Protein AF-0000000084344700 (afdb_homodimer)

Structure (mmCIF, N/CA/C/O backbone):
data_AF-0000000084344700-model_v1
#
loop_
_entity.id
_entity.type
_entity.pdbx_description
1 polymer 'DUF1576 domain-containing protein'
#
loop_
_atom_site.group_PDB
_atom_site.id
_atom_site.type_symbol
_atom_site.label_atom_id
_atom_site.label_alt_id
_atom_site.label_comp_id
_atom_site.label_asym_id
_atom_site.label_entity_id
_atom_site.label_seq_id
_atom_site.pdbx_PDB_ins_code
_atom_site.Cartn_x
_atom_site.Cartn_y
_atom_site.Cartn_z
_atom_site.occupancy
_atom_site.B_iso_or_equiv
_atom_site.auth_seq_id
_atom_site.auth_comp_id
_atom_site.auth_asym_id
_atom_site.auth_atom_id
_atom_site.pdbx_PDB_model_num
ATOM 1 N N . MET A 1 1 ? 24.766 -28.094 -28.766 1 51.25 1 MET A N 1
ATOM 2 C CA . MET A 1 1 ? 24.125 -28.641 -27.578 1 51.25 1 MET A CA 1
ATOM 3 C C . MET A 1 1 ? 22.734 -29.188 -27.906 1 51.25 1 MET A C 1
ATOM 5 O O . MET A 1 1 ? 21.984 -28.562 -28.641 1 51.25 1 MET A O 1
ATOM 9 N N . ASP A 1 2 ? 22.375 -30.5 -27.75 1 75.94 2 ASP A N 1
ATOM 10 C CA . ASP A 1 2 ? 21.188 -31.281 -28.031 1 75.94 2 ASP A CA 1
ATOM 11 C C . ASP A 1 2 ? 19.938 -30.609 -27.469 1 75.94 2 ASP A C 1
ATOM 13 O O . ASP A 1 2 ? 19.906 -30.219 -26.297 1 75.94 2 ASP A O 1
ATOM 17 N N . PHE A 1 3 ? 19.078 -30.047 -28.438 1 80.62 3 PHE A N 1
ATOM 18 C CA . PHE A 1 3 ? 17.812 -29.391 -28.156 1 80.62 3 PHE A CA 1
ATOM 19 C C . PHE A 1 3 ? 17.109 -30.062 -26.984 1 80.62 3 PHE A C 1
ATOM 21 O O . PHE A 1 3 ? 16.625 -29.375 -26.078 1 80.62 3 PHE A O 1
ATOM 28 N N . LYS A 1 4 ? 17.109 -31.297 -26.984 1 83.56 4 LYS A N 1
ATOM 29 C CA . LYS A 1 4 ? 16.391 -32.031 -25.953 1 83.56 4 LYS A CA 1
ATOM 30 C C . LYS A 1 4 ? 17.031 -31.828 -24.594 1 83.56 4 LYS A C 1
ATOM 32 O O . LYS A 1 4 ? 16.328 -31.688 -23.594 1 83.56 4 LYS A O 1
ATOM 37 N N . LYS A 1 5 ? 18.234 -31.828 -24.578 1 84.88 5 LYS A N 1
ATOM 38 C CA . LYS A 1 5 ? 18.922 -31.625 -23.312 1 84.88 5 LYS A CA 1
ATOM 39 C C . LYS A 1 5 ? 18.812 -30.172 -22.844 1 84.88 5 LYS A C 1
ATOM 41 O O . LYS A 1 5 ? 18.578 -29.906 -21.672 1 84.88 5 LYS A O 1
ATOM 46 N N . LYS A 1 6 ? 18.812 -29.312 -23.734 1 88.81 6 LYS A N 1
ATOM 47 C CA . LYS A 1 6 ? 18.797 -27.875 -23.453 1 88.81 6 LYS A CA 1
ATOM 48 C C . LYS A 1 6 ? 17.422 -27.422 -22.969 1 88.81 6 LYS A C 1
ATOM 50 O O . LYS A 1 6 ? 17.328 -26.594 -22.062 1 88.81 6 LYS A O 1
ATOM 55 N N . TYR A 1 7 ? 16.359 -28 -23.469 1 94.62 7 TYR A N 1
ATOM 56 C CA . TYR A 1 7 ? 15 -27.547 -23.172 1 94.62 7 TYR A CA 1
ATOM 57 C C . TYR A 1 7 ? 14.219 -28.609 -22.422 1 94.62 7 TYR A C 1
ATOM 59 O O . TYR A 1 7 ? 12.984 -28.641 -22.484 1 94.62 7 TYR A O 1
ATOM 67 N N . PHE A 1 8 ? 14.906 -29.469 -21.719 1 94.94 8 PHE A N 1
ATOM 68 C CA . PHE A 1 8 ? 14.344 -30.609 -21.016 1 94.94 8 PHE A CA 1
ATOM 69 C C . PHE A 1 8 ? 13.227 -30.156 -20.078 1 94.94 8 PHE A C 1
ATOM 71 O O . PHE A 1 8 ? 12.148 -30.766 -20.047 1 94.94 8 PHE A O 1
ATOM 78 N N . PRO A 1 9 ? 13.438 -29.078 -19.328 1 96.94 9 PRO A N 1
ATOM 79 C CA . PRO A 1 9 ? 12.359 -28.656 -18.438 1 96.94 9 PRO A CA 1
ATOM 80 C C . PRO A 1 9 ? 11.07 -28.328 -19.172 1 96.94 9 PRO A C 1
ATOM 82 O O . PRO A 1 9 ? 9.977 -28.578 -18.672 1 96.94 9 PRO A O 1
ATOM 85 N N . TYR A 1 10 ? 11.141 -27.75 -20.359 1 98 10 TYR A N 1
ATOM 86 C CA . TYR A 1 10 ? 9.953 -27.469 -21.156 1 98 10 TYR A CA 1
ATOM 87 C C . TYR A 1 10 ? 9.305 -28.75 -21.656 1 98 10 TYR A C 1
ATOM 89 O O . TYR A 1 10 ? 8.078 -28.859 -21.703 1 98 10 TYR A O 1
ATOM 97 N N . LEU A 1 11 ? 10.133 -29.719 -21.938 1 97.19 11 LEU A N 1
ATOM 98 C CA . LEU A 1 11 ? 9.633 -30.984 -22.484 1 97.19 11 LEU A CA 1
ATOM 99 C C . LEU A 1 11 ? 8.828 -31.734 -21.422 1 97.19 11 LEU A C 1
ATOM 101 O O . LEU A 1 11 ? 7.785 -32.312 -21.734 1 97.19 11 LEU A O 1
ATOM 105 N N . ILE A 1 12 ? 9.336 -31.781 -20.234 1 96.81 12 ILE A N 1
ATOM 106 C CA . ILE A 1 12 ? 8.609 -32.5 -19.203 1 96.81 12 ILE A CA 1
ATOM 107 C C . ILE A 1 12 ? 7.27 -31.828 -18.938 1 96.81 12 ILE A C 1
ATOM 109 O O . ILE A 1 12 ? 6.285 -32.5 -18.594 1 96.81 12 ILE A O 1
ATOM 113 N N . HIS A 1 13 ? 7.219 -30.453 -19.109 1 98.5 13 HIS A N 1
ATOM 114 C CA . HIS A 1 13 ? 5.961 -29.734 -18.891 1 98.5 13 HIS A CA 1
ATOM 115 C C . HIS A 1 13 ? 5.023 -29.906 -20.078 1 98.5 13 HIS A C 1
ATOM 117 O O . HIS A 1 13 ? 3.803 -29.938 -19.922 1 98.5 13 HIS A O 1
ATOM 123 N N . ILE A 1 14 ? 5.566 -30 -21.297 1 98.38 14 ILE A N 1
ATOM 124 C CA . ILE A 1 14 ? 4.738 -30.281 -22.469 1 98.38 14 ILE A CA 1
ATOM 125 C C . ILE A 1 14 ? 4.047 -31.641 -22.297 1 98.38 14 ILE A C 1
ATOM 127 O O . ILE A 1 14 ? 2.846 -31.766 -22.547 1 98.38 14 ILE A O 1
ATOM 131 N N . PHE A 1 15 ? 4.801 -32.562 -21.844 1 98.06 15 PHE A N 1
ATOM 132 C CA . PHE A 1 15 ? 4.238 -33.906 -21.578 1 98.06 15 PHE A CA 1
ATOM 133 C C . PHE A 1 15 ? 3.125 -33.812 -20.531 1 98.06 15 PHE A C 1
ATOM 135 O O . PHE A 1 15 ? 2.086 -34.469 -20.688 1 98.06 15 PHE A O 1
ATOM 142 N N . LEU A 1 16 ? 3.363 -33.094 -19.562 1 98.12 16 LEU A N 1
ATOM 143 C CA . LEU A 1 16 ? 2.381 -32.875 -18.5 1 98.12 16 LEU A CA 1
ATOM 144 C C . LEU A 1 16 ? 1.099 -32.281 -19.047 1 98.12 16 LEU A C 1
ATOM 146 O O . LEU A 1 16 ? -0.001 -32.719 -18.703 1 98.12 16 LEU A O 1
ATOM 150 N N . TYR A 1 17 ? 1.173 -31.25 -19.875 1 98.62 17 TYR A N 1
ATOM 151 C CA . TYR A 1 17 ? 0.005 -30.562 -20.422 1 98.62 17 TYR A CA 1
ATOM 152 C C . TYR A 1 17 ? -0.763 -31.469 -21.375 1 98.62 17 TYR A C 1
ATOM 154 O O . TYR A 1 17 ? -1.992 -31.422 -21.438 1 98.62 17 TYR A O 1
ATOM 162 N N . VAL A 1 18 ? -0.044 -32.312 -22.062 1 98.19 18 VAL A N 1
ATOM 163 C CA . VAL A 1 18 ? -0.703 -33.312 -22.891 1 98.19 18 VAL A CA 1
ATOM 164 C C . VAL A 1 18 ? -1.476 -34.281 -22.016 1 98.19 18 VAL A C 1
ATOM 166 O O . VAL A 1 18 ? -2.607 -34.656 -22.344 1 98.19 18 VAL A O 1
ATOM 169 N N . PHE A 1 19 ? -0.841 -34.688 -20.953 1 98.06 19 PHE A N 1
ATOM 170 C CA . PHE A 1 19 ? -1.517 -35.531 -19.984 1 98.06 19 PHE A CA 1
ATOM 171 C C . PHE A 1 19 ? -2.785 -34.875 -19.469 1 98.06 19 PHE A C 1
ATOM 173 O O . PHE A 1 19 ? -3.811 -35.531 -19.297 1 98.06 19 PHE A O 1
ATOM 180 N N . PHE A 1 20 ? -2.736 -33.531 -19.141 1 98.69 20 PHE A N 1
ATOM 181 C CA . PHE A 1 20 ? -3.906 -32.812 -18.672 1 98.69 20 PHE A CA 1
ATOM 182 C C . PHE A 1 20 ? -5.023 -32.875 -19.719 1 98.69 20 PHE A C 1
ATOM 184 O O . PHE A 1 20 ? -6.195 -33.031 -19.359 1 98.69 20 PHE A O 1
ATOM 191 N N . ILE A 1 21 ? -4.668 -32.781 -20.984 1 98.44 21 ILE A N 1
ATOM 192 C CA . ILE A 1 21 ? -5.648 -32.812 -22.062 1 98.44 21 ILE A CA 1
ATOM 193 C C . ILE A 1 21 ? -6.285 -34.188 -22.141 1 98.44 21 ILE A C 1
ATOM 195 O O . ILE A 1 21 ? -7.504 -34.312 -22.281 1 98.44 21 ILE A O 1
ATOM 199 N N . ILE A 1 22 ? -5.504 -35.219 -22.047 1 98.31 22 ILE A N 1
ATOM 200 C CA . ILE A 1 22 ? -6.02 -36.594 -22.062 1 98.31 22 ILE A CA 1
ATOM 201 C C . ILE A 1 22 ? -6.969 -36.781 -20.891 1 98.31 22 ILE A C 1
ATOM 203 O O . ILE A 1 22 ? -8.055 -37.344 -21.047 1 98.31 22 ILE A O 1
ATOM 207 N N . PHE A 1 23 ? -6.543 -36.375 -19.719 1 98.38 23 PHE A N 1
ATOM 208 C CA . PHE A 1 23 ? -7.375 -36.469 -18.516 1 98.38 23 PHE A CA 1
ATOM 209 C C . PHE A 1 23 ? -8.711 -35.75 -18.75 1 98.38 23 PHE A C 1
ATOM 211 O O . PHE A 1 23 ? -9.758 -36.25 -18.344 1 98.38 23 PHE A O 1
ATOM 218 N N . ALA A 1 24 ? -8.695 -34.594 -19.406 1 98.56 24 ALA A N 1
ATOM 219 C CA . ALA A 1 24 ? -9.898 -33.812 -19.703 1 98.56 24 ALA A CA 1
ATOM 220 C C . ALA A 1 24 ? -10.891 -34.656 -20.531 1 98.56 24 ALA A C 1
ATOM 222 O O . ALA A 1 24 ? -12.086 -34.656 -20.234 1 98.56 24 ALA A O 1
ATOM 223 N N . PHE A 1 25 ? -10.406 -35.375 -21.484 1 98.06 25 PHE A N 1
ATOM 224 C CA . PHE A 1 25 ? -11.258 -36.125 -22.406 1 98.06 25 PHE A CA 1
ATOM 225 C C . PHE A 1 25 ? -11.734 -37.406 -21.766 1 98.06 25 PHE A C 1
ATOM 227 O O . PHE A 1 25 ? -12.68 -38.031 -22.25 1 98.06 25 PHE A O 1
ATOM 234 N N . ILE A 1 26 ? -11.094 -37.812 -20.703 1 98 26 ILE A N 1
ATOM 235 C CA . ILE A 1 26 ? -11.578 -38.969 -19.922 1 98 26 ILE A CA 1
ATOM 236 C C . ILE A 1 26 ? -12.758 -38.531 -19.047 1 98 26 ILE A C 1
ATOM 238 O O . ILE A 1 26 ? -13.695 -39.281 -18.844 1 98 26 ILE A O 1
ATOM 242 N N . GLN A 1 27 ? -12.75 -37.312 -18.609 1 97.75 27 GLN A N 1
ATOM 243 C CA . GLN A 1 27 ? -13.758 -36.812 -17.672 1 97.75 27 GLN A CA 1
ATOM 244 C C . GLN A 1 27 ? -14.992 -36.344 -18.422 1 97.75 27 GLN A C 1
ATOM 246 O O . GLN A 1 27 ? -16.109 -36.406 -17.891 1 97.75 27 GLN A O 1
ATOM 251 N N . ASN A 1 28 ? -14.836 -35.812 -19.609 1 98.19 28 ASN A N 1
ATOM 252 C CA . ASN A 1 28 ? -15.953 -35.219 -20.344 1 98.19 28 ASN A CA 1
ATOM 253 C C . ASN A 1 28 ? -15.852 -35.5 -21.844 1 98.19 28 ASN A C 1
ATOM 255 O O . ASN A 1 28 ? -14.758 -35.719 -22.359 1 98.19 28 ASN 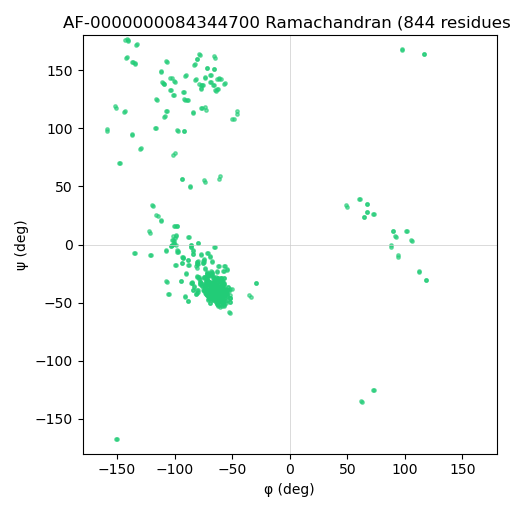A O 1
ATOM 259 N N . THR A 1 29 ? -16.984 -35.375 -22.547 1 98.19 29 THR A N 1
ATOM 260 C CA . THR A 1 29 ? -17.016 -35.562 -23.984 1 98.19 29 THR A CA 1
ATOM 261 C C . THR A 1 29 ? -16.531 -34.281 -24.688 1 98.19 29 THR A C 1
ATOM 263 O O . THR A 1 29 ? -16.516 -33.219 -24.109 1 98.19 29 THR A O 1
ATOM 266 N N . PRO A 1 30 ? -16.109 -34.438 -25.969 1 98 30 PRO A N 1
ATOM 267 C CA . PRO A 1 30 ? -15.656 -33.281 -26.719 1 98 30 PRO A CA 1
ATOM 268 C C . PRO A 1 30 ? -16.719 -32.188 -26.781 1 98 30 PRO A C 1
ATOM 270 O O . PRO A 1 30 ? -16.406 -30.984 -26.688 1 98 30 PRO A O 1
ATOM 273 N N . SER A 1 31 ? -17.969 -32.562 -26.938 1 98.06 31 SER A N 1
ATOM 274 C CA . SER A 1 31 ? -19.047 -31.578 -27 1 98.06 31 SER A CA 1
ATOM 275 C C . SER A 1 31 ? -19.203 -30.828 -25.688 1 98.06 31 SER A C 1
ATOM 277 O O . SER A 1 31 ? -19.391 -29.609 -25.672 1 98.06 31 SER A O 1
ATOM 279 N N . GLU A 1 32 ? -19.094 -31.562 -24.641 1 98 32 GLU A N 1
ATOM 280 C CA . GLU A 1 32 ? -19.156 -30.938 -23.312 1 98 32 GLU A CA 1
ATOM 281 C C . GLU A 1 32 ? -17.984 -29.984 -23.094 1 98 32 GLU A C 1
ATOM 283 O O . GLU A 1 32 ? -18.172 -28.922 -22.5 1 98 32 GLU A O 1
ATOM 288 N N . ILE A 1 33 ? -16.859 -30.359 -23.516 1 98.31 33 ILE A N 1
ATOM 289 C CA . ILE A 1 33 ? -15.656 -29.562 -23.344 1 98.31 33 ILE A CA 1
ATOM 290 C C . ILE A 1 33 ? -15.773 -28.281 -24.156 1 98.31 33 ILE A C 1
ATOM 292 O O . ILE A 1 33 ? -15.453 -27.188 -23.672 1 98.31 33 ILE A O 1
ATOM 296 N N . LEU A 1 34 ? -16.234 -28.359 -25.406 1 97.88 34 LEU A N 1
ATOM 297 C CA . LEU A 1 34 ? -16.391 -27.188 -26.25 1 97.88 34 LEU A CA 1
ATOM 298 C C . LEU A 1 34 ? -17.406 -26.219 -25.641 1 97.88 34 LEU A C 1
ATOM 300 O O . LEU A 1 34 ? -17.188 -25 -25.641 1 97.88 34 LEU A O 1
ATOM 304 N N . LYS A 1 35 ? -18.484 -26.734 -25.141 1 97.69 35 LYS A N 1
ATOM 305 C CA . LYS A 1 35 ? -19.484 -25.906 -24.484 1 97.69 35 LYS A CA 1
ATOM 306 C C . LYS A 1 35 ? -18.922 -25.266 -23.219 1 97.69 35 LYS A C 1
ATOM 308 O O . LYS A 1 35 ? -19.219 -24.109 -22.922 1 97.69 35 LYS A O 1
ATOM 313 N N . GLY A 1 36 ? -18.172 -26.062 -22.516 1 97.69 36 GLY A N 1
ATOM 314 C CA . GLY A 1 36 ? -17.531 -25.531 -21.312 1 97.69 36 GLY A CA 1
ATOM 315 C C . GLY A 1 36 ? -16.531 -24.422 -21.594 1 97.69 36 GLY A C 1
ATOM 316 O O . GLY A 1 36 ? -16.453 -23.453 -20.859 1 97.69 36 GLY A O 1
ATOM 317 N N . LEU A 1 37 ? -15.758 -24.594 -22.641 1 97.31 37 LEU A N 1
ATOM 318 C CA . LEU A 1 37 ? -14.805 -23.562 -23.031 1 97.31 37 LEU A CA 1
ATOM 319 C C . LEU A 1 37 ? -15.523 -22.266 -23.391 1 97.31 37 LEU A C 1
ATOM 321 O O . LEU A 1 37 ? -15.047 -21.172 -23.078 1 97.31 37 LEU A O 1
ATOM 325 N N . ASP A 1 38 ? -16.625 -22.359 -24.031 1 95.5 38 ASP A N 1
ATOM 326 C CA . ASP A 1 38 ? -17.438 -21.188 -24.344 1 95.5 38 ASP A CA 1
ATOM 327 C C . ASP A 1 38 ? -17.906 -20.5 -23.062 1 95.5 38 ASP A C 1
ATOM 329 O O . ASP A 1 38 ? -17.922 -19.266 -22.984 1 95.5 38 ASP A O 1
ATOM 333 N N . LYS A 1 39 ? -18.234 -21.266 -22.078 1 94.75 39 LYS A N 1
ATOM 334 C CA . LYS A 1 39 ? -18.672 -20.719 -20.797 1 94.75 39 LYS A CA 1
ATOM 335 C C . LYS A 1 39 ? -17.516 -20 -20.094 1 94.75 39 LYS A C 1
ATOM 337 O O . LYS A 1 39 ? -17.719 -18.953 -19.469 1 94.75 39 LYS A O 1
ATOM 342 N N . ILE A 1 40 ? -16.375 -20.578 -20.172 1 94.25 40 ILE A N 1
ATOM 343 C CA . ILE A 1 40 ? -15.195 -19.984 -19.547 1 94.25 40 ILE A CA 1
ATOM 344 C C . ILE A 1 40 ? -14.914 -18.625 -20.172 1 94.25 40 ILE A C 1
ATOM 346 O O . ILE A 1 40 ? -14.641 -17.656 -19.453 1 94.25 40 ILE A O 1
ATOM 350 N N . ILE A 1 41 ? -15.055 -18.484 -21.422 1 89.62 41 ILE A N 1
ATOM 351 C CA . ILE A 1 41 ? -14.695 -17.266 -22.156 1 89.62 41 ILE A CA 1
ATOM 352 C C . ILE A 1 41 ? -15.781 -16.219 -21.984 1 89.62 41 ILE A C 1
ATOM 354 O O . ILE A 1 41 ? -15.492 -15.016 -21.875 1 89.62 41 ILE A O 1
ATOM 358 N N . SER A 1 42 ? -17.016 -16.578 -21.766 1 85.44 42 SER A N 1
ATOM 359 C CA . SER A 1 42 ? -18.141 -15.656 -21.797 1 85.44 42 SER A CA 1
ATOM 360 C C . SER A 1 42 ? -18.516 -15.188 -20.391 1 85.44 42 SER A C 1
ATOM 362 O O . SER A 1 42 ? -19.328 -14.273 -20.234 1 85.44 42 SER A O 1
ATOM 364 N N . ASN A 1 43 ? -17.922 -15.727 -19.422 1 82 43 ASN A N 1
ATOM 365 C CA . ASN A 1 43 ? -18.328 -15.383 -18.062 1 82 43 ASN A CA 1
ATOM 366 C C . ASN A 1 43 ? -17.281 -14.492 -17.391 1 82 43 ASN A C 1
ATOM 368 O O . ASN A 1 43 ? -16.109 -14.508 -17.75 1 82 43 ASN A O 1
ATOM 372 N N . SER A 1 44 ? -17.828 -13.789 -16.391 1 77.31 44 SER A N 1
ATOM 373 C CA . SER A 1 44 ? -16.984 -12.914 -15.594 1 77.31 44 SER A CA 1
ATOM 374 C C . SER A 1 44 ? -16.016 -13.719 -14.727 1 77.31 44 SER A C 1
ATOM 376 O O . SER A 1 44 ? -16.391 -14.766 -14.188 1 77.31 44 SER A O 1
ATOM 378 N N . ASP A 1 45 ? -14.773 -13.219 -14.641 1 77.06 45 ASP A N 1
ATOM 379 C CA . ASP A 1 45 ? -13.719 -13.922 -13.914 1 77.06 45 ASP A CA 1
ATOM 380 C C . ASP A 1 45 ? -13.312 -13.156 -12.656 1 77.06 45 ASP A C 1
ATOM 382 O O . ASP A 1 45 ? -12.219 -13.359 -12.125 1 77.06 45 ASP A O 1
ATOM 386 N N . ILE A 1 46 ? -14.219 -12.305 -12.258 1 75 46 ILE A N 1
ATOM 387 C CA . ILE A 1 46 ? -13.867 -11.445 -11.133 1 75 46 ILE A CA 1
ATOM 388 C C . ILE A 1 46 ? -13.914 -12.25 -9.836 1 75 46 ILE A C 1
ATOM 390 O O . ILE A 1 46 ? -14.812 -13.078 -9.641 1 75 46 ILE A O 1
ATOM 394 N N . LEU A 1 47 ? -12.938 -12.07 -8.938 1 68.25 47 LEU A N 1
ATOM 395 C CA . LEU A 1 47 ? -12.805 -12.742 -7.648 1 68.25 47 LEU A CA 1
ATOM 396 C C . LEU A 1 47 ? -12.648 -14.242 -7.836 1 68.25 47 LEU A C 1
ATOM 398 O O . LEU A 1 47 ? -11.867 -14.695 -8.68 1 68.25 47 LEU A O 1
ATOM 402 N N . ILE A 1 48 ? -13.367 -15.094 -7.051 1 82.69 48 ILE A N 1
ATOM 403 C CA . ILE A 1 48 ? -13.18 -16.547 -7.098 1 82.69 48 ILE A CA 1
ATOM 404 C C . ILE A 1 48 ? -14.25 -17.172 -7.984 1 82.69 48 ILE A C 1
ATOM 406 O O . ILE A 1 48 ? -15.422 -17.25 -7.602 1 82.69 48 ILE A O 1
ATOM 410 N N . THR A 1 49 ? -13.852 -17.422 -9.195 1 90.19 49 THR A N 1
ATOM 411 C CA . THR A 1 49 ? -14.68 -18.156 -10.148 1 90.19 49 THR A CA 1
ATOM 412 C C . THR A 1 49 ? -14.016 -19.469 -10.547 1 90.19 49 THR A C 1
ATOM 414 O O . THR A 1 49 ? -13.203 -19.5 -11.469 1 90.19 49 THR A O 1
ATOM 417 N N . ASP A 1 50 ? -14.477 -20.484 -9.938 1 96 50 ASP A N 1
ATOM 418 C CA . ASP A 1 50 ? -13.961 -21.828 -10.18 1 96 50 ASP A CA 1
ATOM 419 C C . ASP A 1 50 ? -14.492 -22.391 -11.5 1 96 50 ASP A C 1
ATOM 421 O O . ASP A 1 50 ? -15.68 -22.703 -11.625 1 96 50 ASP A O 1
ATOM 425 N N . TYR A 1 51 ? -13.633 -22.656 -12.422 1 97 51 TYR A N 1
ATOM 426 C CA . TYR A 1 51 ? -14.039 -23.094 -13.75 1 97 51 TYR A CA 1
ATOM 427 C C . TYR A 1 51 ? -14.57 -24.516 -13.711 1 97 51 TYR A C 1
ATOM 429 O O . TYR A 1 51 ? -15.359 -24.922 -14.57 1 97 51 TYR A O 1
ATOM 437 N N . ILE A 1 52 ? -14.109 -25.281 -12.75 1 97.62 52 ILE A N 1
ATOM 438 C CA . ILE A 1 52 ? -14.664 -26.625 -12.617 1 97.62 52 ILE A CA 1
ATOM 439 C C . ILE A 1 52 ? -16.156 -26.531 -12.297 1 97.62 52 ILE A C 1
ATOM 441 O O . ILE A 1 52 ? -16.953 -27.312 -12.828 1 97.62 52 ILE A O 1
ATOM 445 N N . TYR A 1 53 ? -16.469 -25.594 -11.422 1 96.06 53 TYR A N 1
ATOM 446 C CA . TYR A 1 53 ? -17.875 -25.359 -11.07 1 96.06 53 TYR A CA 1
ATOM 447 C C . TYR A 1 53 ? -18.656 -24.812 -12.258 1 96.06 53 TYR A C 1
ATOM 449 O O . TYR A 1 53 ? -19.75 -25.281 -12.555 1 96.06 53 TYR A O 1
ATOM 457 N N . THR A 1 54 ? -18.062 -23.891 -13.039 1 94.56 54 THR A N 1
ATOM 458 C CA . THR A 1 54 ? -18.766 -23.125 -14.062 1 94.56 54 THR A CA 1
ATOM 459 C C . THR A 1 54 ? -18.828 -23.906 -15.375 1 94.56 54 THR A C 1
ATOM 461 O O . THR A 1 54 ? -19.812 -23.797 -16.109 1 94.56 54 THR A O 1
ATOM 464 N N . ALA A 1 55 ? -17.781 -24.688 -15.617 1 96.88 55 ALA A N 1
ATOM 465 C CA . ALA A 1 55 ? -17.656 -25.172 -16.984 1 96.88 55 ALA A CA 1
ATOM 466 C C . ALA A 1 55 ? -17.328 -26.672 -17 1 96.88 55 ALA A C 1
ATOM 468 O O . ALA A 1 55 ? -17.281 -27.281 -18.062 1 96.88 55 ALA A O 1
ATOM 469 N N . GLY A 1 56 ? -17.078 -27.219 -15.906 1 97.31 56 GLY A N 1
ATOM 470 C CA . GLY A 1 56 ? -16.766 -28.625 -15.844 1 97.31 56 GLY A CA 1
ATOM 471 C C . GLY A 1 56 ? -15.273 -28.906 -15.797 1 97.31 56 GLY A C 1
ATOM 472 O O . GLY A 1 56 ? -14.461 -28.031 -16.094 1 97.31 56 GLY A O 1
ATOM 473 N N . ILE A 1 57 ? -14.953 -30.188 -15.484 1 98.38 57 ILE A N 1
ATOM 474 C CA . ILE A 1 57 ? -13.57 -30.609 -15.281 1 98.38 57 ILE A CA 1
ATOM 475 C C . ILE A 1 57 ? -12.828 -30.609 -16.609 1 98.38 57 ILE A C 1
ATOM 477 O O . ILE A 1 57 ? -11.734 -30.047 -16.719 1 98.38 57 ILE A O 1
ATOM 481 N N . GLY A 1 58 ? -13.438 -31.156 -17.625 1 98.56 58 GLY A N 1
ATOM 482 C CA . GLY A 1 58 ? -12.797 -31.266 -18.922 1 98.56 58 GLY A CA 1
ATOM 483 C C . GLY A 1 58 ? -12.422 -29.922 -19.531 1 98.56 58 GLY A C 1
ATOM 484 O O . GLY A 1 58 ? -11.266 -29.719 -19.906 1 98.56 58 GLY A O 1
ATOM 485 N N . ALA A 1 59 ? -13.367 -29.016 -19.609 1 98.5 59 ALA A N 1
ATOM 486 C CA . ALA A 1 59 ? -13.125 -27.688 -20.188 1 98.5 59 ALA A CA 1
ATOM 487 C C . ALA A 1 59 ? -12.047 -26.953 -19.406 1 98.5 59 ALA A C 1
ATOM 489 O O . ALA A 1 59 ? -11.211 -26.25 -19.984 1 98.5 59 ALA A O 1
ATOM 490 N N . THR A 1 60 ? -12.047 -27.094 -18.094 1 98.5 60 THR A N 1
ATOM 491 C CA . THR A 1 60 ? -11.07 -26.422 -17.234 1 98.5 60 THR A CA 1
ATOM 492 C C . THR A 1 60 ? -9.664 -26.922 -17.531 1 98.5 60 THR A C 1
ATOM 494 O O . THR A 1 60 ? -8.734 -26.109 -17.688 1 98.5 60 THR A O 1
ATOM 497 N N . PHE A 1 61 ? -9.484 -28.219 -17.641 1 98.75 61 PHE A N 1
ATOM 498 C CA . PHE A 1 61 ? -8.164 -28.797 -17.859 1 98.75 61 PHE A CA 1
ATOM 499 C C . PHE A 1 61 ? -7.668 -28.5 -19.281 1 98.75 61 PHE A C 1
ATOM 501 O O . PHE A 1 61 ? -6.465 -28.328 -19.5 1 98.75 61 PHE A O 1
ATOM 508 N N . VAL A 1 62 ? -8.555 -28.391 -20.25 1 98.62 62 VAL A N 1
ATOM 509 C CA . VAL A 1 62 ? -8.148 -28 -21.594 1 98.62 62 VAL A CA 1
ATOM 510 C C . VAL A 1 62 ? -7.707 -26.547 -21.594 1 98.62 62 VAL A C 1
ATOM 512 O O . VAL A 1 62 ? -6.664 -26.203 -22.172 1 98.62 62 VAL A O 1
ATOM 515 N N . ASN A 1 63 ? -8.492 -25.672 -20.984 1 98.38 63 ASN A N 1
ATOM 516 C CA . ASN A 1 63 ? -8.133 -24.266 -20.906 1 98.38 63 ASN A CA 1
ATOM 517 C C . ASN A 1 63 ? -6.754 -24.062 -20.281 1 98.38 63 ASN A C 1
ATOM 519 O O . ASN A 1 63 ? -5.91 -23.359 -20.844 1 98.38 63 ASN A O 1
ATOM 523 N N . THR A 1 64 ? -6.531 -24.703 -19.156 1 98.19 64 THR A N 1
ATOM 524 C CA . THR A 1 64 ? -5.277 -24.531 -18.438 1 98.19 64 THR A CA 1
ATOM 525 C C . THR A 1 64 ? -4.109 -25.109 -19.234 1 98.19 64 THR A C 1
ATOM 527 O O . THR A 1 64 ? -3.016 -24.547 -19.234 1 98.19 64 THR A O 1
ATOM 530 N N . SER A 1 65 ? -4.309 -26.25 -19.859 1 98.56 65 SER A N 1
ATOM 531 C CA . SER A 1 65 ? -3.256 -26.891 -20.641 1 98.56 65 SER A CA 1
ATOM 532 C C . SER A 1 65 ? -2.881 -26.031 -21.859 1 98.56 65 SER A C 1
ATOM 534 O O . SER A 1 65 ? -1.702 -25.906 -22.188 1 98.56 65 SER A O 1
ATOM 536 N N . LEU A 1 66 ? -3.859 -25.422 -22.484 1 98.31 66 LEU A N 1
ATOM 537 C CA . LEU A 1 66 ? -3.602 -24.562 -23.641 1 98.31 66 LEU A CA 1
ATOM 538 C C . LEU A 1 66 ? -2.807 -23.328 -23.234 1 98.31 66 LEU A C 1
ATOM 540 O O . LEU A 1 66 ? -1.888 -22.922 -23.938 1 98.31 66 LEU A O 1
ATOM 544 N N . LEU A 1 67 ? -3.184 -22.75 -22.125 1 98.5 67 LEU A N 1
ATOM 545 C CA . LEU A 1 67 ? -2.441 -21.609 -21.625 1 98.5 67 LEU A CA 1
ATOM 546 C C . LEU A 1 67 ? -0.982 -21.969 -21.375 1 98.5 67 LEU A C 1
ATOM 548 O O . LEU A 1 67 ? -0.08 -21.203 -21.719 1 98.5 67 LEU A O 1
ATOM 552 N N . GLY A 1 68 ? -0.771 -23.156 -20.75 1 98.56 68 GLY A N 1
ATOM 553 C CA . GLY A 1 68 ? 0.587 -23.625 -20.516 1 98.56 68 GLY A CA 1
ATOM 554 C C . GLY A 1 68 ? 1.368 -23.859 -21.797 1 98.56 68 GLY A C 1
ATOM 555 O O . GLY A 1 68 ? 2.502 -23.391 -21.938 1 98.56 68 GLY A O 1
ATOM 556 N N . LEU A 1 69 ? 0.751 -24.5 -22.75 1 98.56 69 LEU A N 1
ATOM 557 C CA . LEU A 1 69 ? 1.403 -24.844 -24.016 1 98.56 69 LEU A CA 1
ATOM 558 C C . LEU A 1 69 ? 1.73 -23.578 -24.812 1 98.56 69 LEU A C 1
ATOM 560 O O . LEU A 1 69 ? 2.828 -23.453 -25.359 1 98.56 69 LEU A O 1
ATOM 564 N N . ILE A 1 70 ? 0.813 -22.656 -24.844 1 98.12 70 ILE A N 1
ATOM 565 C CA . ILE A 1 70 ? 1.029 -21.406 -25.562 1 98.12 70 ILE A CA 1
ATOM 566 C C . ILE A 1 70 ? 2.172 -20.625 -24.922 1 98.12 70 ILE A C 1
ATOM 568 O O . ILE A 1 70 ? 2.986 -20.016 -25.609 1 98.12 70 ILE A O 1
ATOM 572 N N . SER A 1 71 ? 2.221 -20.625 -23.594 1 98.38 71 SER A N 1
ATOM 573 C CA . SER A 1 71 ? 3.295 -19.938 -22.875 1 98.38 71 SER A CA 1
ATOM 574 C C . SER A 1 71 ? 4.652 -20.562 -23.188 1 98.38 71 SER A C 1
ATOM 576 O O . SER A 1 71 ? 5.637 -19.844 -23.391 1 98.38 71 SER A O 1
ATOM 578 N N . ILE A 1 72 ? 4.719 -21.906 -23.219 1 98.38 72 ILE A N 1
ATOM 579 C CA . ILE A 1 72 ? 5.965 -22.578 -23.562 1 98.38 72 ILE A CA 1
ATOM 580 C C . ILE A 1 72 ? 6.355 -22.234 -25 1 98.38 72 ILE A C 1
ATOM 582 O O . ILE A 1 72 ? 7.527 -21.984 -25.281 1 98.38 72 ILE A O 1
ATOM 586 N N . PHE A 1 73 ? 5.375 -22.234 -25.859 1 97.56 73 PHE A N 1
ATOM 587 C CA . PHE A 1 73 ? 5.621 -21.891 -27.25 1 97.56 73 PHE A CA 1
ATOM 588 C C . PHE A 1 73 ? 6.203 -20.484 -27.359 1 97.56 73 PHE A C 1
ATOM 590 O O . PHE A 1 73 ? 7.145 -20.25 -28.125 1 97.56 73 PHE A O 1
ATOM 597 N N . LEU A 1 74 ? 5.641 -19.562 -26.641 1 97.06 74 LEU A N 1
ATOM 598 C CA . LEU A 1 74 ? 6.148 -18.203 -26.625 1 97.06 74 LEU A CA 1
ATOM 599 C C . LEU A 1 74 ? 7.594 -18.156 -26.125 1 97.06 74 LEU A C 1
ATOM 601 O O . LEU A 1 74 ? 8.422 -17.453 -26.703 1 97.06 74 LEU A O 1
ATOM 605 N N . LEU A 1 75 ? 7.906 -18.891 -25.094 1 98.12 75 LEU A N 1
ATOM 606 C CA . LEU A 1 75 ? 9.258 -18.938 -24.547 1 98.12 75 LEU A CA 1
ATOM 607 C C . LEU A 1 75 ? 10.234 -19.531 -25.562 1 98.12 75 LEU A C 1
ATOM 609 O O . LEU A 1 75 ? 11.344 -19.031 -25.719 1 98.12 75 LEU A O 1
ATOM 613 N N . LEU A 1 76 ? 9.789 -20.516 -26.281 1 97.31 76 LEU A N 1
ATOM 614 C CA . LEU A 1 76 ? 10.633 -21.188 -27.266 1 97.31 76 LEU A CA 1
ATOM 615 C C . LEU A 1 76 ? 10.883 -20.266 -28.469 1 97.31 76 LEU A C 1
ATOM 617 O O . LEU A 1 76 ? 12 -20.219 -28.984 1 97.31 76 LEU A O 1
ATOM 621 N N . ILE A 1 77 ? 9.828 -19.547 -28.875 1 96.5 77 ILE A N 1
ATOM 622 C CA . ILE A 1 77 ? 9.969 -18.625 -30 1 96.5 77 ILE A CA 1
ATOM 623 C C . ILE A 1 77 ? 10.984 -17.547 -29.656 1 96.5 77 ILE A C 1
ATOM 625 O O . ILE A 1 77 ? 11.742 -17.094 -30.516 1 96.5 77 ILE A O 1
ATOM 629 N N . LEU A 1 78 ? 11.023 -17.172 -28.422 1 97.06 78 LEU A N 1
ATOM 630 C CA . LEU A 1 78 ? 11.93 -16.125 -27.953 1 97.06 78 LEU A CA 1
ATOM 631 C C . LEU A 1 78 ? 13.297 -16.703 -27.609 1 97.06 78 LEU A C 1
ATOM 633 O O . LEU A 1 78 ? 14.188 -15.984 -27.156 1 97.06 78 LEU A O 1
ATOM 637 N N . LYS A 1 79 ? 13.461 -18 -27.766 1 96.5 79 LYS A N 1
ATOM 638 C CA . LYS A 1 79 ? 14.719 -18.703 -27.531 1 96.5 79 LYS A CA 1
ATOM 639 C C . LYS A 1 79 ? 15.195 -18.547 -26.094 1 96.5 79 LYS A C 1
ATOM 641 O O . LYS A 1 79 ? 16.391 -18.344 -25.859 1 96.5 79 LYS A O 1
ATOM 646 N N . ILE A 1 80 ? 14.234 -18.594 -25.25 1 97.25 80 ILE A N 1
ATOM 647 C CA . ILE A 1 80 ? 14.57 -18.469 -23.828 1 97.25 80 ILE A CA 1
ATOM 648 C C . ILE A 1 80 ? 14.867 -19.844 -23.25 1 97.25 80 ILE A C 1
ATOM 650 O O . ILE A 1 80 ? 14.039 -20.766 -23.359 1 97.25 80 ILE A O 1
ATOM 654 N N . GLU A 1 81 ? 16.047 -19.969 -22.672 1 96.5 81 GLU A N 1
ATOM 655 C CA . GLU A 1 81 ? 16.391 -21.219 -21.984 1 96.5 81 GLU A CA 1
ATOM 656 C C . GLU A 1 81 ? 15.648 -21.344 -20.672 1 96.5 81 GLU A C 1
ATOM 658 O O . GLU A 1 81 ? 15.453 -20.344 -19.969 1 96.5 81 GLU A O 1
ATOM 663 N N . PRO A 1 82 ? 15.25 -22.578 -20.344 1 96.81 82 PRO A N 1
ATOM 664 C CA . PRO A 1 82 ? 14.477 -22.75 -19.125 1 96.81 82 PRO A CA 1
ATOM 665 C C . PRO A 1 82 ? 15.289 -22.438 -17.859 1 96.81 82 PRO A C 1
ATOM 667 O O . PRO A 1 82 ? 16.469 -22.766 -17.797 1 96.81 82 PRO A O 1
ATOM 670 N N . ASN A 1 83 ? 14.742 -21.766 -16.938 1 96.94 83 ASN A N 1
ATOM 671 C CA . ASN A 1 83 ? 15.227 -21.516 -15.586 1 96.94 83 ASN A CA 1
ATOM 672 C C . ASN A 1 83 ? 14.094 -21.547 -14.562 1 96.94 83 ASN A C 1
ATOM 674 O O . ASN A 1 83 ? 12.945 -21.828 -14.914 1 96.94 83 ASN A O 1
ATOM 678 N N . GLY A 1 84 ? 14.398 -21.406 -13.375 1 97.75 84 GLY A N 1
ATOM 679 C CA . GLY A 1 84 ? 13.406 -21.516 -12.32 1 97.75 84 GLY A CA 1
ATOM 680 C C . GLY A 1 84 ? 12.273 -20.516 -12.461 1 97.75 84 GLY A C 1
ATOM 681 O O . GLY A 1 84 ? 11.109 -20.859 -12.195 1 97.75 84 GLY A O 1
ATOM 682 N N . SER A 1 85 ? 12.586 -19.312 -12.82 1 97.5 85 SER A N 1
ATOM 683 C CA . SER A 1 85 ? 11.578 -18.266 -12.906 1 97.5 85 SER A CA 1
ATOM 684 C C . SER A 1 85 ? 10.594 -18.547 -14.039 1 97.5 85 SER A C 1
ATOM 686 O O . SER A 1 85 ? 9.391 -18.328 -13.891 1 97.5 85 SER A O 1
ATOM 688 N N . ASN A 1 86 ? 11.078 -19.078 -15.172 1 97.69 86 ASN A N 1
ATOM 689 C CA . ASN A 1 86 ? 10.188 -19.391 -16.281 1 97.69 86 ASN A CA 1
ATOM 690 C C . ASN A 1 86 ? 9.281 -20.578 -15.953 1 97.69 86 ASN A C 1
ATOM 692 O O . ASN A 1 86 ? 8.102 -20.578 -16.297 1 97.69 86 ASN A O 1
ATOM 696 N N . ILE A 1 87 ? 9.867 -21.516 -15.32 1 98.31 87 ILE A N 1
ATOM 697 C CA . ILE A 1 87 ? 9.086 -22.688 -14.953 1 98.31 87 ILE A CA 1
ATOM 698 C C . ILE A 1 87 ? 8.023 -22.297 -13.93 1 98.31 87 ILE A C 1
ATOM 700 O O . ILE A 1 87 ? 6.867 -22.719 -14.039 1 98.31 87 ILE A O 1
ATOM 704 N N . MET A 1 88 ? 8.477 -21.531 -12.977 1 98.5 88 MET A N 1
ATOM 705 C CA . MET A 1 88 ? 7.531 -21.031 -11.984 1 98.5 88 MET A CA 1
ATOM 706 C C . MET A 1 88 ? 6.383 -20.281 -12.648 1 98.5 88 MET A C 1
ATOM 708 O O . MET A 1 88 ? 5.219 -20.469 -12.289 1 98.5 88 MET A O 1
ATOM 712 N N . SER A 1 89 ? 6.621 -19.453 -13.656 1 98.44 89 SER A N 1
ATOM 713 C CA . SER A 1 89 ? 5.586 -18.672 -14.328 1 98.44 89 SER A CA 1
ATOM 714 C C . SER A 1 89 ? 4.602 -19.562 -15.062 1 98.44 89 SER A C 1
ATOM 716 O O . SER A 1 89 ? 3.412 -19.25 -15.148 1 98.44 89 SER A O 1
ATOM 718 N N . LEU A 1 90 ? 5.07 -20.734 -15.586 1 98.62 90 LEU A N 1
ATOM 719 C CA . LEU A 1 90 ? 4.191 -21.703 -16.234 1 98.62 90 LEU A CA 1
ATOM 720 C C . LEU A 1 90 ? 3.184 -22.266 -15.242 1 98.62 90 LEU A C 1
ATOM 722 O O . LEU A 1 90 ? 2.006 -22.438 -15.57 1 98.62 90 LEU A O 1
ATOM 726 N N . TRP A 1 91 ? 3.635 -22.516 -14.109 1 98.75 91 TRP A N 1
ATOM 727 C CA . TRP A 1 91 ? 2.766 -23.094 -13.086 1 98.75 91 TRP A CA 1
ATOM 728 C C . TRP A 1 91 ? 1.74 -22.062 -12.609 1 98.75 91 TRP A C 1
ATOM 730 O O . TRP A 1 91 ? 0.607 -22.422 -12.281 1 98.75 91 TRP A O 1
ATOM 740 N N . LEU A 1 92 ? 2.105 -20.812 -12.578 1 98.44 92 LEU A N 1
ATOM 741 C CA . LEU A 1 92 ? 1.151 -19.781 -12.172 1 98.44 92 LEU A CA 1
ATOM 742 C C . LEU A 1 92 ? 0.093 -19.562 -13.25 1 98.44 92 LEU A C 1
ATOM 744 O O . LEU A 1 92 ? -1.101 -19.484 -12.953 1 98.44 92 LEU A O 1
ATOM 748 N N . ILE A 1 93 ? 0.544 -19.516 -14.492 1 98.12 93 ILE A N 1
ATOM 749 C CA . ILE A 1 93 ? -0.44 -19.266 -15.547 1 98.12 93 ILE A CA 1
ATOM 750 C C . ILE A 1 93 ? -1.395 -20.453 -15.648 1 98.12 93 ILE A C 1
ATOM 752 O O . ILE A 1 93 ? -2.588 -20.281 -15.898 1 98.12 93 ILE A O 1
ATOM 756 N N . THR A 1 94 ? -0.915 -21.656 -15.461 1 98.12 94 THR A N 1
ATOM 757 C CA . THR A 1 94 ? -1.771 -22.828 -15.531 1 98.12 94 THR A CA 1
ATOM 758 C C . THR A 1 94 ? -2.633 -22.953 -14.281 1 98.12 94 THR A C 1
ATOM 760 O O . THR A 1 94 ? -3.807 -23.328 -14.359 1 98.12 94 THR A O 1
ATOM 763 N N . GLY A 1 95 ? -2.033 -22.641 -13.133 1 97.94 95 GLY A N 1
ATOM 764 C CA . GLY A 1 95 ? -2.826 -22.656 -11.906 1 97.94 95 GLY A CA 1
ATOM 765 C C . GLY A 1 95 ? -4.016 -21.703 -11.953 1 97.94 95 GLY A C 1
ATOM 766 O O . GLY A 1 95 ? -5.145 -22.109 -11.688 1 97.94 95 GLY A O 1
ATOM 767 N N . PHE A 1 96 ? -3.764 -20.531 -12.406 1 97.5 96 PHE A N 1
ATOM 768 C CA . PHE A 1 96 ? -4.816 -19.516 -12.438 1 97.5 96 PHE A CA 1
ATOM 769 C C . PHE A 1 96 ? -5.633 -19.641 -13.727 1 97.5 96 PHE A C 1
ATOM 771 O O . PHE A 1 96 ? -6.625 -18.922 -13.898 1 97.5 96 PHE A O 1
ATOM 778 N N . GLY A 1 97 ? -5.207 -20.578 -14.539 1 97.5 97 GLY A N 1
ATOM 779 C CA . GLY A 1 97 ? -6.035 -20.953 -15.664 1 97.5 97 GLY A CA 1
ATOM 780 C C . GLY A 1 97 ? -7.242 -21.781 -15.258 1 97.5 97 GLY A C 1
ATOM 781 O O . GLY A 1 97 ? -8.172 -21.953 -16.047 1 97.5 97 GLY A O 1
ATOM 782 N N . MET A 1 98 ? -7.184 -22.234 -14.055 1 97.44 98 MET A N 1
ATOM 783 C CA . MET A 1 98 ? -8.305 -23.016 -13.547 1 97.44 98 MET A CA 1
ATOM 784 C C . MET A 1 98 ? -9.359 -22.109 -12.922 1 97.44 98 MET A C 1
ATOM 786 O O . MET A 1 98 ? -10.469 -22.547 -12.625 1 97.44 98 MET A O 1
ATOM 790 N N . PHE A 1 99 ? -8.992 -20.875 -12.703 1 94.69 99 PHE A N 1
ATOM 791 C CA . PHE A 1 99 ? -9.93 -19.891 -12.164 1 94.69 99 PHE A CA 1
ATOM 792 C C . PHE A 1 99 ? -9.477 -18.469 -12.477 1 94.69 99 PHE A C 1
ATOM 794 O O . PHE A 1 99 ? -8.508 -17.984 -11.891 1 94.69 99 PHE A O 1
ATOM 801 N N . GLY A 1 100 ? -9.984 -17.875 -13.461 1 93.31 100 GLY A N 1
ATOM 802 C CA . GLY A 1 100 ? -9.781 -16.453 -13.672 1 93.31 100 GLY A CA 1
ATOM 803 C C . GLY A 1 100 ? -9.07 -16.141 -14.977 1 93.31 100 GLY A C 1
ATOM 804 O O . GLY A 1 100 ? -9.227 -15.047 -15.523 1 93.31 100 GLY A O 1
ATOM 805 N N . LYS A 1 101 ? -8.18 -17.078 -15.453 1 95.69 101 LYS A N 1
ATOM 806 C CA . LYS A 1 101 ? -7.488 -16.844 -16.719 1 95.69 101 LYS A CA 1
ATOM 807 C C . LYS A 1 101 ? -7.996 -17.781 -17.812 1 95.69 101 LYS A C 1
ATOM 809 O O . LYS A 1 101 ? -8.25 -18.953 -17.562 1 95.69 101 LYS A O 1
ATOM 814 N N . ASN A 1 102 ? -8.156 -17.234 -18.938 1 95.12 102 ASN A N 1
ATOM 815 C CA . ASN A 1 102 ? -8.531 -18.062 -20.078 1 95.12 102 ASN A CA 1
ATOM 816 C C . ASN A 1 102 ? -7.809 -17.641 -21.344 1 95.12 102 ASN A C 1
ATOM 818 O O . ASN A 1 102 ? -7.062 -16.656 -21.344 1 95.12 102 ASN A O 1
ATOM 822 N N . ILE A 1 103 ? -7.98 -18.344 -22.375 1 93.25 103 ILE A N 1
ATOM 823 C CA . ILE A 1 103 ? -7.168 -18.234 -23.594 1 93.25 103 ILE A CA 1
ATOM 824 C C . ILE A 1 103 ? -7.461 -16.922 -24.297 1 93.25 103 ILE A C 1
ATOM 826 O O . ILE A 1 103 ? -6.691 -16.484 -25.141 1 93.25 103 ILE A O 1
ATOM 830 N N . LEU A 1 104 ? -8.484 -16.188 -23.891 1 90.75 104 LEU A N 1
ATOM 831 C CA . LEU A 1 104 ? -8.828 -14.938 -24.562 1 90.75 104 LEU A CA 1
ATOM 832 C C . LEU A 1 104 ? -8.414 -13.734 -23.719 1 90.75 104 LEU A C 1
ATOM 834 O O . LEU A 1 104 ? -7.84 -12.773 -24.234 1 90.75 104 LEU A O 1
ATOM 838 N N . ASN A 1 105 ? -8.633 -13.75 -22.469 1 93.81 105 ASN A N 1
ATOM 839 C CA . ASN A 1 105 ? -8.516 -12.547 -21.656 1 93.81 105 ASN A CA 1
ATOM 840 C C . ASN A 1 105 ? -7.074 -12.289 -21.234 1 93.81 105 ASN A C 1
ATOM 842 O O . ASN A 1 105 ? -6.762 -11.219 -20.703 1 93.81 105 ASN A O 1
ATOM 846 N N . VAL A 1 106 ? -6.133 -13.164 -21.531 1 96 106 VAL A N 1
ATOM 847 C CA . VAL A 1 106 ? -4.77 -13.016 -21.031 1 96 106 VAL A CA 1
ATOM 848 C C . VAL A 1 106 ? -3.957 -12.141 -21.984 1 96 106 VAL A C 1
ATOM 850 O O . VAL A 1 106 ? -2.977 -11.516 -21.578 1 96 106 VAL A O 1
ATOM 853 N N . TRP A 1 107 ? -4.266 -11.883 -23.141 1 96.31 107 TRP A N 1
ATOM 854 C CA . TRP A 1 107 ? -3.365 -11.438 -24.203 1 96.31 107 TRP A CA 1
ATOM 855 C C . TRP A 1 107 ? -3.145 -9.93 -24.125 1 96.31 107 TRP A C 1
ATOM 857 O O . TRP A 1 107 ? -2.039 -9.445 -24.375 1 96.31 107 TRP A O 1
ATOM 867 N N . PRO A 1 108 ? -4.133 -9.133 -23.781 1 97.44 108 PRO A N 1
ATOM 868 C CA . PRO A 1 108 ? -3.902 -7.691 -23.797 1 97.44 108 PRO A CA 1
ATOM 869 C C . PRO A 1 108 ? -2.734 -7.262 -22.922 1 97.44 108 PRO A C 1
ATOM 871 O O . PRO A 1 108 ? -1.982 -6.352 -23.281 1 97.44 108 PRO A O 1
ATOM 874 N N . ILE A 1 109 ? -2.49 -7.914 -21.828 1 97.94 109 ILE A N 1
ATOM 875 C CA . ILE A 1 109 ? -1.445 -7.52 -20.891 1 97.94 109 ILE A CA 1
ATOM 876 C C . ILE A 1 109 ? -0.072 -7.77 -21.516 1 97.94 109 ILE A C 1
ATOM 878 O O . ILE A 1 109 ? 0.753 -6.859 -21.609 1 97.94 109 ILE A O 1
ATOM 882 N N . PRO A 1 110 ? 0.168 -8.984 -22.047 1 98.31 110 PRO A N 1
ATOM 883 C CA . PRO A 1 110 ? 1.455 -9.211 -22.719 1 98.31 110 PRO A CA 1
ATOM 884 C C . PRO A 1 110 ? 1.682 -8.258 -23.891 1 98.31 110 PRO A C 1
ATOM 886 O O . PRO A 1 110 ? 2.814 -7.836 -24.141 1 98.31 110 PRO A O 1
ATOM 889 N N . ILE A 1 111 ? 0.622 -7.961 -24.625 1 98.44 111 ILE A N 1
ATOM 890 C CA . ILE A 1 111 ? 0.746 -7.023 -25.734 1 98.44 111 ILE A CA 1
ATOM 891 C C . ILE A 1 111 ? 1.193 -5.66 -25.203 1 98.44 111 ILE A C 1
ATOM 893 O O . ILE A 1 111 ? 2.059 -5.012 -25.797 1 98.44 111 ILE A O 1
ATOM 897 N N . GLY A 1 112 ? 0.611 -5.262 -24.062 1 98.75 112 GLY A N 1
ATOM 898 C CA . GLY A 1 112 ? 1.039 -4.02 -23.453 1 98.75 112 GLY A CA 1
ATOM 899 C C . GLY A 1 112 ? 2.494 -4.039 -23.016 1 98.75 112 GLY A C 1
ATOM 900 O O . GLY A 1 112 ? 3.223 -3.066 -23.234 1 98.75 112 GLY A O 1
ATOM 901 N N . VAL A 1 113 ? 2.916 -5.074 -22.422 1 98.75 113 VAL A N 1
ATOM 902 C CA . VAL A 1 113 ? 4.305 -5.211 -22 1 98.75 113 VAL A CA 1
ATOM 903 C C . VAL A 1 113 ? 5.227 -5.184 -23.203 1 98.75 113 VAL A C 1
ATOM 905 O O . VAL A 1 113 ? 6.305 -4.586 -23.172 1 98.75 113 VAL A O 1
ATOM 908 N N . TRP A 1 114 ? 4.801 -5.859 -24.25 1 98.5 114 TRP A N 1
ATOM 909 C CA . TRP A 1 114 ? 5.57 -5.855 -25.5 1 98.5 114 TRP A CA 1
ATOM 910 C C . TRP A 1 114 ? 5.723 -4.434 -26.031 1 98.5 114 TRP A C 1
ATOM 912 O O . TRP A 1 114 ? 6.809 -4.043 -26.469 1 98.5 114 TRP A O 1
ATOM 922 N N . LEU A 1 115 ? 4.676 -3.66 -26.016 1 98.69 115 LEU A N 1
ATOM 923 C CA . LEU A 1 115 ? 4.734 -2.271 -26.453 1 98.69 115 LEU A CA 1
ATOM 924 C C . LEU A 1 115 ? 5.707 -1.47 -25.594 1 98.69 115 LEU A C 1
ATOM 926 O O . LEU A 1 115 ? 6.422 -0.603 -26.109 1 98.69 115 LEU A O 1
ATOM 930 N N . TYR A 1 116 ? 5.691 -1.719 -24.375 1 98.25 116 TYR A N 1
ATOM 931 C CA . TYR A 1 116 ? 6.652 -1.072 -23.484 1 98.25 116 TYR A CA 1
ATOM 932 C C . TYR A 1 116 ? 8.086 -1.407 -23.891 1 98.25 116 TYR A C 1
ATOM 934 O O . TYR A 1 116 ? 8.945 -0.525 -23.938 1 98.25 116 TYR A O 1
ATOM 942 N N . SER A 1 117 ? 8.336 -2.705 -24.109 1 97.88 117 SER A N 1
ATOM 943 C CA . SER A 1 117 ? 9.68 -3.121 -24.516 1 97.88 117 SER A CA 1
ATOM 944 C C . SER A 1 117 ? 10.109 -2.418 -25.797 1 97.88 117 SER A C 1
ATOM 946 O O . SER A 1 117 ? 11.266 -2.014 -25.922 1 97.88 117 SER A O 1
ATOM 948 N N . LYS A 1 118 ? 9.188 -2.264 -26.734 1 98.06 118 LYS A N 1
ATOM 949 C CA . LYS A 1 118 ? 9.469 -1.543 -27.969 1 98.06 118 LYS A CA 1
ATOM 950 C C . LYS A 1 118 ? 9.773 -0.075 -27.688 1 98.06 118 LYS A C 1
ATOM 952 O O . LYS A 1 118 ? 10.703 0.491 -28.281 1 98.06 118 LYS A O 1
ATOM 957 N N . TYR A 1 119 ? 8.984 0.49 -26.859 1 96.69 119 TYR A N 1
ATOM 958 C CA . TYR A 1 119 ? 9.195 1.888 -26.5 1 96.69 119 TYR A CA 1
ATOM 959 C C . TYR A 1 119 ? 10.578 2.092 -25.891 1 96.69 119 TYR A C 1
ATOM 961 O O . TYR A 1 119 ? 11.242 3.088 -26.172 1 96.69 119 TYR A O 1
ATOM 969 N N . LYS A 1 120 ? 11.016 1.137 -25.047 1 95.62 120 LYS A N 1
ATOM 970 C CA . LYS A 1 120 ? 12.297 1.224 -24.344 1 95.62 120 LYS A CA 1
ATOM 971 C C . LYS A 1 120 ? 13.445 0.81 -25.266 1 95.62 120 LYS A C 1
ATOM 973 O O . LYS A 1 120 ? 14.617 1.033 -24.938 1 95.62 120 LYS A O 1
ATOM 978 N N . GLY A 1 121 ? 13.172 0.18 -26.375 1 96.5 121 GLY A N 1
ATOM 979 C CA . GLY A 1 121 ? 14.203 -0.307 -27.281 1 96.5 121 GLY A CA 1
ATOM 980 C C . GLY A 1 121 ? 14.945 -1.516 -26.734 1 96.5 121 GLY A C 1
ATOM 981 O O . GLY A 1 121 ? 16.156 -1.661 -26.953 1 96.5 121 GLY A O 1
ATOM 982 N N . LYS A 1 122 ? 14.281 -2.256 -25.891 1 96.81 122 LYS A N 1
ATOM 983 C CA . LYS A 1 122 ? 14.859 -3.471 -25.328 1 96.81 122 LYS A CA 1
ATOM 984 C C . LYS A 1 122 ? 14.133 -4.715 -25.844 1 96.81 122 LYS A C 1
ATOM 986 O O . LYS A 1 122 ? 12.953 -4.652 -26.188 1 96.81 122 LYS A O 1
ATOM 991 N N . PRO A 1 123 ? 14.828 -5.781 -25.953 1 97.75 123 PRO A N 1
ATOM 992 C CA . PRO A 1 123 ? 14.18 -7.012 -26.422 1 97.75 123 PRO A CA 1
ATOM 993 C C . PRO A 1 123 ? 13.055 -7.469 -25.484 1 97.75 123 PRO A C 1
ATOM 995 O O . PRO A 1 123 ? 13.195 -7.391 -24.266 1 97.75 123 PRO A O 1
ATOM 998 N N . PHE A 1 124 ? 12.016 -7.98 -26.047 1 97.81 124 PHE A N 1
ATOM 999 C CA . PHE A 1 124 ? 10.836 -8.422 -25.312 1 97.81 124 PHE A CA 1
ATOM 1000 C C . PHE A 1 124 ? 11.188 -9.547 -24.344 1 97.81 124 PHE A C 1
ATOM 1002 O O . PHE A 1 124 ? 10.594 -9.656 -23.266 1 97.81 124 PHE A O 1
ATOM 1009 N N . LYS A 1 125 ? 12.172 -10.367 -24.656 1 97.25 125 LYS A N 1
ATOM 1010 C CA . LYS A 1 125 ? 12.57 -11.492 -23.812 1 97.25 125 LYS A CA 1
ATOM 1011 C C . LYS A 1 125 ? 12.953 -11.031 -22.406 1 97.25 125 LYS A C 1
ATOM 1013 O O . LYS A 1 125 ? 12.789 -11.773 -21.438 1 97.25 125 LYS A O 1
ATOM 1018 N N . ASN A 1 126 ? 13.344 -9.727 -22.25 1 96.56 126 ASN A N 1
ATOM 1019 C CA . ASN A 1 126 ? 13.711 -9.18 -20.953 1 96.56 126 ASN A CA 1
ATOM 1020 C C . ASN A 1 126 ? 12.492 -8.945 -20.078 1 96.56 126 ASN A C 1
ATOM 1022 O O . ASN A 1 126 ? 12.617 -8.773 -18.859 1 96.56 126 ASN A O 1
ATOM 1026 N N . TYR A 1 127 ? 11.312 -8.961 -20.703 1 97.62 127 TYR A N 1
ATOM 1027 C CA . TYR A 1 127 ? 10.094 -8.609 -19.984 1 97.62 127 TYR A CA 1
ATOM 1028 C C . TYR A 1 127 ? 9.086 -9.75 -20.016 1 97.62 127 TYR A C 1
ATOM 1030 O O . TYR A 1 127 ? 7.934 -9.586 -19.609 1 97.62 127 TYR A O 1
ATOM 1038 N N . ILE A 1 128 ? 9.5 -10.914 -20.484 1 97.62 128 ILE A N 1
ATOM 1039 C CA . ILE A 1 128 ? 8.57 -12.016 -20.75 1 97.62 128 ILE A CA 1
ATOM 1040 C C . ILE A 1 128 ? 7.98 -12.508 -19.422 1 97.62 128 ILE A C 1
ATOM 1042 O O . ILE A 1 128 ? 6.801 -12.859 -19.375 1 97.62 128 ILE A O 1
ATOM 1046 N N . LEU A 1 129 ? 8.82 -12.562 -18.359 1 97.44 129 LEU A N 1
ATOM 1047 C CA . LEU A 1 129 ? 8.328 -12.992 -17.062 1 97.44 129 LEU A CA 1
ATOM 1048 C C . LEU A 1 129 ? 7.242 -12.055 -16.547 1 97.44 129 LEU A C 1
ATOM 1050 O O . LEU A 1 129 ? 6.203 -12.5 -16.062 1 97.44 129 LEU A O 1
ATOM 1054 N N . THR A 1 130 ? 7.473 -10.727 -16.688 1 98.31 130 THR A N 1
ATOM 1055 C CA . THR A 1 130 ? 6.488 -9.727 -16.297 1 98.31 130 THR A CA 1
ATOM 1056 C C . THR A 1 130 ? 5.23 -9.844 -17.156 1 98.31 130 THR A C 1
ATOM 1058 O O . THR A 1 130 ? 4.117 -9.68 -16.656 1 98.31 130 THR A O 1
ATOM 1061 N N . ALA A 1 131 ? 5.395 -10.188 -18.406 1 98.5 131 ALA A N 1
ATOM 1062 C CA . ALA A 1 131 ? 4.266 -10.336 -19.312 1 98.5 131 ALA A CA 1
ATOM 1063 C C . ALA A 1 131 ? 3.383 -11.516 -18.906 1 98.5 131 ALA A C 1
ATOM 1065 O O . ALA A 1 131 ? 2.162 -11.375 -18.812 1 98.5 131 ALA A O 1
ATOM 1066 N N . ILE A 1 132 ? 3.996 -12.625 -18.625 1 98.5 132 ILE A N 1
ATOM 1067 C CA . ILE A 1 132 ? 3.242 -13.828 -18.297 1 98.5 132 ILE A CA 1
ATOM 1068 C C . ILE A 1 132 ? 2.596 -13.672 -16.922 1 98.5 132 ILE A C 1
ATOM 1070 O O . ILE A 1 132 ? 1.397 -13.914 -16.766 1 98.5 132 ILE A O 1
ATOM 1074 N N . LEU A 1 133 ? 3.346 -13.234 -15.969 1 98.44 133 LEU A N 1
ATOM 1075 C CA . LEU A 1 133 ? 2.826 -13.094 -14.609 1 98.44 133 LEU A CA 1
ATOM 1076 C C . LEU A 1 133 ? 1.854 -11.922 -14.523 1 98.44 133 LEU A C 1
ATOM 1078 O O . LEU A 1 133 ? 0.949 -11.93 -13.68 1 98.44 133 LEU A O 1
ATOM 1082 N N . GLY A 1 134 ? 2.016 -10.977 -15.414 1 98.38 134 GLY A N 1
ATOM 1083 C CA . GLY A 1 134 ? 1.139 -9.82 -15.445 1 98.38 134 GLY A CA 1
ATOM 1084 C C . GLY A 1 134 ? -0.284 -10.156 -15.844 1 98.38 134 GLY A C 1
ATOM 1085 O O . GLY A 1 134 ? -1.205 -9.375 -15.609 1 98.38 134 GLY A O 1
ATOM 1086 N N . THR A 1 135 ? -0.479 -11.328 -16.391 1 97.62 135 THR A N 1
ATOM 1087 C CA . THR A 1 135 ? -1.824 -11.766 -16.75 1 97.62 135 THR A CA 1
ATOM 1088 C C . THR A 1 135 ? -2.693 -11.93 -15.508 1 97.62 135 THR A C 1
ATOM 1090 O O . THR A 1 135 ? -3.887 -12.219 -15.609 1 97.62 135 THR A O 1
ATOM 1093 N N . THR A 1 136 ? -2.115 -11.711 -14.328 1 96.62 136 THR A N 1
ATOM 1094 C CA . THR A 1 136 ? -2.898 -11.633 -13.102 1 96.62 136 THR A CA 1
ATOM 1095 C C . THR A 1 136 ? -4.008 -10.594 -13.227 1 96.62 136 THR A C 1
ATOM 1097 O O . THR A 1 136 ? -5.008 -10.656 -12.516 1 96.62 136 THR A O 1
ATOM 1100 N N . LEU A 1 137 ? -3.875 -9.648 -14.133 1 96.56 137 LEU A N 1
ATOM 1101 C CA . LEU A 1 137 ? -4.844 -8.578 -14.312 1 96.56 137 LEU A CA 1
ATOM 1102 C C . LEU A 1 137 ? -5.809 -8.891 -15.445 1 96.56 137 LEU A C 1
ATOM 1104 O O . LEU A 1 137 ? -6.527 -8.008 -15.922 1 96.56 137 LEU A O 1
ATOM 1108 N N . ALA A 1 138 ? -5.844 -10.148 -15.836 1 94.12 138 ALA A N 1
ATOM 1109 C CA . ALA A 1 138 ? -6.699 -10.594 -16.938 1 94.12 138 ALA A CA 1
ATOM 1110 C C . ALA A 1 138 ? -8.172 -10.312 -16.625 1 94.12 138 ALA A C 1
ATOM 1112 O O . ALA A 1 138 ? -8.93 -9.938 -17.531 1 94.12 138 ALA A O 1
ATOM 1113 N N . PRO A 1 139 ? -8.609 -10.43 -15.414 1 91.19 139 PRO A N 1
ATOM 1114 C CA . PRO A 1 139 ? -10.008 -10.133 -15.109 1 91.19 139 PRO A CA 1
ATOM 1115 C C . PRO A 1 139 ? -10.398 -8.695 -15.453 1 91.19 139 PRO A C 1
ATOM 1117 O O . PRO A 1 139 ? -11.57 -8.414 -15.703 1 91.19 139 PRO A O 1
ATOM 1120 N N . THR A 1 140 ? -9.469 -7.77 -15.406 1 90.31 140 THR A N 1
ATOM 1121 C CA . THR A 1 140 ? -9.75 -6.391 -15.789 1 90.31 140 THR A CA 1
ATOM 1122 C C . THR A 1 140 ? -10.273 -6.328 -17.219 1 90.31 140 THR A C 1
ATOM 1124 O O . THR A 1 140 ? -11.188 -5.559 -17.531 1 90.31 140 THR A O 1
ATOM 1127 N N . VAL A 1 141 ? -9.711 -7.152 -18.078 1 89 141 VAL A N 1
ATOM 1128 C CA . VAL A 1 141 ? -10.094 -7.191 -19.5 1 89 141 VAL A CA 1
ATOM 1129 C C . VAL A 1 141 ? -11.516 -7.734 -19.625 1 89 141 VAL A C 1
ATOM 1131 O O . VAL A 1 141 ? -12.359 -7.133 -20.297 1 89 141 VAL A O 1
ATOM 1134 N N . THR A 1 142 ? -11.773 -8.75 -18.922 1 87.81 142 THR A N 1
ATOM 1135 C CA . THR A 1 142 ? -13.078 -9.398 -19.031 1 87.81 142 THR A CA 1
ATOM 1136 C C . THR A 1 142 ? -14.164 -8.531 -18.391 1 87.81 142 THR A C 1
ATOM 1138 O O . THR A 1 142 ? -15.242 -8.359 -18.953 1 87.81 142 THR A O 1
ATOM 1141 N N . GLN A 1 143 ? -13.891 -7.957 -17.219 1 86.19 143 GLN A N 1
ATOM 1142 C CA . GLN A 1 143 ? -14.891 -7.188 -16.484 1 86.19 143 GLN A CA 1
ATOM 1143 C C . GLN A 1 143 ? -15.258 -5.914 -17.234 1 86.19 143 GLN A C 1
ATOM 1145 O O . GLN A 1 143 ? -16.422 -5.512 -17.25 1 86.19 143 GLN A O 1
ATOM 1150 N N . LEU A 1 144 ? -14.32 -5.34 -17.766 1 84.94 144 LEU A N 1
ATOM 1151 C CA . LEU A 1 144 ? -14.578 -4.102 -18.484 1 84.94 144 LEU A CA 1
ATOM 1152 C C . LEU A 1 144 ? -15.273 -4.383 -19.812 1 84.94 144 LEU A C 1
ATOM 1154 O O . LEU A 1 144 ? -16.047 -3.553 -20.312 1 84.94 144 LEU A O 1
ATOM 1158 N N . SER A 1 145 ? -15.039 -5.551 -20.375 1 82.31 145 SER A N 1
ATOM 1159 C CA . SER A 1 145 ? -15.711 -5.949 -21.609 1 82.31 145 SER A CA 1
ATOM 1160 C C . SER A 1 145 ? -17.188 -6.23 -21.375 1 82.31 145 SER A C 1
ATOM 1162 O O . SER A 1 145 ? -18.016 -6.059 -22.266 1 82.31 145 SER A O 1
ATOM 1164 N N . LEU A 1 146 ? -17.438 -6.605 -20.156 1 78.69 146 LEU A N 1
ATOM 1165 C CA . LEU A 1 146 ? -18.812 -6.98 -19.844 1 78.69 146 LEU A CA 1
ATOM 1166 C C . LEU A 1 146 ? -19.531 -5.836 -19.141 1 78.69 146 LEU A C 1
ATOM 1168 O O . LEU A 1 146 ? -20.688 -5.992 -18.719 1 78.69 146 LEU A O 1
ATOM 1172 N N . ALA A 1 147 ? -18.891 -4.75 -18.984 1 73.81 147 ALA A N 1
ATOM 1173 C CA . ALA A 1 147 ? -19.469 -3.604 -18.297 1 73.81 147 ALA A CA 1
ATOM 1174 C C . ALA A 1 147 ? -20.781 -3.18 -18.969 1 73.81 147 ALA A C 1
ATOM 1176 O O . ALA A 1 147 ? -20.906 -3.223 -20.188 1 73.81 147 ALA A O 1
ATOM 1177 N N . SER A 1 148 ? -21.734 -2.863 -18.188 1 67.19 148 SER A N 1
ATOM 1178 C CA . SER A 1 148 ? -23.109 -2.625 -18.578 1 67.19 148 SER A CA 1
ATOM 1179 C C . SER A 1 148 ? -23.219 -1.438 -19.516 1 67.19 148 SER A C 1
ATOM 1181 O O . SER A 1 148 ? -22.453 -0.487 -19.438 1 67.19 148 SER A O 1
ATOM 1183 N N . GLY A 1 149 ? -24.094 -1.614 -20.422 1 69.5 149 GLY A N 1
ATOM 1184 C CA . GLY A 1 149 ? -24.5 -0.544 -21.328 1 69.5 149 GLY A CA 1
ATOM 1185 C C . GLY A 1 149 ? -23.734 -0.542 -22.641 1 69.5 149 GLY A C 1
ATOM 1186 O O . GLY A 1 149 ? -24.078 0.192 -23.562 1 69.5 149 GLY A O 1
ATOM 1187 N N . LEU A 1 150 ? -22.75 -1.334 -22.609 1 73 150 LEU A N 1
ATOM 1188 C CA . LEU A 1 150 ? -22 -1.369 -23.859 1 73 150 LEU A CA 1
ATOM 1189 C C . LEU A 1 150 ? -22.344 -2.613 -24.672 1 73 150 LEU A C 1
ATOM 1191 O O . LEU A 1 150 ? -22.75 -3.629 -24.109 1 73 150 LEU A O 1
ATOM 1195 N N . ASN A 1 151 ? -22.375 -2.391 -25.938 1 80.19 151 ASN A N 1
ATOM 1196 C CA . ASN A 1 151 ? -22.469 -3.594 -26.766 1 80.19 151 ASN A CA 1
ATOM 1197 C C . ASN A 1 151 ? -21.203 -4.441 -26.641 1 80.19 151 ASN A C 1
ATOM 1199 O O . ASN A 1 151 ? -20.188 -3.984 -26.125 1 80.19 151 ASN A O 1
ATOM 1203 N N . PHE A 1 152 ? -21.219 -5.652 -27 1 75.56 152 PHE A N 1
ATOM 1204 C CA . PHE A 1 152 ? -20.156 -6.629 -26.828 1 75.56 152 PHE A CA 1
ATOM 1205 C C . PHE A 1 152 ? -18.844 -6.113 -27.422 1 75.56 152 PHE A C 1
ATOM 1207 O O . PHE A 1 152 ? -17.797 -6.18 -26.766 1 75.56 152 PHE A O 1
ATOM 1214 N N . PHE A 1 153 ? -18.938 -5.531 -28.547 1 81.88 153 PHE A N 1
ATOM 1215 C CA . PHE A 1 153 ? -17.734 -5.094 -29.25 1 81.88 153 PHE A CA 1
ATOM 1216 C C . PHE A 1 153 ? -17.141 -3.855 -28.578 1 81.88 153 PHE A C 1
ATOM 1218 O O . PHE A 1 153 ? -15.914 -3.725 -28.484 1 81.88 153 PHE A O 1
ATOM 1225 N N . GLU A 1 154 ? -18.047 -3.084 -28.141 1 83.56 154 GLU A N 1
ATOM 1226 C CA . GLU A 1 154 ? -17.578 -1.901 -27.422 1 83.56 154 GLU A CA 1
ATOM 1227 C C . GLU A 1 154 ? -16.906 -2.285 -26.109 1 83.56 154 GLU A C 1
ATOM 1229 O O . GLU A 1 154 ? -15.844 -1.759 -25.781 1 83.56 154 GLU A O 1
ATOM 1234 N N . GLY A 1 155 ? -17.531 -3.205 -25.516 1 84.12 155 GLY A N 1
ATOM 1235 C CA . GLY A 1 155 ? -16.969 -3.67 -24.266 1 84.12 155 GLY A CA 1
ATOM 1236 C C . GLY A 1 155 ? -15.633 -4.363 -24.422 1 84.12 155 GLY A C 1
ATOM 1237 O O . GLY A 1 155 ? -14.695 -4.102 -23.656 1 84.12 155 GLY A O 1
ATOM 1238 N N . LEU A 1 156 ? -15.578 -5.117 -25.406 1 83.81 156 LEU A N 1
ATOM 1239 C CA . LEU A 1 156 ? -14.344 -5.84 -25.688 1 83.81 156 LEU A CA 1
ATOM 1240 C C . LEU A 1 156 ? -13.219 -4.875 -26.047 1 83.81 156 LEU A C 1
ATOM 1242 O O . LEU A 1 156 ? -12.078 -5.051 -25.609 1 83.81 156 LEU A O 1
ATOM 1246 N N . SER A 1 157 ? -13.555 -3.887 -26.781 1 90.56 157 SER A N 1
ATOM 1247 C CA . SER A 1 157 ? -12.555 -2.906 -27.203 1 90.56 157 SER A CA 1
ATOM 1248 C C . SER A 1 157 ? -12.016 -2.131 -26 1 90.56 157 SER A C 1
ATOM 1250 O O . SER A 1 157 ? -10.805 -1.941 -25.875 1 90.56 157 SER A O 1
ATOM 1252 N N . ILE A 1 158 ? -12.898 -1.801 -25.156 1 90.62 158 ILE A N 1
ATOM 1253 C CA . ILE A 1 158 ? -12.5 -1.043 -23.984 1 90.62 158 ILE A CA 1
ATOM 1254 C C . ILE A 1 158 ? -11.625 -1.914 -23.078 1 90.62 158 ILE A C 1
ATOM 1256 O O . ILE A 1 158 ? -10.594 -1.46 -22.578 1 90.62 158 ILE A O 1
ATOM 1260 N N . GLY A 1 159 ? -12.055 -3.148 -22.891 1 91.69 159 GLY A N 1
ATOM 1261 C CA . GLY A 1 159 ? -11.266 -4.078 -22.094 1 91.69 159 GLY A CA 1
ATOM 1262 C C . GLY A 1 159 ? -9.875 -4.305 -22.641 1 91.69 159 GLY A C 1
ATOM 1263 O O . GLY A 1 159 ? -8.898 -4.332 -21.891 1 91.69 159 GLY A O 1
ATOM 1264 N N . PHE A 1 160 ? -9.82 -4.379 -23.922 1 94.25 160 PHE A N 1
ATOM 1265 C CA . PHE A 1 160 ? -8.531 -4.621 -24.562 1 94.25 160 PHE A CA 1
ATOM 1266 C C . PHE A 1 160 ? -7.641 -3.391 -24.484 1 94.25 160 PHE A C 1
ATOM 1268 O O . PHE A 1 160 ? -6.449 -3.502 -24.188 1 94.25 160 PHE A O 1
ATOM 1275 N N . ILE A 1 161 ? -8.18 -2.256 -24.688 1 95.75 161 ILE A N 1
ATOM 1276 C CA . ILE A 1 161 ? -7.398 -1.023 -24.656 1 95.75 161 ILE A CA 1
ATOM 1277 C C . ILE A 1 161 ? -6.867 -0.778 -23.25 1 95.75 161 ILE A C 1
ATOM 1279 O O . ILE A 1 161 ? -5.684 -0.494 -23.062 1 95.75 161 ILE A O 1
ATOM 1283 N N . ILE A 1 162 ? -7.699 -0.965 -22.281 1 95.38 162 ILE A N 1
ATOM 1284 C CA . ILE A 1 162 ? -7.293 -0.758 -20.906 1 95.38 162 ILE A CA 1
ATOM 1285 C C . ILE A 1 162 ? -6.289 -1.834 -20.484 1 95.38 162 ILE A C 1
ATOM 1287 O O . ILE A 1 162 ? -5.297 -1.543 -19.812 1 95.38 162 ILE A O 1
ATOM 1291 N N . GLY A 1 163 ? -6.59 -3.072 -20.953 1 96.94 163 GLY A N 1
ATOM 1292 C CA . GLY A 1 163 ? -5.645 -4.145 -20.688 1 96.94 163 GLY A CA 1
ATOM 1293 C C . GLY A 1 163 ? -4.262 -3.875 -21.25 1 96.94 163 GLY A C 1
ATOM 1294 O O . GLY A 1 163 ? -3.256 -4.09 -20.578 1 96.94 163 GLY A O 1
ATOM 1295 N N . ILE A 1 164 ? -4.203 -3.371 -22.438 1 98.31 164 ILE A N 1
ATOM 1296 C CA . ILE A 1 164 ? -2.939 -3.033 -23.078 1 98.31 164 ILE A CA 1
ATOM 1297 C C . ILE A 1 164 ? -2.266 -1.892 -22.328 1 98.31 164 ILE A C 1
ATOM 1299 O O . ILE A 1 164 ? -1.056 -1.926 -22.094 1 98.31 164 ILE A O 1
ATOM 1303 N N . GLY A 1 165 ? -3.045 -0.923 -21.922 1 98.12 165 GLY A N 1
ATOM 1304 C CA . GLY A 1 165 ? -2.51 0.169 -21.125 1 98.12 165 GLY A CA 1
ATOM 1305 C C . GLY A 1 165 ? -1.902 -0.292 -19.812 1 98.12 165 GLY A C 1
ATOM 1306 O O . GLY A 1 165 ? -0.812 0.145 -19.438 1 98.12 165 GLY A O 1
ATOM 1307 N N . ILE A 1 166 ? -2.586 -1.172 -19.172 1 97.94 166 ILE A N 1
ATOM 1308 C CA . ILE A 1 166 ? -2.117 -1.739 -17.922 1 97.94 166 ILE A CA 1
ATOM 1309 C C . ILE A 1 166 ? -0.816 -2.506 -18.156 1 97.94 166 ILE A C 1
ATOM 1311 O O . ILE A 1 166 ? 0.142 -2.359 -17.391 1 97.94 166 ILE A O 1
ATOM 1315 N N . GLY A 1 167 ? -0.82 -3.311 -19.188 1 98.5 167 GLY A N 1
ATOM 1316 C CA . GLY A 1 167 ? 0.396 -4.027 -19.547 1 98.5 167 GLY A CA 1
ATOM 1317 C C . GLY A 1 167 ? 1.574 -3.109 -19.812 1 98.5 167 GLY A C 1
ATOM 1318 O O . GLY A 1 167 ? 2.705 -3.414 -19.422 1 98.5 167 GLY A O 1
ATOM 1319 N N . PHE A 1 168 ? 1.305 -1.952 -20.375 1 98.56 168 PHE A N 1
ATOM 1320 C CA . PHE A 1 168 ? 2.346 -1.008 -20.75 1 98.56 168 PHE A CA 1
ATOM 1321 C C . PHE A 1 168 ? 3.01 -0.402 -19.531 1 98.56 168 PHE A C 1
ATOM 1323 O O . PHE A 1 168 ? 4.215 -0.134 -19.531 1 98.56 168 PHE A O 1
ATOM 1330 N N . ILE A 1 169 ? 2.299 -0.214 -18.422 1 98.25 169 ILE A N 1
ATOM 1331 C CA . ILE A 1 169 ? 2.879 0.472 -17.266 1 98.25 169 ILE A CA 1
ATOM 1332 C C . ILE A 1 169 ? 3.312 -0.552 -16.219 1 98.25 169 ILE A C 1
ATOM 1334 O O . ILE A 1 169 ? 3.861 -0.188 -15.18 1 98.25 169 ILE A O 1
ATOM 1338 N N . LEU A 1 170 ? 3.133 -1.804 -16.5 1 98.5 170 LEU A N 1
ATOM 1339 C CA . LEU A 1 170 ? 3.375 -2.854 -15.516 1 98.5 170 LEU A CA 1
ATOM 1340 C C . LEU A 1 170 ? 4.867 -3.025 -15.258 1 98.5 170 LEU A C 1
ATOM 1342 O O . LEU A 1 170 ? 5.297 -3.145 -14.109 1 98.5 170 LEU A O 1
ATOM 1346 N N . PRO A 1 171 ? 5.754 -2.971 -16.266 1 98.12 171 PRO A N 1
ATOM 1347 C CA . PRO A 1 171 ? 7.168 -3.281 -16.062 1 98.12 171 PRO A CA 1
ATOM 1348 C C . PRO A 1 171 ? 7.84 -2.326 -15.07 1 98.12 171 PRO A C 1
ATOM 1350 O O . PRO A 1 171 ? 8.492 -2.771 -14.125 1 98.12 171 PRO A O 1
ATOM 1353 N N . PRO A 1 172 ? 7.648 -1.029 -15.18 1 97.44 172 PRO A N 1
ATOM 1354 C CA . PRO A 1 172 ? 8.32 -0.149 -14.219 1 97.44 172 PRO A CA 1
ATOM 1355 C C . PRO A 1 172 ? 7.793 -0.312 -12.797 1 97.44 172 PRO A C 1
ATOM 1357 O O . PRO A 1 172 ? 8.555 -0.181 -11.836 1 97.44 172 PRO A O 1
ATOM 1360 N N . ILE A 1 173 ? 6.547 -0.6 -12.656 1 98 173 ILE A N 1
ATOM 1361 C CA . ILE A 1 173 ? 5.973 -0.771 -11.328 1 98 173 ILE A CA 1
ATOM 1362 C C . ILE A 1 173 ? 6.48 -2.07 -10.711 1 98 173 ILE A C 1
ATOM 1364 O O . ILE A 1 173 ? 6.75 -2.129 -9.508 1 98 173 ILE A O 1
ATOM 1368 N N . THR A 1 174 ? 6.582 -3.113 -11.539 1 97.75 174 THR A N 1
ATOM 1369 C CA . THR A 1 174 ? 7.117 -4.387 -11.078 1 97.75 174 THR A CA 1
ATOM 1370 C C . THR A 1 174 ? 8.555 -4.223 -10.578 1 97.75 174 THR A C 1
ATOM 1372 O O . THR A 1 174 ? 8.922 -4.777 -9.547 1 97.75 174 THR A O 1
ATOM 1375 N N . SER A 1 175 ? 9.305 -3.523 -11.289 1 95.38 175 SER A N 1
ATOM 1376 C CA . SER A 1 175 ? 10.688 -3.27 -10.891 1 95.38 175 SER A CA 1
ATOM 1377 C C . SER A 1 175 ? 10.75 -2.479 -9.594 1 95.38 175 SER A C 1
ATOM 1379 O O . SER A 1 175 ? 11.547 -2.795 -8.703 1 95.38 175 SER A O 1
ATOM 1381 N N . HIS A 1 176 ? 9.93 -1.52 -9.445 1 94.94 176 HIS A N 1
ATOM 1382 C CA . HIS A 1 176 ? 9.898 -0.694 -8.242 1 94.94 176 HIS A CA 1
ATOM 1383 C C . HIS A 1 176 ? 9.414 -1.497 -7.039 1 94.94 176 HIS A C 1
ATOM 1385 O O . HIS A 1 176 ? 9.891 -1.291 -5.922 1 94.94 176 HIS A O 1
ATOM 1391 N N . SER A 1 177 ? 8.469 -2.348 -7.277 1 95.94 177 SER A N 1
ATOM 1392 C CA . SER A 1 177 ? 7.918 -3.16 -6.195 1 95.94 177 SER A CA 1
ATOM 1393 C C . SER A 1 177 ? 9 -4.004 -5.531 1 95.94 177 SER A C 1
ATOM 1395 O O . SER A 1 177 ? 8.969 -4.223 -4.32 1 95.94 177 SER A O 1
ATOM 1397 N N . MET A 1 178 ? 9.992 -4.406 -6.293 1 93.5 178 MET A N 1
ATOM 1398 C CA . MET A 1 178 ? 11.109 -5.176 -5.75 1 93.5 178 MET A CA 1
ATOM 1399 C C . MET A 1 178 ? 11.852 -4.379 -4.684 1 93.5 178 MET A C 1
ATOM 1401 O O . MET A 1 178 ? 12.32 -4.941 -3.693 1 93.5 178 MET A O 1
ATOM 1405 N N . ASN A 1 179 ? 11.883 -3.143 -4.816 1 90.5 179 ASN A N 1
ATOM 1406 C CA . ASN A 1 179 ? 12.578 -2.268 -3.879 1 90.5 179 ASN A CA 1
ATOM 1407 C C . ASN A 1 179 ? 11.742 -2 -2.631 1 90.5 179 ASN A C 1
ATOM 1409 O O . ASN A 1 179 ? 12.266 -1.551 -1.61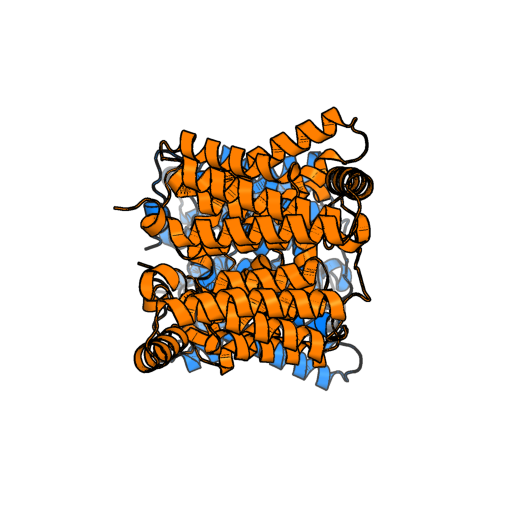 1 90.5 179 ASN A O 1
ATOM 1413 N N . ILE A 1 180 ? 10.516 -2.273 -2.748 1 94.94 180 ILE A N 1
ATOM 1414 C CA . ILE A 1 180 ? 9.602 -1.989 -1.642 1 94.94 180 ILE A CA 1
ATOM 1415 C C . ILE A 1 180 ? 9.688 -3.107 -0.604 1 94.94 180 ILE A C 1
ATOM 1417 O O . ILE A 1 180 ? 9.727 -2.842 0.601 1 94.94 180 ILE A O 1
ATOM 1421 N N . HIS A 1 181 ? 9.734 -4.34 -1.083 1 95.56 181 HIS A N 1
ATOM 1422 C CA . HIS A 1 181 ? 9.719 -5.441 -0.129 1 95.56 181 HIS A CA 1
ATOM 1423 C C . HIS A 1 181 ? 11.086 -6.113 -0.039 1 95.56 181 HIS A C 1
ATOM 1425 O O . HIS A 1 181 ? 11.266 -7.059 0.731 1 95.56 181 HIS A O 1
ATOM 1431 N N . PHE A 1 182 ? 12.07 -5.73 -0.863 1 93.31 182 PHE A N 1
ATOM 1432 C CA . PHE A 1 182 ? 13.469 -6.129 -0.796 1 93.31 182 PHE A CA 1
ATOM 1433 C C . PHE A 1 182 ? 13.625 -7.613 -1.099 1 93.31 182 PHE A C 1
ATOM 1435 O O . PHE A 1 182 ? 14.461 -8.289 -0.5 1 93.31 182 PHE A O 1
ATOM 1442 N N . GLY A 1 183 ? 12.75 -8.156 -1.868 1 95.62 183 GLY A N 1
ATOM 1443 C CA . GLY A 1 183 ? 12.875 -9.531 -2.307 1 95.62 183 GLY A CA 1
ATOM 1444 C C . GLY A 1 183 ? 12.219 -10.523 -1.36 1 95.62 183 GLY A C 1
ATOM 1445 O O . GLY A 1 183 ? 12.305 -11.734 -1.562 1 95.62 183 GLY A O 1
ATOM 1446 N N . PHE A 1 184 ? 11.438 -10.047 -0.413 1 97.88 184 PHE A N 1
ATOM 1447 C CA . PHE A 1 184 ? 10.898 -10.93 0.608 1 97.88 184 PHE A CA 1
ATOM 1448 C C . PHE A 1 184 ? 9.477 -11.359 0.254 1 97.88 184 PHE A C 1
ATOM 1450 O O . PHE A 1 184 ? 8.867 -12.156 0.969 1 97.88 184 PHE A O 1
ATOM 1457 N N . ASN A 1 185 ? 8.984 -10.82 -0.744 1 98.25 185 ASN A N 1
ATOM 1458 C CA . ASN A 1 185 ? 7.723 -11.258 -1.332 1 98.25 185 ASN A CA 1
ATOM 1459 C C . ASN A 1 185 ? 7.941 -11.969 -2.664 1 98.25 185 ASN A C 1
ATOM 1461 O O . ASN A 1 185 ? 8.242 -11.328 -3.672 1 98.25 185 ASN A O 1
ATOM 1465 N N . LEU A 1 186 ? 7.711 -13.242 -2.672 1 98.62 186 LEU A N 1
ATOM 1466 C CA . LEU A 1 186 ? 7.922 -14.023 -3.889 1 98.62 186 LEU A CA 1
ATOM 1467 C C . LEU A 1 186 ? 6.91 -13.633 -4.961 1 98.62 186 LEU A C 1
ATOM 1469 O O . LEU A 1 186 ? 7.133 -13.875 -6.148 1 98.62 186 LEU A O 1
ATOM 1473 N N . TYR A 1 187 ? 5.762 -13.109 -4.543 1 98.38 187 TYR A N 1
ATOM 1474 C CA . TYR A 1 187 ? 4.684 -12.75 -5.457 1 98.38 187 TYR A CA 1
ATOM 1475 C C . TYR A 1 187 ? 4.773 -11.281 -5.855 1 98.38 187 TYR A C 1
ATOM 1477 O O . TYR A 1 187 ? 3.781 -10.555 -5.781 1 98.38 187 TYR A O 1
ATOM 1485 N N . ASN A 1 188 ? 5.906 -10.891 -6.406 1 97.81 188 ASN A N 1
ATOM 1486 C CA . ASN A 1 188 ? 6.227 -9.5 -6.711 1 97.81 188 ASN A CA 1
ATOM 1487 C C . ASN A 1 188 ? 5.273 -8.922 -7.754 1 97.81 188 ASN A C 1
ATOM 1489 O O . ASN A 1 188 ? 4.785 -7.801 -7.602 1 97.81 188 ASN A O 1
ATOM 1493 N N . VAL A 1 189 ? 4.996 -9.664 -8.805 1 98.19 189 VAL A N 1
ATOM 1494 C CA . VAL A 1 189 ? 4.156 -9.133 -9.875 1 98.19 189 VAL A CA 1
ATOM 1495 C C . VAL A 1 189 ? 2.709 -9.039 -9.391 1 98.19 189 VAL A C 1
ATOM 1497 O O . VAL A 1 189 ? 1.963 -8.156 -9.828 1 98.19 189 VAL A O 1
ATOM 1500 N N . GLY A 1 190 ? 2.328 -9.953 -8.492 1 97.88 190 GLY A N 1
ATOM 1501 C CA . GLY A 1 190 ? 1.025 -9.812 -7.863 1 97.88 190 GLY A CA 1
ATOM 1502 C C . GLY A 1 190 ? 0.89 -8.531 -7.059 1 97.88 190 GLY A C 1
ATOM 1503 O O . GLY A 1 190 ? -0.167 -7.895 -7.066 1 97.88 190 GLY A O 1
ATOM 1504 N N . PHE A 1 191 ? 1.969 -8.18 -6.391 1 98.38 191 PHE A N 1
ATOM 1505 C CA . PHE A 1 191 ? 1.986 -6.926 -5.648 1 98.38 191 PHE A CA 1
ATOM 1506 C C . PHE A 1 191 ? 1.862 -5.734 -6.594 1 98.38 191 PHE A C 1
ATOM 1508 O O . PHE A 1 191 ? 1.006 -4.871 -6.398 1 98.38 191 PHE A O 1
ATOM 1515 N N . ALA A 1 192 ? 2.643 -5.707 -7.621 1 98.38 192 ALA A N 1
ATOM 1516 C CA . ALA A 1 192 ? 2.615 -4.641 -8.617 1 98.38 192 ALA A CA 1
ATOM 1517 C C . ALA A 1 192 ? 1.247 -4.551 -9.289 1 98.38 192 ALA A C 1
ATOM 1519 O O . ALA A 1 192 ? 0.684 -3.465 -9.422 1 98.38 192 ALA A O 1
ATOM 1520 N N . GLY A 1 193 ? 0.78 -5.707 -9.68 1 97.88 193 GLY A N 1
ATOM 1521 C CA . GLY A 1 193 ? -0.542 -5.742 -10.281 1 97.88 193 GLY A CA 1
ATOM 1522 C C . GLY A 1 193 ? -1.636 -5.246 -9.359 1 97.88 193 GLY A C 1
ATOM 1523 O O . GLY A 1 193 ? -2.584 -4.594 -9.797 1 97.88 193 GLY A O 1
ATOM 1524 N N . GLY A 1 194 ? -1.511 -5.605 -8.086 1 97.44 194 GLY A N 1
ATOM 1525 C CA . GLY A 1 194 ? -2.473 -5.133 -7.105 1 97.44 194 GLY A CA 1
ATOM 1526 C C . GLY A 1 194 ? -2.5 -3.621 -6.973 1 97.44 194 GLY A C 1
ATOM 1527 O O . GLY A 1 194 ? -3.568 -3.025 -6.824 1 97.44 194 GLY A O 1
ATOM 1528 N N . ILE A 1 195 ? -1.361 -2.963 -7.004 1 97.56 195 ILE A N 1
ATOM 1529 C CA . ILE A 1 195 ? -1.268 -1.509 -6.938 1 97.56 195 ILE A CA 1
ATOM 1530 C C . ILE A 1 195 ? -1.963 -0.888 -8.148 1 97.56 195 ILE A C 1
ATOM 1532 O O . ILE A 1 195 ? -2.742 0.058 -8.008 1 97.56 195 ILE A O 1
ATOM 1536 N N . ILE A 1 196 ? -1.75 -1.438 -9.297 1 98.06 196 ILE A N 1
ATOM 1537 C CA . ILE A 1 196 ? -2.346 -0.937 -10.531 1 98.06 196 ILE A CA 1
ATOM 1538 C C . ILE A 1 196 ? -3.859 -1.126 -10.484 1 98.06 196 ILE A C 1
ATOM 1540 O O . ILE A 1 196 ? -4.617 -0.209 -10.812 1 98.06 196 ILE A O 1
ATOM 1544 N N . ALA A 1 197 ? -4.25 -2.316 -10.07 1 96.88 197 ALA A N 1
ATOM 1545 C CA . ALA A 1 197 ? -5.68 -2.611 -10 1 96.88 197 ALA A CA 1
ATOM 1546 C C . ALA A 1 197 ? -6.379 -1.707 -8.984 1 96.88 197 ALA A C 1
ATOM 1548 O O . ALA A 1 197 ? -7.535 -1.324 -9.18 1 96.88 197 ALA A O 1
ATOM 1549 N N . THR A 1 198 ? -5.695 -1.418 -7.902 1 97.25 198 THR A N 1
ATOM 1550 C CA . THR A 1 198 ? -6.246 -0.498 -6.91 1 97.25 198 THR A CA 1
ATOM 1551 C C . THR A 1 198 ? -6.496 0.874 -7.531 1 97.25 198 THR A C 1
ATOM 1553 O O . THR A 1 198 ? -7.559 1.468 -7.324 1 97.25 198 THR A O 1
ATOM 1556 N N . ALA A 1 199 ? -5.551 1.377 -8.258 1 97.31 199 ALA A N 1
ATOM 1557 C CA . ALA A 1 199 ? -5.703 2.672 -8.914 1 97.31 199 ALA A CA 1
ATOM 1558 C C . ALA A 1 199 ? -6.863 2.652 -9.906 1 97.31 199 ALA A C 1
ATOM 1560 O O . ALA A 1 199 ? -7.676 3.58 -9.938 1 97.31 199 ALA A O 1
ATOM 1561 N N . LEU A 1 200 ? -6.926 1.617 -10.672 1 95.81 200 LEU A N 1
ATOM 1562 C CA . LEU A 1 200 ? -7.992 1.499 -11.656 1 95.81 200 LEU A CA 1
ATOM 1563 C C . LEU A 1 200 ? -9.359 1.455 -10.984 1 95.81 200 LEU A C 1
ATOM 1565 O O . LEU A 1 200 ? -10.281 2.172 -11.383 1 95.81 200 LEU A O 1
ATOM 1569 N N . MET A 1 201 ? -9.484 0.604 -9.992 1 95.19 201 MET A N 1
ATOM 1570 C CA . MET A 1 201 ? -10.766 0.459 -9.305 1 95.19 201 MET A CA 1
ATOM 1571 C C . MET A 1 201 ? -11.164 1.761 -8.617 1 95.19 201 MET A C 1
ATOM 1573 O O . MET A 1 201 ? -12.344 2.094 -8.547 1 95.19 201 MET A O 1
ATOM 1577 N N . SER A 1 202 ? -10.125 2.484 -8.086 1 96.44 202 SER A N 1
ATOM 1578 C CA . SER A 1 202 ? -10.391 3.779 -7.469 1 96.44 202 SER A CA 1
ATOM 1579 C C . SER A 1 202 ? -11.016 4.75 -8.469 1 96.44 202 SER A C 1
ATOM 1581 O O . SER A 1 202 ? -11.945 5.488 -8.133 1 96.44 202 SER A O 1
ATOM 1583 N N . MET A 1 203 ? -10.555 4.777 -9.648 1 95.62 203 MET A N 1
ATOM 1584 C CA . MET A 1 203 ? -11.086 5.656 -10.688 1 95.62 203 MET A CA 1
ATOM 1585 C C . MET A 1 203 ? -12.492 5.238 -11.094 1 95.62 203 MET A C 1
ATOM 1587 O O . MET A 1 203 ? -13.359 6.09 -11.297 1 95.62 203 MET A O 1
ATOM 1591 N N . LEU A 1 204 ? -12.68 3.961 -11.203 1 93.31 204 LEU A N 1
ATOM 1592 C CA . LEU A 1 204 ? -13.992 3.459 -11.578 1 93.31 204 LEU A CA 1
ATOM 1593 C C . LEU A 1 204 ? -15.031 3.789 -10.508 1 93.31 204 LEU A C 1
ATOM 1595 O O . LEU A 1 204 ? -16.125 4.25 -10.82 1 93.31 204 LEU A O 1
ATOM 1599 N N . ARG A 1 205 ? -14.672 3.59 -9.266 1 94.25 205 ARG A N 1
ATOM 1600 C CA . ARG A 1 205 ? -15.594 3.867 -8.172 1 94.25 205 ARG A CA 1
ATOM 1601 C C . ARG A 1 205 ? -15.875 5.363 -8.055 1 94.25 205 ARG A C 1
ATOM 1603 O O . ARG A 1 205 ? -16.984 5.766 -7.691 1 94.25 205 ARG A O 1
ATOM 1610 N N . ALA A 1 206 ? -14.867 6.148 -8.367 1 94.38 206 ALA A N 1
ATOM 1611 C CA . ALA A 1 206 ? -15.031 7.602 -8.32 1 94.38 206 ALA A CA 1
ATOM 1612 C C . ALA A 1 206 ? -16.141 8.055 -9.258 1 94.38 206 ALA A C 1
ATOM 1614 O O . ALA A 1 206 ? -16.828 9.047 -8.992 1 94.38 206 ALA A O 1
ATOM 1615 N N . ILE A 1 207 ? -16.328 7.359 -10.352 1 92.5 207 ILE A N 1
ATOM 1616 C CA . ILE A 1 207 ? -17.359 7.766 -11.312 1 92.5 207 ILE A CA 1
ATOM 1617 C C . ILE A 1 207 ? -18.594 6.898 -11.141 1 92.5 207 ILE A C 1
ATOM 1619 O O . ILE A 1 207 ? -19.469 6.879 -12.008 1 92.5 207 ILE A O 1
ATOM 1623 N N . GLY A 1 208 ? -18.656 6.043 -10.133 1 90.69 208 GLY A N 1
ATOM 1624 C CA . GLY A 1 208 ? -19.875 5.352 -9.734 1 90.69 208 GLY A CA 1
ATOM 1625 C C . GLY A 1 208 ? -19.922 3.916 -10.227 1 90.69 208 GLY A C 1
ATOM 1626 O O . GLY A 1 208 ? -20.969 3.273 -10.156 1 90.69 208 GLY A O 1
ATOM 1627 N N . TYR A 1 209 ? -18.859 3.467 -10.688 1 89.19 209 TYR A N 1
ATOM 1628 C CA . TYR A 1 209 ? -18.828 2.092 -11.18 1 89.19 209 TYR A CA 1
ATOM 1629 C C . TYR A 1 209 ? -18.203 1.161 -10.148 1 89.19 209 TYR A C 1
ATOM 1631 O O . TYR A 1 209 ? -17.156 1.467 -9.586 1 89.19 209 TYR A O 1
ATOM 1639 N N . ASN A 1 210 ? -18.859 0.063 -9.805 1 89.25 210 ASN A N 1
ATOM 1640 C CA . ASN A 1 210 ? -18.375 -0.991 -8.922 1 89.25 210 ASN A CA 1
ATOM 1641 C C . ASN A 1 210 ? -18.703 -2.377 -9.469 1 89.25 210 ASN A C 1
ATOM 1643 O O . ASN A 1 210 ? -19.578 -2.521 -10.336 1 89.25 210 ASN A O 1
ATOM 1647 N N . PHE A 1 211 ? -17.938 -3.346 -9.031 1 84.12 211 PHE A N 1
ATOM 1648 C CA . PHE A 1 211 ? -18.172 -4.711 -9.484 1 84.12 211 PHE A CA 1
ATOM 1649 C C . PHE A 1 211 ? -18.719 -5.574 -8.359 1 84.12 211 PHE A C 1
ATOM 1651 O O . PHE A 1 211 ? -18.312 -5.438 -7.207 1 84.12 211 PHE A O 1
ATOM 1658 N N . ASP A 1 212 ? -19.641 -6.348 -8.766 1 79.81 212 ASP A N 1
ATOM 1659 C CA . ASP A 1 212 ? -20.156 -7.316 -7.801 1 79.81 212 ASP A CA 1
ATOM 1660 C C . ASP A 1 212 ? -19.234 -8.539 -7.711 1 79.81 212 ASP A C 1
ATOM 1662 O O . ASP A 1 212 ? -18.672 -8.969 -8.719 1 79.81 212 ASP A O 1
ATOM 1666 N N . ALA A 1 213 ? -19.109 -9.008 -6.52 1 75.5 213 ALA A N 1
ATOM 1667 C CA . ALA A 1 213 ? -18.25 -10.172 -6.301 1 75.5 213 ALA A CA 1
ATOM 1668 C C . ALA A 1 213 ? -18.938 -11.453 -6.754 1 75.5 213 ALA A C 1
ATOM 1670 O O . ALA A 1 213 ? -20.156 -11.617 -6.559 1 75.5 213 ALA A O 1
ATOM 1671 N N . ASN A 1 214 ? -18.188 -12.234 -7.465 1 80.12 214 ASN A N 1
ATOM 1672 C CA . ASN A 1 214 ? -18.641 -13.586 -7.77 1 80.12 214 ASN A CA 1
ATOM 1673 C C . ASN A 1 214 ? -18 -14.617 -6.852 1 80.12 214 ASN A C 1
ATOM 1675 O O . ASN A 1 214 ? -16.859 -14.445 -6.43 1 80.12 214 ASN A O 1
ATOM 1679 N N . PHE A 1 215 ? -18.812 -15.555 -6.457 1 87.06 215 PHE A N 1
ATOM 1680 C CA . PHE A 1 215 ? -18.281 -16.641 -5.652 1 87.06 215 PHE A CA 1
ATOM 1681 C C . PHE A 1 215 ? -18.844 -17.984 -6.117 1 87.06 215 PHE A C 1
ATOM 1683 O O . PHE A 1 215 ? -19.953 -18.359 -5.75 1 87.06 215 PHE A O 1
ATOM 1690 N N . LEU A 1 216 ? -18.078 -18.625 -6.98 1 92.19 216 LEU A N 1
ATOM 1691 C CA . LEU A 1 216 ? -18.375 -19.953 -7.477 1 92.19 216 LEU A CA 1
ATOM 1692 C C . LEU A 1 216 ? -17.312 -20.953 -7.043 1 92.19 216 LEU A C 1
ATOM 1694 O O . LEU A 1 216 ? -16.125 -20.797 -7.367 1 92.19 216 LEU A O 1
ATOM 1698 N N . TRP A 1 217 ? -17.719 -22.047 -6.387 1 95.12 217 TRP A N 1
ATOM 1699 C CA . TRP A 1 217 ? -16.797 -22.938 -5.699 1 95.12 217 TRP A CA 1
ATOM 1700 C C . TRP A 1 217 ? -17.234 -24.391 -5.82 1 95.12 217 TRP A C 1
ATOM 1702 O O . TRP A 1 217 ? -18.297 -24.766 -5.316 1 95.12 217 TRP A O 1
ATOM 1712 N N . HIS A 1 218 ? -16.469 -25.172 -6.496 1 96.81 218 HIS A N 1
ATOM 1713 C CA . HIS A 1 218 ? -16.75 -26.594 -6.664 1 96.81 218 HIS A CA 1
ATOM 1714 C C . HIS A 1 218 ? -16.391 -27.391 -5.414 1 96.81 218 HIS A C 1
ATOM 1716 O O . HIS A 1 218 ? -15.344 -27.141 -4.801 1 96.81 218 HIS A O 1
ATOM 1722 N N . SER A 1 219 ? -17.266 -28.359 -4.984 1 96.25 219 SER A N 1
ATOM 1723 C CA . SER A 1 219 ? -16.984 -29.266 -3.883 1 96.25 219 SER A CA 1
ATOM 1724 C C . SER A 1 219 ? -17.359 -30.703 -4.242 1 96.25 219 SER A C 1
ATOM 1726 O O . SER A 1 219 ? -18.109 -30.938 -5.191 1 96.25 219 SER A O 1
ATOM 1728 N N . GLY A 1 220 ? -16.703 -31.703 -3.562 1 95.38 220 GLY A N 1
ATOM 1729 C CA . GLY A 1 220 ? -17.156 -33.094 -3.688 1 95.38 220 GLY A CA 1
ATOM 1730 C C . GLY A 1 220 ? -16.234 -33.938 -4.543 1 95.38 220 GLY A C 1
ATOM 1731 O O . GLY A 1 220 ? -16.516 -35.094 -4.785 1 95.38 220 GLY A O 1
ATOM 1732 N N . SER A 1 221 ? -15.109 -33.438 -5.043 1 97.81 221 SER A N 1
ATOM 1733 C CA . SER A 1 221 ? -14.242 -34.188 -5.93 1 97.81 221 SER A CA 1
ATOM 1734 C C . SER A 1 221 ? -12.859 -34.375 -5.32 1 97.81 221 SER A C 1
ATOM 1736 O O . SER A 1 221 ? -11.852 -34.375 -6.035 1 97.81 221 SER A O 1
ATOM 1738 N N . ASN A 1 222 ? -12.773 -34.5 -4.047 1 98.44 222 ASN A N 1
ATOM 1739 C CA . ASN A 1 222 ? -11.492 -34.562 -3.354 1 98.44 222 ASN A CA 1
ATOM 1740 C C . ASN A 1 222 ? -10.75 -35.844 -3.693 1 98.44 222 ASN A C 1
ATOM 1742 O O . ASN A 1 222 ? -9.516 -35.875 -3.762 1 98.44 222 ASN A O 1
ATOM 1746 N N . GLU A 1 223 ? -11.477 -36.906 -3.803 1 98.19 223 GLU A N 1
ATOM 1747 C CA . GLU A 1 223 ? -10.82 -38.188 -4.121 1 98.19 223 GLU A CA 1
ATOM 1748 C C . GLU A 1 223 ? -10.141 -38.125 -5.488 1 98.19 223 GLU A C 1
ATOM 1750 O O . GLU A 1 223 ? -8.961 -38.438 -5.617 1 98.19 223 GLU A O 1
ATOM 1755 N N . LEU A 1 224 ? -10.883 -37.719 -6.484 1 98.25 224 LEU A N 1
ATOM 1756 C CA . LEU A 1 224 ? -10.375 -37.625 -7.852 1 98.25 224 LEU A CA 1
ATOM 1757 C C . LEU A 1 224 ? -9.172 -36.688 -7.918 1 98.25 224 LEU A C 1
ATOM 1759 O O . LEU A 1 224 ? -8.117 -37.062 -8.43 1 98.25 224 LEU A O 1
ATOM 1763 N N . PHE A 1 225 ? -9.375 -35.5 -7.406 1 98.69 225 PHE A N 1
ATOM 1764 C CA . PHE A 1 225 ? -8.328 -34.5 -7.527 1 98.69 225 PHE A CA 1
ATOM 1765 C C . PHE A 1 225 ? -7.184 -34.781 -6.57 1 98.69 225 PHE A C 1
ATOM 1767 O O . PHE A 1 225 ? -6.039 -34.406 -6.828 1 98.69 225 PHE A O 1
ATOM 1774 N N . GLY A 1 226 ? -7.477 -35.438 -5.426 1 98.56 226 GLY A N 1
ATOM 1775 C CA . GLY A 1 226 ? -6.398 -35.906 -4.559 1 98.56 226 GLY A CA 1
ATOM 1776 C C . GLY A 1 226 ? -5.441 -36.844 -5.242 1 98.56 226 GLY A C 1
ATOM 1777 O O . GLY A 1 226 ? -4.227 -36.688 -5.164 1 98.56 226 GLY A O 1
ATOM 1778 N N . ILE A 1 227 ? -5.977 -37.844 -5.914 1 98.5 227 ILE A N 1
ATOM 1779 C CA . ILE A 1 227 ? -5.18 -38.812 -6.652 1 98.5 227 ILE A CA 1
ATOM 1780 C C . ILE A 1 227 ? -4.406 -38.125 -7.766 1 98.5 227 ILE A C 1
ATOM 1782 O O . ILE A 1 227 ? -3.221 -38.375 -7.973 1 98.5 227 ILE A O 1
ATOM 1786 N N . PHE A 1 228 ? -5.113 -37.281 -8.43 1 98.38 228 PHE A N 1
ATOM 1787 C CA . PHE A 1 228 ? -4.504 -36.531 -9.523 1 98.38 228 PHE A CA 1
ATOM 1788 C C . PHE A 1 228 ? -3.309 -35.719 -9.023 1 98.38 228 PHE A C 1
ATOM 1790 O O . PHE A 1 228 ? -2.229 -35.781 -9.617 1 98.38 228 PHE A O 1
ATOM 1797 N N . MET A 1 229 ? -3.488 -34.969 -7.934 1 98.69 229 MET A N 1
ATOM 1798 C CA . MET A 1 229 ? -2.457 -34.062 -7.414 1 98.69 229 MET A CA 1
ATOM 1799 C C . MET A 1 229 ? -1.279 -34.875 -6.859 1 98.69 229 MET A C 1
ATOM 1801 O O . MET A 1 229 ? -0.123 -34.469 -7.039 1 98.69 229 MET A O 1
ATOM 1805 N N . ILE A 1 230 ? -1.555 -35.906 -6.152 1 98.69 230 ILE A N 1
ATOM 1806 C CA . ILE A 1 230 ? -0.484 -36.75 -5.633 1 98.69 230 ILE A CA 1
ATOM 1807 C C . ILE A 1 230 ? 0.282 -37.406 -6.793 1 98.69 230 ILE A C 1
ATOM 1809 O O . ILE A 1 230 ? 1.512 -37.469 -6.758 1 98.69 230 ILE A O 1
ATOM 1813 N N . GLY A 1 231 ? -0.452 -37.875 -7.801 1 98.5 231 GLY A N 1
ATOM 1814 C CA . GLY A 1 231 ? 0.195 -38.406 -8.992 1 98.5 231 GLY A CA 1
ATOM 1815 C C . GLY A 1 231 ? 1.101 -37.406 -9.672 1 98.5 231 GLY A C 1
ATOM 1816 O O . GLY A 1 231 ? 2.219 -37.75 -10.07 1 98.5 231 GLY A O 1
ATOM 1817 N N . LEU A 1 232 ? 0.614 -36.219 -9.836 1 98.44 232 LEU A N 1
ATOM 1818 C CA . LEU A 1 232 ? 1.385 -35.125 -10.422 1 98.44 232 LEU A CA 1
ATOM 1819 C C . LEU A 1 232 ? 2.652 -34.875 -9.617 1 98.44 232 LEU A C 1
ATOM 1821 O O . LEU A 1 232 ? 3.727 -34.656 -10.195 1 98.44 232 LEU A O 1
ATOM 1825 N N . SER A 1 233 ? 2.529 -34.812 -8.312 1 98.75 233 SER A N 1
ATOM 1826 C CA . SER A 1 233 ? 3.67 -34.594 -7.434 1 98.75 233 SER A CA 1
ATOM 1827 C C . SER A 1 233 ? 4.684 -35.719 -7.535 1 98.75 233 SER A C 1
ATOM 1829 O O . SER A 1 233 ? 5.895 -35.469 -7.555 1 98.75 233 SER A O 1
ATOM 1831 N N . LEU A 1 234 ? 4.219 -36.906 -7.602 1 98.56 234 LEU A N 1
ATOM 1832 C CA . LEU A 1 234 ? 5.094 -38.062 -7.746 1 98.56 234 LEU A CA 1
ATOM 1833 C C . LEU A 1 234 ? 5.824 -38.031 -9.078 1 98.56 234 LEU A C 1
ATOM 1835 O O . LEU A 1 234 ? 6.977 -38.469 -9.172 1 98.56 234 LEU A O 1
ATOM 1839 N N . TYR A 1 235 ? 5.121 -37.594 -10.141 1 98.19 235 TYR A N 1
ATOM 1840 C CA . TYR A 1 235 ? 5.734 -37.438 -11.453 1 98.19 235 TYR A CA 1
ATOM 1841 C C . TYR A 1 235 ? 7.016 -36.594 -11.352 1 98.19 235 TYR A C 1
ATOM 1843 O O . TYR A 1 235 ? 8.07 -37.031 -11.836 1 98.19 235 TYR A O 1
ATOM 1851 N N . PHE A 1 236 ? 7.016 -35.469 -10.648 1 98.38 236 PHE A N 1
ATOM 1852 C CA . PHE A 1 236 ? 8.188 -34.625 -10.508 1 98.38 236 PHE A CA 1
ATOM 1853 C C . PHE A 1 236 ? 9.203 -35.219 -9.562 1 98.38 236 PHE A C 1
ATOM 1855 O O . PHE A 1 236 ? 10.414 -35.156 -9.797 1 98.38 236 PHE A O 1
ATOM 1862 N N . LEU A 1 237 ? 8.672 -35.812 -8.484 1 98 237 LEU A N 1
ATOM 1863 C CA . LEU A 1 237 ? 9.562 -36.469 -7.535 1 98 237 LEU A CA 1
ATOM 1864 C C . LEU A 1 237 ? 10.391 -37.531 -8.234 1 98 237 LEU A C 1
ATOM 1866 O O . LEU A 1 237 ? 11.609 -37.594 -8.062 1 98 237 LEU A O 1
ATOM 1870 N N . LEU A 1 238 ? 9.82 -38.312 -9.07 1 97.62 238 LEU A N 1
ATOM 1871 C CA . LEU A 1 238 ? 10.477 -39.438 -9.75 1 97.62 238 LEU A CA 1
ATOM 1872 C C . LEU A 1 238 ? 11.445 -38.938 -10.812 1 97.62 238 LEU A C 1
ATOM 1874 O O . LEU A 1 238 ? 12.531 -39.469 -10.984 1 97.62 238 LEU A O 1
ATOM 1878 N N . ILE A 1 239 ? 11.008 -37.938 -11.547 1 97.06 239 ILE A N 1
ATOM 1879 C CA . ILE A 1 239 ? 11.898 -37.344 -12.539 1 97.06 239 ILE A CA 1
ATOM 1880 C C . ILE A 1 239 ? 13.188 -36.906 -11.867 1 97.06 239 ILE A C 1
ATOM 1882 O O . ILE A 1 239 ? 14.281 -37.219 -12.352 1 97.06 239 ILE A O 1
ATOM 1886 N N . GLY A 1 240 ? 13.07 -36.188 -10.727 1 96.69 240 GLY A N 1
ATOM 1887 C CA . GLY A 1 240 ? 14.25 -35.719 -10.016 1 96.69 240 GLY A CA 1
ATOM 1888 C C . GLY A 1 240 ? 15.117 -36.844 -9.492 1 96.69 240 GLY A C 1
ATOM 1889 O O . GLY A 1 240 ? 16.344 -36.844 -9.68 1 96.69 240 GLY A O 1
ATOM 1890 N N . ILE A 1 241 ? 14.531 -37.844 -8.93 1 96.69 241 ILE A N 1
ATOM 1891 C CA . ILE A 1 241 ? 15.25 -38.969 -8.32 1 96.69 241 ILE A CA 1
ATOM 1892 C C . ILE A 1 241 ? 15.969 -39.781 -9.406 1 96.69 241 ILE A C 1
ATOM 1894 O O . ILE A 1 241 ? 17.141 -40.125 -9.258 1 96.69 241 ILE A O 1
ATOM 1898 N N . PHE A 1 242 ? 15.336 -40 -10.492 1 96.12 242 PHE A N 1
ATOM 1899 C CA . PHE A 1 242 ? 15.906 -40.812 -11.555 1 96.12 242 PHE A CA 1
ATOM 1900 C C . PHE A 1 242 ? 17.047 -40.094 -12.25 1 96.12 242 PHE A C 1
ATOM 1902 O O . PHE A 1 242 ? 18.047 -40.719 -12.625 1 96.12 242 PHE A O 1
ATOM 1909 N N . LYS A 1 243 ? 16.891 -38.875 -12.438 1 94.19 243 LYS A N 1
ATOM 1910 C CA . LYS A 1 243 ? 17.938 -38.094 -13.109 1 94.19 243 LYS A CA 1
ATOM 1911 C C . LYS A 1 243 ? 19.188 -38 -12.25 1 94.19 243 LYS A C 1
ATOM 1913 O O . LYS A 1 243 ? 20.312 -37.969 -12.773 1 94.19 243 LYS A O 1
ATOM 1918 N N . ILE A 1 244 ? 19.031 -37.812 -10.953 1 93.62 244 ILE A N 1
ATOM 1919 C CA . ILE A 1 244 ? 20.172 -37.719 -10.062 1 93.62 244 ILE A CA 1
ATOM 1920 C C . ILE A 1 244 ? 20.812 -39.094 -9.867 1 93.62 244 ILE A C 1
ATOM 1922 O O . ILE A 1 244 ? 22.031 -39.219 -9.812 1 93.62 244 ILE A O 1
ATOM 1926 N N . ASN A 1 245 ? 20.109 -40.125 -9.742 1 92.94 245 ASN A N 1
ATOM 1927 C CA . ASN A 1 245 ? 20.5 -41.531 -9.688 1 92.94 245 ASN A CA 1
ATOM 1928 C C . ASN A 1 245 ? 21.641 -41.75 -8.695 1 92.94 245 ASN A C 1
ATOM 1930 O O . ASN A 1 245 ? 22.609 -42.469 -9.016 1 92.94 245 ASN A O 1
ATOM 1934 N N . ASN A 1 246 ? 21.719 -41.031 -7.621 1 95.06 246 ASN A N 1
ATOM 1935 C CA . ASN A 1 246 ? 22.688 -41.156 -6.527 1 95.06 246 ASN A CA 1
ATOM 1936 C C . ASN A 1 246 ? 22.078 -40.656 -5.211 1 95.06 246 ASN A C 1
ATOM 1938 O O . ASN A 1 246 ? 21.812 -39.469 -5.047 1 95.06 246 ASN A O 1
ATOM 1942 N N . TRP A 1 247 ? 22.016 -41.531 -4.309 1 94.44 247 TRP A N 1
ATOM 1943 C CA . TRP A 1 247 ? 21.297 -41.25 -3.062 1 94.44 247 TRP A CA 1
ATOM 1944 C C . TRP A 1 247 ? 22.016 -40.219 -2.236 1 94.44 247 TRP A C 1
ATOM 1946 O O . TRP A 1 247 ? 21.391 -39.344 -1.631 1 94.44 247 TRP A O 1
ATOM 1956 N N . ASP A 1 248 ? 23.297 -40.281 -2.152 1 95.44 248 ASP A N 1
ATOM 1957 C CA . ASP A 1 248 ? 24.094 -39.344 -1.374 1 95.44 248 ASP A CA 1
ATOM 1958 C C . ASP A 1 248 ? 23.969 -37.938 -1.949 1 95.44 248 ASP A C 1
ATOM 1960 O O . ASP A 1 248 ? 23.844 -36.969 -1.202 1 95.44 248 ASP A O 1
ATOM 1964 N N . LYS A 1 249 ? 24 -37.906 -3.205 1 95.31 249 LYS A N 1
ATOM 1965 C CA . LYS A 1 249 ? 23.859 -36.625 -3.875 1 95.31 249 LYS A CA 1
ATOM 1966 C C . LYS A 1 249 ? 22.453 -36.062 -3.67 1 95.31 249 LYS A C 1
ATOM 1968 O O . LYS A 1 249 ? 22.281 -34.844 -3.484 1 95.31 249 LYS A O 1
ATOM 1973 N N . LEU A 1 250 ? 21.5 -36.906 -3.754 1 96.38 250 LEU A N 1
ATOM 1974 C CA . LEU A 1 250 ? 20.125 -36.5 -3.518 1 96.38 250 LEU A CA 1
ATOM 1975 C C . LEU A 1 250 ? 19.953 -35.906 -2.123 1 96.38 250 LEU A C 1
ATOM 1977 O O . LEU A 1 250 ? 19.391 -34.844 -1.966 1 96.38 250 LEU A O 1
ATOM 1981 N N . LYS A 1 251 ? 20.422 -36.594 -1.149 1 95.81 251 LYS A N 1
ATOM 1982 C CA . LYS A 1 251 ? 20.297 -36.156 0.24 1 95.81 251 LYS A CA 1
ATOM 1983 C C . LYS A 1 251 ? 21.031 -34.844 0.471 1 95.81 251 LYS A C 1
ATOM 1985 O O . LYS A 1 251 ? 20.484 -33.906 1.076 1 95.81 251 LYS A O 1
ATOM 1990 N N . SER A 1 252 ? 22.219 -34.75 0.023 1 96.31 252 SER A N 1
ATOM 1991 C CA . SER A 1 252 ? 23.047 -33.562 0.219 1 96.31 252 SER A CA 1
ATOM 1992 C C . SER A 1 252 ? 22.406 -32.344 -0.447 1 96.31 252 SER A C 1
ATOM 1994 O O . SER A 1 252 ? 22.359 -31.266 0.147 1 96.31 252 SER A O 1
ATOM 1996 N N . ASN A 1 253 ? 21.922 -32.531 -1.65 1 96 253 ASN A N 1
ATOM 1997 C CA . ASN A 1 253 ? 21.328 -31.438 -2.383 1 96 253 ASN A CA 1
ATOM 1998 C C . ASN A 1 253 ? 20.016 -31 -1.748 1 96 253 ASN A C 1
ATOM 2000 O O . ASN A 1 253 ? 19.672 -29.812 -1.763 1 96 253 ASN A O 1
ATOM 2004 N N . LEU A 1 254 ? 19.297 -31.953 -1.275 1 96.25 254 LEU A N 1
ATOM 2005 C CA . LEU A 1 254 ? 18.047 -31.609 -0.613 1 96.25 254 LEU A CA 1
ATOM 2006 C C . LEU A 1 254 ? 18.297 -30.812 0.656 1 96.25 254 LEU A C 1
ATOM 2008 O O . LEU A 1 254 ? 17.547 -29.875 0.962 1 96.25 254 LEU A O 1
ATOM 2012 N N . ILE A 1 255 ? 19.328 -31.156 1.372 1 97.25 255 ILE A N 1
ATOM 2013 C CA . ILE A 1 255 ? 19.719 -30.406 2.559 1 97.25 255 ILE A CA 1
ATOM 2014 C C . ILE A 1 255 ? 20.109 -28.984 2.16 1 97.25 255 ILE A C 1
ATOM 2016 O O . ILE A 1 255 ? 19.703 -28.016 2.807 1 97.25 255 ILE A O 1
ATOM 2020 N N . MET A 1 256 ? 20.781 -28.844 1.122 1 96.81 256 MET A N 1
ATOM 2021 C CA . MET A 1 256 ? 21.281 -27.547 0.679 1 96.81 256 MET A CA 1
ATOM 2022 C C . MET A 1 256 ? 20.125 -26.656 0.237 1 96.81 256 MET A C 1
ATOM 2024 O O . MET A 1 256 ? 20.109 -25.469 0.569 1 96.81 256 MET A O 1
ATOM 2028 N N . ILE A 1 257 ? 19.188 -27.203 -0.495 1 97.38 257 ILE A N 1
ATOM 2029 C CA . ILE A 1 257 ? 18.031 -26.422 -0.939 1 97.38 257 ILE A CA 1
ATOM 2030 C C . ILE A 1 257 ? 17.234 -25.938 0.271 1 97.38 257 ILE A C 1
ATOM 2032 O O . ILE A 1 257 ? 16.734 -24.812 0.284 1 97.38 257 ILE A O 1
ATOM 2036 N 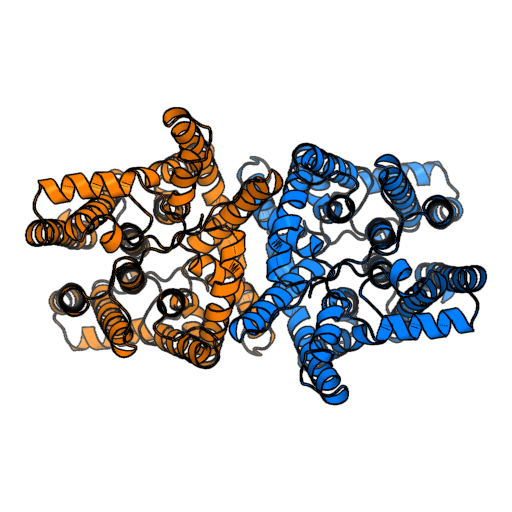N . ASN A 1 258 ? 17.156 -26.734 1.283 1 97.44 258 ASN A N 1
ATOM 2037 C CA . ASN A 1 258 ? 16.359 -26.406 2.459 1 97.44 258 ASN A CA 1
ATOM 2038 C C . ASN A 1 258 ? 17.062 -25.391 3.35 1 97.44 258 ASN A C 1
ATOM 2040 O O . ASN A 1 258 ? 16.453 -24.812 4.25 1 97.44 258 ASN A O 1
ATOM 2044 N N . LYS A 1 259 ? 18.297 -25.109 3.049 1 97 259 LYS A N 1
ATOM 2045 C CA . LYS A 1 259 ? 19.047 -24.094 3.775 1 97 259 LYS A CA 1
ATOM 2046 C C . LYS A 1 259 ? 18.938 -22.734 3.09 1 97 259 LYS A C 1
ATOM 2048 O O . LYS A 1 259 ? 19.266 -21.703 3.684 1 97 259 LYS A O 1
ATOM 2053 N N . GLU A 1 260 ? 18.406 -22.75 1.902 1 97.31 260 GLU A N 1
ATOM 2054 C CA . GLU A 1 260 ? 18.234 -21.5 1.165 1 97.31 260 GLU A CA 1
ATOM 2055 C C . GLU A 1 260 ? 17.172 -20.609 1.811 1 97.31 260 GLU A C 1
ATOM 2057 O O . GLU A 1 260 ? 16.172 -21.109 2.305 1 97.31 260 GLU A O 1
ATOM 2062 N N . THR A 1 261 ? 17.312 -19.266 1.783 1 97.19 261 THR A N 1
ATOM 2063 C CA . THR A 1 261 ? 16.391 -18.328 2.385 1 97.19 261 THR A CA 1
ATOM 2064 C C . THR A 1 261 ? 15.148 -18.156 1.509 1 97.19 261 THR A C 1
ATOM 2066 O O . THR A 1 261 ? 14.055 -17.891 2.014 1 97.19 261 THR A O 1
ATOM 2069 N N . GLY A 1 262 ? 15.391 -18.281 0.168 1 97.5 262 GLY A N 1
ATOM 2070 C CA . GLY A 1 262 ? 14.297 -18.109 -0.777 1 97.5 262 GLY A CA 1
ATOM 2071 C C . GLY A 1 262 ? 14.102 -16.656 -1.202 1 97.5 262 GLY A C 1
ATOM 2072 O O . GLY A 1 262 ? 13.234 -16.359 -2.023 1 97.5 262 GLY A O 1
ATOM 2073 N N . ARG A 1 263 ? 14.859 -15.758 -0.683 1 96.75 263 ARG A N 1
ATOM 2074 C CA . ARG A 1 263 ? 14.758 -14.352 -1.06 1 96.75 263 ARG A CA 1
ATOM 2075 C C . ARG A 1 263 ? 15.078 -14.148 -2.537 1 96.75 263 ARG A C 1
ATOM 2077 O O . ARG A 1 263 ? 16.016 -14.75 -3.059 1 96.75 263 ARG A O 1
ATOM 2084 N N . ILE A 1 264 ? 14.266 -13.383 -3.256 1 93.94 264 ILE A N 1
ATOM 2085 C CA . ILE A 1 264 ? 14.438 -13.18 -4.691 1 93.94 264 ILE A CA 1
ATOM 2086 C C . ILE A 1 264 ? 15.75 -12.445 -4.957 1 93.94 264 ILE A C 1
ATOM 2088 O O . ILE A 1 264 ? 16.094 -11.5 -4.25 1 93.94 264 ILE A O 1
ATOM 2092 N N . PRO A 1 265 ? 16.562 -12.906 -5.918 1 88.06 265 PRO A N 1
ATOM 2093 C CA . PRO A 1 265 ? 16.359 -14.031 -6.836 1 88.06 265 PRO A CA 1
ATOM 2094 C C . PRO A 1 265 ? 16.906 -15.344 -6.285 1 88.06 265 PRO A C 1
ATOM 2096 O O . PRO A 1 265 ? 18.031 -15.398 -5.801 1 88.06 265 PRO A O 1
ATOM 2099 N N . SER A 1 266 ? 16.031 -16.328 -6.227 1 92.69 266 SER A N 1
ATOM 2100 C CA . SER A 1 266 ? 16.422 -17.656 -5.734 1 92.69 266 SER A CA 1
ATOM 2101 C C . SER A 1 266 ? 15.992 -18.75 -6.707 1 92.69 266 SER A C 1
ATOM 2103 O O . SER A 1 266 ? 15.031 -19.484 -6.441 1 92.69 266 SER A O 1
ATOM 2105 N N . ASP A 1 267 ? 16.797 -18.969 -7.727 1 97.06 267 ASP A N 1
ATOM 2106 C CA . ASP A 1 267 ? 16.516 -19.938 -8.781 1 97.06 267 ASP A CA 1
ATOM 2107 C C . ASP A 1 267 ? 17.125 -21.312 -8.445 1 97.06 267 ASP A C 1
ATOM 2109 O O . ASP A 1 267 ? 18.266 -21.594 -8.812 1 97.06 267 ASP A O 1
ATOM 2113 N N . PHE A 1 268 ? 16.359 -22.156 -7.938 1 97.62 268 PHE A N 1
ATOM 2114 C CA . PHE A 1 268 ? 16.812 -23.469 -7.473 1 97.62 268 PHE A CA 1
ATOM 2115 C C . PHE A 1 268 ? 17.125 -24.375 -8.648 1 97.62 268 PHE A C 1
ATOM 2117 O O . PHE A 1 268 ? 18.016 -25.234 -8.562 1 97.62 268 PHE A O 1
ATOM 2124 N N . LEU A 1 269 ? 16.375 -24.203 -9.711 1 96.75 269 LEU A N 1
ATOM 2125 C CA . LEU A 1 269 ? 16.609 -25.031 -10.891 1 96.75 269 LEU A CA 1
ATOM 2126 C C . LEU A 1 269 ? 17.984 -24.75 -11.492 1 96.75 269 LEU A C 1
ATOM 2128 O O . LEU A 1 269 ? 18.719 -25.672 -11.859 1 96.75 269 LEU A O 1
ATOM 2132 N N . LYS A 1 270 ? 18.281 -23.516 -11.594 1 95.25 270 LYS A N 1
ATOM 2133 C CA . LYS A 1 270 ? 19.578 -23.109 -12.125 1 95.25 270 LYS A CA 1
ATOM 2134 C C . LYS A 1 270 ? 20.703 -23.5 -11.172 1 95.25 270 LYS A C 1
ATOM 2136 O O . LYS A 1 270 ? 21.766 -23.969 -11.609 1 95.25 270 LYS A O 1
ATOM 2141 N N . LYS A 1 271 ? 20.484 -23.359 -9.914 1 95.38 271 LYS A N 1
ATOM 2142 C CA . LYS A 1 271 ? 21.531 -23.516 -8.914 1 95.38 271 LYS A CA 1
ATOM 2143 C C . LYS A 1 271 ? 21.781 -24.984 -8.602 1 95.38 271 LYS A C 1
ATOM 2145 O O . LYS A 1 271 ? 22.922 -25.406 -8.406 1 95.38 271 LYS A O 1
ATOM 2150 N N . TYR A 1 272 ? 20.672 -25.766 -8.555 1 95.31 272 TYR A N 1
ATOM 2151 C CA . TYR A 1 272 ? 20.828 -27.125 -8.031 1 95.31 272 TYR A CA 1
ATOM 2152 C C . TYR A 1 272 ? 20.422 -28.156 -9.062 1 95.31 272 TYR A C 1
ATOM 2154 O O . TYR A 1 272 ? 20.578 -29.359 -8.844 1 95.31 272 TYR A O 1
ATOM 2162 N N . GLY A 1 273 ? 19.844 -27.734 -10.133 1 94.25 273 GLY A N 1
ATOM 2163 C CA . GLY A 1 273 ? 19.5 -28.641 -11.211 1 94.25 273 GLY A CA 1
ATOM 2164 C C . GLY A 1 273 ? 18.312 -29.531 -10.875 1 94.25 273 GLY A C 1
ATOM 2165 O O . GLY A 1 273 ? 17.266 -29.031 -10.438 1 94.25 273 GLY A O 1
ATOM 2166 N N . ASP A 1 274 ? 18.484 -30.812 -10.992 1 94.38 274 ASP A N 1
ATOM 2167 C CA . ASP A 1 274 ? 17.375 -31.75 -11.023 1 94.38 274 ASP A CA 1
ATOM 2168 C C . ASP A 1 274 ? 16.75 -31.922 -9.633 1 94.38 274 ASP A C 1
ATOM 2170 O O . ASP A 1 274 ? 15.609 -32.344 -9.508 1 94.38 274 ASP A O 1
ATOM 2174 N N . ILE A 1 275 ? 17.484 -31.578 -8.594 1 96.88 275 ILE A N 1
ATOM 2175 C CA . ILE A 1 275 ? 16.969 -31.703 -7.242 1 96.88 275 ILE A CA 1
ATOM 2176 C C . ILE A 1 275 ? 15.758 -30.781 -7.066 1 96.88 275 ILE A C 1
ATOM 2178 O O . ILE A 1 275 ? 14.922 -31 -6.191 1 96.88 275 ILE A O 1
ATOM 2182 N N . ALA A 1 276 ? 15.688 -29.75 -7.875 1 97.88 276 ALA A N 1
ATOM 2183 C CA . ALA A 1 276 ? 14.547 -28.828 -7.832 1 97.88 276 ALA A CA 1
ATOM 2184 C C . ALA A 1 276 ? 13.242 -29.562 -8.102 1 97.88 276 ALA A C 1
ATOM 2186 O O . ALA A 1 276 ? 12.203 -29.234 -7.523 1 97.88 276 ALA A O 1
ATOM 2187 N N . TYR A 1 277 ? 13.273 -30.594 -8.961 1 98.25 277 TYR A N 1
ATOM 2188 C CA . TYR A 1 277 ? 12.07 -31.359 -9.25 1 98.25 277 TYR A CA 1
ATOM 2189 C C . TYR A 1 277 ? 11.617 -32.125 -8.023 1 98.25 277 TYR A C 1
ATOM 2191 O O . TYR A 1 277 ? 10.414 -32.25 -7.773 1 98.25 277 TYR A O 1
ATOM 2199 N N . VAL A 1 278 ? 12.539 -32.625 -7.281 1 98.44 278 VAL A N 1
ATOM 2200 C CA . VAL A 1 278 ? 12.219 -33.344 -6.051 1 98.44 278 VAL A CA 1
ATOM 2201 C C . VAL A 1 278 ? 11.547 -32.406 -5.062 1 98.44 278 VAL A C 1
ATOM 2203 O O . VAL A 1 278 ? 10.516 -32.719 -4.473 1 98.44 278 VAL A O 1
ATOM 2206 N N . ASN A 1 279 ? 12.156 -31.219 -4.918 1 98.69 279 ASN A N 1
ATOM 2207 C CA . ASN A 1 279 ? 11.578 -30.203 -4.047 1 98.69 279 ASN A CA 1
ATOM 2208 C C . ASN A 1 279 ? 10.18 -29.812 -4.492 1 98.69 279 ASN A C 1
ATOM 2210 O O . ASN A 1 279 ? 9.281 -29.656 -3.662 1 98.69 279 ASN A O 1
ATOM 2214 N N . MET A 1 280 ? 9.938 -29.688 -5.785 1 98.69 280 MET A N 1
ATOM 2215 C CA . MET A 1 280 ? 8.625 -29.375 -6.348 1 98.69 280 MET A CA 1
ATOM 2216 C C . MET A 1 280 ? 7.613 -30.453 -6 1 98.69 280 MET A C 1
ATOM 2218 O O . MET A 1 280 ? 6.5 -30.156 -5.559 1 98.69 280 MET A O 1
ATOM 2222 N N . GLY A 1 281 ? 8.047 -31.672 -6.203 1 98.75 281 GLY A N 1
ATOM 2223 C CA . GLY A 1 281 ? 7.176 -32.781 -5.887 1 98.75 281 GLY A CA 1
ATOM 2224 C C . GLY A 1 281 ? 6.805 -32.844 -4.418 1 98.75 281 GLY A C 1
ATOM 2225 O O . GLY A 1 281 ? 5.641 -33.094 -4.074 1 98.75 281 GLY A O 1
ATOM 2226 N N . LEU A 1 282 ? 7.75 -32.656 -3.535 1 98.75 282 LEU A N 1
ATOM 2227 C CA . LEU A 1 282 ? 7.516 -32.688 -2.098 1 98.75 282 LEU A CA 1
ATOM 2228 C C . LEU A 1 282 ? 6.559 -31.594 -1.659 1 98.75 282 LEU A C 1
ATOM 2230 O O . LEU A 1 282 ? 5.652 -31.828 -0.858 1 98.75 282 LEU A O 1
ATOM 2234 N N . LEU A 1 283 ? 6.758 -30.422 -2.168 1 98.81 283 LEU A N 1
ATOM 2235 C CA . LEU A 1 283 ? 5.879 -29.312 -1.845 1 98.81 283 LEU A CA 1
ATOM 2236 C C . LEU A 1 283 ? 4.457 -29.578 -2.324 1 98.81 283 LEU A C 1
ATOM 2238 O O . LEU A 1 283 ? 3.49 -29.188 -1.666 1 98.81 283 LEU A O 1
ATOM 2242 N N . GLY A 1 284 ? 4.355 -30.25 -3.518 1 98.81 284 GLY A N 1
ATOM 2243 C CA . GLY A 1 284 ? 3.043 -30.641 -4.004 1 98.81 284 GLY A CA 1
ATOM 2244 C C . GLY A 1 284 ? 2.334 -31.625 -3.084 1 98.81 284 GLY A C 1
ATOM 2245 O O . GLY A 1 284 ? 1.141 -31.469 -2.812 1 98.81 284 GLY A O 1
ATOM 2246 N N . ILE A 1 285 ? 3.059 -32.562 -2.578 1 98.75 285 ILE A N 1
ATOM 2247 C CA . ILE A 1 285 ? 2.502 -33.594 -1.684 1 98.75 285 ILE A CA 1
ATOM 2248 C C . ILE A 1 285 ? 2.07 -32.938 -0.373 1 98.75 285 ILE A C 1
ATOM 2250 O O . ILE A 1 285 ? 0.937 -33.125 0.077 1 98.75 285 ILE A O 1
ATOM 2254 N N . ILE A 1 286 ? 2.922 -32.094 0.174 1 98.38 286 ILE A N 1
ATOM 2255 C CA . ILE A 1 286 ? 2.664 -31.469 1.462 1 98.38 286 ILE A CA 1
ATOM 2256 C C . ILE A 1 286 ? 1.451 -30.547 1.351 1 98.38 286 ILE A C 1
ATOM 2258 O O . ILE A 1 286 ? 0.583 -30.547 2.227 1 98.38 286 ILE A O 1
ATOM 2262 N N . SER A 1 287 ? 1.362 -29.812 0.309 1 98.62 287 SER A N 1
ATOM 2263 C CA . SER A 1 287 ? 0.26 -28.875 0.127 1 98.62 287 SER A CA 1
ATOM 2264 C C . SER A 1 287 ? -1.06 -29.609 -0.093 1 98.62 287 SER A C 1
ATOM 2266 O O . SER A 1 287 ? -2.094 -29.203 0.45 1 98.62 287 SER A O 1
ATOM 2268 N N . THR A 1 288 ? -1.029 -30.688 -0.884 1 98.81 288 THR A N 1
ATOM 2269 C CA . THR A 1 288 ? -2.236 -31.453 -1.141 1 98.81 288 THR A CA 1
ATOM 2270 C C . THR A 1 288 ? -2.74 -32.125 0.143 1 98.81 288 THR A C 1
ATOM 2272 O O . THR A 1 288 ? -3.932 -32.031 0.453 1 98.81 288 THR A O 1
ATOM 2275 N N . ILE A 1 289 ? -1.856 -32.719 0.856 1 98.62 289 ILE A N 1
ATOM 2276 C CA . ILE A 1 289 ? -2.219 -33.375 2.105 1 98.62 289 ILE A CA 1
ATOM 2277 C C . ILE A 1 289 ? -2.756 -32.344 3.098 1 98.62 289 ILE A C 1
ATOM 2279 O O . ILE A 1 289 ? -3.727 -32.594 3.811 1 98.62 289 ILE A O 1
ATOM 2283 N N . PHE A 1 290 ? -2.148 -31.219 3.188 1 98.56 290 PHE A N 1
ATOM 2284 C CA . PHE A 1 290 ? -2.6 -30.172 4.094 1 98.56 290 PHE A CA 1
ATOM 2285 C C . PHE A 1 290 ? -4.047 -29.797 3.805 1 98.56 290 PHE A C 1
ATOM 2287 O O . PHE A 1 290 ? -4.871 -29.734 4.723 1 98.56 290 PHE A O 1
ATOM 2294 N N . VAL A 1 291 ? -4.363 -29.484 2.504 1 98.62 291 VAL A N 1
ATOM 2295 C CA . VAL A 1 291 ? -5.711 -29.078 2.127 1 98.62 291 VAL A CA 1
ATOM 2296 C C . VAL A 1 291 ? -6.707 -30.172 2.531 1 98.62 291 VAL A C 1
ATOM 2298 O O . VAL A 1 291 ? -7.777 -29.875 3.072 1 98.62 291 VAL A O 1
ATOM 2301 N N . LEU A 1 292 ? -6.332 -31.391 2.318 1 98.5 292 LEU A N 1
ATOM 2302 C CA . LEU A 1 292 ? -7.219 -32.5 2.639 1 98.5 292 LEU A CA 1
ATOM 2303 C C . LEU A 1 292 ? -7.355 -32.688 4.148 1 98.5 292 LEU A C 1
ATOM 2305 O O . LEU A 1 292 ? -8.445 -32.969 4.648 1 98.5 292 LEU A O 1
ATOM 2309 N N . LEU A 1 293 ? -6.301 -32.438 4.879 1 98 293 LEU A N 1
ATOM 2310 C CA . LEU A 1 293 ? -6.293 -32.625 6.324 1 98 293 LEU A CA 1
ATOM 2311 C C . LEU A 1 293 ? -7.219 -31.625 7.008 1 98 293 LEU A C 1
ATOM 2313 O O . LEU A 1 293 ? -7.855 -31.953 8.016 1 98 293 LEU A O 1
ATOM 2317 N N . ILE A 1 294 ? -7.277 -30.422 6.504 1 97.75 294 ILE A N 1
ATOM 2318 C CA . ILE A 1 294 ? -8.125 -29.422 7.121 1 97.75 294 ILE A CA 1
ATOM 2319 C C . ILE A 1 294 ? -9.539 -29.5 6.539 1 97.75 294 ILE A C 1
ATOM 2321 O O . ILE A 1 294 ? -10.352 -28.594 6.734 1 97.75 294 ILE A O 1
ATOM 2325 N N . LYS A 1 295 ? -9.75 -30.531 5.711 1 97.88 295 LYS A N 1
ATOM 2326 C CA . LYS A 1 295 ? -11.047 -30.812 5.102 1 97.88 295 LYS A CA 1
ATOM 2327 C C . LYS A 1 295 ? -11.438 -29.719 4.102 1 97.88 295 LYS A C 1
ATOM 2329 O O . LYS A 1 295 ? -12.602 -29.328 4.031 1 97.88 295 LYS A O 1
ATOM 2334 N N . GLY A 1 296 ? -10.414 -29.219 3.453 1 97.94 296 GLY A N 1
ATOM 2335 C CA . GLY A 1 296 ? -10.68 -28.312 2.346 1 97.94 296 GLY A CA 1
ATOM 2336 C C . GLY A 1 296 ? -11.086 -29.031 1.073 1 97.94 296 GLY A C 1
ATOM 2337 O O . GLY A 1 296 ? -10.922 -30.25 0.96 1 97.94 296 GLY A O 1
ATOM 2338 N N . SER A 1 297 ? -11.656 -28.281 0.148 1 98.25 297 SER A N 1
ATOM 2339 C CA . SER A 1 297 ? -12.055 -28.844 -1.144 1 98.25 297 SER A CA 1
ATOM 2340 C C . SER A 1 297 ? -10.945 -28.672 -2.178 1 98.25 297 SER A C 1
ATOM 2342 O O . SER A 1 297 ? -10.352 -27.594 -2.293 1 98.25 297 SER A O 1
ATOM 2344 N N . LEU A 1 298 ? -10.648 -29.734 -2.846 1 98.56 298 LEU A N 1
ATOM 2345 C CA . LEU A 1 298 ? -9.789 -29.641 -4.02 1 98.56 298 LEU A CA 1
ATOM 2346 C C . LEU A 1 298 ? -10.609 -29.266 -5.258 1 98.56 298 LEU A C 1
ATOM 2348 O O . LEU A 1 298 ? -11.508 -30.016 -5.656 1 98.56 298 LEU A O 1
ATOM 2352 N N . ASN A 1 299 ? -10.398 -28.141 -5.785 1 98.38 299 ASN A N 1
ATOM 2353 C CA . ASN A 1 299 ? -11.062 -27.609 -6.969 1 98.38 299 ASN A CA 1
ATOM 2354 C C . ASN A 1 299 ? -10.148 -26.656 -7.734 1 98.38 299 ASN A C 1
ATOM 2356 O O . ASN A 1 299 ? -8.93 -26.688 -7.57 1 98.38 299 ASN A O 1
ATOM 2360 N N . GLY A 1 300 ? -10.641 -25.922 -8.648 1 97.75 300 GLY A N 1
ATOM 2361 C CA . GLY A 1 300 ? -9.812 -25.047 -9.477 1 97.75 300 GLY A CA 1
ATOM 2362 C C . GLY A 1 300 ? -8.914 -24.141 -8.672 1 97.75 300 GLY A C 1
ATOM 2363 O O . GLY A 1 300 ? -7.691 -24.203 -8.766 1 97.75 300 GLY A O 1
ATOM 2364 N N . PRO A 1 301 ? -9.531 -23.297 -7.793 1 97.44 301 PRO A N 1
ATOM 2365 C CA . PRO A 1 301 ? -8.75 -22.344 -7.02 1 97.44 301 PRO A CA 1
ATOM 2366 C C . PRO A 1 301 ? -7.738 -23.016 -6.09 1 97.44 301 PRO A C 1
ATOM 2368 O O . PRO A 1 301 ? -6.586 -22.578 -6.004 1 97.44 301 PRO A O 1
ATOM 2371 N N . THR A 1 302 ? -8.07 -24.062 -5.398 1 98.38 302 THR A N 1
ATOM 2372 C CA . THR A 1 302 ? -7.152 -24.703 -4.457 1 98.38 302 THR A CA 1
ATOM 2373 C C . THR A 1 302 ? -6.055 -25.453 -5.199 1 98.38 302 THR A C 1
ATOM 2375 O O . THR A 1 302 ? -4.91 -25.5 -4.742 1 98.38 302 THR A O 1
ATOM 2378 N N . MET A 1 303 ? -6.402 -26.094 -6.301 1 98.62 303 MET A N 1
ATOM 2379 C CA . MET A 1 303 ? -5.352 -26.703 -7.109 1 98.62 303 MET A CA 1
ATOM 2380 C C . MET A 1 303 ? -4.422 -25.641 -7.691 1 98.62 303 MET A C 1
ATOM 2382 O O . MET A 1 303 ? -3.217 -25.859 -7.801 1 98.62 303 MET A O 1
ATOM 2386 N N . GLY A 1 304 ? -5.051 -24.531 -8.062 1 98.06 304 GLY A N 1
ATOM 2387 C CA . GLY A 1 304 ? -4.215 -23.406 -8.477 1 98.06 304 GLY A CA 1
ATOM 2388 C C . GLY A 1 304 ? -3.221 -22.984 -7.41 1 98.06 304 GLY A C 1
ATOM 2389 O O . GLY A 1 304 ? -2.066 -22.688 -7.723 1 98.06 304 GLY A O 1
ATOM 2390 N N . ALA A 1 305 ? -3.674 -22.953 -6.211 1 98.38 305 ALA A N 1
ATOM 2391 C CA . ALA A 1 305 ? -2.793 -22.625 -5.094 1 98.38 305 ALA A CA 1
ATOM 2392 C C . ALA A 1 305 ? -1.687 -23.656 -4.934 1 98.38 305 ALA A C 1
ATOM 2394 O O . ALA A 1 305 ? -0.532 -23.312 -4.676 1 98.38 305 ALA A O 1
ATOM 2395 N N . ILE A 1 306 ? -2 -24.906 -5.098 1 98.81 306 ILE A N 1
ATOM 2396 C CA . ILE A 1 306 ? -1.016 -25.969 -4.988 1 98.81 306 ILE A CA 1
ATOM 2397 C C . ILE A 1 306 ? -0.032 -25.891 -6.156 1 98.81 306 ILE A C 1
ATOM 2399 O O . ILE A 1 306 ? 1.172 -26.094 -5.977 1 98.81 306 ILE A O 1
ATOM 2403 N N . PHE A 1 307 ? -0.569 -25.609 -7.352 1 98.81 307 PHE A N 1
ATOM 2404 C CA . PHE A 1 307 ? 0.301 -25.375 -8.5 1 98.81 307 PHE A CA 1
ATOM 2405 C C . PHE A 1 307 ? 1.31 -24.281 -8.211 1 98.81 307 PHE A C 1
ATOM 2407 O O . PHE A 1 307 ? 2.479 -24.375 -8.586 1 98.81 307 PHE A O 1
ATOM 2414 N N . THR A 1 308 ? 0.847 -23.266 -7.527 1 98.5 308 THR A N 1
ATOM 2415 C CA . THR A 1 308 ? 1.738 -22.172 -7.16 1 98.5 308 THR A CA 1
ATOM 2416 C C . THR A 1 308 ? 2.82 -22.656 -6.195 1 98.5 308 THR A C 1
ATOM 2418 O O . THR A 1 308 ? 3.982 -22.266 -6.316 1 98.5 308 THR A O 1
ATOM 2421 N N . MET A 1 309 ? 2.438 -23.5 -5.281 1 98.69 309 MET A N 1
ATOM 2422 C CA . MET A 1 309 ? 3.396 -24.094 -4.355 1 98.69 309 MET A CA 1
ATOM 2423 C C . MET A 1 309 ? 4.445 -24.922 -5.105 1 98.69 309 MET A C 1
ATOM 2425 O O . MET A 1 309 ? 5.641 -24.781 -4.844 1 98.69 309 MET A O 1
ATOM 2429 N N . ILE A 1 310 ? 4.016 -25.719 -6.008 1 98.75 310 ILE A N 1
ATOM 2430 C CA . ILE A 1 310 ? 4.906 -26.547 -6.805 1 98.75 310 ILE A CA 1
ATOM 2431 C C . ILE A 1 310 ? 5.82 -25.672 -7.648 1 98.75 310 ILE A C 1
ATOM 2433 O O . ILE A 1 310 ? 7.039 -25.875 -7.672 1 98.75 310 ILE A O 1
ATOM 2437 N N . GLY A 1 311 ? 5.227 -24.688 -8.305 1 98.56 311 GLY A N 1
ATOM 2438 C CA . GLY A 1 311 ? 5.992 -23.812 -9.172 1 98.56 311 GLY A CA 1
ATOM 2439 C C . GLY A 1 311 ? 7.113 -23.078 -8.453 1 98.56 311 GLY A C 1
ATOM 2440 O O . GLY A 1 311 ? 8.258 -23.109 -8.898 1 98.56 311 GLY A O 1
ATOM 2441 N N . PHE A 1 312 ? 6.812 -22.578 -7.301 1 98.69 312 PHE A N 1
ATOM 2442 C CA . PHE A 1 312 ? 7.812 -21.828 -6.562 1 98.69 312 PHE A CA 1
ATOM 2443 C C . PHE A 1 312 ? 8.781 -22.75 -5.848 1 98.69 312 PHE A C 1
ATOM 2445 O O . PHE A 1 312 ? 9.734 -22.297 -5.207 1 98.69 312 PHE A O 1
ATOM 2452 N N . GLY A 1 313 ? 8.578 -24.031 -6.023 1 98.62 313 GLY A N 1
ATOM 2453 C CA . GLY A 1 313 ? 9.539 -25 -5.531 1 98.62 313 GLY A CA 1
ATOM 2454 C C . GLY A 1 313 ? 10.867 -24.953 -6.27 1 98.62 313 GLY A C 1
ATOM 2455 O O . GLY A 1 313 ? 11.883 -25.438 -5.766 1 98.62 313 GLY A O 1
ATOM 2456 N N . CYS A 1 314 ? 10.883 -24.484 -7.414 1 97.94 314 CYS A N 1
ATOM 2457 C CA . CYS A 1 314 ? 12.141 -24.328 -8.141 1 97.94 314 CYS A CA 1
ATOM 2458 C C . CYS A 1 314 ? 12.609 -22.875 -8.109 1 97.94 314 CYS A C 1
ATOM 2460 O O . CYS A 1 314 ? 13.609 -22.531 -8.742 1 97.94 314 CYS A O 1
ATOM 2462 N N . PHE A 1 315 ? 11.836 -22.047 -7.363 1 98 315 PHE A N 1
ATOM 2463 C CA . PHE A 1 315 ? 12.164 -20.625 -7.316 1 98 315 PHE A CA 1
ATOM 2464 C C . PHE A 1 315 ? 11.797 -20.031 -5.965 1 98 315 PHE A C 1
ATOM 2466 O O . PHE A 1 315 ? 10.891 -19.188 -5.875 1 98 315 PHE A O 1
ATOM 2473 N N . GLY A 1 316 ? 12.492 -20.375 -4.91 1 98.12 316 GLY A N 1
ATOM 2474 C CA . GLY A 1 316 ? 12.422 -19.609 -3.674 1 98.12 316 GLY A CA 1
ATOM 2475 C C . GLY A 1 316 ? 11.766 -20.375 -2.539 1 98.12 316 GLY A C 1
ATOM 2476 O O . GLY A 1 316 ? 11.984 -20.062 -1.366 1 98.12 316 GLY A O 1
ATOM 2477 N N . LYS A 1 317 ? 10.922 -21.422 -2.861 1 98.75 317 LYS A N 1
ATOM 2478 C CA . LYS A 1 317 ? 10.234 -22.125 -1.778 1 98.75 317 LYS A CA 1
ATOM 2479 C C . LYS A 1 317 ? 10.891 -23.469 -1.503 1 98.75 317 LYS A C 1
ATOM 2481 O O . LYS A 1 317 ? 11.25 -24.188 -2.434 1 98.75 317 LYS A O 1
ATOM 2486 N N . ASN A 1 318 ? 11.125 -23.766 -0.347 1 98.62 318 ASN A N 1
ATOM 2487 C CA . ASN A 1 318 ? 11.516 -25.078 0.15 1 98.62 318 ASN A CA 1
ATOM 2488 C C . ASN A 1 318 ? 10.711 -25.469 1.388 1 98.62 318 ASN A C 1
ATOM 2490 O O . ASN A 1 318 ? 9.914 -24.688 1.89 1 98.62 318 ASN A O 1
ATOM 2494 N N . ILE A 1 319 ? 10.852 -26.656 1.813 1 98.31 319 ILE A N 1
ATOM 2495 C CA . ILE A 1 319 ? 10.008 -27.219 2.859 1 98.31 319 ILE A CA 1
ATOM 2496 C C . ILE A 1 319 ? 10.203 -26.438 4.156 1 98.31 319 ILE A C 1
ATOM 2498 O O . ILE A 1 319 ? 9.227 -26.078 4.828 1 98.31 319 ILE A O 1
ATOM 2502 N N . LEU A 1 320 ? 11.367 -26.016 4.469 1 98.56 320 LEU A N 1
ATOM 2503 C CA . LEU A 1 320 ? 11.688 -25.438 5.77 1 98.56 320 LEU A CA 1
ATOM 2504 C C . LEU A 1 320 ? 11.25 -23.969 5.832 1 98.56 320 LEU A C 1
ATOM 2506 O O . LEU A 1 320 ? 10.953 -23.453 6.914 1 98.56 320 LEU A O 1
ATOM 2510 N N . ASN A 1 321 ? 11.211 -23.297 4.719 1 98.62 321 ASN A N 1
ATOM 2511 C CA . ASN A 1 321 ? 10.836 -21.891 4.797 1 98.62 321 ASN A CA 1
ATOM 2512 C C . ASN A 1 321 ? 9.336 -21.703 4.594 1 98.62 321 ASN A C 1
ATOM 2514 O O . ASN A 1 321 ? 8.797 -20.625 4.898 1 98.62 321 ASN A O 1
ATOM 2518 N N . VAL A 1 322 ? 8.625 -22.734 4.145 1 98.75 322 VAL A N 1
ATOM 2519 C CA . VAL A 1 322 ? 7.191 -22.578 3.902 1 98.75 322 VAL A CA 1
ATOM 2520 C C . VAL A 1 322 ? 6.41 -23.031 5.137 1 98.75 322 VAL A C 1
ATOM 2522 O O . VAL A 1 322 ? 5.359 -22.453 5.449 1 98.75 322 VAL A O 1
ATOM 2525 N N . ILE A 1 323 ? 6.906 -23.969 5.867 1 98.69 323 ILE A N 1
ATOM 2526 C CA . ILE A 1 323 ? 6.152 -24.609 6.934 1 98.69 323 ILE A CA 1
ATOM 2527 C C . ILE A 1 323 ? 5.832 -23.594 8.031 1 98.69 323 ILE A C 1
ATOM 2529 O O . ILE A 1 323 ? 4.688 -23.5 8.477 1 98.69 323 ILE A O 1
ATOM 2533 N N . PRO A 1 324 ? 6.781 -22.766 8.508 1 98.81 324 PRO A N 1
ATOM 2534 C CA . PRO A 1 324 ? 6.453 -21.781 9.547 1 98.81 324 PRO A CA 1
ATOM 2535 C C . PRO A 1 324 ? 5.367 -20.812 9.109 1 98.81 324 PRO A C 1
ATOM 2537 O O . PRO A 1 324 ? 4.516 -20.422 9.914 1 98.81 324 PRO A O 1
ATOM 2540 N N . VAL A 1 325 ? 5.395 -20.453 7.887 1 98.88 325 VAL A N 1
ATOM 2541 C CA . VAL A 1 325 ? 4.406 -19.516 7.371 1 98.88 325 VAL A CA 1
ATOM 2542 C C . VAL A 1 325 ? 3.023 -20.156 7.371 1 98.88 325 VAL A C 1
ATOM 2544 O O . VAL A 1 325 ? 2.035 -19.531 7.754 1 98.88 325 VAL A O 1
ATOM 2547 N N . ILE A 1 326 ? 2.984 -21.422 6.965 1 98.75 326 ILE A N 1
ATOM 2548 C CA . ILE A 1 326 ? 1.728 -22.156 6.961 1 98.75 326 ILE A CA 1
ATOM 2549 C C . ILE A 1 326 ? 1.214 -22.312 8.391 1 98.75 326 ILE A C 1
ATOM 2551 O O . ILE A 1 326 ? 0.017 -22.156 8.648 1 98.75 326 ILE A O 1
ATOM 2555 N N . ILE A 1 327 ? 2.105 -22.578 9.297 1 98.62 327 ILE A N 1
ATOM 2556 C CA . ILE A 1 327 ? 1.728 -22.703 10.703 1 98.62 327 ILE A CA 1
ATOM 2557 C C . ILE A 1 327 ? 1.152 -21.375 11.195 1 98.62 327 ILE A C 1
ATOM 2559 O O . ILE A 1 327 ? 0.084 -21.344 11.812 1 98.62 327 ILE A O 1
ATOM 2563 N N . GLY A 1 328 ? 1.805 -20.266 10.891 1 98.69 328 GLY A N 1
ATOM 2564 C CA . GLY A 1 328 ? 1.326 -18.953 11.297 1 98.69 328 GLY A CA 1
ATOM 2565 C C . GLY A 1 328 ? -0.043 -18.625 10.734 1 98.69 328 GLY A C 1
ATOM 2566 O O . GLY A 1 328 ? -0.909 -18.109 11.453 1 98.69 328 GLY A O 1
ATOM 2567 N N . SER A 1 329 ? -0.18 -18.875 9.477 1 98.38 329 SER A N 1
ATOM 2568 C CA . SER A 1 329 ? -1.462 -18.609 8.828 1 98.38 329 SER A CA 1
ATOM 2569 C C . SER A 1 329 ? -2.566 -19.484 9.422 1 98.38 329 SER A C 1
ATOM 2571 O O . SER A 1 329 ? -3.699 -19.031 9.594 1 98.38 329 SER A O 1
ATOM 2573 N N . SER A 1 330 ? -2.246 -20.719 9.75 1 98.19 330 SER A N 1
ATOM 2574 C CA . SER A 1 330 ? -3.221 -21.625 10.359 1 98.19 330 SER A CA 1
ATOM 2575 C C . SER A 1 330 ? -3.604 -21.156 11.758 1 98.19 330 SER A C 1
ATOM 2577 O O . SER A 1 330 ? -4.758 -21.297 12.172 1 98.19 330 SER A O 1
ATOM 2579 N N . LEU A 1 331 ? -2.684 -20.625 12.461 1 97.69 331 LEU A N 1
ATOM 2580 C CA . LEU A 1 331 ? -2.967 -20.078 13.781 1 97.69 331 LEU A CA 1
ATOM 2581 C C . LEU A 1 331 ? -3.92 -18.891 13.688 1 97.69 331 LEU A C 1
ATOM 2583 O O . LEU A 1 331 ? -4.785 -18.703 14.547 1 97.69 331 LEU A O 1
ATOM 2587 N N . SER A 1 332 ? -3.701 -18.094 12.68 1 97.06 332 SER A N 1
ATOM 2588 C CA . SER A 1 332 ? -4.605 -16.984 12.453 1 97.06 332 SER A CA 1
ATOM 2589 C C . SER A 1 332 ? -6.035 -17.453 12.227 1 97.06 332 SER A C 1
ATOM 2591 O O . SER A 1 332 ? -6.992 -16.797 12.648 1 97.06 332 SER A O 1
ATOM 2593 N N . ALA A 1 333 ? -6.199 -18.594 11.625 1 95.5 333 ALA A N 1
ATOM 2594 C CA . ALA A 1 333 ? -7.512 -19.172 11.336 1 95.5 333 ALA A CA 1
ATOM 2595 C C . ALA A 1 333 ? -8.242 -19.547 12.625 1 95.5 333 ALA A C 1
ATOM 2597 O O . ALA A 1 333 ? -9.469 -19.516 12.68 1 95.5 333 ALA A O 1
ATOM 2598 N N . ILE A 1 334 ? -7.527 -19.828 13.648 1 94.75 334 ILE A N 1
ATOM 2599 C CA . ILE A 1 334 ? -8.109 -20.25 14.922 1 94.75 334 ILE A CA 1
ATOM 2600 C C . ILE A 1 334 ? -8.867 -19.078 15.547 1 94.75 334 ILE A C 1
ATOM 2602 O O . ILE A 1 334 ? -9.93 -19.266 16.141 1 94.75 334 ILE A O 1
ATOM 2606 N N . VAL A 1 335 ? -8.406 -17.844 15.383 1 93.81 335 VAL A N 1
ATOM 2607 C CA . VAL A 1 335 ? -9.008 -16.703 16.047 1 93.81 335 VAL A CA 1
ATOM 2608 C C . VAL A 1 335 ? -9.883 -15.938 15.055 1 93.81 335 VAL A C 1
ATOM 2610 O O . VAL A 1 335 ? -10.516 -14.938 15.422 1 93.81 335 VAL A O 1
ATOM 2613 N N . ASN A 1 336 ? -9.922 -16.422 13.875 1 95.56 336 ASN A N 1
ATOM 2614 C CA . ASN A 1 336 ? -10.641 -15.734 12.805 1 95.56 336 ASN A CA 1
ATOM 2615 C C . ASN A 1 336 ? -12.133 -16.062 12.836 1 95.56 336 ASN A C 1
ATOM 2617 O O . ASN A 1 336 ? -12.539 -17.109 13.32 1 95.56 336 ASN A O 1
ATOM 2621 N N . ILE A 1 337 ? -12.898 -15.195 12.328 1 94.19 337 ILE A N 1
ATOM 2622 C CA . ILE A 1 337 ? -14.336 -15.414 12.242 1 94.19 337 ILE A CA 1
ATOM 2623 C C . ILE A 1 337 ? -14.633 -16.469 11.188 1 94.19 337 ILE A C 1
ATOM 2625 O O . ILE A 1 337 ? -15.672 -17.141 11.25 1 94.19 337 ILE A O 1
ATOM 2629 N N . MET A 1 338 ? -13.727 -16.641 10.227 1 94.56 338 MET A N 1
ATOM 2630 C CA . MET A 1 338 ? -13.906 -17.641 9.18 1 94.56 338 MET A CA 1
ATOM 2631 C C . MET A 1 338 ? -13.297 -18.984 9.586 1 94.56 338 MET A C 1
ATOM 2633 O O . MET A 1 338 ? -12.234 -19.016 10.203 1 94.56 338 MET A O 1
ATOM 2637 N N . LYS A 1 339 ? -13.938 -19.984 9.148 1 96 339 LYS A N 1
ATOM 2638 C CA . LYS A 1 339 ? -13.445 -21.328 9.422 1 96 339 LYS A CA 1
ATOM 2639 C C . LYS A 1 339 ? -12.195 -21.625 8.594 1 96 339 LYS A C 1
ATOM 2641 O O . LYS A 1 339 ? -12.039 -21.109 7.492 1 96 339 LYS A O 1
ATOM 2646 N N . ILE A 1 340 ? -11.344 -22.484 9.102 1 97.12 340 ILE A N 1
ATOM 2647 C CA . ILE A 1 340 ? -10.055 -22.781 8.492 1 97.12 340 ILE A CA 1
ATOM 2648 C C . ILE A 1 340 ? -10.273 -23.422 7.117 1 97.12 340 ILE A C 1
ATOM 2650 O O . ILE A 1 340 ? -9.43 -23.281 6.227 1 97.12 340 ILE A O 1
ATOM 2654 N N . ASN A 1 341 ? -11.406 -24.141 6.871 1 97.06 341 ASN A N 1
ATOM 2655 C CA . ASN A 1 341 ? -11.633 -24.828 5.602 1 97.06 341 ASN A CA 1
ATOM 2656 C C . ASN A 1 341 ? -12.531 -24.016 4.676 1 97.06 341 ASN A C 1
ATOM 2658 O O . ASN A 1 341 ? -13.031 -24.531 3.676 1 97.06 341 ASN A O 1
ATOM 2662 N N . SER A 1 342 ? -12.812 -22.766 5.109 1 95.81 342 SER A N 1
ATOM 2663 C CA . SER A 1 342 ? -13.523 -21.875 4.188 1 95.81 342 SER A CA 1
ATOM 2664 C C . SER A 1 342 ? -12.664 -21.547 2.967 1 95.81 342 SER A C 1
ATOM 2666 O O . SER A 1 342 ? -11.438 -21.594 3.035 1 95.81 342 SER A O 1
ATOM 2668 N N . PRO A 1 343 ? -13.273 -21.281 1.818 1 94.75 343 PRO A N 1
ATOM 2669 C CA . PRO A 1 343 ? -12.547 -21.016 0.577 1 94.75 343 PRO A CA 1
ATOM 2670 C C . PRO A 1 343 ? -11.484 -19.922 0.744 1 94.75 343 PRO A C 1
ATOM 2672 O O . PRO A 1 343 ? -10.32 -20.125 0.392 1 94.75 343 PRO A O 1
ATOM 2675 N N . SER A 1 344 ? -11.875 -18.812 1.32 1 93.69 344 SER A N 1
ATOM 2676 C CA . SER A 1 344 ? -10.961 -17.688 1.479 1 93.69 344 SER A CA 1
ATOM 2677 C C . SER A 1 344 ? -9.797 -18.047 2.398 1 93.69 344 SER A C 1
ATOM 2679 O O . SER A 1 344 ? -8.656 -17.656 2.141 1 93.69 344 SER A O 1
ATOM 2681 N N . MET A 1 345 ? -10.062 -18.797 3.439 1 96.62 345 MET A N 1
ATOM 2682 C CA . MET A 1 345 ? -9.039 -19.156 4.41 1 96.62 345 MET A CA 1
ATOM 2683 C C . MET A 1 345 ? -8.039 -20.141 3.811 1 96.62 345 MET A C 1
ATOM 2685 O O . MET A 1 345 ? -6.832 -19.984 3.973 1 96.62 345 MET A O 1
ATOM 2689 N N . VAL A 1 346 ? -8.562 -21.125 3.104 1 97.62 346 VAL A N 1
ATOM 2690 C CA . VAL A 1 346 ? -7.691 -22.125 2.51 1 97.62 346 VAL A CA 1
ATOM 2691 C C . VAL A 1 346 ? -6.727 -21.469 1.53 1 97.62 346 VAL A C 1
ATOM 2693 O O . VAL A 1 346 ? -5.52 -21.703 1.577 1 97.62 346 VAL A O 1
ATOM 2696 N N . LEU A 1 347 ? -7.242 -20.625 0.685 1 97.31 347 LEU A N 1
ATOM 2697 C CA . LEU A 1 347 ? -6.41 -19.938 -0.294 1 97.31 347 LEU A CA 1
ATOM 2698 C C . LEU A 1 347 ? -5.418 -19 0.395 1 97.31 347 LEU A C 1
ATOM 2700 O O . LEU A 1 347 ? -4.246 -18.938 0.015 1 97.31 347 LEU A O 1
ATOM 2704 N N . SER A 1 348 ? -5.891 -18.281 1.42 1 97.62 348 SER A N 1
ATOM 2705 C CA . SER A 1 348 ? -5.02 -17.375 2.145 1 97.62 348 SER A CA 1
ATOM 2706 C C . SER A 1 348 ? -3.861 -18.109 2.805 1 97.62 348 SER A C 1
ATOM 2708 O O . SER A 1 348 ? -2.725 -17.625 2.793 1 97.62 348 SER A O 1
ATOM 2710 N N . ILE A 1 349 ? -4.141 -19.234 3.369 1 98.38 349 ILE A N 1
ATOM 2711 C CA . ILE A 1 349 ? -3.104 -20.016 4.035 1 98.38 349 ILE A CA 1
ATOM 2712 C C . ILE A 1 349 ? -2.092 -20.516 3.004 1 98.38 349 ILE A C 1
ATOM 2714 O O . ILE A 1 349 ? -0.882 -20.344 3.182 1 98.38 349 ILE A O 1
ATOM 2718 N N . MET A 1 350 ? -2.562 -21.031 1.926 1 98.31 350 MET A N 1
ATOM 2719 C CA . MET A 1 350 ? -1.68 -21.594 0.909 1 98.31 350 MET A CA 1
ATOM 2720 C C . MET A 1 350 ? -0.832 -20.5 0.26 1 98.31 350 MET A C 1
ATOM 2722 O O . MET A 1 350 ? 0.373 -20.688 0.07 1 98.31 350 MET A O 1
ATOM 2726 N N . PHE A 1 351 ? -1.412 -19.391 0.018 1 98.56 351 PHE A N 1
ATOM 2727 C CA . PHE A 1 351 ? -0.7 -18.328 -0.686 1 98.56 351 PHE A CA 1
ATOM 2728 C C . PHE A 1 351 ? 0.138 -17.516 0.284 1 98.56 351 PHE A C 1
ATOM 2730 O O . PHE A 1 351 ? 0.982 -16.719 -0.137 1 98.56 351 PHE A O 1
ATOM 2737 N N . SER A 1 352 ? 0.01 -17.719 1.598 1 98.75 352 SER A N 1
ATOM 2738 C CA . SER A 1 352 ? 0.849 -17.031 2.564 1 98.75 352 SER A CA 1
ATOM 2739 C C . SER A 1 352 ? 2.322 -17.375 2.373 1 98.75 352 SER A C 1
ATOM 2741 O O . SER A 1 352 ? 3.203 -16.625 2.795 1 98.75 352 SER A O 1
ATOM 2743 N N . THR A 1 353 ? 2.576 -18.453 1.678 1 98.81 353 THR A N 1
ATOM 2744 C CA . THR A 1 353 ? 3.936 -18.938 1.482 1 98.81 353 THR A CA 1
ATOM 2745 C C . THR A 1 353 ? 4.707 -18.031 0.531 1 98.81 353 THR A C 1
ATOM 2747 O O . THR A 1 353 ? 5.914 -18.203 0.347 1 98.81 353 THR A O 1
ATOM 2750 N N . GLY A 1 354 ? 4.012 -17.047 -0.082 1 98.75 354 GLY A N 1
ATOM 2751 C CA . GLY A 1 354 ? 4.742 -16 -0.767 1 98.75 354 GLY A CA 1
ATOM 2752 C C . GLY A 1 354 ? 5.719 -15.266 0.133 1 98.75 354 GLY A C 1
ATOM 2753 O O . GLY A 1 354 ? 6.66 -14.633 -0.349 1 98.75 354 GLY A O 1
ATOM 2754 N N . LEU A 1 355 ? 5.539 -15.375 1.464 1 98.88 355 LEU A N 1
ATOM 2755 C CA . LEU A 1 355 ? 6.387 -14.719 2.451 1 98.88 355 LEU A CA 1
ATOM 2756 C C . LEU A 1 355 ? 7.422 -15.688 3.014 1 98.88 355 LEU A C 1
ATOM 2758 O O . LEU A 1 355 ? 8.07 -15.398 4.02 1 98.88 355 LEU A O 1
ATOM 2762 N N . ALA A 1 356 ? 7.633 -16.828 2.344 1 98.81 356 ALA A N 1
ATOM 2763 C CA . ALA A 1 356 ? 8.57 -17.859 2.793 1 98.81 356 ALA A CA 1
ATOM 2764 C C . ALA A 1 356 ? 9.953 -17.266 3.033 1 98.81 356 ALA A C 1
ATOM 2766 O O . ALA A 1 356 ? 10.648 -17.656 3.977 1 98.81 356 ALA A O 1
ATOM 2767 N N . PRO A 1 357 ? 10.414 -16.312 2.242 1 98.44 357 PRO A N 1
ATOM 2768 C CA . PRO A 1 357 ? 11.75 -15.75 2.459 1 98.44 357 PRO A CA 1
ATOM 2769 C C . PRO A 1 357 ? 11.906 -15.109 3.838 1 98.44 357 PRO A C 1
ATOM 2771 O O . PRO A 1 357 ? 13.008 -15.055 4.379 1 98.44 357 PRO A O 1
ATOM 2774 N N . ILE A 1 358 ? 10.812 -14.594 4.426 1 98.44 358 ILE A N 1
ATOM 2775 C CA . ILE A 1 358 ? 10.898 -14.008 5.762 1 98.44 358 ILE A CA 1
ATOM 2776 C C . ILE A 1 358 ? 11.297 -15.086 6.77 1 98.44 358 ILE A C 1
ATOM 2778 O O . ILE A 1 358 ? 12.141 -14.852 7.633 1 98.44 358 ILE A O 1
ATOM 2782 N N . SER A 1 359 ? 10.656 -16.234 6.641 1 98.31 359 SER A N 1
ATOM 2783 C CA . SER A 1 359 ? 11.008 -17.391 7.477 1 98.31 359 SER A CA 1
ATOM 2784 C C . SER A 1 359 ? 12.445 -17.844 7.215 1 98.31 359 SER A C 1
ATOM 2786 O O . SER A 1 359 ? 13.203 -18.094 8.148 1 98.31 359 SER A O 1
ATOM 2788 N N . GLY A 1 360 ? 12.812 -17.953 5.961 1 97.88 360 GLY A N 1
ATOM 2789 C CA . GLY A 1 360 ? 14.141 -18.422 5.594 1 97.88 360 GLY A CA 1
ATOM 2790 C C . GLY A 1 360 ? 15.25 -17.484 6.035 1 97.88 360 GLY A C 1
ATOM 2791 O O . GLY A 1 360 ? 16.312 -17.938 6.465 1 97.88 360 GLY A O 1
ATOM 2792 N N . TYR A 1 361 ? 15.008 -16.266 5.961 1 96.56 361 TYR A N 1
ATOM 2793 C CA . TYR A 1 361 ? 16.062 -15.289 6.188 1 96.56 361 TYR A CA 1
ATOM 2794 C C . TYR A 1 361 ? 16.125 -14.883 7.652 1 96.56 361 TYR A C 1
ATOM 2796 O O . TYR A 1 361 ? 17.219 -14.812 8.242 1 96.56 361 TYR A O 1
ATOM 2804 N N . PHE A 1 362 ? 14.953 -14.625 8.297 1 96.5 362 PHE A N 1
ATOM 2805 C CA . PHE A 1 362 ? 14.938 -14.078 9.648 1 96.5 362 PHE A CA 1
ATOM 2806 C C . PHE A 1 362 ? 14.688 -15.172 10.68 1 96.5 362 PHE A C 1
ATOM 2808 O O . PHE A 1 362 ? 14.914 -14.977 11.867 1 96.5 362 PHE A O 1
ATOM 2815 N N . GLY A 1 363 ? 14.172 -16.344 10.211 1 97.44 363 GLY A N 1
ATOM 2816 C CA . GLY A 1 363 ? 13.93 -17.453 11.125 1 97.44 363 GLY A CA 1
ATOM 2817 C C . GLY A 1 363 ? 12.461 -17.828 11.234 1 97.44 363 GLY A C 1
ATOM 2818 O O . GLY A 1 363 ? 11.586 -17.062 10.836 1 97.44 363 GLY A O 1
ATOM 2819 N N . TRP A 1 364 ? 12.242 -18.984 11.766 1 98.12 364 TRP A N 1
ATOM 2820 C CA . TRP A 1 364 ? 10.922 -19.609 11.742 1 98.12 364 TRP A CA 1
ATOM 2821 C C . TRP A 1 364 ? 9.922 -18.812 12.578 1 98.12 364 TRP A C 1
ATOM 2823 O O . TRP A 1 364 ? 8.734 -18.766 12.25 1 98.12 364 TRP A O 1
ATOM 2833 N N . LYS A 1 365 ? 10.344 -18.125 13.633 1 98.19 365 LYS A N 1
ATOM 2834 C CA . LYS A 1 365 ? 9.43 -17.344 14.461 1 98.19 365 LYS A CA 1
ATOM 2835 C C . LYS A 1 365 ? 8.812 -16.203 13.656 1 98.19 365 LYS A C 1
ATOM 2837 O O . LYS A 1 365 ? 7.609 -15.945 13.758 1 98.19 365 LYS A O 1
ATOM 2842 N N . TYR A 1 366 ? 9.617 -15.547 12.867 1 98 366 TYR A N 1
ATOM 2843 C CA . TYR A 1 366 ? 9.125 -14.453 12.047 1 98 366 TYR A CA 1
ATOM 2844 C C . TYR A 1 366 ? 8.266 -14.977 10.898 1 98 366 TYR A C 1
ATOM 2846 O O . TYR A 1 366 ? 7.355 -14.289 10.438 1 98 366 TYR A O 1
ATOM 2854 N N . GLY A 1 367 ? 8.617 -16.234 10.445 1 98.69 367 GLY A N 1
ATOM 2855 C CA . GLY A 1 367 ? 7.734 -16.875 9.484 1 98.69 367 GLY A CA 1
ATOM 2856 C C . GLY A 1 367 ? 6.32 -17.062 10.008 1 98.69 367 GLY A C 1
ATOM 2857 O O . GLY A 1 367 ? 5.348 -16.812 9.289 1 98.69 367 GLY A O 1
ATOM 2858 N N . ILE A 1 368 ? 6.223 -17.453 11.234 1 98.81 368 ILE A N 1
ATOM 2859 C CA . ILE A 1 368 ? 4.926 -17.672 11.867 1 98.81 368 ILE A CA 1
ATOM 2860 C C . ILE A 1 368 ? 4.172 -16.344 11.961 1 98.81 368 ILE A C 1
ATOM 2862 O O . ILE A 1 368 ? 2.994 -16.266 11.602 1 98.81 368 ILE A O 1
ATOM 2866 N N . ILE A 1 369 ? 4.82 -15.258 12.336 1 98.56 369 ILE A N 1
ATOM 2867 C CA . ILE A 1 369 ? 4.211 -13.938 12.453 1 98.56 369 ILE A CA 1
ATOM 2868 C C . ILE A 1 369 ? 3.756 -13.453 11.078 1 98.56 369 ILE A C 1
ATOM 2870 O O . ILE A 1 369 ? 2.652 -12.922 10.93 1 98.56 369 ILE A O 1
ATOM 2874 N N . ALA A 1 370 ? 4.633 -13.664 10.102 1 98.75 370 ALA A N 1
ATOM 2875 C CA . ALA A 1 370 ? 4.316 -13.242 8.734 1 98.75 370 ALA A CA 1
ATOM 2876 C C . ALA A 1 370 ? 3.066 -13.945 8.219 1 98.75 370 ALA A C 1
ATOM 2878 O O . ALA A 1 370 ? 2.182 -13.312 7.641 1 98.75 370 ALA A O 1
ATOM 2879 N N . GLY A 1 371 ? 3.006 -15.258 8.445 1 98.75 371 GLY A N 1
ATOM 2880 C CA . GLY A 1 371 ? 1.828 -16 8.039 1 98.75 371 GLY A CA 1
ATOM 2881 C C . GLY A 1 371 ? 0.556 -15.539 8.719 1 98.75 371 GLY A C 1
ATOM 2882 O O . GLY A 1 371 ? -0.482 -15.383 8.07 1 98.75 371 GLY A O 1
ATOM 2883 N N . PHE A 1 372 ? 0.657 -15.297 10.016 1 98.5 372 PHE A N 1
ATOM 2884 C CA . PHE A 1 372 ? -0.486 -14.828 10.789 1 98.5 372 PHE A CA 1
ATOM 2885 C C . PHE A 1 372 ? -1 -13.5 10.25 1 98.5 372 PHE A C 1
ATOM 2887 O O . PHE A 1 372 ? -2.201 -13.344 10.023 1 98.5 372 PHE A O 1
ATOM 2894 N N . LEU A 1 373 ? -0.145 -12.594 9.961 1 98.31 373 LEU A N 1
ATOM 2895 C CA . LEU A 1 373 ? -0.504 -11.266 9.477 1 98.31 373 LEU A CA 1
ATOM 2896 C C . LEU A 1 373 ? -1.055 -11.336 8.062 1 98.31 373 LEU A C 1
ATOM 2898 O O . LEU A 1 373 ? -1.943 -10.562 7.695 1 98.31 373 LEU A O 1
ATOM 2902 N N . HIS A 1 374 ? -0.515 -12.25 7.316 1 98.69 374 HIS A N 1
ATOM 2903 C CA . HIS A 1 374 ? -0.938 -12.391 5.926 1 98.69 374 HIS A CA 1
ATOM 2904 C C . HIS A 1 374 ? -2.43 -12.688 5.832 1 98.69 374 HIS A C 1
ATOM 2906 O O . HIS A 1 374 ? -3.148 -12.055 5.059 1 98.69 374 HIS A O 1
ATOM 2912 N N . VAL A 1 375 ? -2.879 -13.625 6.602 1 98.06 375 VAL A N 1
ATOM 2913 C CA . VAL A 1 375 ? -4.277 -14.031 6.551 1 98.06 375 VAL A CA 1
ATOM 2914 C C . VAL A 1 375 ? -5.176 -12.852 6.914 1 98.06 375 VAL A C 1
ATOM 2916 O O . VAL A 1 375 ? -6.18 -12.602 6.246 1 98.06 375 VAL A O 1
ATOM 2919 N N . SER A 1 376 ? -4.809 -12.102 7.891 1 96.75 376 SER A N 1
ATOM 2920 C CA . SER A 1 376 ? -5.578 -10.93 8.289 1 96.75 376 SER A CA 1
ATOM 2921 C C . SER A 1 376 ? -5.594 -9.883 7.184 1 96.75 376 SER A C 1
ATOM 2923 O O . SER A 1 376 ? -6.629 -9.266 6.918 1 96.75 376 SER A O 1
ATOM 2925 N N . MET A 1 377 ? -4.48 -9.703 6.547 1 97.5 377 MET A N 1
ATOM 2926 C CA . MET A 1 377 ? -4.34 -8.695 5.504 1 97.5 377 MET A CA 1
ATOM 2927 C C . MET A 1 377 ? -5.199 -9.031 4.293 1 97.5 377 MET A C 1
ATOM 2929 O O . MET A 1 377 ? -5.836 -8.148 3.713 1 97.5 377 MET A O 1
ATOM 2933 N N . VAL A 1 378 ? -5.219 -10.312 3.906 1 95.81 378 VAL A N 1
ATOM 2934 C CA . VAL A 1 378 ? -5.93 -10.766 2.717 1 95.81 378 VAL A CA 1
ATOM 2935 C C . VAL A 1 378 ? -7.41 -10.414 2.838 1 95.81 378 VAL A C 1
ATOM 2937 O O . VAL A 1 378 ? -8.039 -9.984 1.863 1 95.81 378 VAL A O 1
ATOM 2940 N N . MET A 1 379 ? -7.957 -10.477 3.945 1 88.38 379 MET A N 1
ATOM 2941 C CA . MET A 1 379 ? -9.383 -10.266 4.168 1 88.38 379 MET A CA 1
ATOM 2942 C C . MET A 1 379 ? -9.734 -8.781 4.09 1 88.38 379 MET A C 1
ATOM 2944 O O . MET A 1 379 ? -10.898 -8.422 3.902 1 88.38 379 MET A O 1
ATOM 2948 N N . ASN A 1 380 ? -8.781 -7.988 4.16 1 92.69 380 ASN A N 1
ATOM 2949 C CA . ASN A 1 380 ? -9.008 -6.551 4.238 1 92.69 380 ASN A CA 1
ATOM 2950 C C . ASN A 1 380 ? -8.656 -5.852 2.93 1 92.69 380 ASN A C 1
ATOM 2952 O O . ASN A 1 380 ? -9.328 -4.906 2.521 1 92.69 380 ASN A O 1
ATOM 2956 N N . ILE A 1 381 ? -7.691 -6.336 2.207 1 93.06 381 ILE A N 1
ATOM 2957 C CA . ILE A 1 381 ? -7.125 -5.535 1.128 1 93.06 381 ILE A CA 1
ATOM 2958 C C . ILE A 1 381 ? -7.832 -5.863 -0.185 1 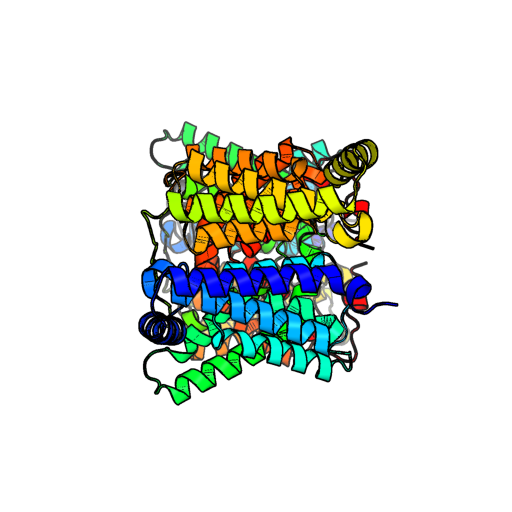93.06 381 ILE A C 1
ATOM 2960 O O . ILE A 1 381 ? -7.711 -5.125 -1.166 1 93.06 381 ILE A O 1
ATOM 2964 N N . GLY A 1 382 ? -8.578 -6.977 -0.275 1 88.81 382 GLY A N 1
ATOM 2965 C CA . GLY A 1 382 ? -9.289 -7.332 -1.493 1 88.81 382 GLY A CA 1
ATOM 2966 C C . GLY A 1 382 ? -10.25 -6.258 -1.96 1 88.81 382 GLY A C 1
ATOM 2967 O O . GLY A 1 382 ? -10.461 -6.086 -3.162 1 88.81 382 GLY A O 1
ATOM 2968 N N . TYR A 1 383 ? -10.766 -5.5 -1.05 1 89.38 383 TYR A N 1
ATOM 2969 C CA . TYR A 1 383 ? -11.68 -4.402 -1.348 1 89.38 383 TYR A CA 1
ATOM 2970 C C . TYR A 1 383 ? -11.031 -3.396 -2.293 1 89.38 383 TYR A C 1
ATOM 2972 O O . TYR A 1 383 ? -11.703 -2.84 -3.168 1 89.38 383 TYR A O 1
ATOM 2980 N N . LEU A 1 384 ? -9.805 -3.215 -2.188 1 92.75 384 LEU A N 1
ATOM 2981 C CA . LEU A 1 384 ? -9.094 -2.129 -2.846 1 92.75 384 LEU A CA 1
ATOM 2982 C C . LEU A 1 384 ? -9.172 -2.268 -4.363 1 92.75 384 LEU A C 1
ATOM 2984 O O . LEU A 1 384 ? -9.391 -1.283 -5.07 1 92.75 384 LEU A O 1
ATOM 2988 N N . HIS A 1 385 ? -8.945 -3.486 -4.805 1 92.81 385 HIS A N 1
ATOM 2989 C CA . HIS A 1 385 ? -8.859 -3.656 -6.25 1 92.81 385 HIS A CA 1
ATOM 2990 C C . HIS A 1 385 ? -10.133 -4.273 -6.812 1 92.81 385 HIS A C 1
ATOM 2992 O O . HIS A 1 385 ? -10.25 -4.48 -8.023 1 92.81 385 HIS A O 1
ATOM 2998 N N . GLY A 1 386 ? -11.133 -4.617 -6.02 1 90 386 GLY A N 1
ATOM 2999 C CA . GLY A 1 386 ? -12.461 -5.035 -6.445 1 90 386 GLY A CA 1
ATOM 3000 C C . GLY A 1 386 ? -12.453 -6.34 -7.219 1 90 386 GLY A C 1
ATOM 3001 O O . GLY A 1 386 ? -13.242 -6.523 -8.148 1 90 386 GLY A O 1
ATOM 3002 N N . GLY A 1 387 ? -11.43 -7.164 -7.023 1 89.56 387 GLY A N 1
ATOM 3003 C CA . GLY A 1 387 ? -11.367 -8.453 -7.688 1 89.56 387 GLY A CA 1
ATOM 3004 C C . GLY A 1 387 ? -10.625 -8.406 -9.008 1 89.56 387 GLY A C 1
ATOM 3005 O O . GLY A 1 387 ? -10.484 -9.43 -9.688 1 89.56 387 GLY A O 1
ATOM 3006 N N . LEU A 1 388 ? -10.047 -7.34 -9.328 1 92.56 388 LEU A N 1
ATOM 3007 C CA . LEU A 1 388 ? -9.414 -7.164 -10.633 1 92.56 388 LEU A CA 1
ATOM 3008 C C . LEU A 1 388 ? -8.031 -7.812 -10.664 1 92.56 388 LEU A C 1
ATOM 3010 O O . LEU A 1 388 ? -7.477 -8.055 -11.734 1 92.56 388 LEU A O 1
ATOM 3014 N N . ASN A 1 389 ? -7.477 -8.039 -9.531 1 94.56 389 ASN A N 1
ATOM 3015 C CA . ASN A 1 389 ? -6.172 -8.68 -9.406 1 94.56 389 ASN A CA 1
ATOM 3016 C C . ASN A 1 389 ? -6.305 -10.117 -8.898 1 94.56 389 ASN A C 1
ATOM 3018 O O . ASN A 1 389 ? -6.625 -10.344 -7.734 1 94.56 389 ASN A O 1
ATOM 3022 N N . LEU A 1 390 ? -5.938 -11.055 -9.719 1 93.94 390 LEU A N 1
ATOM 3023 C CA . LEU A 1 390 ? -6.051 -12.461 -9.344 1 93.94 390 LEU A CA 1
ATOM 3024 C C . LEU A 1 390 ? -5.059 -12.805 -8.234 1 93.94 390 LEU A C 1
ATOM 3026 O O . LEU A 1 390 ? -5.336 -13.664 -7.391 1 93.94 390 LEU A O 1
ATOM 3030 N N . TYR A 1 391 ? -3.918 -12.172 -8.336 1 96.44 391 TYR A N 1
ATOM 3031 C CA . TYR A 1 391 ? -2.885 -12.438 -7.34 1 96.44 391 TYR A CA 1
ATOM 3032 C C . TYR A 1 391 ? -3.059 -11.547 -6.117 1 96.44 391 TYR A C 1
ATOM 3034 O O . TYR A 1 391 ? -2.1 -10.922 -5.652 1 96.44 391 TYR A O 1
ATOM 3042 N N . ASN A 1 392 ? -4.25 -11.5 -5.574 1 95.5 392 ASN A N 1
ATOM 3043 C CA . ASN A 1 392 ? -4.574 -10.727 -4.383 1 95.5 392 ASN A CA 1
ATOM 3044 C C . ASN A 1 392 ? -3.637 -11.055 -3.227 1 95.5 392 ASN A C 1
ATOM 3046 O O . ASN A 1 392 ? -3.266 -10.172 -2.453 1 95.5 392 ASN A O 1
ATOM 3050 N N . ASN A 1 393 ? -3.307 -12.289 -3.084 1 97.56 393 ASN A N 1
ATOM 3051 C CA . ASN A 1 393 ? -2.418 -12.703 -2.004 1 97.56 393 ASN A CA 1
ATOM 3052 C C . ASN A 1 393 ? -1.012 -12.141 -2.188 1 97.56 393 ASN A C 1
ATOM 3054 O O . ASN A 1 393 ? -0.283 -11.945 -1.213 1 97.56 393 ASN A O 1
ATOM 3058 N N . GLY A 1 394 ? -0.597 -11.906 -3.486 1 98 394 GLY A N 1
ATOM 3059 C CA . GLY A 1 394 ? 0.649 -11.195 -3.719 1 98 394 GLY A CA 1
ATOM 3060 C C . GLY A 1 394 ? 0.632 -9.773 -3.186 1 98 394 GLY A C 1
ATOM 3061 O O . GLY A 1 394 ? 1.623 -9.305 -2.625 1 98 394 GLY A O 1
ATOM 3062 N N . LEU A 1 395 ? -0.499 -9.125 -3.398 1 97.94 395 LEU A N 1
ATOM 3063 C CA . LEU A 1 395 ? -0.675 -7.785 -2.84 1 97.94 395 LEU A CA 1
ATOM 3064 C C . LEU A 1 395 ? -0.568 -7.812 -1.319 1 97.94 395 LEU A C 1
ATOM 3066 O O . LEU A 1 395 ? 0.148 -7.004 -0.728 1 97.94 395 LEU A O 1
ATOM 3070 N N . ALA A 1 396 ? -1.231 -8.734 -0.698 1 98.25 396 ALA A N 1
ATOM 3071 C CA . ALA A 1 396 ? -1.204 -8.883 0.755 1 98.25 396 ALA A CA 1
ATOM 3072 C C . ALA A 1 396 ? 0.213 -9.148 1.253 1 98.25 396 ALA A C 1
ATOM 3074 O O . ALA A 1 396 ? 0.646 -8.57 2.254 1 98.25 396 ALA A O 1
ATOM 3075 N N . CYS A 1 397 ? 0.914 -10.055 0.559 1 98.62 397 CYS A N 1
ATOM 3076 C CA . CYS A 1 397 ? 2.297 -10.344 0.922 1 98.62 397 CYS A CA 1
ATOM 3077 C C . CYS A 1 397 ? 3.143 -9.078 0.887 1 98.62 397 CYS A C 1
ATOM 3079 O O . CYS A 1 397 ? 4.004 -8.875 1.746 1 98.62 397 CYS A O 1
ATOM 3081 N N . GLY A 1 398 ? 2.885 -8.305 -0.137 1 98.12 398 GLY A N 1
ATOM 3082 C CA . GLY A 1 398 ? 3.609 -7.051 -0.24 1 98.12 398 GLY A CA 1
ATOM 3083 C C . GLY A 1 398 ? 3.385 -6.133 0.948 1 98.12 398 GLY A C 1
ATOM 3084 O O . GLY A 1 398 ? 4.336 -5.559 1.484 1 98.12 398 GLY A O 1
ATOM 3085 N N . PHE A 1 399 ? 2.191 -6.012 1.421 1 97.94 399 PHE A N 1
ATOM 3086 C CA . PHE A 1 399 ? 1.859 -5.184 2.574 1 97.94 399 PHE A CA 1
ATOM 3087 C C . PHE A 1 399 ? 2.537 -5.711 3.832 1 97.94 399 PHE A C 1
ATOM 3089 O O . PHE A 1 399 ? 3.084 -4.938 4.621 1 97.94 399 PHE A O 1
ATOM 3096 N N . VAL A 1 400 ? 2.492 -7.012 4.02 1 98.56 400 VAL A N 1
ATOM 3097 C CA . VAL A 1 400 ? 3.094 -7.617 5.203 1 98.56 400 VAL A CA 1
ATOM 3098 C C . VAL A 1 400 ? 4.605 -7.395 5.184 1 98.56 400 VAL A C 1
ATOM 3100 O O . VAL A 1 400 ? 5.195 -7.031 6.207 1 98.56 400 VAL A O 1
ATOM 3103 N N . ALA A 1 401 ? 5.219 -7.586 4.027 1 98.06 401 ALA A N 1
ATOM 3104 C CA . ALA A 1 401 ? 6.664 -7.391 3.92 1 98.06 401 ALA A CA 1
ATOM 3105 C C . ALA A 1 401 ? 7.039 -5.934 4.176 1 98.06 401 ALA A C 1
ATOM 3107 O O . ALA A 1 401 ? 8.031 -5.652 4.855 1 98.06 401 ALA A O 1
ATOM 3108 N N . MET A 1 402 ? 6.23 -5.055 3.648 1 96.25 402 MET A N 1
ATOM 3109 C CA . MET A 1 402 ? 6.465 -3.625 3.814 1 96.25 402 MET A CA 1
ATOM 3110 C C . MET A 1 402 ? 6.402 -3.23 5.285 1 96.25 402 MET A C 1
ATOM 3112 O O . MET A 1 402 ? 7.074 -2.287 5.711 1 96.25 402 MET A O 1
ATOM 3116 N N . LEU A 1 403 ? 5.652 -3.928 6.031 1 97.19 403 LEU A N 1
ATOM 3117 C CA . LEU A 1 403 ? 5.469 -3.658 7.453 1 97.19 403 LEU A CA 1
ATOM 3118 C C . LEU A 1 403 ? 6.527 -4.375 8.281 1 97.19 403 LEU A C 1
ATOM 3120 O O . LEU A 1 403 ? 7.23 -3.744 9.078 1 97.19 403 LEU A O 1
ATOM 3124 N N . LEU A 1 404 ? 6.762 -5.629 8.062 1 97.69 404 LEU A N 1
ATOM 3125 C CA . LEU A 1 404 ? 7.512 -6.492 8.969 1 97.69 404 LEU A CA 1
ATOM 3126 C C . LEU A 1 404 ? 9.008 -6.355 8.734 1 97.69 404 LEU A C 1
ATOM 3128 O O . LEU A 1 404 ? 9.797 -6.375 9.68 1 97.69 404 LEU A O 1
ATOM 3132 N N . VAL A 1 405 ? 9.43 -6.242 7.449 1 96.88 405 VAL A N 1
ATOM 3133 C CA . VAL A 1 405 ? 10.852 -6.305 7.113 1 96.88 405 VAL A CA 1
ATOM 3134 C C . VAL A 1 405 ? 11.586 -5.129 7.75 1 96.88 405 VAL A C 1
ATOM 3136 O O . VAL A 1 405 ? 12.609 -5.312 8.414 1 96.88 405 VAL A O 1
ATOM 3139 N N . PRO A 1 406 ? 11.047 -3.873 7.656 1 95.88 406 PRO A N 1
ATOM 3140 C CA . PRO A 1 406 ? 11.75 -2.77 8.312 1 95.88 406 PRO A CA 1
ATOM 3141 C C . PRO A 1 406 ? 11.75 -2.895 9.836 1 95.88 406 PRO A C 1
ATOM 3143 O O . PRO A 1 406 ? 12.719 -2.504 10.492 1 95.88 406 PRO A O 1
ATOM 3146 N N . ILE A 1 407 ? 10.688 -3.404 10.43 1 96.94 407 ILE A N 1
ATOM 3147 C CA . ILE A 1 407 ? 10.594 -3.578 11.875 1 96.94 407 ILE A CA 1
ATOM 3148 C C . ILE A 1 407 ? 11.656 -4.574 12.344 1 96.94 407 ILE A C 1
ATOM 3150 O O . ILE A 1 407 ? 12.445 -4.277 13.242 1 96.94 407 ILE A O 1
ATOM 3154 N N . ILE A 1 408 ? 11.711 -5.773 11.68 1 96.31 408 ILE A N 1
ATOM 3155 C CA . ILE A 1 408 ? 12.641 -6.828 12.078 1 96.31 408 ILE A CA 1
ATOM 3156 C C . ILE A 1 408 ? 14.078 -6.352 11.883 1 96.31 408 ILE A C 1
ATOM 3158 O O . ILE A 1 408 ? 14.922 -6.551 12.758 1 96.31 408 ILE A O 1
ATOM 3162 N N . SER A 1 409 ? 14.297 -5.727 10.75 1 93.12 409 SER A N 1
ATOM 3163 C CA . SER A 1 409 ? 15.648 -5.266 10.438 1 93.12 409 SER A CA 1
ATOM 3164 C C . SER A 1 409 ? 16.125 -4.219 11.445 1 93.12 409 SER A C 1
ATOM 3166 O O . SER A 1 409 ? 17.297 -4.188 11.805 1 93.12 409 SER A O 1
ATOM 3168 N N . SER A 1 410 ? 15.258 -3.365 11.859 1 92.56 410 SER A N 1
ATOM 3169 C CA . SER A 1 410 ? 15.625 -2.305 12.789 1 92.56 410 SER A CA 1
ATOM 3170 C C . SER A 1 410 ? 15.852 -2.855 14.195 1 92.56 410 SER A C 1
ATOM 3172 O O . SER A 1 410 ? 16.688 -2.346 14.938 1 92.56 410 SER A O 1
ATOM 3174 N N . LEU A 1 411 ? 15.195 -3.867 14.562 1 91.69 411 LEU A N 1
ATOM 3175 C CA . LEU A 1 411 ? 15.273 -4.395 15.922 1 91.69 411 LEU A CA 1
ATOM 3176 C C . LEU A 1 411 ? 16.391 -5.434 16.031 1 91.69 411 LEU A C 1
ATOM 3178 O O . LEU A 1 411 ? 16.812 -5.758 17.141 1 91.69 411 LEU A O 1
ATOM 3182 N N . SER A 1 412 ? 16.641 -5.969 14.922 1 82.5 412 SER A N 1
ATOM 3183 C CA . SER A 1 412 ? 17.703 -6.969 14.953 1 82.5 412 SER A CA 1
ATOM 3184 C C . SER A 1 412 ? 19.062 -6.312 15.109 1 82.5 412 SER A C 1
ATOM 3186 O O . SER A 1 412 ? 19.297 -5.223 14.594 1 82.5 412 SER A O 1
ATOM 3188 N N . LYS A 1 413 ? 19.812 -6.48 16.125 1 61.25 413 LYS A N 1
ATOM 3189 C CA . LYS A 1 413 ? 21.172 -6.004 16.375 1 61.25 413 LYS A CA 1
ATOM 3190 C C . LYS A 1 413 ? 22.094 -6.34 15.203 1 61.25 413 LYS A C 1
ATOM 3192 O O . LYS A 1 413 ? 23.031 -5.594 14.906 1 61.25 413 LYS A O 1
ATOM 3197 N N . LYS A 1 414 ? 21.953 -7.469 14.602 1 50.47 414 LYS A N 1
ATOM 3198 C CA . LYS A 1 414 ? 22.922 -8.016 13.656 1 50.47 414 LYS A CA 1
ATOM 3199 C C . LYS A 1 414 ? 22.75 -7.391 12.273 1 50.47 414 LYS A C 1
ATOM 3201 O O . LYS A 1 414 ? 23.672 -7.406 11.461 1 50.47 414 LYS A O 1
ATOM 3206 N N . THR A 1 415 ? 21.594 -7.172 11.742 1 50.59 415 THR A N 1
ATOM 3207 C CA . THR A 1 415 ? 21.344 -6.98 10.32 1 50.59 415 THR A CA 1
ATOM 3208 C C . THR A 1 415 ? 21.203 -5.496 9.992 1 50.59 415 THR A C 1
ATOM 3210 O O . THR A 1 415 ? 20.266 -4.836 10.438 1 50.59 415 THR A O 1
ATOM 3213 N N . ASP A 1 416 ? 22.188 -4.844 9.898 1 47.19 416 ASP A N 1
ATOM 3214 C CA . ASP A 1 416 ? 22.156 -3.465 9.414 1 47.19 416 ASP A CA 1
ATOM 3215 C C . ASP A 1 416 ? 21.281 -3.344 8.172 1 47.19 416 ASP A C 1
ATOM 3217 O O . ASP A 1 416 ? 21.328 -4.199 7.285 1 47.19 416 ASP A O 1
ATOM 3221 N N . TYR A 1 417 ? 20.172 -2.67 8.281 1 51.81 417 TYR A N 1
ATOM 3222 C CA . TYR A 1 417 ? 19.297 -2.316 7.164 1 51.81 417 TYR A CA 1
ATOM 3223 C C . TYR A 1 417 ? 20.094 -2.162 5.875 1 51.81 417 TYR A C 1
ATOM 3225 O O . TYR A 1 417 ? 19.609 -2.473 4.789 1 51.81 417 TYR A O 1
ATOM 3233 N N . SER A 1 418 ? 21.234 -1.728 6.055 1 52.34 418 SER A N 1
ATOM 3234 C CA . SER A 1 418 ? 22.047 -1.457 4.871 1 52.34 418 SER A CA 1
ATOM 3235 C C . SER A 1 418 ? 22.312 -2.732 4.078 1 52.34 418 SER A C 1
ATOM 3237 O O . SER A 1 418 ? 22.375 -2.703 2.848 1 52.34 418 SER A O 1
ATOM 3239 N N . HIS A 1 419 ? 22.359 -3.842 4.793 1 51.78 419 HIS A N 1
ATOM 3240 C CA . HIS A 1 419 ? 22.641 -5.082 4.078 1 51.78 419 HIS A CA 1
ATOM 3241 C C . HIS A 1 419 ? 21.391 -5.59 3.352 1 51.78 419 HIS A C 1
ATOM 3243 O O . HIS A 1 419 ? 21.5 -6.301 2.348 1 51.78 419 HIS A O 1
ATOM 3249 N N . ILE A 1 420 ? 20.297 -5.316 3.848 1 54.22 420 ILE A N 1
ATOM 3250 C CA . ILE A 1 420 ? 19.062 -5.746 3.209 1 54.22 420 ILE A CA 1
ATOM 3251 C C . ILE A 1 420 ? 18.766 -4.859 1.998 1 54.22 420 ILE A C 1
ATOM 3253 O O . ILE A 1 420 ? 18.234 -5.332 0.988 1 54.22 420 ILE A O 1
ATOM 3257 N N . ILE A 1 421 ? 19.094 -3.578 2.1 1 55.09 421 ILE A N 1
ATOM 3258 C CA . ILE A 1 421 ? 18.828 -2.654 1.001 1 55.09 421 ILE A CA 1
ATOM 3259 C C . ILE A 1 421 ? 19.75 -2.982 -0.174 1 55.09 421 ILE A C 1
ATOM 3261 O O . ILE A 1 421 ? 19.406 -2.729 -1.33 1 55.09 421 ILE A O 1
ATOM 3265 N N . ASP A 1 422 ? 20.875 -3.578 -0.002 1 44.72 422 ASP A N 1
ATOM 3266 C CA . ASP A 1 422 ? 21.781 -3.893 -1.102 1 44.72 422 ASP A CA 1
ATOM 3267 C C . ASP A 1 422 ? 21.266 -5.066 -1.925 1 44.72 422 ASP A C 1
ATOM 3269 O O . ASP A 1 422 ? 21.594 -6.223 -1.651 1 44.72 422 ASP A O 1
ATOM 3273 N N . ILE A 1 423 ? 20.141 -4.914 -2.352 1 40.97 423 ILE A N 1
ATOM 3274 C CA . ILE A 1 423 ? 19.703 -5.891 -3.342 1 40.97 423 ILE A CA 1
ATOM 3275 C C . ILE A 1 423 ? 20.609 -5.828 -4.566 1 40.97 423 ILE A C 1
ATOM 3277 O O . ILE A 1 423 ? 20.531 -4.883 -5.355 1 40.97 423 ILE A O 1
ATOM 3281 N N . LYS A 1 424 ? 21.984 -5.992 -4.512 1 31.17 424 LYS A N 1
ATOM 3282 C CA . LYS A 1 424 ? 22.75 -6.145 -5.742 1 31.17 424 LYS A CA 1
ATOM 3283 C C . LYS A 1 424 ? 22.312 -7.379 -6.523 1 31.17 424 LYS A C 1
ATOM 3285 O O . LYS A 1 424 ? 22.125 -8.453 -5.945 1 31.17 424 LYS A O 1
ATOM 3290 N N . MET B 1 1 ? 24.312 33.594 21.703 1 50.41 1 MET B N 1
ATOM 3291 C CA . MET B 1 1 ? 23.266 33.938 20.75 1 50.41 1 MET B CA 1
ATOM 3292 C C . MET B 1 1 ? 21.938 34.156 21.453 1 50.41 1 MET B C 1
ATOM 3294 O O . MET B 1 1 ? 21.562 33.406 22.328 1 50.41 1 MET B O 1
ATOM 3298 N N . ASP B 1 2 ? 21.25 35.344 21.469 1 74.94 2 ASP B N 1
ATOM 3299 C CA . ASP B 1 2 ? 20.016 35.844 22.078 1 74.94 2 ASP B CA 1
ATOM 3300 C C . ASP B 1 2 ? 18.859 34.875 21.844 1 74.94 2 ASP B C 1
ATOM 3302 O O . ASP B 1 2 ? 18.609 34.438 20.719 1 74.94 2 ASP B O 1
ATOM 3306 N N . PHE B 1 3 ? 18.438 34.156 22.969 1 78.56 3 PHE B N 1
ATOM 3307 C CA . PHE B 1 3 ? 17.328 33.219 23.016 1 78.56 3 PHE B CA 1
ATOM 3308 C C . PHE B 1 3 ? 16.203 33.656 22.078 1 78.56 3 PHE B C 1
ATOM 3310 O O . PHE B 1 3 ? 15.664 32.875 21.312 1 78.56 3 PHE B O 1
ATOM 3317 N N . LYS B 1 4 ? 15.914 34.875 22.141 1 82.69 4 LYS B N 1
ATOM 3318 C CA . LYS B 1 4 ? 14.812 35.406 21.359 1 82.69 4 LYS B CA 1
ATOM 3319 C C . LYS B 1 4 ? 15.094 35.281 19.859 1 82.69 4 LYS B C 1
ATOM 3321 O O . LYS B 1 4 ? 14.211 34.969 19.062 1 82.69 4 LYS B O 1
ATOM 3326 N N . LYS B 1 5 ? 16.219 35.562 19.547 1 84.5 5 LYS B N 1
ATOM 3327 C CA . LYS B 1 5 ? 16.594 35.5 18.141 1 84.5 5 LYS B CA 1
ATOM 3328 C C . LYS B 1 5 ? 16.688 34.031 17.672 1 84.5 5 LYS B C 1
ATOM 3330 O O . LYS B 1 5 ? 16.234 33.688 16.578 1 84.5 5 LYS B O 1
ATOM 3335 N N . LYS B 1 6 ? 17.109 33.219 18.5 1 88.44 6 LYS B N 1
ATOM 3336 C CA . LYS B 1 6 ? 17.359 31.828 18.188 1 88.44 6 LYS B CA 1
ATOM 3337 C C . LYS B 1 6 ? 16.031 31.062 18.062 1 88.44 6 LYS B C 1
ATOM 3339 O O . LYS B 1 6 ? 15.898 30.203 17.188 1 88.44 6 LYS B O 1
ATOM 3344 N N . TYR B 1 7 ? 15.039 31.375 18.844 1 94.44 7 TYR B N 1
ATOM 3345 C CA . TYR B 1 7 ? 13.789 30.625 18.891 1 94.44 7 TYR B CA 1
ATOM 3346 C C . TYR B 1 7 ? 12.617 31.469 18.391 1 94.44 7 TYR B C 1
ATOM 3348 O O . TYR B 1 7 ? 11.469 31.219 18.766 1 94.44 7 TYR B O 1
ATOM 3356 N N . PHE B 1 8 ? 12.898 32.438 17.578 1 94.81 8 PHE B N 1
ATOM 3357 C CA . PHE B 1 8 ? 11.93 33.375 17.062 1 94.81 8 PHE B CA 1
ATOM 3358 C C . PHE B 1 8 ? 10.742 32.656 16.438 1 94.81 8 PHE B C 1
ATOM 3360 O O . PHE B 1 8 ? 9.586 33 16.703 1 94.81 8 PHE B O 1
ATOM 3367 N N . PRO B 1 9 ? 10.992 31.641 15.625 1 96.88 9 PRO B N 1
ATOM 3368 C CA . PRO B 1 9 ? 9.844 30.969 15.023 1 96.88 9 PRO B CA 1
ATOM 3369 C C . PRO B 1 9 ? 8.898 30.375 16.062 1 96.88 9 PRO B C 1
ATOM 3371 O O . PRO B 1 9 ? 7.68 30.359 15.859 1 96.88 9 PRO B O 1
ATOM 3374 N N . TYR B 1 10 ? 9.398 29.859 17.172 1 98 10 TYR B N 1
ATOM 3375 C CA . TYR B 1 10 ? 8.547 29.344 18.234 1 98 10 TYR B CA 1
ATOM 3376 C C . TYR B 1 10 ? 7.777 30.469 18.922 1 98 10 TYR B C 1
ATOM 3378 O O . TYR B 1 10 ? 6.617 30.281 19.297 1 98 10 TYR B O 1
ATOM 3386 N N . LEU B 1 11 ? 8.414 31.594 19.031 1 97.19 11 LEU B N 1
ATOM 3387 C CA . LEU B 1 11 ? 7.789 32.719 19.703 1 97.19 11 LEU B CA 1
ATOM 3388 C C . LEU B 1 11 ? 6.594 33.25 18.922 1 97.19 11 LEU B C 1
ATOM 3390 O O . LEU B 1 11 ? 5.559 33.594 19.5 1 97.19 11 LEU B O 1
ATOM 3394 N N . ILE B 1 12 ? 6.754 33.375 17.625 1 96.81 12 ILE B N 1
ATOM 3395 C CA . ILE B 1 12 ? 5.645 33.875 16.828 1 96.81 12 ILE B CA 1
ATOM 3396 C C . ILE B 1 12 ? 4.473 32.906 16.906 1 96.81 12 ILE B C 1
ATOM 3398 O O . ILE B 1 12 ? 3.309 33.312 16.859 1 96.81 12 ILE B O 1
ATOM 3402 N N . HIS B 1 13 ? 4.773 31.562 17.047 1 98.5 13 HIS B N 1
ATOM 3403 C CA . HIS B 1 13 ? 3.701 30.578 17.141 1 98.5 13 HIS B CA 1
ATOM 3404 C C . HIS B 1 13 ? 3.088 30.562 18.531 1 98.5 13 HIS B C 1
ATOM 3406 O O . HIS B 1 13 ? 1.889 30.312 18.688 1 98.5 13 HIS B O 1
ATOM 3412 N N . ILE B 1 14 ? 3.889 30.812 19.578 1 98.38 14 ILE B N 1
ATOM 3413 C CA . ILE B 1 14 ? 3.346 30.938 20.922 1 98.38 14 ILE B CA 1
ATOM 3414 C C . ILE B 1 14 ? 2.346 32.094 20.969 1 98.38 14 ILE B C 1
ATOM 3416 O O . ILE B 1 14 ? 1.255 31.953 21.531 1 98.38 14 ILE B O 1
ATOM 3420 N N . PHE B 1 15 ? 2.723 33.156 20.375 1 98.06 15 PHE B N 1
ATOM 3421 C CA . PHE B 1 15 ? 1.828 34.312 20.297 1 98.06 15 PHE B CA 1
ATOM 3422 C C . PHE B 1 15 ? 0.536 33.938 19.578 1 98.06 15 PHE B C 1
ATOM 3424 O O . PHE B 1 15 ? -0.551 34.344 20 1 98.06 15 PHE B O 1
ATOM 3431 N N . LEU B 1 16 ? 0.673 33.25 18.547 1 98.12 16 LEU B N 1
ATOM 3432 C CA . LEU B 1 16 ? -0.478 32.812 17.766 1 98.12 16 LEU B CA 1
ATOM 3433 C C . LEU B 1 16 ? -1.402 31.953 18.609 1 98.12 16 LEU B C 1
ATOM 3435 O O . LEU B 1 16 ? -2.623 32.125 18.578 1 98.12 16 LEU B O 1
ATOM 3439 N N . TYR B 1 17 ? -0.888 31 19.359 1 98.62 17 TYR B N 1
ATOM 3440 C CA . TYR B 1 17 ? -1.689 30.094 20.172 1 98.62 17 TYR B CA 1
ATOM 3441 C C . TYR B 1 17 ? -2.375 30.828 21.312 1 98.62 17 TYR B C 1
ATOM 3443 O O . TYR B 1 17 ? -3.498 30.5 21.688 1 98.62 17 TYR B O 1
ATOM 3451 N N . VAL B 1 18 ? -1.709 31.828 21.828 1 98.19 18 VAL B N 1
ATOM 3452 C CA . VAL B 1 18 ? -2.34 32.688 22.828 1 98.19 18 VAL B CA 1
ATOM 3453 C C . VAL B 1 18 ? -3.514 33.438 22.203 1 98.19 18 VAL B C 1
ATOM 3455 O O . VAL B 1 18 ? -4.578 33.531 22.828 1 98.19 18 VAL B O 1
ATOM 3458 N N . PHE B 1 19 ? -3.275 33.906 21.016 1 98.06 19 PHE B N 1
ATOM 3459 C CA . PHE B 1 19 ? -4.352 34.562 20.297 1 98.06 19 PHE B CA 1
ATOM 3460 C C . PHE B 1 19 ? -5.531 33.625 20.094 1 98.06 19 PHE B C 1
ATOM 3462 O O . PHE B 1 19 ? -6.688 34.031 20.203 1 98.06 19 PHE B O 1
ATOM 3469 N N . PHE B 1 20 ? -5.27 32.344 19.719 1 98.69 20 PHE B N 1
ATOM 3470 C CA . PHE B 1 20 ? -6.32 31.328 19.562 1 98.69 20 PHE B CA 1
ATOM 3471 C C . PHE B 1 20 ? -7.117 31.172 20.844 1 98.69 20 PHE B C 1
ATOM 3473 O O . PHE B 1 20 ? -8.344 31.047 20.812 1 98.69 20 PHE B O 1
ATOM 3480 N N . ILE B 1 21 ? -6.434 31.188 21.969 1 98.44 21 ILE B N 1
ATOM 3481 C CA . ILE B 1 21 ? -7.086 31.031 23.266 1 98.44 21 ILE B CA 1
ATOM 3482 C C . ILE B 1 21 ? -7.977 32.25 23.547 1 98.44 21 ILE B C 1
ATOM 3484 O O . ILE B 1 21 ? -9.109 32.094 24.016 1 98.44 21 ILE B O 1
ATOM 3488 N N . ILE B 1 22 ? -7.5 33.406 23.297 1 98.25 22 ILE B N 1
ATOM 3489 C CA . ILE B 1 22 ? -8.289 34.625 23.484 1 98.25 22 ILE B CA 1
ATOM 3490 C C . ILE B 1 22 ? -9.523 34.594 22.594 1 98.25 22 ILE B C 1
ATOM 3492 O O . ILE B 1 22 ? -10.633 34.906 23.031 1 98.25 22 ILE B O 1
ATOM 3496 N N . PHE B 1 23 ? -9.336 34.25 21.344 1 98.38 23 PHE B N 1
ATOM 3497 C CA . PHE B 1 23 ? -10.438 34.094 20.406 1 98.38 23 PHE B CA 1
ATOM 3498 C C . PHE B 1 23 ? -11.477 33.125 20.938 1 98.38 23 PHE B C 1
ATOM 3500 O O . PHE B 1 23 ? -12.68 33.344 20.828 1 98.38 23 PHE B O 1
ATOM 3507 N N . ALA B 1 24 ? -11.031 32 21.547 1 98.56 24 ALA B N 1
ATOM 3508 C CA . ALA B 1 24 ? -11.914 31 22.109 1 98.56 24 ALA B CA 1
ATOM 3509 C C . ALA B 1 24 ? -12.82 31.609 23.188 1 98.56 24 ALA B C 1
ATOM 3511 O O . ALA B 1 24 ? -14.023 31.344 23.203 1 98.56 24 ALA B O 1
ATOM 3512 N N . PHE B 1 25 ? -12.281 32.438 24.016 1 98.06 25 PHE B N 1
ATOM 3513 C CA . PHE B 1 25 ? -13.016 33 25.141 1 98.06 25 PHE B CA 1
ATOM 3514 C C . PHE B 1 25 ? -13.906 34.156 24.688 1 98.06 25 PHE B C 1
ATOM 3516 O O . PHE B 1 25 ? -14.812 34.562 25.406 1 98.06 25 PHE B O 1
ATOM 3523 N N . ILE B 1 26 ? -13.68 34.656 23.5 1 98 26 ILE B N 1
ATOM 3524 C CA . ILE B 1 26 ? -14.578 35.625 22.891 1 98 26 ILE B CA 1
ATOM 3525 C C . ILE B 1 26 ? -15.82 34.938 22.344 1 98 26 ILE B C 1
ATOM 3527 O O . ILE B 1 26 ? -16.922 35.469 22.406 1 98 26 ILE B O 1
ATOM 3531 N N . GLN B 1 27 ? -15.656 33.75 21.891 1 97.75 27 GLN B N 1
ATOM 3532 C CA . GLN B 1 27 ? -16.734 33 21.234 1 97.75 27 GLN B CA 1
ATOM 3533 C C . GLN B 1 27 ? -17.594 32.281 22.25 1 97.75 27 GLN B C 1
ATOM 3535 O O . GLN B 1 27 ? -18.797 32.094 22.031 1 97.75 27 GLN B O 1
ATOM 3540 N N . ASN B 1 28 ? -17.016 31.828 23.344 1 98.25 28 ASN B N 1
ATOM 3541 C CA . ASN B 1 28 ? -17.75 31.031 24.328 1 98.25 28 ASN B CA 1
ATOM 3542 C C . ASN B 1 28 ? -17.344 31.391 25.75 1 98.25 28 ASN B C 1
ATOM 3544 O O . ASN B 1 28 ? -16.234 31.859 25.984 1 98.25 28 ASN B O 1
ATOM 3548 N N . THR B 1 29 ? -18.203 31.031 26.719 1 98.19 29 THR B N 1
ATOM 3549 C CA . THR B 1 29 ? -17.906 31.234 28.125 1 98.19 29 THR B CA 1
ATOM 3550 C C . THR B 1 29 ? -16.984 30.125 28.641 1 98.19 29 THR B C 1
ATOM 3552 O O . THR B 1 29 ? -16.875 29.062 28.031 1 98.19 29 THR B O 1
ATOM 3555 N N . PRO B 1 30 ? -16.297 30.406 29.766 1 98 30 PRO B N 1
ATOM 3556 C CA . PRO B 1 30 ? -15.422 29.391 30.344 1 98 30 PRO B CA 1
ATOM 3557 C C . PRO B 1 30 ? -16.156 28.078 30.656 1 98 30 PRO B C 1
ATOM 3559 O O . PRO B 1 30 ? -15.609 27 30.453 1 98 30 PRO B O 1
ATOM 3562 N N . SER B 1 31 ? -17.359 28.188 31.125 1 98.06 31 SER B N 1
ATOM 3563 C CA . SER B 1 31 ? -18.156 27 31.438 1 98.06 31 SER B CA 1
ATOM 3564 C C . SER B 1 31 ? -18.453 26.188 30.188 1 98.06 31 SER B C 1
ATOM 3566 O O . SER B 1 31 ? -18.375 24.969 30.188 1 98.06 31 SER B O 1
ATOM 3568 N N . GLU B 1 32 ? -18.781 26.891 29.156 1 98 32 GLU B N 1
ATOM 3569 C CA . GLU B 1 32 ? -19.047 26.234 27.875 1 98 32 GLU B CA 1
ATOM 3570 C C . GLU B 1 32 ? -17.797 25.547 27.328 1 98 32 GLU B C 1
ATOM 3572 O O . GLU B 1 32 ? -17.859 24.453 26.781 1 98 32 GLU B O 1
ATOM 3577 N N . ILE B 1 33 ? -16.719 26.203 27.469 1 98.31 33 ILE B N 1
ATOM 3578 C CA . ILE B 1 33 ? -15.445 25.688 26.984 1 98.31 33 ILE B CA 1
ATOM 3579 C C . ILE B 1 33 ? -15.055 24.422 27.75 1 98.31 33 ILE B C 1
ATOM 3581 O O . ILE B 1 33 ? -14.633 23.438 27.172 1 98.31 33 ILE B O 1
ATOM 3585 N N . LEU B 1 34 ? -15.188 24.438 29.078 1 97.88 34 LEU B N 1
ATOM 3586 C CA . LEU B 1 34 ? -14.852 23.281 29.891 1 97.88 34 LEU B CA 1
ATOM 3587 C C . LEU B 1 34 ? -15.742 22.094 29.547 1 97.88 34 LEU B C 1
ATOM 3589 O O . LEU B 1 34 ? -15.266 20.953 29.453 1 97.88 34 LEU B O 1
ATOM 3593 N N . LYS B 1 35 ? -17.016 22.359 29.359 1 97.69 35 LYS B N 1
ATOM 3594 C CA . LYS B 1 35 ? -17.938 21.297 28.953 1 97.69 35 LYS B CA 1
ATOM 3595 C C . LYS B 1 35 ? -17.578 20.766 27.562 1 97.69 35 LYS B C 1
ATOM 3597 O O . LYS B 1 35 ? -17.672 19.562 27.312 1 97.69 35 LYS B O 1
ATOM 3602 N N . GLY B 1 36 ? -17.234 21.688 26.703 1 97.69 36 GLY B N 1
ATOM 3603 C CA . GLY B 1 36 ? -16.812 21.281 25.359 1 97.69 36 GLY B CA 1
ATOM 3604 C C . GLY B 1 36 ? -15.562 20.438 25.359 1 97.69 36 GLY B C 1
ATOM 3605 O O . GLY B 1 36 ? -15.453 19.484 24.594 1 97.69 36 GLY B O 1
ATOM 3606 N N . LEU B 1 37 ? -14.602 20.797 26.172 1 97.38 37 LEU B N 1
ATOM 3607 C CA . LEU B 1 37 ? -13.375 20.016 26.281 1 97.38 37 LEU B CA 1
ATOM 3608 C C . LEU B 1 37 ? -13.664 18.609 26.766 1 97.38 37 LEU B C 1
ATOM 3610 O O . LEU B 1 37 ? -13.047 17.641 26.312 1 97.38 37 LEU B O 1
ATOM 3614 N N . ASP B 1 38 ? -14.562 18.469 27.672 1 95.5 38 ASP B N 1
ATOM 3615 C CA . ASP B 1 38 ? -14.984 17.156 28.141 1 95.5 38 ASP B CA 1
ATOM 3616 C C . ASP B 1 38 ? -15.594 16.328 27 1 95.5 38 ASP B C 1
ATOM 3618 O O . ASP B 1 38 ? -15.352 15.125 26.906 1 95.5 38 ASP B O 1
ATOM 3622 N N . LYS B 1 39 ? -16.328 16.969 26.156 1 94.69 39 LYS B N 1
ATOM 3623 C CA . LYS B 1 39 ? -16.938 16.297 25.016 1 94.69 39 LYS B CA 1
ATOM 3624 C C . LYS B 1 39 ? -15.875 15.844 24.016 1 94.69 39 LYS B C 1
ATOM 3626 O O . LYS B 1 39 ? -15.977 14.758 23.438 1 94.69 39 LYS B O 1
ATOM 3631 N N . ILE B 1 40 ? -14.898 16.656 23.828 1 94.19 40 ILE B N 1
ATOM 3632 C CA . ILE B 1 40 ? -13.82 16.344 22.906 1 94.19 40 ILE B CA 1
ATOM 3633 C C . ILE B 1 40 ? -13.086 15.086 23.391 1 94.19 40 ILE B C 1
ATOM 3635 O O . ILE B 1 40 ? -12.789 14.188 22.594 1 94.19 40 ILE B O 1
ATOM 3639 N N . ILE B 1 41 ? -12.875 14.961 24.641 1 89.56 41 ILE B N 1
ATOM 3640 C CA . ILE B 1 41 ? -12.07 13.891 25.219 1 89.56 41 ILE B CA 1
ATOM 3641 C C . ILE B 1 41 ? -12.906 12.609 25.297 1 89.56 41 ILE B C 1
ATOM 3643 O O . ILE B 1 41 ? -12.383 11.508 25.094 1 89.56 41 ILE B O 1
ATOM 3647 N N . SER B 1 42 ? -14.188 12.68 25.406 1 85.38 42 SER B N 1
ATOM 3648 C CA . SER B 1 42 ? -15.031 11.531 25.703 1 85.38 42 SER B CA 1
ATOM 3649 C C . SER B 1 42 ? -15.641 10.945 24.438 1 85.38 42 SER B C 1
ATOM 3651 O O . SER B 1 42 ? -16.234 9.859 24.469 1 85.38 42 SER B O 1
ATOM 3653 N N . ASN B 1 43 ? -15.453 11.562 23.359 1 81.75 43 ASN B N 1
ATOM 3654 C CA . ASN B 1 43 ? -16.109 11.086 22.141 1 81.75 43 ASN B CA 1
ATOM 3655 C C . ASN B 1 43 ? -15.102 10.438 21.188 1 81.75 43 ASN B C 1
ATOM 3657 O O . ASN B 1 43 ? -13.906 10.719 21.25 1 81.75 43 ASN B O 1
ATOM 3661 N N . SER B 1 44 ? -15.703 9.602 20.344 1 77.12 44 SER B N 1
ATOM 3662 C CA . SER B 1 44 ? -14.914 8.922 19.328 1 77.12 44 SER B CA 1
ATOM 3663 C C . SER B 1 44 ? -14.406 9.898 18.281 1 77.12 44 SER B C 1
ATOM 3665 O O . SER B 1 44 ? -15.117 10.828 17.891 1 77.12 44 SER B O 1
ATOM 3667 N N . ASP B 1 45 ? -13.141 9.688 17.859 1 76.75 45 ASP B N 1
ATOM 3668 C CA . ASP B 1 45 ? -12.492 10.594 16.906 1 76.75 45 ASP B CA 1
ATOM 3669 C C . ASP B 1 45 ? -12.258 9.906 15.57 1 76.75 45 ASP B C 1
ATOM 3671 O O . ASP B 1 45 ? -11.406 10.336 14.781 1 76.75 45 ASP B O 1
ATOM 3675 N N . ILE B 1 46 ? -13.023 8.867 15.367 1 74.94 46 ILE B N 1
ATOM 3676 C CA . ILE B 1 46 ? -12.789 8.078 14.156 1 74.94 46 ILE B CA 1
ATOM 3677 C C . ILE B 1 46 ? -13.359 8.812 12.953 1 74.94 46 ILE B C 1
ATOM 3679 O O . ILE B 1 46 ? -14.445 9.398 13.023 1 74.94 46 ILE B O 1
ATOM 3683 N N . LEU B 1 47 ? -12.641 8.844 11.844 1 68.12 47 LEU B N 1
ATOM 3684 C CA . LEU B 1 47 ? -13.008 9.492 10.586 1 68.12 47 LEU B CA 1
ATOM 3685 C C . LEU B 1 47 ? -13.156 10.992 10.773 1 68.12 47 LEU B C 1
ATOM 3687 O O . LEU B 1 47 ? -12.328 11.625 11.43 1 68.12 47 LEU B O 1
ATOM 3691 N N . ILE B 1 48 ? -14.219 11.625 10.211 1 83.12 48 ILE B N 1
ATOM 3692 C CA . ILE B 1 48 ? -14.359 13.078 10.25 1 83.12 48 ILE B CA 1
ATOM 3693 C C . ILE B 1 48 ? -15.273 13.477 11.406 1 83.12 48 ILE B C 1
ATOM 3695 O O . ILE B 1 48 ? -16.5 13.281 11.336 1 83.12 48 ILE B O 1
ATOM 3699 N N . THR B 1 49 ? -14.648 13.844 12.477 1 90.25 49 THR B N 1
ATOM 3700 C CA . THR B 1 49 ? -15.344 14.398 13.633 1 90.25 49 THR B CA 1
ATOM 3701 C C . THR B 1 49 ? -14.906 15.836 13.891 1 90.25 49 THR B C 1
ATOM 3703 O O . THR B 1 49 ? -13.914 16.078 14.57 1 90.25 49 THR B O 1
ATOM 3706 N N . ASP B 1 50 ? -15.727 16.703 13.453 1 96 50 ASP B N 1
ATOM 3707 C CA . ASP B 1 50 ? -15.477 18.125 13.594 1 96 50 ASP B CA 1
ATOM 3708 C C . ASP B 1 50 ? -15.758 18.594 15.023 1 96 50 ASP B C 1
ATOM 3710 O O . ASP B 1 50 ? -16.922 18.625 15.453 1 96 50 ASP B O 1
ATOM 3714 N N . TYR B 1 51 ? -14.781 19.062 15.695 1 97 51 TYR B N 1
ATOM 3715 C CA . TYR B 1 51 ? -14.922 19.453 17.094 1 97 51 TYR B CA 1
ATOM 3716 C C . TYR B 1 51 ? -15.75 20.719 17.234 1 97 51 TYR B C 1
ATOM 3718 O O . TYR B 1 51 ? -16.359 20.953 18.281 1 97 51 TYR B O 1
ATOM 3726 N N . ILE B 1 52 ? -15.734 21.531 16.203 1 97.62 52 ILE B N 1
ATOM 3727 C CA . ILE B 1 52 ? -16.594 22.719 16.266 1 97.62 52 ILE B CA 1
ATOM 3728 C C . ILE B 1 52 ? -18.062 22.281 16.344 1 97.62 52 ILE B C 1
ATOM 3730 O O . ILE B 1 52 ? -18.844 22.891 17.062 1 97.62 52 ILE B O 1
ATOM 3734 N N . TYR B 1 53 ? -18.375 21.266 15.555 1 96 53 TYR B N 1
ATOM 3735 C CA . TYR B 1 53 ? -19.719 20.719 15.562 1 96 53 TYR B CA 1
ATOM 3736 C C . TYR B 1 53 ? -20.031 20.047 16.891 1 96 53 TYR B C 1
ATOM 3738 O O . TYR B 1 53 ? -21.094 20.266 17.469 1 96 53 TYR B O 1
ATOM 3746 N N . THR B 1 54 ? -19.062 19.297 17.469 1 94.62 54 THR B N 1
ATOM 3747 C CA . THR B 1 54 ? -19.297 18.438 18.609 1 94.62 54 THR B CA 1
ATOM 3748 C C . THR B 1 54 ? -19.188 19.219 19.922 1 94.62 54 THR B C 1
ATOM 3750 O O . THR B 1 54 ? -19.891 18.906 20.891 1 94.62 54 THR B O 1
ATOM 3753 N N . ALA B 1 55 ? -18.328 20.219 19.922 1 96.94 55 ALA B N 1
ATOM 3754 C CA . ALA B 1 55 ? -17.969 20.766 21.219 1 96.94 55 ALA B CA 1
ATOM 3755 C C . ALA B 1 55 ? -17.984 22.297 21.188 1 96.94 55 ALA B C 1
ATOM 3757 O O . ALA B 1 55 ? -17.812 22.938 22.234 1 96.94 55 ALA B O 1
ATOM 3758 N N . GLY B 1 56 ? -18.156 22.844 20.078 1 97.31 56 GLY B N 1
ATOM 3759 C CA . GLY B 1 56 ? -18.188 24.297 19.984 1 97.31 56 GLY B CA 1
ATOM 3760 C C . GLY B 1 56 ? -16.859 24.906 19.562 1 97.31 56 GLY B C 1
ATOM 3761 O O . GLY B 1 56 ? -15.828 24.234 19.625 1 97.31 56 GLY B O 1
ATOM 3762 N N . ILE B 1 57 ? -16.938 26.203 19.203 1 98.38 57 ILE B N 1
ATOM 3763 C CA . ILE B 1 57 ? -15.773 26.922 18.672 1 98.38 57 ILE B CA 1
ATOM 3764 C C . ILE B 1 57 ? -14.734 27.125 19.781 1 98.38 57 ILE B C 1
ATOM 3766 O O . ILE B 1 57 ? -13.555 26.828 19.578 1 98.38 57 ILE B O 1
ATOM 3770 N N . GLY B 1 58 ? -15.18 27.547 20.922 1 98.56 58 GLY B N 1
ATOM 3771 C CA . GLY B 1 58 ? -14.273 27.844 22.031 1 98.56 58 GLY B CA 1
ATOM 3772 C C . GLY B 1 58 ? -13.461 26.641 22.469 1 98.56 58 GLY B C 1
ATOM 3773 O O . GLY B 1 58 ? -12.234 26.719 22.547 1 98.56 58 GLY B O 1
ATOM 3774 N N . ALA B 1 59 ? -14.125 25.547 22.766 1 98.5 59 ALA B N 1
ATOM 3775 C CA . ALA B 1 59 ? -13.453 24.328 23.219 1 98.5 59 ALA B CA 1
ATOM 3776 C C . ALA B 1 59 ? -12.469 23.828 22.172 1 98.5 59 ALA B C 1
ATOM 3778 O O . ALA B 1 59 ? -11.375 23.359 22.5 1 98.5 59 ALA B O 1
ATOM 3779 N N . THR B 1 60 ? -12.836 23.922 20.906 1 98.5 60 THR B N 1
ATOM 3780 C CA . THR B 1 60 ? -11.992 23.469 19.812 1 98.5 60 THR B CA 1
ATOM 3781 C C . THR B 1 60 ? -10.703 24.266 19.75 1 98.5 60 THR B C 1
ATOM 3783 O O . THR B 1 60 ? -9.617 23.703 19.641 1 98.5 60 THR B O 1
ATOM 3786 N N . PHE B 1 61 ? -10.797 25.578 19.844 1 98.75 61 PHE B N 1
ATOM 3787 C CA . PHE B 1 61 ? -9.625 26.453 19.734 1 98.75 61 PHE B CA 1
ATOM 3788 C C . PHE B 1 61 ? -8.734 26.312 20.969 1 98.75 61 PHE B C 1
ATOM 3790 O O . PHE B 1 61 ? -7.508 26.422 20.859 1 98.75 61 PHE B O 1
ATOM 3797 N N . VAL B 1 62 ? -9.305 26.031 22.125 1 98.62 62 VAL B N 1
ATOM 3798 C CA . VAL B 1 62 ? -8.484 25.797 23.312 1 98.62 62 VAL B CA 1
ATOM 3799 C C . VAL B 1 62 ? -7.738 24.469 23.156 1 98.62 62 VAL B C 1
ATOM 3801 O O . VAL B 1 62 ? -6.539 24.391 23.438 1 98.62 62 VAL B O 1
ATOM 3804 N N . ASN B 1 63 ? -8.43 23.422 22.734 1 98.38 63 ASN B N 1
ATOM 3805 C CA . ASN B 1 63 ? -7.805 22.125 22.531 1 98.38 63 ASN B CA 1
ATOM 3806 C C . ASN B 1 63 ? -6.621 22.234 21.578 1 98.38 63 ASN B C 1
ATOM 3808 O O . ASN B 1 63 ? -5.527 21.75 21.875 1 98.38 63 ASN B O 1
ATOM 3812 N N . THR B 1 64 ? -6.848 22.859 20.438 1 98.19 64 THR B N 1
ATOM 3813 C CA . THR B 1 64 ? -5.812 22.953 19.422 1 98.19 64 THR B CA 1
ATOM 3814 C C . THR B 1 64 ? -4.641 23.797 19.906 1 98.19 64 THR B C 1
ATOM 3816 O O . THR B 1 64 ? -3.484 23.5 19.609 1 98.19 64 THR B O 1
ATOM 3819 N N . SER B 1 65 ? -4.93 24.906 20.594 1 98.56 65 SER B N 1
ATOM 3820 C CA . SER B 1 65 ? -3.879 25.781 21.094 1 98.56 65 SER B CA 1
ATOM 3821 C C . SER B 1 65 ? -3.025 25.062 22.141 1 98.56 65 SER B C 1
ATOM 3823 O O . SER B 1 65 ? -1.803 25.219 22.156 1 98.56 65 SER B O 1
ATOM 3825 N N . LEU B 1 66 ? -3.643 24.266 22.984 1 98.31 66 LEU B N 1
ATOM 3826 C CA . LEU B 1 66 ? -2.912 23.531 24.016 1 98.31 66 LEU B CA 1
ATOM 3827 C C . LEU B 1 66 ? -1.988 22.5 23.375 1 98.31 66 LEU B C 1
ATOM 3829 O O . LEU B 1 66 ? -0.85 22.328 23.828 1 98.31 66 LEU B O 1
ATOM 3833 N N . LEU B 1 67 ? -2.486 21.812 22.391 1 98.5 67 LEU B N 1
ATOM 3834 C CA . LEU B 1 67 ? -1.659 20.844 21.688 1 98.5 67 LEU B CA 1
ATOM 3835 C C . LEU B 1 67 ? -0.432 21.516 21.078 1 98.5 67 LEU B C 1
ATOM 3837 O O . LEU B 1 67 ? 0.677 20.984 21.156 1 98.5 67 LEU B O 1
ATOM 3841 N N . GLY B 1 68 ? -0.665 22.703 20.469 1 98.56 68 GLY B N 1
ATOM 3842 C CA . GLY B 1 68 ? 0.446 23.453 19.891 1 98.56 68 GLY B CA 1
ATOM 3843 C C . GLY B 1 68 ? 1.454 23.891 20.938 1 98.56 68 GLY B C 1
ATOM 3844 O O . GLY B 1 68 ? 2.66 23.703 20.766 1 98.56 68 GLY B O 1
ATOM 3845 N N . LEU B 1 69 ? 0.971 24.422 22.047 1 98.5 69 LEU B N 1
ATOM 3846 C CA . LEU B 1 69 ? 1.833 24.938 23.109 1 98.5 69 LEU B CA 1
ATOM 3847 C C . LEU B 1 69 ? 2.627 23.797 23.75 1 98.5 69 LEU B C 1
ATOM 3849 O O . LEU B 1 69 ? 3.828 23.938 24 1 98.5 69 LEU B O 1
ATOM 3853 N N . ILE B 1 70 ? 1.981 22.703 24 1 98.06 70 ILE B N 1
ATOM 3854 C CA . ILE B 1 70 ? 2.65 21.562 24.594 1 98.06 70 ILE B CA 1
ATOM 3855 C C . ILE B 1 70 ? 3.732 21.031 23.656 1 98.06 70 ILE B C 1
ATOM 3857 O O . ILE B 1 70 ? 4.812 20.641 24.109 1 98.06 70 ILE B O 1
ATOM 3861 N N . SER B 1 71 ? 3.449 21 22.359 1 98.38 71 SER B N 1
ATOM 3862 C CA . SER B 1 71 ? 4.434 20.547 21.375 1 98.38 71 SER B CA 1
ATOM 3863 C C . SER B 1 71 ? 5.648 21.469 21.359 1 98.38 71 SER B C 1
ATOM 3865 O O . SER B 1 71 ? 6.785 21 21.281 1 98.38 71 SER B O 1
ATOM 3867 N N . ILE B 1 72 ? 5.402 22.797 21.391 1 98.31 72 ILE B N 1
ATOM 3868 C CA . ILE B 1 72 ? 6.516 23.75 21.438 1 98.31 72 ILE B CA 1
ATOM 3869 C C . ILE B 1 72 ? 7.324 23.531 22.719 1 98.31 72 ILE B C 1
ATOM 3871 O O . ILE B 1 72 ? 8.555 23.578 22.688 1 98.31 72 ILE B O 1
ATOM 3875 N N . PHE B 1 73 ? 6.625 23.344 23.797 1 97.56 73 PHE B N 1
ATOM 3876 C CA . PHE B 1 73 ? 7.289 23.109 25.078 1 97.56 73 PHE B CA 1
ATOM 3877 C C . PHE B 1 73 ? 8.188 21.875 25 1 97.56 73 PHE B C 1
ATOM 3879 O O . PHE B 1 73 ? 9.312 21.891 25.484 1 97.56 73 PHE B O 1
ATOM 3886 N N . LEU B 1 74 ? 7.68 20.828 24.406 1 97.06 74 LEU B N 1
ATOM 3887 C CA . LEU B 1 74 ? 8.461 19.609 24.219 1 97.06 74 LEU B CA 1
ATOM 3888 C C . LEU B 1 74 ? 9.703 19.891 23.375 1 97.06 74 LEU B C 1
ATOM 3890 O O . LEU B 1 74 ? 10.789 19.391 23.688 1 97.06 74 LEU B O 1
ATOM 3894 N N . LEU B 1 75 ? 9.562 20.625 22.328 1 98.12 75 LEU B N 1
ATOM 3895 C CA . LEU B 1 75 ? 10.68 20.969 21.453 1 98.12 75 LEU B CA 1
ATOM 3896 C C . LEU B 1 75 ? 11.727 21.781 22.203 1 98.12 75 LEU B C 1
ATOM 3898 O O . LEU B 1 75 ? 12.93 21.562 22.047 1 98.12 75 LEU B O 1
ATOM 3902 N N . LEU B 1 76 ? 11.273 22.672 23.031 1 97.31 76 LEU B N 1
ATOM 3903 C CA . LEU B 1 76 ? 12.164 23.531 23.781 1 97.31 76 LEU B CA 1
ATOM 3904 C C . LEU B 1 76 ? 12.914 22.75 24.859 1 97.31 76 LEU B C 1
ATOM 3906 O O . LEU B 1 76 ? 14.109 22.953 25.062 1 97.31 76 LEU B O 1
ATOM 3910 N N . ILE B 1 77 ? 12.195 21.812 25.5 1 96.5 77 ILE B N 1
ATOM 3911 C CA . ILE B 1 77 ? 12.82 20.984 26.516 1 96.5 77 ILE B CA 1
ATOM 3912 C C . ILE B 1 77 ? 13.93 20.141 25.891 1 96.5 77 ILE B C 1
ATOM 3914 O O . ILE B 1 77 ? 14.961 19.891 26.516 1 96.5 77 ILE B O 1
ATOM 3918 N N . LEU B 1 78 ? 13.727 19.75 24.688 1 97 78 LEU B N 1
ATOM 3919 C CA . LEU B 1 78 ? 14.703 18.922 23.984 1 97 78 LEU B CA 1
ATOM 3920 C C . LEU B 1 78 ? 15.766 19.781 23.312 1 97 78 LEU B C 1
ATOM 3922 O O . LEU B 1 78 ? 16.641 19.266 22.609 1 97 78 LEU B O 1
ATOM 3926 N N . LYS B 1 79 ? 15.672 21.094 23.438 1 96.38 79 LYS B N 1
ATOM 3927 C CA . LYS B 1 79 ? 16.641 22.047 22.922 1 96.38 79 LYS B CA 1
ATOM 3928 C C . LYS B 1 79 ? 16.75 21.953 21.406 1 96.38 79 LYS B C 1
ATOM 3930 O O . LYS B 1 79 ? 17.859 22.016 20.859 1 96.38 79 LYS B O 1
ATOM 3935 N N . ILE B 1 80 ? 15.625 21.766 20.844 1 97.19 80 ILE B N 1
ATOM 3936 C CA . ILE B 1 80 ? 15.609 21.672 19.375 1 97.19 80 ILE B CA 1
ATOM 3937 C C . ILE B 1 80 ? 15.422 23.078 18.781 1 97.19 80 ILE B C 1
ATOM 3939 O O . ILE B 1 80 ? 14.477 23.781 19.141 1 97.19 80 ILE B O 1
ATOM 3943 N N . GLU B 1 81 ? 16.344 23.453 17.922 1 96.44 81 GLU B N 1
ATOM 3944 C CA . GLU B 1 81 ? 16.219 24.719 17.219 1 96.44 81 GLU B CA 1
ATOM 3945 C C . GLU B 1 81 ? 15.133 24.641 16.141 1 96.44 81 GLU B C 1
ATOM 3947 O O . GLU B 1 81 ? 14.977 23.594 15.484 1 96.44 81 GLU B O 1
ATOM 3952 N N . PRO B 1 82 ? 14.422 25.75 15.969 1 96.81 82 PRO B N 1
ATOM 3953 C CA . PRO B 1 82 ? 13.344 25.719 14.977 1 96.81 82 PRO B CA 1
ATOM 3954 C C . PRO B 1 82 ? 13.852 25.547 13.555 1 96.81 82 PRO B C 1
ATOM 3956 O O . PRO B 1 82 ? 14.891 26.109 13.188 1 96.81 82 PRO B O 1
ATOM 3959 N N . ASN B 1 83 ? 13.242 24.75 12.773 1 97 83 ASN B N 1
ATOM 3960 C CA . ASN B 1 83 ? 13.414 24.562 11.336 1 97 83 ASN B CA 1
ATOM 3961 C C . ASN B 1 83 ? 12.086 24.297 10.641 1 97 83 ASN B C 1
ATOM 3963 O O . ASN B 1 83 ? 11.031 24.328 11.273 1 97 83 ASN B O 1
ATOM 3967 N N . GLY B 1 84 ? 12.094 24.203 9.406 1 97.81 84 GLY B N 1
ATOM 3968 C CA . GLY B 1 84 ? 10.867 24.047 8.641 1 97.81 84 GLY B CA 1
ATOM 3969 C C . GLY B 1 84 ? 10.07 22.828 9.031 1 97.81 84 GLY B C 1
ATOM 3970 O O . GLY B 1 84 ? 8.836 22.875 9.086 1 97.81 84 GLY B O 1
ATOM 3971 N N . SER B 1 85 ? 10.734 21.734 9.266 1 97.44 85 SER B N 1
ATOM 3972 C CA . SER B 1 85 ? 10.039 20.484 9.578 1 97.44 85 SER B CA 1
ATOM 3973 C C . SER B 1 85 ? 9.336 20.562 10.93 1 97.44 85 SER B C 1
ATOM 3975 O O . SER B 1 85 ? 8.211 20.078 11.078 1 97.44 85 SER B O 1
ATOM 3977 N N . ASN B 1 86 ? 9.961 21.219 11.914 1 97.62 86 ASN B N 1
ATOM 3978 C CA . ASN B 1 86 ? 9.328 21.344 13.227 1 97.62 86 ASN B CA 1
ATOM 3979 C C . ASN B 1 86 ? 8.133 22.297 13.18 1 97.62 86 ASN B C 1
ATOM 3981 O O . ASN B 1 86 ? 7.113 22.047 13.828 1 97.62 86 ASN B O 1
ATOM 3985 N N . ILE B 1 87 ? 8.32 23.328 12.453 1 98.31 87 ILE B N 1
ATOM 3986 C CA . ILE B 1 87 ? 7.23 24.281 12.328 1 98.31 87 ILE B CA 1
ATOM 3987 C C . ILE B 1 87 ? 6.055 23.641 11.602 1 98.31 87 ILE B C 1
ATOM 3989 O O . ILE B 1 87 ? 4.898 23.797 12.008 1 98.31 87 ILE B O 1
ATOM 3993 N N . MET B 1 88 ? 6.406 22.969 10.547 1 98.5 88 MET B N 1
ATOM 3994 C CA . MET B 1 88 ? 5.379 22.234 9.812 1 98.5 88 MET B CA 1
ATOM 3995 C C . MET B 1 88 ? 4.637 21.266 10.727 1 98.5 88 MET B C 1
ATOM 3997 O O . MET B 1 88 ? 3.408 21.172 10.68 1 98.5 88 MET B O 1
ATOM 4001 N N . SER B 1 89 ? 5.305 20.547 11.609 1 98.44 89 SER B N 1
ATOM 4002 C CA . SER B 1 89 ? 4.68 19.562 12.5 1 98.44 89 SER B CA 1
ATOM 4003 C C . SER B 1 89 ? 3.738 20.25 13.484 1 98.44 89 SER B C 1
ATOM 4005 O O . SER B 1 89 ? 2.713 19.672 13.867 1 98.44 89 SER B O 1
ATOM 4007 N N . LEU B 1 90 ? 4.047 21.5 13.906 1 98.62 90 LEU B N 1
ATOM 4008 C CA . LEU B 1 90 ? 3.166 22.266 14.781 1 98.62 90 LEU B CA 1
ATOM 4009 C C . LEU B 1 90 ? 1.838 22.562 14.102 1 98.62 90 LEU B C 1
ATOM 4011 O O . LEU B 1 90 ? 0.777 22.469 14.719 1 98.62 90 LEU B O 1
ATOM 4015 N N . TRP B 1 91 ? 1.919 22.875 12.898 1 98.75 91 TRP B N 1
ATOM 4016 C CA . TRP B 1 91 ? 0.713 23.203 12.148 1 98.75 91 TRP B CA 1
ATOM 4017 C C . TRP B 1 91 ? -0.141 21.953 11.922 1 98.75 91 TRP B C 1
ATOM 4019 O O . TRP B 1 91 ? -1.372 22.031 11.898 1 98.75 91 TRP B O 1
ATOM 4029 N N . LEU B 1 92 ? 0.479 20.812 11.758 1 98.44 92 LEU B N 1
ATOM 4030 C CA . LEU B 1 92 ? -0.288 19.578 11.578 1 98.44 92 LEU B CA 1
ATOM 4031 C C . LEU B 1 92 ? -0.962 19.172 12.883 1 98.44 92 LEU B C 1
ATOM 4033 O O . LEU B 1 92 ? -2.145 18.812 12.891 1 98.44 92 LEU B O 1
ATOM 4037 N N . ILE B 1 93 ? -0.209 19.266 13.969 1 98.06 93 ILE B N 1
ATOM 4038 C CA . ILE B 1 93 ? -0.812 18.828 15.219 1 98.06 93 ILE B CA 1
ATOM 4039 C C . ILE B 1 93 ? -1.95 19.781 15.602 1 98.06 93 ILE B C 1
ATOM 4041 O O . ILE B 1 93 ? -2.969 19.344 16.141 1 98.06 93 ILE B O 1
ATOM 4045 N N . THR B 1 94 ? -1.813 21.047 15.344 1 98.12 94 THR B N 1
ATOM 4046 C CA . THR B 1 94 ? -2.863 22 15.664 1 98.12 94 THR B CA 1
ATOM 4047 C C . THR B 1 94 ? -4.023 21.891 14.68 1 98.12 94 THR B C 1
ATOM 4049 O O . THR B 1 94 ? -5.188 22 15.07 1 98.12 94 THR B O 1
ATOM 4052 N N . GLY B 1 95 ? -3.686 21.688 13.406 1 98 95 GLY B N 1
ATOM 4053 C CA . GLY B 1 95 ? -4.746 21.484 12.43 1 98 95 GLY B CA 1
ATOM 4054 C C . GLY B 1 95 ? -5.641 20.297 12.75 1 98 95 GLY B C 1
ATOM 4055 O O . GLY B 1 95 ? -6.867 20.438 12.781 1 98 95 GLY B O 1
ATOM 4056 N N . PHE B 1 96 ? -5.027 19.234 13.078 1 97.5 96 PHE B N 1
ATOM 4057 C CA . PHE B 1 96 ? -5.781 18.016 13.352 1 97.5 96 PHE B CA 1
ATOM 4058 C C . PHE B 1 96 ? -6.246 17.969 14.805 1 97.5 96 PHE B C 1
ATOM 4060 O O . PHE B 1 96 ? -6.984 17.062 15.203 1 97.5 96 PHE B O 1
ATOM 4067 N N . GLY B 1 97 ? -5.848 19 15.508 1 97.5 97 GLY B N 1
ATOM 4068 C CA . GLY B 1 97 ? -6.426 19.219 16.828 1 97.5 97 GLY B CA 1
ATOM 4069 C C . GLY B 1 97 ? -7.848 19.75 16.766 1 97.5 97 GLY B C 1
ATOM 4070 O O . GLY B 1 97 ? -8.562 19.719 17.781 1 97.5 97 GLY B O 1
ATOM 4071 N N . MET B 1 98 ? -8.203 20.156 15.602 1 97.44 98 MET B N 1
ATOM 4072 C CA . MET B 1 98 ? -9.562 20.656 15.422 1 97.44 98 MET B CA 1
ATOM 4073 C C . MET B 1 98 ? -10.516 19.516 15.062 1 97.44 98 MET B C 1
ATOM 4075 O O . MET B 1 98 ? -11.734 19.703 15.07 1 97.44 98 MET B O 1
ATOM 4079 N N . PHE B 1 99 ? -9.938 18.391 14.719 1 94.62 99 PHE B N 1
ATOM 4080 C CA . PHE B 1 99 ? -10.742 17.219 14.422 1 94.62 99 PHE B CA 1
ATOM 4081 C C . PHE B 1 99 ? -9.906 15.945 14.562 1 94.62 99 PHE B C 1
ATOM 4083 O O . PHE B 1 99 ? -9.031 15.68 13.734 1 94.62 99 PHE B O 1
ATOM 4090 N N . GLY B 1 100 ? -10 15.273 15.625 1 93.31 100 GLY B N 1
ATOM 4091 C CA . GLY B 1 100 ? -9.43 13.938 15.734 1 93.31 100 GLY B CA 1
ATOM 4092 C C . GLY B 1 100 ? -8.359 13.836 16.797 1 93.31 100 GLY B C 1
ATOM 4093 O O . GLY B 1 100 ? -8.117 12.758 17.344 1 93.31 100 GLY B O 1
ATOM 4094 N N . LYS B 1 101 ? -7.609 14.961 17.062 1 95.75 101 LYS B N 1
ATOM 4095 C CA . LYS B 1 101 ? -6.578 14.922 18.094 1 95.75 101 LYS B CA 1
ATOM 4096 C C . LYS B 1 101 ? -6.988 15.75 19.312 1 95.75 101 LYS B C 1
ATOM 4098 O O . LYS B 1 101 ? -7.559 16.844 19.172 1 95.75 101 LYS B O 1
ATOM 4103 N N . ASN B 1 102 ? -6.738 15.227 20.422 1 95.12 102 ASN B N 1
ATOM 4104 C CA . ASN B 1 102 ? -6.984 15.984 21.641 1 95.12 102 ASN B CA 1
ATOM 4105 C C . ASN B 1 102 ? -5.883 15.758 22.672 1 95.12 102 ASN B C 1
ATOM 4107 O O . ASN B 1 102 ? -4.961 14.977 22.453 1 95.12 102 ASN B O 1
ATOM 4111 N N . ILE B 1 103 ? -5.949 16.438 23.75 1 93.19 103 ILE B N 1
ATOM 4112 C CA . ILE B 1 103 ? -4.855 16.547 24.703 1 93.19 103 ILE B CA 1
ATOM 4113 C C . ILE B 1 103 ? -4.652 15.203 25.406 1 93.19 103 ILE B C 1
ATOM 4115 O O . ILE B 1 103 ? -3.609 14.969 26.016 1 93.19 103 ILE B O 1
ATOM 4119 N N . LEU B 1 104 ? -5.562 14.258 25.25 1 90.75 104 LEU B N 1
ATOM 4120 C CA . LEU B 1 104 ? -5.434 12.984 25.953 1 90.75 104 LEU B CA 1
ATOM 4121 C C . LEU B 1 104 ? -4.988 11.883 25 1 90.75 104 LEU B C 1
ATOM 4123 O O . LEU B 1 104 ? -4.105 11.086 25.328 1 90.75 104 LEU B O 1
ATOM 4127 N N . ASN B 1 105 ? -5.504 11.812 23.844 1 93.81 105 ASN B N 1
ATOM 4128 C CA . ASN B 1 105 ? -5.336 10.648 22.984 1 93.81 105 ASN B CA 1
ATOM 4129 C C . ASN B 1 105 ? -4.027 10.703 22.203 1 93.81 105 ASN B C 1
ATOM 4131 O O . ASN B 1 105 ? -3.631 9.727 21.578 1 93.81 105 ASN B O 1
ATOM 4135 N N . VAL B 1 106 ? -3.26 11.781 22.281 1 96.06 106 VAL B N 1
ATOM 4136 C CA . VAL B 1 106 ? -2.076 11.93 21.438 1 96.06 106 VAL B CA 1
ATOM 4137 C C . VAL B 1 106 ? -0.869 11.297 22.125 1 96.06 106 VAL B C 1
ATOM 4139 O O . VAL B 1 106 ? 0.092 10.898 21.469 1 96.06 106 VAL B O 1
ATOM 4142 N N . TRP B 1 107 ? -0.799 11.016 23.328 1 96.31 107 TRP B N 1
ATOM 4143 C CA . TRP B 1 107 ? 0.418 10.812 24.094 1 96.31 107 TRP B CA 1
ATOM 4144 C C . TRP B 1 107 ? 0.95 9.398 23.922 1 96.31 107 TRP B C 1
ATOM 4146 O O . TRP B 1 107 ? 2.164 9.18 23.875 1 96.31 107 TRP B O 1
ATOM 4156 N N . PRO B 1 108 ? 0.116 8.391 23.812 1 97.44 108 PRO B N 1
ATOM 4157 C CA . PRO B 1 108 ? 0.667 7.035 23.734 1 97.44 108 PRO B CA 1
ATOM 4158 C C . PRO B 1 108 ? 1.635 6.855 22.578 1 97.44 108 PRO B C 1
ATOM 4160 O O . PRO B 1 108 ? 2.641 6.152 22.703 1 97.44 108 PRO B O 1
ATOM 4163 N N . ILE B 1 109 ? 1.439 7.508 21.484 1 97.94 109 ILE B N 1
ATOM 4164 C CA . ILE B 1 109 ? 2.27 7.332 20.297 1 97.94 109 ILE B CA 1
ATOM 4165 C C . ILE B 1 109 ? 3.662 7.902 20.547 1 97.94 109 ILE B C 1
ATOM 4167 O O . ILE B 1 109 ? 4.668 7.207 20.391 1 97.94 109 ILE B O 1
ATOM 4171 N N . PRO B 1 110 ? 3.75 9.156 21.047 1 98.31 110 PRO B N 1
ATOM 4172 C CA . PRO B 1 110 ? 5.082 9.68 21.359 1 98.31 110 PRO B CA 1
ATOM 4173 C C . PRO B 1 110 ? 5.809 8.844 22.406 1 98.31 110 PRO B C 1
ATOM 4175 O O . PRO B 1 110 ? 7.031 8.695 22.344 1 98.31 110 PRO B O 1
ATOM 4178 N N . ILE B 1 111 ? 5.062 8.344 23.391 1 98.44 111 ILE B N 1
ATOM 4179 C CA . ILE B 1 111 ? 5.676 7.496 24.406 1 98.44 111 ILE B CA 1
ATOM 4180 C C . ILE B 1 111 ? 6.27 6.254 23.734 1 98.44 111 ILE B C 1
ATOM 4182 O O . ILE B 1 111 ? 7.379 5.836 24.078 1 98.44 111 ILE B O 1
ATOM 4186 N N . GLY B 1 112 ? 5.523 5.691 22.781 1 98.75 112 GLY B N 1
ATOM 4187 C CA . GLY B 1 112 ? 6.051 4.559 22.047 1 98.75 112 GLY B CA 1
ATOM 4188 C C . GLY B 1 112 ? 7.305 4.891 21.25 1 98.75 112 GLY B C 1
ATOM 4189 O O . GLY B 1 112 ? 8.266 4.113 21.25 1 98.75 112 GLY B O 1
ATOM 4190 N N . VAL B 1 113 ? 7.312 5.977 20.594 1 98.75 113 VAL B N 1
ATOM 4191 C CA . VAL B 1 113 ? 8.477 6.41 19.828 1 98.75 113 VAL B CA 1
ATOM 4192 C C . VAL B 1 113 ? 9.664 6.625 20.766 1 98.75 113 VAL B C 1
ATOM 4194 O O . VAL B 1 113 ? 10.797 6.285 20.438 1 98.75 113 VAL B O 1
ATOM 4197 N N . TRP B 1 114 ? 9.375 7.223 21.906 1 98.5 114 TRP B N 1
ATOM 4198 C CA . TRP B 1 114 ? 10.414 7.426 22.906 1 98.5 114 TRP B CA 1
ATOM 4199 C C . TRP B 1 114 ? 11.016 6.094 23.344 1 98.5 114 TRP B C 1
ATOM 4201 O O . TRP B 1 114 ? 12.234 5.969 23.469 1 98.5 114 TRP B O 1
ATOM 4211 N N . LEU B 1 115 ? 10.211 5.102 23.578 1 98.69 115 LEU B N 1
ATOM 4212 C CA . LEU B 1 115 ? 10.688 3.777 23.953 1 98.69 115 LEU B CA 1
ATOM 4213 C C . LEU B 1 115 ? 11.562 3.188 22.859 1 98.69 115 LEU B C 1
ATOM 4215 O O . LEU B 1 115 ? 12.562 2.518 23.141 1 98.69 115 LEU B O 1
ATOM 4219 N N . TYR B 1 116 ? 11.18 3.391 21.672 1 98.25 116 TYR B N 1
ATOM 4220 C CA . TYR B 1 116 ? 12 2.947 20.547 1 98.25 116 TYR B CA 1
ATOM 4221 C C . TYR B 1 116 ? 13.375 3.607 20.578 1 98.25 116 TYR B C 1
ATOM 4223 O O . TYR B 1 116 ? 14.398 2.943 20.375 1 98.25 116 TYR B O 1
ATOM 4231 N N . SER B 1 117 ? 13.383 4.934 20.75 1 97.88 117 SER B N 1
ATOM 4232 C CA . SER B 1 117 ? 14.656 5.652 20.812 1 97.88 117 SER B CA 1
ATOM 4233 C C . SER B 1 117 ? 15.547 5.102 21.938 1 97.88 117 SER B C 1
ATOM 4235 O O . SER B 1 117 ? 16.766 4.969 21.75 1 97.88 117 SER B O 1
ATOM 4237 N N . LYS B 1 118 ? 14.945 4.773 23.062 1 98.06 118 LYS B N 1
ATOM 4238 C CA . LYS B 1 118 ? 15.688 4.172 24.172 1 98.06 118 LYS B CA 1
ATOM 4239 C C . LYS B 1 118 ? 16.234 2.801 23.781 1 98.06 118 LYS B C 1
ATOM 4241 O O . LYS B 1 118 ? 17.391 2.477 24.094 1 98.06 118 LYS B O 1
ATOM 4246 N N . TYR B 1 119 ? 15.414 2.053 23.172 1 96.69 119 TYR B N 1
ATOM 4247 C CA . TYR B 1 119 ? 15.828 0.727 22.719 1 96.69 119 TYR B CA 1
ATOM 4248 C C . TYR B 1 119 ? 17.016 0.818 21.781 1 96.69 119 TYR B C 1
ATOM 4250 O O . TYR B 1 119 ? 17.938 0.005 21.844 1 96.69 119 TYR B O 1
ATOM 4258 N N . LYS B 1 120 ? 17 1.82 20.875 1 95.62 120 LYS B N 1
ATOM 4259 C CA . LYS B 1 120 ? 18.047 2.002 19.859 1 95.62 120 LYS B CA 1
ATOM 4260 C C . LYS B 1 120 ? 19.266 2.691 20.469 1 95.62 120 LYS B C 1
ATOM 4262 O O . LYS B 1 120 ? 20.328 2.73 19.844 1 95.62 120 LYS B O 1
ATOM 4267 N N . GLY B 1 121 ? 19.156 3.277 21.625 1 96.44 121 GLY B N 1
ATOM 4268 C CA . GLY B 1 121 ? 20.25 4.012 22.25 1 96.44 121 GLY B CA 1
ATOM 4269 C C . GLY B 1 121 ? 20.531 5.34 21.578 1 96.44 121 GLY B C 1
ATOM 4270 O O . GLY B 1 121 ? 21.688 5.762 21.484 1 96.44 121 GLY B O 1
ATOM 4271 N N . LYS B 1 122 ? 19.516 5.887 20.953 1 96.81 122 LYS B N 1
ATOM 4272 C CA . LYS B 1 122 ? 19.641 7.184 20.297 1 96.81 122 LYS B CA 1
ATOM 4273 C C . LYS B 1 122 ? 18.812 8.242 21.016 1 96.81 122 LYS B C 1
ATOM 4275 O O . LYS B 1 122 ? 17.797 7.926 21.641 1 96.81 122 LYS B O 1
ATOM 4280 N N . PRO B 1 123 ? 19.266 9.445 20.984 1 97.69 123 PRO B N 1
ATOM 4281 C CA . PRO B 1 123 ? 18.5 10.508 21.625 1 97.69 123 PRO B CA 1
ATOM 4282 C C . PRO B 1 123 ? 17.094 10.672 21.031 1 97.69 123 PRO B C 1
ATOM 4284 O O . PRO B 1 123 ? 16.922 10.594 19.812 1 97.69 123 PRO B O 1
ATOM 4287 N N . PHE B 1 124 ? 16.141 10.961 21.859 1 97.81 124 PHE B N 1
ATOM 4288 C CA . PHE B 1 124 ? 14.742 11.102 21.453 1 97.81 124 PHE B CA 1
ATOM 4289 C C . PHE B 1 124 ? 14.578 12.242 20.469 1 97.81 124 PHE B C 1
ATOM 4291 O O . PHE B 1 124 ? 13.711 12.188 19.594 1 97.81 124 PHE B O 1
ATOM 4298 N N . LYS B 1 125 ? 15.391 13.273 20.531 1 97.19 125 LYS B N 1
ATOM 4299 C CA . LYS B 1 125 ? 15.297 14.438 19.656 1 97.19 125 LYS B CA 1
ATOM 4300 C C . LYS B 1 125 ? 15.398 14.031 18.188 1 97.19 125 LYS B C 1
ATOM 4302 O O . LYS B 1 125 ? 14.836 14.688 17.312 1 97.19 125 LYS B O 1
ATOM 4307 N N . ASN B 1 126 ? 16.016 12.836 17.906 1 96.5 126 ASN B N 1
ATOM 4308 C CA . ASN B 1 126 ? 16.156 12.352 16.531 1 96.5 126 ASN B CA 1
ATOM 4309 C C . ASN B 1 126 ? 14.836 11.82 15.992 1 96.5 126 ASN B C 1
ATOM 4311 O O . ASN B 1 126 ? 14.68 11.648 14.781 1 96.5 126 ASN B O 1
ATOM 4315 N N . TYR B 1 127 ? 13.883 11.594 16.906 1 97.62 127 TYR B N 1
ATOM 4316 C CA . TYR B 1 127 ? 12.641 10.961 16.5 1 97.62 127 TYR B CA 1
ATOM 4317 C C . TYR B 1 127 ? 11.445 11.844 16.844 1 97.62 127 TYR B C 1
ATOM 4319 O O . TYR B 1 127 ? 10.289 11.414 16.719 1 97.62 127 TYR B O 1
ATOM 4327 N N . ILE B 1 128 ? 11.695 13.086 17.219 1 97.62 128 ILE B N 1
ATOM 4328 C CA . ILE B 1 128 ? 10.648 13.953 17.734 1 97.62 128 ILE B CA 1
ATOM 4329 C C . ILE B 1 128 ? 9.641 14.266 16.625 1 97.62 128 ILE B C 1
ATOM 4331 O O . ILE B 1 128 ? 8.43 14.336 16.875 1 97.62 128 ILE B O 1
ATOM 4335 N N . LEU B 1 129 ? 10.148 14.477 15.383 1 97.44 129 LEU B N 1
ATOM 4336 C CA . LEU B 1 129 ? 9.25 14.75 14.266 1 97.44 129 LEU B CA 1
ATOM 4337 C C . LEU B 1 129 ? 8.312 13.57 14.023 1 97.44 129 LEU B C 1
ATOM 4339 O O . LEU B 1 129 ? 7.113 13.766 13.828 1 97.44 129 LEU B O 1
ATOM 4343 N N . THR B 1 130 ? 8.859 12.336 14.047 1 98.25 130 THR B N 1
ATOM 4344 C CA . THR B 1 130 ? 8.062 11.125 13.898 1 98.25 130 THR B CA 1
ATOM 4345 C C . THR B 1 130 ? 7.07 10.984 15.047 1 98.25 130 THR B C 1
ATOM 4347 O O . THR B 1 130 ? 5.934 10.555 14.836 1 98.25 130 THR B O 1
ATOM 4350 N N . ALA B 1 131 ? 7.465 11.391 16.219 1 98.5 131 ALA B N 1
ATOM 4351 C CA . ALA B 1 131 ? 6.602 11.312 17.406 1 98.5 131 ALA B CA 1
ATOM 4352 C C . ALA B 1 131 ? 5.406 12.25 17.266 1 98.5 131 ALA B C 1
ATOM 4354 O O . ALA B 1 131 ? 4.262 11.836 17.484 1 98.5 131 ALA B O 1
ATOM 4355 N N . ILE B 1 132 ? 5.664 13.461 16.875 1 98.5 132 ILE B N 1
ATOM 4356 C CA . ILE B 1 132 ? 4.602 14.453 16.797 1 98.5 132 ILE B CA 1
ATOM 4357 C C . ILE B 1 132 ? 3.674 14.117 15.625 1 98.5 132 ILE B C 1
ATOM 4359 O O . ILE B 1 132 ? 2.451 14.078 15.789 1 98.5 132 ILE B O 1
ATOM 4363 N N . LEU B 1 133 ? 4.23 13.828 14.492 1 98.44 133 LEU B N 1
ATOM 4364 C CA . LEU B 1 133 ? 3.43 13.531 13.312 1 98.44 133 LEU B CA 1
ATOM 4365 C C . LEU B 1 133 ? 2.752 12.172 13.438 1 98.44 133 LEU B C 1
ATOM 4367 O O . LEU B 1 133 ? 1.688 11.945 12.859 1 98.44 133 LEU B O 1
ATOM 4371 N N . GLY B 1 134 ? 3.34 11.312 14.227 1 98.31 134 GLY B N 1
ATOM 4372 C CA . GLY B 1 134 ? 2.783 9.992 14.453 1 98.31 134 GLY B CA 1
ATOM 4373 C C . GLY B 1 134 ? 1.472 10.016 15.219 1 98.31 134 GLY B C 1
ATOM 4374 O O . GLY B 1 134 ? 0.723 9.031 15.203 1 98.31 134 GLY B O 1
ATOM 4375 N N . THR B 1 135 ? 1.164 11.125 15.82 1 97.62 135 THR B N 1
ATOM 4376 C CA . THR B 1 135 ? -0.106 11.258 16.531 1 97.62 135 THR B CA 1
ATOM 4377 C C . THR B 1 135 ? -1.276 11.18 15.547 1 97.62 135 THR B C 1
ATOM 4379 O O . THR B 1 135 ? -2.438 11.211 15.961 1 97.62 135 THR B O 1
ATOM 4382 N N . THR B 1 136 ? -0.984 11.062 14.258 1 96.56 136 THR B N 1
ATOM 4383 C CA . THR B 1 136 ? -2.018 10.773 13.273 1 96.56 136 THR B CA 1
ATOM 4384 C C . THR B 1 136 ? -2.795 9.516 13.648 1 96.56 136 THR B C 1
ATOM 4386 O O . THR B 1 136 ? -3.936 9.336 13.211 1 96.56 136 THR B O 1
ATOM 4389 N N . LEU B 1 137 ? -2.229 8.664 14.469 1 96.56 137 LEU B N 1
ATOM 4390 C CA . LEU B 1 137 ? -2.852 7.402 14.852 1 96.56 137 LEU B CA 1
ATOM 4391 C C . LEU B 1 137 ? -3.543 7.531 16.203 1 96.56 137 LEU B C 1
ATOM 4393 O O . LEU B 1 137 ? -3.896 6.523 16.828 1 96.56 137 LEU B O 1
ATOM 4397 N N . ALA B 1 138 ? -3.754 8.758 16.625 1 94.19 138 ALA B N 1
ATOM 4398 C CA . ALA B 1 138 ? -4.387 9.031 17.906 1 94.19 138 ALA B CA 1
ATOM 4399 C C . ALA B 1 138 ? -5.777 8.414 17.984 1 94.19 138 ALA B C 1
ATOM 4401 O O . ALA B 1 138 ? -6.184 7.902 19.031 1 94.19 138 ALA B O 1
ATOM 4402 N N . PRO B 1 139 ? -6.535 8.383 16.922 1 91.19 139 PRO B N 1
ATOM 4403 C CA . PRO B 1 139 ? -7.863 7.773 16.984 1 91.19 139 PRO B CA 1
ATOM 4404 C C . PRO B 1 139 ? -7.816 6.297 17.375 1 91.19 139 PRO B C 1
ATOM 4406 O O . PRO B 1 139 ? -8.789 5.762 17.906 1 91.19 139 PRO B O 1
ATOM 4409 N N . THR B 1 140 ? -6.734 5.605 17.062 1 90.31 140 THR B N 1
ATOM 4410 C CA . THR B 1 140 ? -6.594 4.211 17.469 1 90.31 140 THR B CA 1
ATOM 4411 C C . THR B 1 140 ? -6.699 4.078 18.984 1 90.31 140 THR B C 1
ATOM 4413 O O . THR B 1 140 ? -7.309 3.131 19.5 1 90.31 140 THR B O 1
ATOM 4416 N N . VAL B 1 141 ? -6.137 5.039 19.703 1 89.12 141 VAL B N 1
ATOM 4417 C CA . VAL B 1 141 ? -6.148 5.031 21.156 1 89.12 141 VAL B CA 1
ATOM 4418 C C . VAL B 1 141 ? -7.574 5.238 21.656 1 89.12 141 VAL B C 1
ATOM 4420 O O . VAL B 1 141 ? -8.055 4.48 22.516 1 89.12 141 VAL B O 1
ATOM 4423 N N . THR B 1 142 ? -8.234 6.141 21.078 1 87.81 142 THR B N 1
ATOM 4424 C CA . THR B 1 142 ? -9.578 6.473 21.531 1 87.81 142 THR B CA 1
ATOM 4425 C C . THR B 1 142 ? -10.562 5.363 21.172 1 87.81 142 THR B C 1
ATOM 4427 O O . THR B 1 142 ? -11.398 4.969 21.984 1 87.81 142 THR B O 1
ATOM 4430 N N . GLN B 1 143 ? -10.477 4.828 19.953 1 86 143 GLN B N 1
ATOM 4431 C CA . GLN B 1 143 ? -11.43 3.83 19.484 1 86 143 GLN B CA 1
ATOM 4432 C C . GLN B 1 143 ? -11.297 2.527 20.266 1 86 143 GLN B C 1
ATOM 4434 O O . GLN B 1 143 ? -12.297 1.871 20.562 1 86 143 GLN B O 1
ATOM 4439 N N . LEU B 1 144 ? -10.148 2.199 20.531 1 84.62 144 LEU B N 1
ATOM 4440 C CA . LEU B 1 144 ? -9.922 0.956 21.25 1 84.62 144 LEU B CA 1
ATOM 4441 C C . LEU B 1 144 ? -10.297 1.116 22.719 1 84.62 144 LEU B C 1
ATOM 4443 O O . LEU B 1 144 ? -10.703 0.15 23.375 1 84.62 144 LEU B O 1
ATOM 4447 N N . SER B 1 145 ? -10.203 2.326 23.234 1 82.12 145 SER B N 1
ATOM 4448 C CA . SER B 1 145 ? -10.602 2.602 24.625 1 82.12 145 SER B CA 1
ATOM 4449 C C . SER B 1 145 ? -12.117 2.535 24.781 1 82.12 145 SER B C 1
ATOM 4451 O O . SER B 1 145 ? -12.625 2.221 25.859 1 82.12 145 SER B O 1
ATOM 4453 N N . LEU B 1 146 ? -12.75 2.799 23.688 1 77.88 146 LEU B N 1
ATOM 4454 C CA . LEU B 1 146 ? -14.211 2.846 23.734 1 77.88 146 LEU B CA 1
ATOM 4455 C C . LEU B 1 146 ? -14.812 1.542 23.234 1 77.88 146 LEU B C 1
ATOM 4457 O O . LEU B 1 146 ? -16.031 1.418 23.141 1 77.88 146 LEU B O 1
ATOM 4461 N N . ALA B 1 147 ? -13.977 0.649 22.859 1 72.88 147 ALA B N 1
ATOM 4462 C CA . ALA B 1 147 ? -14.461 -0.616 22.312 1 72.88 147 ALA B CA 1
ATOM 4463 C C . ALA B 1 147 ? -15.398 -1.321 23.297 1 72.88 147 ALA B C 1
ATOM 4465 O O . ALA B 1 147 ? -15.195 -1.263 24.5 1 72.88 147 ALA B O 1
ATOM 4466 N N . SER B 1 148 ? -16.375 -1.831 22.797 1 66.19 148 SER B N 1
ATOM 4467 C CA . SER B 1 148 ? -17.531 -2.371 23.516 1 66.19 148 SER B CA 1
ATOM 4468 C C . SER B 1 148 ? -17.109 -3.521 24.422 1 66.19 148 SER B C 1
ATOM 4470 O O . SER B 1 148 ? -16.188 -4.266 24.109 1 66.19 148 SER B O 1
ATOM 4472 N N . GLY B 1 149 ? -17.75 -3.525 25.516 1 68.12 149 GLY B N 1
ATOM 4473 C CA . GLY B 1 149 ? -17.688 -4.633 26.469 1 68.12 149 GLY B CA 1
ATOM 4474 C C . GLY B 1 149 ? -16.641 -4.43 27.547 1 68.12 149 GLY B C 1
ATOM 4475 O O . GLY B 1 149 ? -16.594 -5.203 28.516 1 68.12 149 GLY B O 1
ATOM 4476 N N . LEU B 1 150 ? -15.914 -3.434 27.312 1 71.44 150 LEU B N 1
ATOM 4477 C CA . LEU B 1 150 ? -14.914 -3.199 28.344 1 71.44 150 LEU B CA 1
ATOM 4478 C C . LEU B 1 150 ? -15.305 -2.021 29.234 1 71.44 150 LEU B C 1
ATOM 4480 O O . LEU B 1 150 ? -16.047 -1.137 28.797 1 71.44 150 LEU B O 1
ATOM 4484 N N . ASN B 1 151 ? -14.984 -2.184 30.469 1 79.56 151 ASN B N 1
ATOM 4485 C CA . ASN B 1 151 ? -15.117 -0.991 31.297 1 79.56 151 ASN B CA 1
ATOM 4486 C C . ASN B 1 151 ? -14.148 0.104 30.875 1 79.56 151 ASN B C 1
ATOM 4488 O O . ASN B 1 151 ? -13.219 -0.151 30.094 1 79.56 151 ASN B O 1
ATOM 4492 N N . PHE B 1 152 ? -14.352 1.307 31.203 1 75 152 PHE B N 1
ATOM 4493 C CA . PHE B 1 152 ? -13.609 2.486 30.781 1 75 152 PHE B CA 1
ATOM 4494 C C . PHE B 1 152 ? -12.117 2.301 31 1 75 152 PHE B C 1
ATOM 4496 O O . PHE B 1 152 ? -11.305 2.566 30.109 1 75 152 PHE B O 1
ATOM 4503 N N . PHE B 1 153 ? -11.781 1.761 32.125 1 80.88 153 PHE B N 1
ATOM 4504 C CA . PHE B 1 153 ? -10.375 1.636 32.469 1 80.88 153 PHE B CA 1
ATOM 4505 C C . PHE B 1 153 ? -9.703 0.533 31.672 1 80.88 153 PHE B C 1
ATOM 4507 O O . PHE B 1 153 ? -8.547 0.672 31.266 1 80.88 153 PHE B O 1
ATOM 4514 N N . GLU B 1 154 ? -10.484 -0.433 31.469 1 82.88 154 GLU B N 1
ATOM 4515 C CA . GLU B 1 154 ? -9.961 -1.514 30.641 1 82.88 154 GLU B CA 1
ATOM 4516 C C . GLU B 1 154 ? -9.75 -1.055 29.203 1 82.88 154 GLU B C 1
ATOM 4518 O O . GLU B 1 154 ? -8.719 -1.345 28.594 1 82.88 154 GLU B O 1
ATOM 4523 N N . GLY B 1 155 ? -10.688 -0.321 28.797 1 83.81 155 GLY B N 1
ATOM 4524 C CA . GLY B 1 155 ? -10.586 0.2 27.453 1 83.81 155 GLY B CA 1
ATOM 4525 C C . GLY B 1 155 ? -9.445 1.182 27.266 1 83.81 155 GLY B C 1
ATOM 4526 O O . GLY B 1 155 ? -8.703 1.103 26.281 1 83.81 155 GLY B O 1
ATOM 4527 N N . LEU B 1 156 ? -9.312 1.965 28.219 1 83.62 156 LEU B N 1
ATOM 4528 C CA . LEU B 1 156 ? -8.242 2.955 28.188 1 83.62 156 LEU B CA 1
ATOM 4529 C C . LEU B 1 156 ? -6.879 2.279 28.234 1 83.62 156 LEU B C 1
ATOM 4531 O O . LEU B 1 156 ? -5.957 2.691 27.516 1 83.62 156 LEU B O 1
ATOM 4535 N N . SER B 1 157 ? -6.789 1.268 29 1 90.25 157 SER B N 1
ATOM 4536 C CA . SER B 1 157 ? -5.52 0.553 29.109 1 90.25 157 SER B CA 1
ATOM 4537 C C . SER B 1 157 ? -5.148 -0.128 27.797 1 90.25 157 SER B C 1
ATOM 4539 O O . SER B 1 157 ? -4 -0.048 27.359 1 90.25 157 SER B O 1
ATOM 4541 N N . ILE B 1 158 ? -6.117 -0.671 27.203 1 90.38 158 ILE B N 1
ATOM 4542 C CA . ILE B 1 158 ? -5.875 -1.362 25.953 1 90.38 158 ILE B CA 1
ATOM 4543 C C . ILE B 1 158 ? -5.48 -0.352 24.875 1 90.38 158 ILE B C 1
ATOM 4545 O O . ILE B 1 158 ? -4.539 -0.582 24.109 1 90.38 158 ILE B O 1
ATOM 4549 N N . GLY B 1 159 ? -6.199 0.75 24.828 1 91.69 159 GLY B N 1
ATOM 4550 C CA . GLY B 1 159 ? -5.875 1.803 23.891 1 91.69 159 GLY B CA 1
ATOM 4551 C C . GLY B 1 159 ? -4.473 2.357 24.062 1 91.69 159 GLY B C 1
ATOM 4552 O O . GLY B 1 159 ? -3.756 2.576 23.094 1 91.69 159 GLY B O 1
ATOM 4553 N N . PHE B 1 160 ? -4.117 2.48 25.281 1 94.19 160 PHE B N 1
ATOM 4554 C CA . PHE B 1 160 ? -2.801 3.027 25.594 1 94.19 160 PHE B CA 1
ATOM 4555 C C . PHE B 1 160 ? -1.705 2.025 25.234 1 94.19 160 PHE B C 1
ATOM 4557 O O . PHE B 1 160 ? -0.684 2.395 24.656 1 94.19 160 PHE B O 1
ATOM 4564 N N . ILE B 1 161 ? -1.902 0.81 25.562 1 95.69 161 ILE B N 1
ATOM 4565 C CA . ILE B 1 161 ? -0.898 -0.216 25.297 1 95.69 161 ILE B CA 1
ATOM 4566 C C . ILE B 1 161 ? -0.704 -0.382 23.797 1 95.69 161 ILE B C 1
ATOM 4568 O O . ILE B 1 161 ? 0.428 -0.401 23.297 1 95.69 161 ILE B O 1
ATOM 4572 N N . ILE B 1 162 ? -1.771 -0.414 23.078 1 95.31 162 ILE B N 1
ATOM 4573 C CA . ILE B 1 162 ? -1.695 -0.569 21.625 1 95.31 162 ILE B CA 1
ATOM 4574 C C . ILE B 1 162 ? -1.099 0.691 21 1 95.31 162 ILE B C 1
ATOM 4576 O O . ILE B 1 162 ? -0.274 0.609 20.094 1 95.31 162 ILE B O 1
ATOM 4580 N N . GLY B 1 163 ? -1.542 1.842 21.562 1 96.88 163 GLY B N 1
ATOM 4581 C CA . GLY B 1 163 ? -0.963 3.09 21.094 1 96.88 163 GLY B CA 1
ATOM 4582 C C . GLY B 1 163 ? 0.541 3.158 21.281 1 96.88 163 GLY B C 1
ATOM 4583 O O . GLY B 1 163 ? 1.267 3.57 20.375 1 96.88 163 GLY B O 1
ATOM 4584 N N . ILE B 1 164 ? 1.01 2.711 22.391 1 98.31 164 ILE B N 1
ATOM 4585 C CA . ILE B 1 164 ? 2.439 2.689 22.672 1 98.31 164 ILE B CA 1
ATOM 4586 C C . ILE B 1 164 ? 3.139 1.703 21.734 1 98.31 164 ILE B C 1
ATOM 4588 O O . ILE B 1 164 ? 4.207 2.002 21.203 1 98.31 164 ILE B O 1
ATOM 4592 N N . GLY B 1 165 ? 2.523 0.578 21.531 1 98.06 165 GLY B N 1
ATOM 4593 C CA . GLY B 1 165 ? 3.066 -0.39 20.594 1 98.06 165 GLY B CA 1
ATOM 4594 C C . GLY B 1 165 ? 3.197 0.154 19.172 1 98.06 165 GLY B C 1
ATOM 4595 O O . GLY B 1 165 ? 4.227 -0.035 18.531 1 98.06 165 GLY B O 1
ATOM 4596 N N . ILE B 1 166 ? 2.195 0.839 18.766 1 97.94 166 ILE B N 1
ATOM 4597 C CA . ILE B 1 166 ? 2.188 1.459 17.438 1 97.94 166 ILE B CA 1
ATOM 4598 C C . ILE B 1 166 ? 3.299 2.504 17.359 1 97.94 166 ILE B C 1
ATOM 4600 O O . ILE B 1 166 ? 4.035 2.553 16.375 1 97.94 166 ILE B O 1
ATOM 4604 N N . GLY B 1 167 ? 3.377 3.316 18.391 1 98.56 167 GLY B N 1
ATOM 4605 C CA . GLY B 1 167 ? 4.449 4.297 18.438 1 98.56 167 GLY B CA 1
ATOM 4606 C C . GLY B 1 167 ? 5.832 3.678 18.359 1 98.56 167 GLY B C 1
ATOM 4607 O O . GLY B 1 167 ? 6.727 4.219 17.703 1 98.56 167 GLY B O 1
ATOM 4608 N N . PHE B 1 168 ? 5.98 2.51 18.938 1 98.56 168 PHE B N 1
ATOM 4609 C CA . PHE B 1 168 ? 7.273 1.834 19.016 1 98.56 168 PHE B CA 1
ATOM 4610 C C . PHE B 1 168 ? 7.715 1.355 17.641 1 98.56 168 PHE B C 1
ATOM 4612 O O . PHE B 1 168 ? 8.906 1.361 17.328 1 98.56 168 PHE B O 1
ATOM 4619 N N . ILE B 1 169 ? 6.812 0.983 16.75 1 98.25 169 ILE B N 1
ATOM 4620 C CA . ILE B 1 169 ? 7.215 0.409 15.469 1 98.25 169 ILE B CA 1
ATOM 4621 C C . ILE B 1 169 ? 7.129 1.472 14.375 1 98.25 169 ILE B C 1
ATOM 4623 O O . ILE B 1 169 ? 7.465 1.211 13.219 1 98.25 169 ILE B O 1
ATOM 4627 N N . LEU B 1 170 ? 6.742 2.658 14.719 1 98.56 170 LEU B N 1
ATOM 4628 C CA . LEU B 1 170 ? 6.484 3.703 13.734 1 98.56 170 LEU B CA 1
ATOM 4629 C C . LEU B 1 170 ? 7.781 4.199 13.109 1 98.56 170 LEU B C 1
ATOM 4631 O O . LEU B 1 170 ? 7.863 4.379 11.891 1 98.56 170 LEU B O 1
ATOM 4635 N N . PRO B 1 171 ? 8.891 4.379 13.859 1 98.12 171 PRO B N 1
ATOM 4636 C CA . PRO B 1 171 ? 10.094 4.992 13.305 1 98.12 171 PRO B CA 1
ATOM 4637 C C . PRO B 1 171 ? 10.688 4.184 12.148 1 98.12 171 PRO B C 1
ATOM 4639 O O . PRO B 1 171 ? 10.961 4.734 11.078 1 98.12 171 PRO B O 1
ATOM 4642 N N . PRO B 1 172 ? 10.82 2.877 12.266 1 97.44 172 PRO B N 1
ATOM 4643 C CA . PRO B 1 172 ? 11.406 2.143 11.141 1 97.44 172 PRO B CA 1
ATOM 4644 C C . PRO B 1 172 ? 10.508 2.143 9.906 1 97.44 172 PRO B C 1
ATOM 4646 O O . PRO B 1 172 ? 11.008 2.156 8.773 1 97.44 172 PRO B O 1
ATOM 4649 N N . ILE B 1 173 ? 9.234 2.139 10.094 1 98 173 ILE B N 1
ATOM 4650 C CA . ILE B 1 173 ? 8.312 2.139 8.969 1 98 173 ILE B CA 1
ATOM 4651 C C . ILE B 1 173 ? 8.344 3.5 8.273 1 98 173 ILE B C 1
ATOM 4653 O O . ILE B 1 173 ? 8.281 3.582 7.047 1 98 173 ILE B O 1
ATOM 4657 N N . THR B 1 174 ? 8.422 4.562 9.086 1 97.81 174 THR B N 1
ATOM 4658 C CA . THR B 1 174 ? 8.516 5.91 8.539 1 97.81 174 THR B CA 1
ATOM 4659 C C . THR B 1 174 ? 9.781 6.059 7.688 1 97.81 174 THR B C 1
ATOM 4661 O O . THR B 1 174 ? 9.734 6.652 6.605 1 97.81 174 THR B O 1
ATOM 4664 N N . SER B 1 175 ? 10.82 5.559 8.156 1 95.44 175 SER B N 1
ATOM 4665 C CA . SER B 1 175 ? 12.078 5.609 7.414 1 95.44 175 SER B CA 1
ATOM 4666 C C . SER B 1 175 ? 11.977 4.812 6.113 1 95.44 175 SER B C 1
ATOM 4668 O O . SER B 1 175 ? 12.43 5.273 5.062 1 95.44 175 SER B O 1
ATOM 4670 N N . HIS B 1 176 ? 11.391 3.699 6.152 1 95 176 HIS B N 1
ATOM 4671 C CA . HIS B 1 176 ? 11.234 2.852 4.977 1 95 176 HIS B CA 1
ATOM 4672 C C . HIS B 1 176 ? 10.289 3.492 3.961 1 95 176 HIS B C 1
ATOM 4674 O O . HIS B 1 176 ? 10.5 3.371 2.752 1 95 176 HIS B O 1
ATOM 4680 N N . SER B 1 177 ? 9.266 4.105 4.465 1 95.94 177 SER B N 1
ATOM 4681 C CA . SER B 1 177 ? 8.289 4.738 3.588 1 95.94 177 SER B CA 1
ATOM 4682 C C . SER B 1 177 ? 8.945 5.785 2.693 1 95.94 177 SER B C 1
ATOM 4684 O O . SER B 1 177 ? 8.547 5.961 1.539 1 95.94 177 SER B O 1
ATOM 4686 N N . MET B 1 178 ? 9.969 6.438 3.189 1 93.56 178 MET B N 1
ATOM 4687 C CA . MET B 1 178 ? 10.711 7.422 2.404 1 93.56 178 MET B CA 1
ATOM 4688 C C . MET B 1 178 ? 11.32 6.781 1.162 1 93.56 178 MET B C 1
ATOM 4690 O O . MET B 1 178 ? 11.375 7.406 0.099 1 93.56 178 MET B O 1
ATOM 4694 N N . ASN B 1 179 ? 11.664 5.586 1.247 1 90.62 179 ASN B N 1
ATOM 4695 C CA . ASN B 1 179 ? 12.281 4.863 0.141 1 90.62 179 ASN B CA 1
ATOM 4696 C C . ASN B 1 179 ? 11.242 4.371 -0.859 1 90.62 179 ASN B C 1
ATOM 4698 O O . ASN B 1 179 ? 11.578 4.023 -1.992 1 90.62 179 ASN B O 1
ATOM 4702 N N . ILE B 1 180 ? 10.047 4.363 -0.433 1 95 180 ILE B N 1
ATOM 4703 C CA . ILE B 1 180 ? 8.977 3.848 -1.281 1 95 180 ILE B CA 1
ATOM 4704 C C . ILE B 1 180 ? 8.547 4.922 -2.275 1 95 180 ILE B C 1
ATOM 4706 O O . ILE B 1 180 ? 8.336 4.637 -3.457 1 95 180 ILE B O 1
ATOM 4710 N N . HIS B 1 181 ? 8.43 6.148 -1.786 1 95.56 181 HIS B N 1
ATOM 4711 C CA . HIS B 1 181 ? 7.922 7.188 -2.674 1 95.56 181 HIS B CA 1
ATOM 4712 C C . HIS B 1 181 ? 9.031 8.148 -3.09 1 95.56 181 HIS B C 1
ATOM 4714 O O . HIS B 1 181 ? 8.797 9.078 -3.861 1 95.56 181 HIS B O 1
ATOM 4720 N N . PHE B 1 182 ? 10.258 8.023 -2.547 1 93.31 182 PHE B N 1
ATOM 4721 C CA . PHE B 1 182 ? 11.461 8.727 -2.957 1 93.31 182 PHE B CA 1
ATOM 4722 C C . PHE B 1 182 ? 11.352 10.219 -2.666 1 93.31 182 PHE B C 1
ATOM 4724 O O . PHE B 1 182 ? 11.836 11.047 -3.441 1 93.31 182 PHE B O 1
ATOM 4731 N N . GLY B 1 183 ? 10.602 10.57 -1.687 1 95.62 183 GLY B N 1
ATOM 4732 C CA . GLY B 1 183 ? 10.523 11.953 -1.256 1 95.62 183 GLY B CA 1
ATOM 4733 C C . GLY B 1 183 ? 9.438 12.742 -1.973 1 95.62 183 GLY B C 1
ATOM 4734 O O . GLY B 1 183 ? 9.305 13.945 -1.768 1 95.62 183 GLY B O 1
ATOM 4735 N N . PHE B 1 184 ? 8.57 12.07 -2.701 1 97.94 184 PHE B N 1
ATOM 4736 C CA . PHE B 1 184 ? 7.594 12.781 -3.523 1 97.94 184 PHE B CA 1
ATOM 4737 C C . PHE B 1 184 ? 6.254 12.883 -2.809 1 97.94 184 PHE B C 1
ATOM 4739 O O . PHE B 1 184 ? 5.316 13.5 -3.32 1 97.94 184 PHE B O 1
ATOM 4746 N N . ASN B 1 185 ? 6.176 12.289 -1.729 1 98.25 185 ASN B N 1
ATOM 4747 C CA . ASN B 1 185 ? 5.039 12.445 -0.827 1 98.25 185 ASN B CA 1
ATOM 4748 C C . ASN B 1 185 ? 5.422 13.227 0.426 1 98.25 185 ASN B C 1
ATOM 4750 O O . ASN B 1 185 ? 6.105 12.703 1.307 1 98.25 185 ASN B O 1
ATOM 4754 N N . LEU B 1 186 ? 4.922 14.422 0.534 1 98.62 186 LEU B N 1
ATOM 4755 C CA . LEU B 1 186 ? 5.254 15.258 1.68 1 98.62 186 LEU B CA 1
ATOM 4756 C C . LEU B 1 186 ? 4.664 14.68 2.963 1 98.62 186 LEU B C 1
ATOM 4758 O O . LEU B 1 186 ? 5.129 15 4.062 1 98.62 186 LEU B O 1
ATOM 4762 N N . TYR B 1 187 ? 3.592 13.906 2.836 1 98.38 187 TYR B N 1
ATOM 4763 C CA . TYR B 1 187 ? 2.891 13.336 3.984 1 98.38 187 TYR B CA 1
ATOM 4764 C C . TYR B 1 187 ? 3.406 11.938 4.305 1 98.38 187 TYR B C 1
ATOM 4766 O O . TYR B 1 187 ? 2.619 11 4.465 1 98.38 187 TYR B O 1
ATOM 4774 N N . ASN B 1 188 ? 4.703 11.828 4.531 1 97.88 188 ASN B N 1
ATOM 4775 C CA . ASN B 1 188 ? 5.395 10.562 4.699 1 97.88 188 ASN B CA 1
ATOM 4776 C C . ASN B 1 188 ? 4.898 9.812 5.934 1 97.88 188 ASN B C 1
ATOM 4778 O O . ASN B 1 188 ? 4.656 8.602 5.879 1 97.88 188 ASN B O 1
ATOM 4782 N N . VAL B 1 189 ? 4.738 10.508 7.043 1 98.19 189 VAL B N 1
ATOM 4783 C CA . VAL B 1 189 ? 4.344 9.836 8.273 1 98.19 189 VAL B CA 1
ATOM 4784 C C . VAL B 1 189 ? 2.887 9.391 8.18 1 98.19 189 VAL B C 1
ATOM 4786 O O . VAL B 1 189 ? 2.498 8.375 8.766 1 98.19 189 VAL B O 1
ATOM 4789 N N . GLY B 1 190 ? 2.094 10.172 7.438 1 97.81 190 GLY B N 1
ATOM 4790 C CA . GLY B 1 190 ? 0.741 9.711 7.156 1 97.81 190 GLY B CA 1
ATOM 4791 C C . GLY B 1 190 ? 0.699 8.414 6.375 1 97.81 190 GLY B C 1
ATOM 4792 O O . GLY B 1 190 ? -0.148 7.559 6.633 1 97.81 190 GLY B O 1
ATOM 4793 N N . PHE B 1 191 ? 1.616 8.297 5.441 1 98.38 191 PHE B N 1
ATOM 4794 C CA . PHE B 1 191 ? 1.725 7.059 4.68 1 98.38 191 PHE B CA 1
ATOM 4795 C C . PHE B 1 191 ? 2.117 5.898 5.59 1 98.38 191 PHE B C 1
ATOM 4797 O O . PHE B 1 191 ? 1.457 4.859 5.594 1 98.38 191 PHE B O 1
ATOM 4804 N N . ALA B 1 192 ? 3.123 6.074 6.383 1 98.38 192 ALA B N 1
ATOM 4805 C CA . ALA B 1 192 ? 3.59 5.059 7.324 1 98.38 192 ALA B CA 1
ATOM 4806 C C . ALA B 1 192 ? 2.496 4.688 8.32 1 98.38 192 ALA B C 1
ATOM 4808 O O . ALA B 1 192 ? 2.242 3.506 8.562 1 98.38 192 ALA B O 1
ATOM 4809 N N . GLY B 1 193 ? 1.904 5.723 8.852 1 97.88 193 GLY B N 1
ATOM 4810 C CA . GLY B 1 193 ? 0.808 5.48 9.773 1 97.88 193 GLY B CA 1
ATOM 4811 C C . GLY B 1 193 ? -0.347 4.723 9.141 1 97.88 193 GLY B C 1
ATOM 4812 O O . GLY B 1 193 ? -0.98 3.891 9.797 1 97.88 193 GLY B O 1
ATOM 4813 N N . GLY B 1 194 ? -0.637 5.062 7.898 1 97.44 194 GLY B N 1
ATOM 4814 C CA . GLY B 1 194 ? -1.688 4.359 7.184 1 97.44 194 GLY B CA 1
ATOM 4815 C C . GLY B 1 194 ? -1.407 2.877 7.02 1 97.44 194 GLY B C 1
ATOM 4816 O O . GLY B 1 194 ? -2.316 2.051 7.129 1 97.44 194 GLY B O 1
ATOM 4817 N N . ILE B 1 195 ? -0.189 2.492 6.738 1 9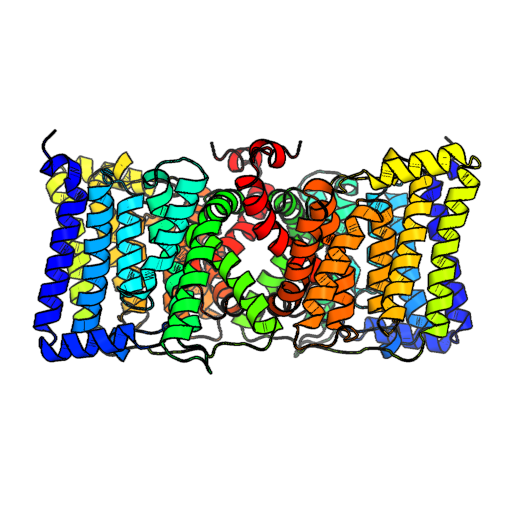7.56 195 ILE B N 1
ATOM 4818 C CA . ILE B 1 195 ? 0.207 1.095 6.605 1 97.56 195 ILE B CA 1
ATOM 4819 C C . ILE B 1 195 ? 0.001 0.371 7.934 1 97.56 195 ILE B C 1
ATOM 4821 O O . ILE B 1 195 ? -0.557 -0.729 7.969 1 97.56 195 ILE B O 1
ATOM 4825 N N . ILE B 1 196 ? 0.378 0.987 9.008 1 98.06 196 ILE B N 1
ATOM 4826 C CA . ILE B 1 196 ? 0.247 0.402 10.336 1 98.06 196 ILE B CA 1
ATOM 4827 C C . ILE B 1 196 ? -1.23 0.246 10.688 1 98.06 196 ILE B C 1
ATOM 4829 O O . ILE B 1 196 ? -1.652 -0.807 11.172 1 98.06 196 ILE B O 1
ATOM 4833 N N . ALA B 1 197 ? -1.978 1.303 10.422 1 96.88 197 ALA B N 1
ATOM 4834 C CA . ALA B 1 197 ? -3.404 1.268 10.734 1 96.88 197 ALA B CA 1
ATOM 4835 C C . ALA B 1 197 ? -4.117 0.198 9.906 1 96.88 197 ALA B C 1
ATOM 4837 O O . ALA B 1 197 ? -5.07 -0.428 10.383 1 96.88 197 ALA B O 1
ATOM 4838 N N . THR B 1 198 ? -3.693 0.042 8.672 1 97.25 198 THR B N 1
ATOM 4839 C CA . THR B 1 198 ? -4.254 -1.007 7.828 1 97.25 198 THR B CA 1
ATOM 4840 C C . THR B 1 198 ? -4.027 -2.381 8.445 1 97.25 198 THR B C 1
ATOM 4842 O O . THR B 1 198 ? -4.945 -3.203 8.508 1 97.25 198 THR B O 1
ATOM 4845 N N . ALA B 1 199 ? -2.83 -2.641 8.898 1 97.31 199 ALA B N 1
ATOM 4846 C CA . ALA B 1 199 ? -2.51 -3.916 9.531 1 97.31 199 ALA B CA 1
ATOM 4847 C C . ALA B 1 199 ? -3.352 -4.133 10.789 1 97.31 199 ALA B C 1
ATOM 4849 O O . ALA B 1 199 ? -3.895 -5.219 11 1 97.31 199 ALA B O 1
ATOM 4850 N N . LEU B 1 200 ? -3.445 -3.107 11.57 1 95.88 200 LEU B N 1
ATOM 4851 C CA . LEU B 1 200 ? -4.219 -3.207 12.805 1 95.88 200 LEU B CA 1
ATOM 4852 C C . LEU B 1 200 ? -5.688 -3.49 12.5 1 95.88 200 LEU B C 1
ATOM 4854 O O . LEU B 1 200 ? -6.285 -4.387 13.102 1 95.88 200 LEU B O 1
ATOM 4858 N N . MET B 1 201 ? -6.25 -2.717 11.602 1 95.19 201 MET B N 1
ATOM 4859 C CA . MET B 1 201 ? -7.66 -2.883 11.266 1 95.19 201 MET B CA 1
ATOM 4860 C C . MET B 1 201 ? -7.918 -4.262 10.664 1 95.19 201 MET B C 1
ATOM 4862 O O . MET B 1 201 ? -8.977 -4.855 10.891 1 95.19 201 MET B O 1
ATOM 4866 N N . SER B 1 202 ? -6.926 -4.746 9.859 1 96.44 202 SER B N 1
ATOM 4867 C CA . SER B 1 202 ? -7.043 -6.086 9.297 1 96.44 202 SER B CA 1
ATOM 4868 C C . SER B 1 202 ? -7.156 -7.145 10.391 1 96.44 202 SER B C 1
ATOM 4870 O O . SER B 1 202 ? -7.949 -8.078 10.281 1 96.44 202 SER B O 1
ATOM 4872 N N . MET B 1 203 ? -6.414 -7.039 11.414 1 95.69 203 MET B N 1
ATOM 4873 C CA . MET B 1 203 ? -6.445 -7.984 12.531 1 95.69 203 MET B CA 1
ATOM 4874 C C . MET B 1 203 ? -7.762 -7.883 13.289 1 95.69 203 MET B C 1
ATOM 4876 O O . MET B 1 203 ? -8.336 -8.898 13.68 1 95.69 203 MET B O 1
ATOM 4880 N N . LEU B 1 204 ? -8.188 -6.672 13.492 1 93.31 204 LEU B N 1
ATOM 4881 C CA . LEU B 1 204 ? -9.445 -6.469 14.203 1 93.31 204 LEU B CA 1
ATOM 4882 C C . LEU B 1 204 ? -10.617 -7.051 13.422 1 93.31 204 LEU B C 1
ATOM 4884 O O . LEU B 1 204 ? -11.469 -7.742 13.992 1 93.31 204 LEU B O 1
ATOM 4888 N N . ARG B 1 205 ? -10.648 -6.812 12.133 1 94.31 205 ARG B N 1
ATOM 4889 C CA . ARG B 1 205 ? -11.734 -7.32 11.305 1 94.31 205 ARG B CA 1
ATOM 4890 C C . ARG B 1 205 ? -11.695 -8.844 11.219 1 94.31 205 ARG B C 1
ATOM 4892 O O . ARG B 1 205 ? -12.742 -9.492 11.141 1 94.31 205 ARG B O 1
ATOM 4899 N N . ALA B 1 206 ? -10.5 -9.383 11.227 1 94.5 206 ALA B N 1
ATOM 4900 C CA . ALA B 1 206 ? -10.344 -10.828 11.18 1 94.5 206 ALA B CA 1
ATOM 4901 C C . ALA B 1 206 ? -11.039 -11.492 12.367 1 94.5 206 ALA B C 1
ATOM 4903 O O . ALA B 1 206 ? -11.531 -12.625 12.25 1 94.5 206 ALA B O 1
ATOM 4904 N N . ILE B 1 207 ? -11.078 -10.828 13.5 1 92.62 207 ILE B N 1
ATOM 4905 C CA . ILE B 1 207 ? -11.695 -11.422 14.68 1 92.62 207 ILE B CA 1
ATOM 4906 C C . ILE B 1 207 ? -13.109 -10.867 14.859 1 92.62 207 ILE B C 1
ATOM 4908 O O . ILE B 1 207 ? -13.711 -11.016 15.922 1 92.62 207 ILE B O 1
ATOM 4912 N N . GLY B 1 208 ? -13.609 -10.078 13.93 1 90.81 208 GLY B N 1
ATOM 4913 C CA . GLY B 1 208 ? -15.016 -9.695 13.883 1 90.81 208 GLY B CA 1
ATOM 4914 C C . GLY B 1 208 ? -15.266 -8.297 14.414 1 90.81 208 GLY B C 1
ATOM 4915 O O . GLY B 1 208 ? -16.406 -7.91 14.648 1 90.81 208 GLY B O 1
ATOM 4916 N N . TYR B 1 209 ? -14.25 -7.594 14.594 1 89.12 209 TYR B N 1
ATOM 4917 C CA . TYR B 1 209 ? -14.414 -6.234 15.094 1 89.12 209 TYR B CA 1
ATOM 4918 C C . TYR B 1 209 ? -14.297 -5.215 13.969 1 89.12 209 TYR B C 1
ATOM 4920 O O . TYR B 1 209 ? -13.383 -5.289 13.148 1 89.12 209 TYR B O 1
ATOM 4928 N N . ASN B 1 210 ? -15.25 -4.312 13.836 1 89.25 210 ASN B N 1
ATOM 4929 C CA . ASN B 1 210 ? -15.266 -3.203 12.891 1 89.25 210 ASN B CA 1
ATOM 4930 C C . ASN B 1 210 ? -15.734 -1.91 13.547 1 89.25 210 ASN B C 1
ATOM 4932 O O . ASN B 1 210 ? -16.359 -1.94 14.617 1 89.25 210 ASN B O 1
ATOM 4936 N N . PHE B 1 211 ? -15.352 -0.799 12.945 1 84.12 211 PHE B N 1
ATOM 4937 C CA . PHE B 1 211 ? -15.758 0.49 13.492 1 84.12 211 PHE B CA 1
ATOM 4938 C C . PHE B 1 211 ? -16.766 1.176 12.57 1 84.12 211 PHE B C 1
ATOM 4940 O O . PHE B 1 211 ? -16.625 1.104 11.344 1 84.12 211 PHE B O 1
ATOM 4947 N N . ASP B 1 212 ? -17.688 1.751 13.219 1 79.81 212 ASP B N 1
ATOM 4948 C CA . ASP B 1 212 ? -18.625 2.553 12.445 1 79.81 212 ASP B CA 1
ATOM 4949 C C . ASP B 1 212 ? -18.062 3.943 12.164 1 79.81 212 ASP B C 1
ATOM 4951 O O . ASP B 1 212 ? -17.375 4.52 13.008 1 79.81 212 ASP B O 1
ATOM 4955 N N . ALA B 1 213 ? -18.344 4.391 10.992 1 75.38 213 ALA B N 1
ATOM 4956 C CA . ALA B 1 213 ? -17.859 5.711 10.602 1 75.38 213 ALA B CA 1
ATOM 4957 C C . ALA B 1 213 ? -18.688 6.816 11.242 1 75.38 213 ALA B C 1
ATOM 4959 O O . ALA B 1 213 ? -19.906 6.688 11.352 1 75.38 213 ALA B O 1
ATOM 4960 N N . ASN B 1 214 ? -17.984 7.781 11.75 1 79.94 214 ASN B N 1
ATOM 4961 C CA . ASN B 1 214 ? -18.656 9 12.195 1 79.94 214 ASN B CA 1
ATOM 4962 C C . ASN B 1 214 ? -18.516 10.117 11.172 1 79.94 214 ASN B C 1
ATOM 4964 O O . ASN B 1 214 ? -17.5 10.203 10.469 1 79.94 214 ASN B O 1
ATOM 4968 N N . PHE B 1 215 ? -19.594 10.828 11.023 1 87 215 PHE B N 1
ATOM 4969 C CA . PHE B 1 215 ? -19.531 11.992 10.141 1 87 215 PHE B CA 1
ATOM 4970 C C . PHE B 1 215 ? -20.25 13.18 10.781 1 87 215 PHE B C 1
ATOM 4972 O O . PHE B 1 215 ? -21.469 13.289 10.711 1 87 215 PHE B O 1
ATOM 4979 N N . LEU B 1 216 ? -19.453 13.992 11.445 1 92.19 216 LEU B N 1
ATOM 4980 C CA . LEU B 1 216 ? -19.906 15.234 12.047 1 92.19 216 LEU B CA 1
ATOM 4981 C C . LEU B 1 216 ? -19.234 16.438 11.391 1 92.19 216 LEU B C 1
ATOM 4983 O O . LEU B 1 216 ? -18 16.547 11.406 1 92.19 216 LEU B O 1
ATOM 4987 N N . TRP B 1 217 ? -20.031 17.375 10.883 1 95.12 217 TRP B N 1
ATOM 4988 C CA . TRP B 1 217 ? -19.531 18.438 10.016 1 95.12 217 TRP B CA 1
ATOM 4989 C C . TRP B 1 217 ? -20.25 19.75 10.289 1 95.12 217 TRP B C 1
ATOM 4991 O O . TRP B 1 217 ? -21.453 19.859 10.078 1 95.12 217 TRP B O 1
ATOM 5001 N N . HIS B 1 218 ? -19.516 20.719 10.766 1 96.81 218 HIS B N 1
ATOM 5002 C CA . HIS B 1 218 ? -20.078 22.031 11.047 1 96.81 218 HIS B CA 1
ATOM 5003 C C . HIS B 1 218 ? -20.234 22.859 9.766 1 96.81 218 HIS B C 1
ATOM 5005 O O . HIS B 1 218 ? -19.359 22.828 8.898 1 96.81 218 HIS B O 1
ATOM 5011 N N . SER B 1 219 ? -21.375 23.578 9.609 1 96.19 219 SER B N 1
ATOM 5012 C CA . SER B 1 219 ? -21.594 24.5 8.5 1 96.19 219 SER B CA 1
ATOM 5013 C C . SER B 1 219 ? -22.172 25.828 8.992 1 96.19 219 SER B C 1
ATOM 5015 O O . SER B 1 219 ? -22.688 25.906 10.109 1 96.19 219 SER B O 1
ATOM 5017 N N . GLY B 1 220 ? -21.969 26.938 8.203 1 95.38 220 GLY B N 1
ATOM 5018 C CA . GLY B 1 220 ? -22.656 28.188 8.484 1 95.38 220 GLY B CA 1
ATOM 5019 C C . GLY B 1 220 ? -21.766 29.234 9.102 1 95.38 220 GLY B C 1
ATOM 5020 O O . GLY B 1 220 ? -22.234 30.328 9.445 1 95.38 220 GLY B O 1
ATOM 5021 N N . SER B 1 221 ? -20.469 29.016 9.273 1 97.81 221 SER B N 1
ATOM 5022 C CA . SER B 1 221 ? -19.594 29.984 9.93 1 97.81 221 SER B CA 1
ATOM 5023 C C . SER B 1 221 ? -18.484 30.453 8.984 1 97.81 221 SER B C 1
ATOM 5025 O O . SER B 1 221 ? -17.359 30.703 9.414 1 97.81 221 SER B O 1
ATOM 5027 N N . ASN B 1 222 ? -18.766 30.547 7.742 1 98.44 222 ASN B N 1
ATOM 5028 C CA . ASN B 1 222 ? -17.766 30.891 6.742 1 98.44 222 ASN B CA 1
ATOM 5029 C C . ASN B 1 222 ? -17.266 32.312 6.922 1 98.44 222 ASN B C 1
ATOM 5031 O O . ASN B 1 222 ? -16.094 32.594 6.668 1 98.44 222 ASN B O 1
ATOM 5035 N N . GLU B 1 223 ? -18.156 33.188 7.246 1 98.19 223 GLU B N 1
ATOM 5036 C CA . GLU B 1 223 ? -17.75 34.594 7.426 1 98.19 223 GLU B CA 1
ATOM 5037 C C . GLU B 1 223 ? -16.75 34.719 8.57 1 98.19 223 GLU B C 1
ATOM 5039 O O . GLU B 1 223 ? -15.68 35.312 8.406 1 98.19 223 GLU B O 1
ATOM 5044 N N . LEU B 1 224 ? -17.109 34.188 9.719 1 98.25 224 LEU B N 1
ATOM 5045 C CA . LEU B 1 224 ? -16.25 34.25 10.898 1 98.25 224 LEU B CA 1
ATOM 5046 C C . LEU B 1 224 ? -14.898 33.625 10.625 1 98.25 224 LEU B C 1
ATOM 5048 O O . LEU B 1 224 ? -13.859 34.25 10.859 1 98.25 224 LEU B O 1
ATOM 5052 N N . PHE B 1 225 ? -14.953 32.406 10.141 1 98.69 225 PHE B N 1
ATOM 5053 C CA . PHE B 1 225 ? -13.711 31.672 9.961 1 98.69 225 PHE B CA 1
ATOM 5054 C C . PHE B 1 225 ? -12.945 32.188 8.75 1 98.69 225 PHE B C 1
ATOM 5056 O O . PHE B 1 225 ? -11.711 32.094 8.703 1 98.69 225 PHE B O 1
ATOM 5063 N N . GLY B 1 226 ? -13.656 32.719 7.738 1 98.56 226 GLY B N 1
ATOM 5064 C CA . GLY B 1 226 ? -12.969 33.375 6.637 1 98.56 226 GLY B CA 1
ATOM 5065 C C . GLY B 1 226 ? -12.109 34.531 7.082 1 98.56 226 GLY B C 1
ATOM 5066 O O . GLY B 1 226 ? -10.945 34.656 6.68 1 98.56 226 GLY B O 1
ATOM 5067 N N . ILE B 1 227 ? -12.656 35.406 7.895 1 98.5 227 ILE B N 1
ATOM 5068 C CA . ILE B 1 227 ? -11.945 36.562 8.43 1 98.5 227 ILE B CA 1
ATOM 5069 C C . ILE B 1 227 ? -10.773 36.094 9.289 1 98.5 227 ILE B C 1
ATOM 5071 O O . ILE B 1 227 ? -9.664 36.625 9.195 1 98.5 227 ILE B O 1
ATOM 5075 N N . PHE B 1 228 ? -11.07 35.125 10.094 1 98.38 228 PHE B N 1
ATOM 5076 C CA . PHE B 1 228 ? -10.047 34.562 10.969 1 98.38 228 PHE B CA 1
ATOM 5077 C C . PHE B 1 228 ? -8.867 34.031 10.156 1 98.38 228 PHE B C 1
ATOM 5079 O O . PHE B 1 228 ? -7.715 34.344 10.453 1 98.38 228 PHE B O 1
ATOM 5086 N N . MET B 1 229 ? -9.156 33.219 9.117 1 98.69 229 MET B N 1
ATOM 5087 C CA . MET B 1 229 ? -8.117 32.562 8.328 1 98.69 229 MET B CA 1
ATOM 5088 C C . MET B 1 229 ? -7.332 33.594 7.508 1 98.69 229 MET B C 1
ATOM 5090 O O . MET B 1 229 ? -6.113 33.469 7.371 1 98.69 229 MET B O 1
ATOM 5094 N N . ILE B 1 230 ? -8.008 34.531 6.93 1 98.69 230 ILE B N 1
ATOM 5095 C CA . ILE B 1 230 ? -7.328 35.562 6.176 1 98.69 230 ILE B CA 1
ATOM 5096 C C . ILE B 1 230 ? -6.453 36.406 7.117 1 98.69 230 ILE B C 1
ATOM 5098 O O . ILE B 1 230 ? -5.324 36.75 6.77 1 98.69 230 ILE B O 1
ATOM 5102 N N . GLY B 1 231 ? -6.992 36.75 8.297 1 98.5 231 GLY B N 1
ATOM 5103 C CA . GLY B 1 231 ? -6.195 37.438 9.297 1 98.5 231 GLY B CA 1
ATOM 5104 C C . GLY B 1 231 ? -4.945 36.688 9.695 1 98.5 231 GLY B C 1
ATOM 5105 O O . GLY B 1 231 ? -3.867 37.281 9.805 1 98.5 231 GLY B O 1
ATOM 5106 N N . LEU B 1 232 ? -5.098 35.406 9.938 1 98.44 232 LEU B N 1
ATOM 5107 C CA . LEU B 1 232 ? -3.975 34.562 10.281 1 98.44 232 LEU B CA 1
ATOM 5108 C C . LEU B 1 232 ? -2.928 34.562 9.172 1 98.44 232 LEU B C 1
ATOM 5110 O O . LEU B 1 232 ? -1.728 34.625 9.445 1 98.44 232 LEU B O 1
ATOM 5114 N N . SER B 1 233 ? -3.367 34.438 7.945 1 98.75 233 SER B N 1
ATOM 5115 C CA . SER B 1 233 ? -2.467 34.438 6.797 1 98.75 233 SER B CA 1
ATOM 5116 C C . SER B 1 233 ? -1.743 35.781 6.672 1 98.75 233 SER B C 1
ATOM 5118 O O . SER B 1 233 ? -0.549 35.812 6.367 1 98.75 233 SER B O 1
ATOM 5120 N N . LEU B 1 234 ? -2.436 36.844 6.883 1 98.56 234 LEU B N 1
ATOM 5121 C CA . LEU B 1 234 ? -1.839 38.188 6.832 1 98.56 234 LEU B CA 1
ATOM 5122 C C . LEU B 1 234 ? -0.801 38.344 7.938 1 98.56 234 LEU B C 1
ATOM 5124 O O . LEU B 1 234 ? 0.209 39.031 7.742 1 98.56 234 LEU B O 1
ATOM 5128 N N . TYR B 1 235 ? -1.093 37.781 9.133 1 98.19 235 TYR B N 1
ATOM 5129 C CA . TYR B 1 235 ? -0.141 37.812 10.234 1 98.19 235 TYR B CA 1
ATOM 5130 C C . TYR B 1 235 ? 1.224 37.281 9.789 1 98.19 235 TYR B C 1
ATOM 5132 O O . TYR B 1 235 ? 2.24 37.969 10 1 98.19 235 TYR B O 1
ATOM 5140 N N . PHE B 1 236 ? 1.299 36.156 9.07 1 98.38 236 PHE B N 1
ATOM 5141 C CA . PHE B 1 236 ? 2.557 35.594 8.609 1 98.38 236 PHE B CA 1
ATOM 5142 C C . PHE B 1 236 ? 3.133 36.406 7.453 1 98.38 236 PHE B C 1
ATOM 5144 O O . PHE B 1 236 ? 4.348 36.594 7.371 1 98.38 236 PHE B O 1
ATOM 5151 N N . LEU B 1 237 ? 2.234 36.781 6.566 1 98 237 LEU B N 1
ATOM 5152 C CA . LEU B 1 237 ? 2.68 37.625 5.445 1 98 237 LEU B CA 1
ATOM 5153 C C . LEU B 1 237 ? 3.395 38.875 5.938 1 98 237 LEU B C 1
ATOM 5155 O O . LEU B 1 237 ? 4.484 39.188 5.461 1 98 237 LEU B O 1
ATOM 5159 N N . LEU B 1 238 ? 2.891 39.531 6.918 1 97.62 238 LEU B N 1
ATOM 5160 C CA . LEU B 1 238 ? 3.434 40.781 7.434 1 97.62 238 LEU B CA 1
ATOM 5161 C C . LEU B 1 238 ? 4.727 40.531 8.203 1 97.62 238 LEU B C 1
ATOM 5163 O O . LEU B 1 238 ? 5.676 41.312 8.102 1 97.62 238 LEU B O 1
ATOM 5167 N N . ILE B 1 239 ? 4.727 39.5 8.992 1 97.06 239 ILE B N 1
ATOM 5168 C CA . ILE B 1 239 ? 5.949 39.156 9.711 1 97.06 239 ILE B CA 1
ATOM 5169 C C . ILE B 1 239 ? 7.098 38.969 8.719 1 97.06 239 ILE B C 1
ATOM 5171 O O . ILE B 1 239 ? 8.18 39.531 8.914 1 97.06 239 ILE B O 1
ATOM 5175 N N . GLY B 1 240 ? 6.855 38.219 7.617 1 96.62 240 GLY B N 1
ATOM 5176 C CA . GLY B 1 240 ? 7.883 38 6.609 1 96.62 240 GLY B CA 1
ATOM 5177 C C . GLY B 1 240 ? 8.312 39.281 5.922 1 96.62 240 GLY B C 1
ATOM 5178 O O . GLY B 1 240 ? 9.508 39.562 5.777 1 96.62 240 GLY B O 1
ATOM 5179 N N . ILE B 1 241 ? 7.387 40.125 5.547 1 96.69 241 ILE B N 1
ATOM 5180 C CA . ILE B 1 241 ? 7.652 41.344 4.812 1 96.69 241 ILE B CA 1
ATOM 5181 C C . ILE B 1 241 ? 8.43 42.312 5.699 1 96.69 241 ILE B C 1
ATOM 5183 O O . ILE B 1 241 ? 9.414 42.938 5.258 1 96.69 241 ILE B O 1
ATOM 5187 N N . PHE B 1 242 ? 8.062 42.469 6.922 1 95.94 242 PHE B N 1
ATOM 5188 C CA . PHE B 1 242 ? 8.688 43.406 7.82 1 95.94 242 PHE B CA 1
ATOM 5189 C C . PHE B 1 242 ? 10.102 42.969 8.18 1 95.94 242 PHE B C 1
ATOM 5191 O O . PHE B 1 242 ? 11.008 43.812 8.312 1 95.94 242 PHE B O 1
ATOM 5198 N N . LYS B 1 243 ? 10.289 41.75 8.367 1 94 243 LYS B N 1
ATOM 5199 C CA . LYS B 1 243 ? 11.609 41.25 8.727 1 94 243 LYS B CA 1
ATOM 5200 C C . LYS B 1 243 ? 12.594 41.406 7.574 1 94 243 LYS B C 1
ATOM 5202 O O . LYS B 1 243 ? 13.781 41.656 7.797 1 94 243 LYS B O 1
ATOM 5207 N N . ILE B 1 244 ? 12.156 41.156 6.355 1 93.5 244 ILE B N 1
ATOM 5208 C CA . ILE B 1 244 ? 13.031 41.281 5.195 1 93.5 244 ILE B CA 1
ATOM 5209 C C . ILE B 1 244 ? 13.258 42.781 4.883 1 93.5 244 ILE B C 1
ATOM 5211 O O . ILE B 1 244 ? 14.359 43.188 4.523 1 93.5 244 ILE B O 1
ATOM 5215 N N . ASN B 1 245 ? 12.328 43.625 4.961 1 92.56 245 ASN B N 1
ATOM 5216 C CA . ASN B 1 245 ? 12.352 45.062 4.852 1 92.56 245 ASN B CA 1
ATOM 5217 C C . ASN B 1 245 ? 13.117 45.531 3.609 1 92.56 245 ASN B C 1
ATOM 5219 O O . ASN B 1 245 ? 13.938 46.438 3.684 1 92.56 245 ASN B O 1
ATOM 5223 N N . ASN B 1 246 ? 13.094 44.812 2.541 1 94.88 246 ASN B N 1
ATOM 5224 C CA . ASN B 1 246 ? 13.688 45.094 1.239 1 94.88 246 ASN B CA 1
ATOM 5225 C C . ASN B 1 246 ? 12.898 44.438 0.109 1 94.88 246 ASN B C 1
ATOM 5227 O O . ASN B 1 246 ? 12.867 43.219 -0.013 1 94.88 246 ASN B O 1
ATOM 5231 N N . TRP B 1 247 ? 12.398 45.25 -0.711 1 94.31 247 TRP B N 1
ATOM 5232 C CA . TRP B 1 247 ? 11.469 44.781 -1.738 1 94.31 247 TRP B CA 1
ATOM 5233 C C . TRP B 1 247 ? 12.18 43.906 -2.754 1 94.31 247 TRP B C 1
ATOM 5235 O O . TRP B 1 247 ? 11.617 42.906 -3.199 1 94.31 247 TRP B O 1
ATOM 5245 N N . ASP B 1 248 ? 13.344 44.281 -3.156 1 95.38 248 ASP B N 1
ATOM 5246 C CA . ASP B 1 248 ? 14.094 43.5 -4.137 1 95.38 248 ASP B CA 1
ATOM 5247 C C . ASP B 1 248 ? 14.453 42.125 -3.592 1 95.38 248 ASP B C 1
ATOM 5249 O O . ASP B 1 248 ? 14.367 41.125 -4.312 1 95.38 248 ASP B O 1
ATOM 5253 N N . LYS B 1 249 ? 14.797 42.156 -2.385 1 95.19 249 LYS B N 1
ATOM 5254 C CA . LYS B 1 249 ? 15.117 40.875 -1.738 1 95.19 249 LYS B CA 1
ATOM 5255 C C . LYS B 1 249 ? 13.883 40 -1.594 1 95.19 249 LYS B C 1
ATOM 5257 O O . LYS B 1 249 ? 13.953 38.781 -1.765 1 95.19 249 LYS B O 1
ATOM 5262 N N . LEU B 1 250 ? 12.836 40.625 -1.251 1 96.31 250 LEU B N 1
ATOM 5263 C CA . LEU B 1 250 ? 11.555 39.906 -1.134 1 96.31 250 LEU B CA 1
ATOM 5264 C C . LEU B 1 250 ? 11.172 39.25 -2.455 1 96.31 250 LEU B C 1
ATOM 5266 O O . LEU B 1 250 ? 10.844 38.062 -2.49 1 96.31 250 LEU B O 1
ATOM 5270 N N . LYS B 1 251 ? 11.203 40 -3.496 1 95.75 251 LYS B N 1
ATOM 5271 C CA . LYS B 1 251 ? 10.836 39.5 -4.82 1 95.75 251 LYS B CA 1
ATOM 5272 C C . LYS B 1 251 ? 11.758 38.375 -5.266 1 95.75 251 LYS B C 1
ATOM 5274 O O . LYS B 1 251 ? 11.297 37.344 -5.734 1 95.75 251 LYS B O 1
ATOM 5279 N N . SER B 1 252 ? 13.023 38.562 -5.145 1 96.25 252 SER B N 1
ATOM 5280 C CA . SER B 1 252 ? 14.008 37.594 -5.574 1 96.25 252 SER B CA 1
ATOM 5281 C C . SER B 1 252 ? 13.859 36.281 -4.801 1 96.25 252 SER B C 1
ATOM 5283 O O . SER B 1 252 ? 13.898 35.188 -5.391 1 96.25 252 SER B O 1
ATOM 5285 N N . ASN B 1 253 ? 13.664 36.406 -3.514 1 95.88 253 ASN B N 1
ATOM 5286 C CA . ASN B 1 253 ? 13.531 35.219 -2.684 1 95.88 253 ASN B CA 1
ATOM 5287 C C . ASN B 1 253 ? 12.234 34.469 -2.971 1 95.88 253 ASN B C 1
ATOM 5289 O O . ASN B 1 253 ? 12.195 33.25 -2.9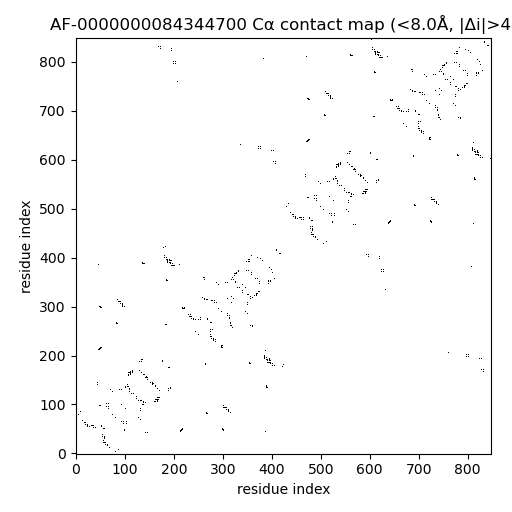 1 95.88 253 ASN B O 1
ATOM 5293 N N . LEU B 1 254 ? 11.234 35.219 -3.221 1 96.12 254 LEU B N 1
ATOM 5294 C CA . LEU B 1 254 ? 9.961 34.594 -3.551 1 96.12 254 LEU B CA 1
ATOM 5295 C C . LEU B 1 254 ? 10.055 33.812 -4.863 1 96.12 254 LEU B C 1
ATOM 5297 O O . LEU B 1 254 ? 9.492 32.719 -4.992 1 96.12 254 LEU B O 1
ATOM 5301 N N . ILE B 1 255 ? 10.773 34.375 -5.805 1 97.12 255 ILE B N 1
ATOM 5302 C CA . ILE B 1 255 ? 11 33.688 -7.07 1 97.12 255 ILE B CA 1
ATOM 5303 C C . ILE B 1 255 ? 11.797 32.406 -6.824 1 97.12 255 ILE B C 1
ATOM 5305 O O . ILE B 1 255 ? 11.469 31.344 -7.375 1 97.12 255 ILE B O 1
ATOM 5309 N N . MET B 1 256 ? 12.719 32.469 -6 1 96.69 256 MET B N 1
ATOM 5310 C CA . MET B 1 256 ? 13.594 31.312 -5.738 1 96.69 256 MET B CA 1
ATOM 5311 C C . MET B 1 256 ? 12.828 30.188 -5.043 1 96.69 256 MET B C 1
ATOM 5313 O O . MET B 1 256 ? 12.992 29.016 -5.391 1 96.69 256 MET B O 1
ATOM 5317 N N . ILE B 1 257 ? 12.008 30.547 -4.082 1 97.31 257 ILE B N 1
ATOM 5318 C CA . ILE B 1 257 ? 11.211 29.531 -3.381 1 97.31 257 ILE B CA 1
ATOM 5319 C C . ILE B 1 257 ? 10.266 28.859 -4.363 1 97.31 257 ILE B C 1
ATOM 5321 O O . ILE B 1 257 ? 10.039 27.641 -4.277 1 97.31 257 ILE B O 1
ATOM 5325 N N . ASN B 1 258 ? 9.75 29.578 -5.297 1 97.44 258 ASN B N 1
ATOM 5326 C CA . ASN B 1 258 ? 8.781 29.031 -6.242 1 97.44 258 ASN B CA 1
ATOM 5327 C C . ASN B 1 258 ? 9.453 28.172 -7.312 1 97.44 258 ASN B C 1
ATOM 5329 O O . ASN B 1 258 ? 8.781 27.453 -8.039 1 97.44 258 ASN B O 1
ATOM 5333 N N . LYS B 1 259 ? 10.75 28.188 -7.34 1 96.94 259 LYS B N 1
ATOM 5334 C CA . LYS B 1 259 ? 11.5 27.344 -8.266 1 96.94 259 LYS B CA 1
ATOM 5335 C C . LYS B 1 259 ? 11.883 26.016 -7.609 1 96.94 259 LYS B C 1
ATOM 5337 O O . LYS B 1 259 ? 12.273 25.078 -8.297 1 96.94 259 LYS B O 1
ATOM 5342 N N . GLU B 1 260 ? 11.68 25.953 -6.324 1 97.31 260 GLU B N 1
ATOM 5343 C CA . GLU B 1 260 ? 12 24.719 -5.609 1 97.31 260 GLU B CA 1
ATOM 5344 C C . GLU B 1 260 ? 11.031 23.594 -5.988 1 97.31 260 GLU B C 1
ATOM 5346 O O . GLU B 1 260 ? 9.844 23.828 -6.195 1 97.31 260 GLU B O 1
ATOM 5351 N N . THR B 1 261 ? 11.469 22.328 -6.035 1 97.19 261 THR B N 1
ATOM 5352 C CA . THR B 1 261 ? 10.648 21.172 -6.41 1 97.19 261 THR B CA 1
ATOM 5353 C C . THR B 1 261 ? 9.742 20.766 -5.254 1 97.19 261 THR B C 1
ATOM 5355 O O . THR B 1 261 ? 8.648 20.234 -5.473 1 97.19 261 THR B O 1
ATOM 5358 N N . GLY B 1 262 ? 10.289 20.969 -4.027 1 97.5 262 GLY B N 1
ATOM 5359 C CA . GLY B 1 262 ? 9.539 20.578 -2.844 1 97.5 262 GLY B CA 1
ATOM 5360 C C . GLY B 1 262 ? 9.781 19.141 -2.43 1 97.5 262 GLY B C 1
ATOM 5361 O O . GLY B 1 262 ? 9.242 18.672 -1.427 1 97.5 262 GLY B O 1
ATOM 5362 N N . ARG B 1 263 ? 10.578 18.422 -3.137 1 96.75 263 ARG B N 1
ATOM 5363 C CA . ARG B 1 263 ? 10.891 17.047 -2.791 1 96.75 263 ARG B CA 1
ATOM 5364 C C . ARG B 1 263 ? 11.617 16.969 -1.45 1 96.75 263 ARG B C 1
ATOM 5366 O O . ARG B 1 263 ? 12.5 17.766 -1.171 1 96.75 263 ARG B O 1
ATOM 5373 N N . ILE B 1 264 ? 11.203 16.062 -0.584 1 94.06 264 ILE B N 1
ATOM 5374 C CA . ILE B 1 264 ? 11.781 15.93 0.752 1 94.06 264 ILE B CA 1
ATOM 5375 C C . ILE B 1 264 ? 13.242 15.516 0.65 1 94.06 264 ILE B C 1
ATOM 5377 O O . ILE B 1 264 ? 13.594 14.648 -0.152 1 94.06 264 ILE B O 1
ATOM 5381 N N . PRO B 1 265 ? 14.164 16.188 1.385 1 88.31 265 PRO B N 1
ATOM 5382 C CA . PRO B 1 265 ? 13.953 17.25 2.357 1 88.31 265 PRO B CA 1
ATOM 5383 C C . PRO B 1 265 ? 14.023 18.641 1.726 1 88.31 265 PRO B C 1
ATOM 5385 O O . PRO B 1 265 ? 14.945 18.938 0.96 1 88.31 265 PRO B O 1
ATOM 5388 N N . SER B 1 266 ? 12.961 19.406 1.933 1 92.75 266 SER B N 1
ATOM 5389 C CA . SER B 1 266 ? 12.883 20.766 1.397 1 92.75 266 SER B CA 1
ATOM 5390 C C . SER B 1 266 ? 12.484 21.766 2.479 1 92.75 266 SER B C 1
ATOM 5392 O O . SER B 1 266 ? 11.352 22.25 2.49 1 92.75 266 SER B O 1
ATOM 5394 N N . ASP B 1 267 ? 13.461 22.188 3.266 1 97.06 267 ASP B N 1
ATOM 5395 C CA . ASP B 1 267 ? 13.25 23.094 4.387 1 97.06 267 ASP B CA 1
ATOM 5396 C C . ASP B 1 267 ? 13.422 24.547 3.953 1 97.06 267 ASP B C 1
ATOM 5398 O O . ASP B 1 267 ? 14.523 25.094 4.023 1 97.06 267 ASP B O 1
ATOM 5402 N N . PHE B 1 268 ? 12.375 25.203 3.682 1 97.62 268 PHE B N 1
ATOM 5403 C CA . PHE B 1 268 ? 12.391 26.562 3.154 1 97.62 268 PHE B CA 1
ATOM 5404 C C . PHE B 1 268 ? 12.781 27.562 4.238 1 97.62 268 PHE B C 1
ATOM 5406 O O . PHE B 1 268 ? 13.391 28.594 3.951 1 97.62 268 PHE B O 1
ATOM 5413 N N . LEU B 1 269 ? 12.391 27.25 5.457 1 96.75 269 LEU B N 1
ATOM 5414 C CA . LEU B 1 269 ? 12.727 28.156 6.555 1 96.75 269 LEU B CA 1
ATOM 5415 C C . LEU B 1 269 ? 14.234 28.188 6.781 1 96.75 269 LEU B C 1
ATOM 5417 O O . LEU B 1 269 ? 14.805 29.266 6.98 1 96.75 269 LEU B O 1
ATOM 5421 N N . LYS B 1 270 ? 14.812 27.078 6.762 1 95.19 270 LYS B N 1
ATOM 5422 C CA . LYS B 1 270 ? 16.266 26.984 6.934 1 95.19 270 LYS B CA 1
ATOM 5423 C C . LYS B 1 270 ? 17 27.594 5.738 1 95.19 270 LYS B C 1
ATOM 5425 O O . LYS B 1 270 ? 17.984 28.297 5.906 1 95.19 270 LYS B O 1
ATOM 5430 N N . LYS B 1 271 ? 16.5 27.359 4.578 1 95.31 271 LYS B N 1
ATOM 5431 C CA . LYS B 1 271 ? 17.188 27.719 3.346 1 95.31 271 LYS B CA 1
ATOM 5432 C C . LYS B 1 271 ? 17.016 29.203 3.027 1 95.31 271 LYS B C 1
ATOM 5434 O O . LYS B 1 271 ? 17.938 29.859 2.557 1 95.31 271 LYS B O 1
ATOM 5439 N N . TYR B 1 272 ? 15.789 29.719 3.287 1 95.31 272 TYR B N 1
ATOM 5440 C CA . TYR B 1 272 ? 15.5 31.047 2.781 1 95.31 272 TYR B CA 1
ATOM 5441 C C . TYR B 1 272 ? 15.141 32 3.92 1 95.31 272 TYR B C 1
ATOM 5443 O O . TYR B 1 272 ? 14.961 33.188 3.701 1 95.31 272 TYR B O 1
ATOM 5451 N N . GLY B 1 273 ? 14.969 31.484 5.082 1 94.25 273 GLY B N 1
ATOM 5452 C CA . GLY B 1 273 ? 14.703 32.312 6.242 1 94.25 273 GLY B CA 1
ATOM 5453 C C . GLY B 1 273 ? 13.297 32.906 6.242 1 94.25 273 GLY B C 1
ATOM 5454 O O . GLY B 1 273 ? 12.32 32.188 6.066 1 94.25 273 GLY B O 1
ATOM 5455 N N . ASP B 1 274 ? 13.219 34.219 6.348 1 94.31 274 ASP B N 1
ATOM 5456 C CA . ASP B 1 274 ? 11.961 34.875 6.688 1 94.31 274 ASP B CA 1
ATOM 5457 C C . ASP B 1 274 ? 10.992 34.844 5.508 1 94.31 274 ASP B C 1
ATOM 5459 O O . ASP B 1 274 ? 9.781 35.031 5.691 1 94.31 274 ASP B O 1
ATOM 5463 N N . ILE B 1 275 ? 11.492 34.656 4.301 1 96.81 275 ILE B N 1
ATOM 5464 C CA . ILE B 1 275 ? 10.617 34.625 3.133 1 96.81 275 ILE B CA 1
ATOM 5465 C C . ILE B 1 275 ? 9.656 33.438 3.244 1 96.81 275 ILE B C 1
ATOM 5467 O O . ILE B 1 275 ? 8.594 33.438 2.619 1 96.81 275 ILE B O 1
ATOM 5471 N N . ALA B 1 276 ? 10.023 32.438 4.012 1 97.88 276 ALA B N 1
ATOM 5472 C CA . ALA B 1 276 ? 9.148 31.297 4.234 1 97.88 276 ALA B CA 1
ATOM 5473 C C . ALA B 1 276 ? 7.824 31.734 4.848 1 97.88 276 ALA B C 1
ATOM 5475 O O . ALA B 1 276 ? 6.777 31.156 4.547 1 97.88 276 ALA B O 1
ATOM 5476 N N . TYR B 1 277 ? 7.84 32.75 5.695 1 98.19 277 TYR B N 1
ATOM 5477 C CA . TYR B 1 277 ? 6.613 33.25 6.305 1 98.19 277 TYR B CA 1
ATOM 5478 C C . TYR B 1 277 ? 5.695 33.875 5.258 1 98.19 277 TYR B C 1
ATOM 5480 O O . TYR B 1 277 ? 4.473 33.719 5.324 1 98.19 277 TYR B O 1
ATOM 5488 N N . VAL B 1 278 ? 6.27 34.531 4.32 1 98.44 278 VAL B N 1
ATOM 5489 C CA . VAL B 1 278 ? 5.488 35.125 3.232 1 98.44 278 VAL B CA 1
ATOM 5490 C C . VAL B 1 278 ? 4.82 34.031 2.424 1 98.44 278 VAL B C 1
ATOM 5492 O O . VAL B 1 278 ? 3.625 34.094 2.123 1 98.44 278 VAL B O 1
ATOM 5495 N N . ASN B 1 279 ? 5.625 33 2.1 1 98.69 279 ASN B N 1
ATOM 5496 C CA . ASN B 1 279 ? 5.086 31.859 1.373 1 98.69 279 ASN B CA 1
ATOM 5497 C C . ASN B 1 279 ? 3.967 31.172 2.152 1 98.69 279 ASN B C 1
ATOM 5499 O O . ASN B 1 279 ? 2.949 30.797 1.575 1 98.69 279 ASN B O 1
ATOM 5503 N N . MET B 1 280 ? 4.098 31.031 3.457 1 98.69 280 MET B N 1
ATOM 5504 C CA . MET B 1 280 ? 3.08 30.453 4.328 1 98.69 280 MET B CA 1
ATOM 5505 C C . MET B 1 280 ? 1.795 31.266 4.281 1 98.69 280 MET B C 1
ATOM 5507 O O . MET B 1 280 ? 0.705 30.719 4.137 1 98.69 280 MET B O 1
ATOM 5511 N N . GLY B 1 281 ? 1.989 32.562 4.402 1 98.75 281 GLY B N 1
ATOM 5512 C CA . GLY B 1 281 ? 0.836 33.438 4.355 1 98.75 281 GLY B CA 1
ATOM 5513 C C . GLY B 1 281 ? 0.096 33.375 3.031 1 98.75 281 GLY B C 1
ATOM 5514 O O . GLY B 1 281 ? -1.136 33.312 3.006 1 98.75 281 GLY B O 1
ATOM 5515 N N . LEU B 1 282 ? 0.804 33.344 1.927 1 98.69 282 LEU B N 1
ATOM 5516 C CA . LEU B 1 282 ? 0.202 33.312 0.599 1 98.69 282 LEU B CA 1
ATOM 5517 C C . LEU B 1 282 ? -0.562 32 0.389 1 98.69 282 LEU B C 1
ATOM 5519 O O . LEU B 1 282 ? -1.672 32 -0.148 1 98.69 282 LEU B O 1
ATOM 5523 N N . LEU B 1 283 ? 0.022 30.922 0.795 1 98.81 283 LEU B N 1
ATOM 5524 C CA . LEU B 1 283 ? -0.636 29.625 0.676 1 98.81 283 LEU B CA 1
ATOM 5525 C C . LEU B 1 283 ? -1.911 29.594 1.511 1 98.81 283 LEU B C 1
ATOM 5527 O O . LEU B 1 283 ? -2.9 28.969 1.111 1 98.81 283 LEU B O 1
ATOM 5531 N N . GLY B 1 284 ? -1.853 30.25 2.713 1 98.81 284 GLY B N 1
ATOM 5532 C CA . GLY B 1 284 ? -3.051 30.359 3.529 1 98.81 284 GLY B CA 1
ATOM 5533 C C . GLY B 1 284 ? -4.172 31.125 2.85 1 98.81 284 GLY B C 1
ATOM 5534 O O . GLY B 1 284 ? -5.332 30.703 2.887 1 98.81 284 GLY B O 1
ATOM 5535 N N . ILE B 1 285 ? -3.838 32.188 2.205 1 98.75 285 ILE B N 1
ATOM 5536 C CA . ILE B 1 285 ? -4.82 33.031 1.513 1 98.75 285 ILE B CA 1
ATOM 5537 C C . ILE B 1 285 ? -5.414 32.25 0.338 1 98.75 285 ILE B C 1
ATOM 5539 O O . ILE B 1 285 ? -6.633 32.156 0.199 1 98.75 285 ILE B O 1
ATOM 5543 N N . ILE B 1 286 ? -4.562 31.641 -0.438 1 98.38 286 ILE B N 1
ATOM 5544 C CA . ILE B 1 286 ? -4.992 30.922 -1.633 1 98.38 286 ILE B CA 1
ATOM 5545 C C . ILE B 1 286 ? -5.898 29.75 -1.238 1 98.38 286 ILE B C 1
ATOM 5547 O O . ILE B 1 286 ? -6.938 29.531 -1.862 1 98.38 286 ILE B O 1
ATOM 5551 N N . SER B 1 287 ? -5.551 29.047 -0.227 1 98.62 287 SER B N 1
ATOM 5552 C CA . SER B 1 287 ? -6.328 27.891 0.21 1 98.62 287 SER B CA 1
ATOM 5553 C C . SER B 1 287 ? -7.68 28.312 0.776 1 98.62 287 SER B C 1
ATOM 5555 O O . SER B 1 287 ? -8.703 27.688 0.501 1 98.62 287 SER B O 1
ATOM 5557 N N . THR B 1 288 ? -7.688 29.391 1.562 1 98.81 288 THR B N 1
ATOM 5558 C CA . THR B 1 288 ? -8.93 29.891 2.141 1 98.81 288 THR B CA 1
ATOM 5559 C C . THR B 1 288 ? -9.883 30.375 1.047 1 98.81 288 THR B C 1
ATOM 5561 O O . THR B 1 288 ? -11.07 30.031 1.052 1 98.81 288 THR B O 1
ATOM 5564 N N . ILE B 1 289 ? -9.367 31.125 0.147 1 98.62 289 ILE B N 1
ATOM 5565 C CA . ILE B 1 289 ? -10.18 31.656 -0.948 1 98.62 289 ILE B CA 1
ATOM 5566 C C . ILE B 1 289 ? -10.703 30.5 -1.798 1 98.62 289 ILE B C 1
ATOM 5568 O O . ILE B 1 289 ? -11.859 30.516 -2.234 1 98.62 289 ILE B O 1
ATOM 5572 N N . PHE B 1 290 ? -9.898 29.531 -2.068 1 98.56 290 PHE B N 1
ATOM 5573 C CA . PHE B 1 290 ? -10.32 28.391 -2.855 1 98.56 290 PHE B CA 1
ATOM 5574 C C . PHE B 1 290 ? -11.523 27.703 -2.219 1 98.56 290 PHE B C 1
ATOM 5576 O O . PHE B 1 290 ? -12.523 27.438 -2.895 1 98.56 290 PHE B O 1
ATOM 5583 N N . VAL B 1 291 ? -11.422 27.375 -0.891 1 98.56 291 VAL B N 1
ATOM 5584 C CA . VAL B 1 291 ? -12.508 26.703 -0.193 1 98.56 291 VAL B CA 1
ATOM 5585 C C . VAL B 1 291 ? -13.789 27.516 -0.299 1 98.56 291 VAL B C 1
ATOM 5587 O O . VAL B 1 291 ? -14.867 26.969 -0.554 1 98.56 291 VAL B O 1
ATOM 5590 N N . LEU B 1 292 ? -13.656 28.797 -0.157 1 98.5 292 LEU B N 1
ATOM 5591 C CA . LEU B 1 292 ? -14.82 29.672 -0.208 1 98.5 292 LEU B CA 1
ATOM 5592 C C . LEU B 1 292 ? -15.375 29.75 -1.627 1 98.5 292 LEU B C 1
ATOM 5594 O O . LEU B 1 292 ? -16.594 29.797 -1.822 1 98.5 292 LEU B O 1
ATOM 5598 N N . LEU B 1 293 ? -14.516 29.75 -2.607 1 98.06 293 LEU B N 1
ATOM 5599 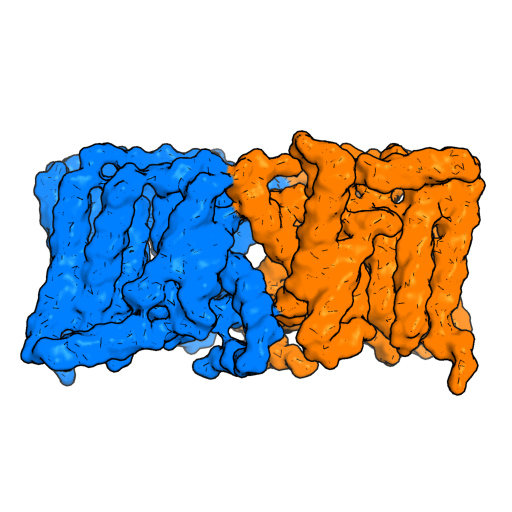C CA . LEU B 1 293 ? -14.922 29.891 -4 1 98.06 293 LEU B CA 1
ATOM 5600 C C . LEU B 1 293 ? -15.742 28.688 -4.457 1 98.06 293 LEU B C 1
ATOM 5602 O O . LEU B 1 293 ? -16.672 28.844 -5.258 1 98.06 293 LEU B O 1
ATOM 5606 N N . ILE B 1 294 ? -15.406 27.531 -3.982 1 97.75 294 ILE B N 1
ATOM 5607 C CA . ILE B 1 294 ? -16.141 26.344 -4.395 1 97.75 294 ILE B CA 1
ATOM 5608 C C . ILE B 1 294 ? -17.328 26.125 -3.467 1 97.75 294 ILE B C 1
ATOM 5610 O O . ILE B 1 294 ? -17.938 25.047 -3.473 1 97.75 294 ILE B O 1
ATOM 5614 N N . LYS B 1 295 ? -17.547 27.094 -2.58 1 97.88 295 LYS B N 1
ATOM 5615 C CA . LYS B 1 295 ? -18.672 27.094 -1.649 1 97.88 295 LYS B CA 1
ATOM 5616 C C . LYS B 1 295 ? -18.531 25.969 -0.622 1 97.88 295 LYS B C 1
ATOM 5618 O O . LYS B 1 295 ? -19.516 25.312 -0.264 1 97.88 295 LYS B O 1
ATOM 5623 N N . GLY B 1 296 ? -17.312 25.719 -0.273 1 97.94 296 GLY B N 1
ATOM 5624 C CA . GLY B 1 296 ? -17.062 24.812 0.835 1 97.94 296 GLY B CA 1
ATOM 5625 C C . GLY B 1 296 ? -17.281 25.453 2.193 1 97.94 296 GLY B C 1
ATOM 5626 O O . GLY B 1 296 ? -17.375 26.688 2.299 1 97.94 296 GLY B O 1
ATOM 5627 N N . SER B 1 297 ? -17.406 24.625 3.209 1 98.25 297 SER B N 1
ATOM 5628 C CA . SER B 1 297 ? -17.562 25.109 4.574 1 98.25 297 SER B CA 1
ATOM 5629 C C . SER B 1 297 ? -16.219 25.234 5.285 1 98.25 297 SER B C 1
ATOM 5631 O O . SER B 1 297 ? -15.398 24.312 5.223 1 98.25 297 SER B O 1
ATOM 5633 N N . LEU B 1 298 ? -16.016 26.359 5.887 1 98.5 298 LEU B N 1
ATOM 5634 C CA . LEU B 1 298 ? -14.883 26.484 6.801 1 98.5 298 LEU B CA 1
ATOM 5635 C C . LEU B 1 298 ? -15.25 25.969 8.188 1 98.5 298 LEU B C 1
ATOM 5637 O O . LEU B 1 298 ? -16.156 26.5 8.828 1 98.5 298 LEU B O 1
ATOM 5641 N N . ASN B 1 299 ? -14.672 24.953 8.617 1 98.38 299 ASN B N 1
ATOM 5642 C CA . ASN B 1 299 ? -14.867 24.312 9.906 1 98.38 299 ASN B CA 1
ATOM 5643 C C . ASN B 1 299 ? -13.602 23.609 10.391 1 98.38 299 ASN B C 1
ATOM 5645 O O . ASN B 1 299 ? -12.5 23.906 9.922 1 98.38 299 ASN B O 1
ATOM 5649 N N . GLY B 1 300 ? -13.664 22.812 11.367 1 97.75 300 GLY B N 1
ATOM 5650 C CA . GLY B 1 300 ? -12.477 22.172 11.93 1 97.75 300 GLY B CA 1
ATOM 5651 C C . GLY B 1 300 ? -11.633 21.453 10.891 1 97.75 300 GLY B C 1
ATOM 5652 O O . GLY B 1 300 ? -10.477 21.812 10.672 1 97.75 300 GLY B O 1
ATOM 5653 N N . PRO B 1 301 ? -12.25 20.484 10.18 1 97.44 301 PRO B N 1
ATOM 5654 C CA . PRO B 1 301 ? -11.492 19.703 9.203 1 97.44 301 PRO B CA 1
ATOM 5655 C C . PRO B 1 301 ? -10.93 20.547 8.07 1 97.44 301 PRO B C 1
ATOM 5657 O O . PRO B 1 301 ? -9.773 20.391 7.68 1 97.44 301 PRO B O 1
ATOM 5660 N N . THR B 1 302 ? -11.664 21.484 7.52 1 98.38 302 THR B N 1
ATOM 5661 C CA . THR B 1 302 ? -11.188 22.281 6.395 1 98.38 302 THR B CA 1
ATOM 5662 C C . THR B 1 302 ? -10.133 23.281 6.852 1 98.38 302 THR B C 1
ATOM 5664 O O . THR B 1 302 ? -9.18 23.578 6.121 1 98.38 302 THR B O 1
ATOM 5667 N N . MET B 1 303 ? -10.312 23.859 8.023 1 98.62 303 MET B N 1
ATOM 5668 C CA . MET B 1 303 ? -9.258 24.719 8.555 1 98.62 303 MET B CA 1
ATOM 5669 C C . MET B 1 303 ? -7.996 23.906 8.852 1 98.62 303 MET B C 1
ATOM 5671 O O . MET B 1 303 ? -6.883 24.391 8.656 1 98.62 303 MET B O 1
ATOM 5675 N N . GLY B 1 304 ? -8.242 22.688 9.336 1 98 304 GLY B N 1
ATOM 5676 C CA . GLY B 1 304 ? -7.102 21.812 9.484 1 98 304 GLY B CA 1
ATOM 5677 C C . GLY B 1 304 ? -6.344 21.578 8.188 1 98 304 GLY B C 1
ATOM 5678 O O . GLY B 1 304 ? -5.109 21.562 8.18 1 98 304 GLY B O 1
ATOM 5679 N N . ALA B 1 305 ? -7.07 21.422 7.141 1 98.38 305 ALA B N 1
ATOM 5680 C CA . ALA B 1 305 ? -6.453 21.25 5.828 1 98.38 305 ALA B CA 1
ATOM 5681 C C . ALA B 1 305 ? -5.684 22.5 5.422 1 98.38 305 ALA B C 1
ATOM 5683 O O . ALA B 1 305 ? -4.59 22.422 4.859 1 98.38 305 ALA B O 1
ATOM 5684 N N . ILE B 1 306 ? -6.223 23.656 5.695 1 98.81 306 ILE B N 1
ATOM 5685 C CA . ILE B 1 306 ? -5.566 24.922 5.371 1 98.81 306 ILE B CA 1
ATOM 5686 C C . ILE B 1 306 ? -4.324 25.094 6.238 1 98.81 306 ILE B C 1
ATOM 5688 O O . ILE B 1 306 ? -3.285 25.562 5.766 1 98.81 306 ILE B O 1
ATOM 5692 N N . PHE B 1 307 ? -4.449 24.719 7.523 1 98.81 307 PHE B N 1
ATOM 5693 C CA . PHE B 1 307 ? -3.287 24.734 8.406 1 98.81 307 PHE B CA 1
ATOM 5694 C C . PHE B 1 307 ? -2.164 23.875 7.832 1 98.81 307 PHE B C 1
ATOM 5696 O O . PHE B 1 307 ? -0.991 24.25 7.91 1 98.81 307 PHE B O 1
ATOM 5703 N N . THR B 1 308 ? -2.547 22.781 7.262 1 98.44 308 THR B N 1
ATOM 5704 C CA . THR B 1 308 ? -1.555 21.891 6.648 1 98.44 308 THR B CA 1
ATOM 5705 C C . THR B 1 308 ? -0.892 22.578 5.457 1 98.44 308 THR B C 1
ATOM 5707 O O . THR B 1 308 ? 0.321 22.469 5.266 1 98.44 308 THR B O 1
ATOM 5710 N N . MET B 1 309 ? -1.68 23.312 4.695 1 98.69 309 MET B N 1
ATOM 5711 C CA . MET B 1 309 ? -1.15 24.078 3.574 1 98.69 309 MET B CA 1
ATOM 5712 C C . MET B 1 309 ? -0.158 25.125 4.059 1 98.69 309 MET B C 1
ATOM 5714 O O . MET B 1 309 ? 0.929 25.266 3.494 1 98.69 309 MET B O 1
ATOM 5718 N N . ILE B 1 310 ? -0.508 25.828 5.066 1 98.75 310 ILE B N 1
ATOM 5719 C CA . ILE B 1 310 ? 0.342 26.875 5.637 1 98.75 310 ILE B CA 1
ATOM 5720 C C . ILE B 1 310 ? 1.619 26.25 6.191 1 98.75 310 ILE B C 1
ATOM 5722 O O . ILE B 1 310 ? 2.723 26.719 5.906 1 98.75 310 ILE B O 1
ATOM 5726 N N . GLY B 1 311 ? 1.447 25.172 6.953 1 98.56 311 GLY B N 1
ATOM 5727 C CA . GLY B 1 311 ? 2.588 24.516 7.57 1 98.56 311 GLY B CA 1
ATOM 5728 C C . GLY B 1 311 ? 3.621 24.047 6.566 1 98.56 311 GLY B C 1
ATOM 5729 O O . GLY B 1 311 ? 4.812 24.344 6.707 1 98.56 311 GLY B O 1
ATOM 5730 N N . PHE B 1 312 ? 3.158 23.453 5.516 1 98.69 312 PHE B N 1
ATOM 5731 C CA . PHE B 1 312 ? 4.082 22.922 4.523 1 98.69 312 PHE B CA 1
ATOM 5732 C C . PHE B 1 312 ? 4.602 24.031 3.613 1 98.69 312 PHE B C 1
ATOM 5734 O O . PHE B 1 312 ? 5.434 23.781 2.738 1 98.69 312 PHE B O 1
ATOM 5741 N N . GLY B 1 313 ? 4.176 25.219 3.875 1 98.62 313 GLY B N 1
ATOM 5742 C CA . GLY B 1 313 ? 4.734 26.375 3.182 1 98.62 313 GLY B CA 1
ATOM 5743 C C . GLY B 1 313 ? 6.176 26.656 3.561 1 98.62 313 GLY B C 1
ATOM 5744 O O . GLY B 1 313 ? 6.895 27.344 2.828 1 98.62 313 GLY B O 1
ATOM 5745 N N . CYS B 1 314 ? 6.582 26.234 4.645 1 97.94 314 CYS B N 1
ATOM 5746 C CA . CYS B 1 314 ? 7.98 26.391 5.023 1 97.94 314 CYS B CA 1
ATOM 5747 C C . CYS B 1 314 ? 8.742 25.078 4.836 1 97.94 314 CYS B C 1
ATOM 5749 O O . CYS B 1 314 ? 9.914 24.984 5.188 1 97.94 314 CYS B O 1
ATOM 5751 N N . PHE B 1 315 ? 8.008 24.062 4.285 1 98 315 PHE B N 1
ATOM 5752 C CA . PHE B 1 315 ? 8.625 22.766 4.113 1 98 315 PHE B CA 1
ATOM 5753 C C . PHE B 1 315 ? 8.062 22.047 2.883 1 98 315 PHE B C 1
ATOM 5755 O O . PHE B 1 315 ? 7.371 21.047 3.006 1 98 315 PHE B O 1
ATOM 5762 N N . GLY B 1 316 ? 8.375 22.516 1.685 1 98.06 316 GLY B N 1
ATOM 5763 C CA . GLY B 1 316 ? 8.156 21.719 0.49 1 98.06 316 GLY B CA 1
ATOM 5764 C C . GLY B 1 316 ? 7.082 22.281 -0.417 1 98.06 316 GLY B C 1
ATOM 5765 O O . GLY B 1 316 ? 7.055 22 -1.615 1 98.06 316 GLY B O 1
ATOM 5766 N N . LYS B 1 317 ? 6.137 23.109 0.147 1 98.75 317 LYS B N 1
ATOM 5767 C CA . LYS B 1 317 ? 5.059 23.609 -0.702 1 98.75 317 LYS B CA 1
ATOM 5768 C C . LYS B 1 317 ? 5.297 25.062 -1.095 1 98.75 317 LYS B C 1
ATOM 5770 O O . LYS B 1 317 ? 5.707 25.875 -0.264 1 98.75 317 LYS B O 1
ATOM 5775 N N . ASN B 1 318 ? 5.164 25.375 -2.262 1 98.62 318 ASN B N 1
ATOM 5776 C CA . ASN B 1 318 ? 5.109 26.719 -2.803 1 98.62 318 ASN B CA 1
ATOM 5777 C C . ASN B 1 318 ? 3.953 26.891 -3.785 1 98.62 318 ASN B C 1
ATOM 5779 O O . ASN B 1 318 ? 3.25 25.922 -4.09 1 98.62 318 ASN B O 1
ATOM 5783 N N . ILE B 1 319 ? 3.715 28.062 -4.203 1 98.31 319 ILE B N 1
ATOM 5784 C CA . ILE B 1 319 ? 2.525 28.375 -4.984 1 98.31 319 ILE B CA 1
ATOM 5785 C C . ILE B 1 319 ? 2.553 27.625 -6.309 1 98.31 319 ILE B C 1
ATOM 5787 O O . ILE B 1 319 ? 1.546 27.047 -6.719 1 98.31 319 ILE B O 1
ATOM 5791 N N . LEU B 1 320 ? 3.664 27.469 -6.922 1 98.56 320 LEU B N 1
ATOM 5792 C CA . LEU B 1 320 ? 3.76 26.938 -8.273 1 98.56 320 LEU B CA 1
ATOM 5793 C C . LEU B 1 320 ? 3.666 25.406 -8.273 1 98.56 320 LEU B C 1
ATOM 5795 O O . LEU B 1 320 ? 3.227 24.812 -9.258 1 98.56 320 LEU B O 1
ATOM 5799 N N . ASN B 1 321 ? 4.059 24.781 -7.199 1 98.62 321 ASN B N 1
ATOM 5800 C CA . ASN B 1 321 ? 4 23.328 -7.219 1 98.62 321 ASN B CA 1
ATOM 5801 C C . ASN B 1 321 ? 2.686 22.812 -6.645 1 98.62 321 ASN B C 1
ATOM 5803 O O . ASN B 1 321 ? 2.33 21.641 -6.84 1 98.62 321 ASN B O 1
ATOM 5807 N N . VAL B 1 322 ? 1.897 23.672 -6.004 1 98.75 322 VAL B N 1
ATOM 5808 C CA . VAL B 1 322 ? 0.647 23.203 -5.41 1 98.75 322 VAL B CA 1
ATOM 5809 C C . VAL B 1 322 ? -0.503 23.422 -6.391 1 98.75 322 VAL B C 1
ATOM 5811 O O . VAL B 1 322 ? -1.444 22.625 -6.441 1 98.75 322 VAL B O 1
ATOM 5814 N N . ILE B 1 323 ? -0.433 24.438 -7.191 1 98.69 323 ILE B N 1
ATOM 5815 C CA . ILE B 1 323 ? -1.56 24.859 -8.016 1 98.69 323 ILE B CA 1
ATOM 5816 C C . ILE B 1 323 ? -1.912 23.781 -9.023 1 98.69 323 ILE B C 1
ATOM 5818 O O . ILE B 1 323 ? -3.08 23.406 -9.164 1 98.69 323 ILE B O 1
ATOM 5822 N N . PRO B 1 324 ? -0.95 23.172 -9.75 1 98.81 324 PRO B N 1
ATOM 5823 C CA . PRO B 1 324 ? -1.303 22.109 -10.703 1 98.81 324 PRO B CA 1
ATOM 5824 C C . PRO B 1 324 ? -1.991 20.922 -10.031 1 98.81 324 PRO B C 1
ATOM 5826 O O . PRO B 1 324 ? -2.91 20.328 -10.602 1 98.81 324 PRO B O 1
ATOM 5829 N N . VAL B 1 325 ? -1.574 20.609 -8.859 1 98.88 325 VAL B N 1
ATOM 5830 C CA . VAL B 1 325 ? -2.16 19.484 -8.141 1 98.88 325 VAL B CA 1
ATOM 5831 C C . VAL B 1 325 ? -3.607 19.812 -7.77 1 98.88 325 VAL B C 1
ATOM 5833 O O . VAL B 1 325 ? -4.492 18.969 -7.906 1 98.88 325 VAL B O 1
ATOM 5836 N N . ILE B 1 326 ? -3.822 21.031 -7.324 1 98.75 326 ILE B N 1
ATOM 5837 C CA . ILE B 1 326 ? -5.172 21.469 -6.98 1 98.75 326 ILE B CA 1
ATOM 5838 C C . ILE B 1 326 ? -6.055 21.469 -8.227 1 98.75 326 ILE B C 1
ATOM 5840 O O . ILE B 1 326 ? -7.211 21.047 -8.172 1 98.75 326 ILE B O 1
ATOM 5844 N N . ILE B 1 327 ? -5.5 21.906 -9.32 1 98.62 327 ILE B N 1
ATOM 5845 C CA . ILE B 1 327 ? -6.242 21.891 -10.578 1 98.62 327 ILE B CA 1
ATOM 5846 C C . ILE B 1 327 ? -6.609 20.453 -10.953 1 98.62 327 ILE B C 1
ATOM 5848 O O . ILE B 1 327 ? -7.766 20.172 -11.273 1 98.62 327 ILE B O 1
ATOM 5852 N N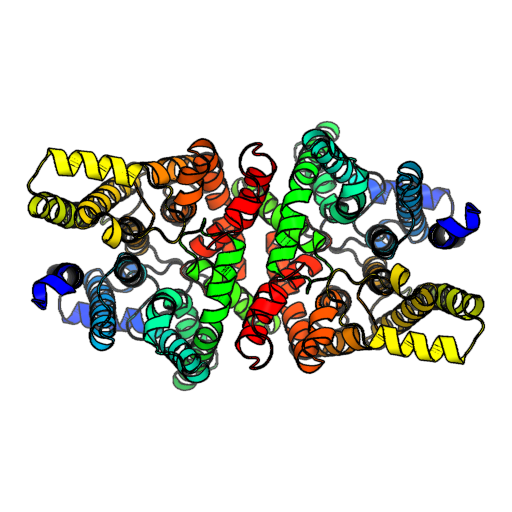 . GLY B 1 328 ? -5.672 19.531 -10.852 1 98.69 328 GLY B N 1
ATOM 5853 C CA . GLY B 1 328 ? -5.93 18.125 -11.156 1 98.69 328 GLY B CA 1
ATOM 5854 C C . GLY B 1 328 ? -6.996 17.516 -10.273 1 98.69 328 GLY B C 1
ATOM 5855 O O . GLY B 1 328 ? -7.883 16.812 -10.766 1 98.69 328 GLY B O 1
ATOM 5856 N N . SER B 1 329 ? -6.863 17.766 -9.023 1 98.38 329 SER B N 1
ATOM 5857 C CA . SER B 1 329 ? -7.844 17.25 -8.078 1 98.38 329 SER B CA 1
ATOM 5858 C C . SER B 1 329 ? -9.227 17.828 -8.336 1 98.38 329 SER B C 1
ATOM 5860 O O . SER B 1 329 ? -10.234 17.125 -8.227 1 98.38 329 SER B O 1
ATOM 5862 N N . SER B 1 330 ? -9.297 19.094 -8.703 1 98.19 330 SER B N 1
ATOM 5863 C CA . SER B 1 330 ? -10.57 19.734 -9.016 1 98.19 330 SER B CA 1
ATOM 5864 C C . SER B 1 330 ? -11.18 19.156 -10.289 1 98.19 330 SER B C 1
ATOM 5866 O O . SER B 1 330 ? -12.398 19.016 -10.383 1 98.19 330 SER B O 1
ATOM 5868 N N . LEU B 1 331 ? -10.375 18.812 -11.219 1 97.69 331 LEU B N 1
ATOM 5869 C CA . LEU B 1 331 ? -10.852 18.188 -12.438 1 97.69 331 LEU B CA 1
ATOM 5870 C C . LEU B 1 331 ? -11.453 16.812 -12.133 1 97.69 331 LEU B C 1
ATOM 5872 O O . LEU B 1 331 ? -12.445 16.422 -12.75 1 97.69 331 LEU B O 1
ATOM 5876 N N . SER B 1 332 ? -10.812 16.125 -11.242 1 97.12 332 SER B N 1
ATOM 5877 C CA . SER B 1 332 ? -11.352 14.836 -10.82 1 97.12 332 SER B CA 1
ATOM 5878 C C . SER B 1 332 ? -12.75 14.984 -10.227 1 97.12 332 SER B C 1
ATOM 5880 O O . SER B 1 332 ? -13.602 14.117 -10.414 1 97.12 332 SER B O 1
ATOM 5882 N N . ALA B 1 333 ? -13.008 16.078 -9.57 1 95.56 333 ALA B N 1
ATOM 5883 C CA . ALA B 1 333 ? -14.297 16.344 -8.938 1 95.56 333 ALA B CA 1
ATOM 5884 C C . ALA B 1 333 ? -15.391 16.5 -9.992 1 95.56 333 ALA B C 1
ATOM 5886 O O . ALA B 1 333 ? -16.562 16.188 -9.734 1 95.56 333 ALA B O 1
ATOM 5887 N N . ILE B 1 334 ? -15.047 16.922 -11.148 1 94.81 334 ILE B N 1
ATOM 5888 C CA . ILE B 1 334 ? -16.016 17.172 -12.219 1 94.81 334 ILE B CA 1
ATOM 5889 C C . ILE B 1 334 ? -16.625 15.844 -12.672 1 94.81 334 ILE B C 1
ATOM 5891 O O . ILE B 1 334 ? -17.812 15.773 -12.969 1 94.81 334 ILE B O 1
ATOM 5895 N N . VAL B 1 335 ? -15.867 14.75 -12.664 1 93.81 335 VAL B N 1
ATOM 5896 C CA . VAL B 1 335 ? -16.344 13.477 -13.188 1 93.81 335 VAL B CA 1
ATOM 5897 C C . VAL B 1 335 ? -16.75 12.562 -12.031 1 93.81 335 VAL B C 1
ATOM 5899 O O . VAL B 1 335 ? -17.219 11.445 -12.258 1 93.81 335 VAL B O 1
ATOM 5902 N N . ASN B 1 336 ? -16.594 13.055 -10.875 1 95.38 336 ASN B N 1
ATOM 5903 C CA . ASN B 1 336 ? -16.844 12.258 -9.68 1 95.38 336 ASN B CA 1
ATOM 5904 C C . ASN B 1 336 ? -18.328 12.227 -9.32 1 95.38 336 ASN B C 1
ATOM 5906 O O . ASN B 1 336 ? -19.062 13.156 -9.641 1 95.38 336 ASN B O 1
ATOM 5910 N N . ILE B 1 337 ? -18.719 11.234 -8.648 1 94.12 337 ILE B N 1
ATOM 5911 C CA . ILE B 1 337 ? -20.094 11.125 -8.195 1 94.12 337 ILE B CA 1
ATOM 5912 C C . ILE B 1 337 ? -20.359 12.125 -7.066 1 94.12 337 ILE B C 1
ATOM 5914 O O . ILE B 1 337 ? -21.5 12.539 -6.844 1 94.12 337 ILE B O 1
ATOM 5918 N N . MET B 1 338 ? -19.297 12.531 -6.367 1 94.56 338 MET B N 1
ATOM 5919 C CA . MET B 1 338 ? -19.422 13.492 -5.273 1 94.56 338 MET B CA 1
ATOM 5920 C C . MET B 1 338 ? -19.25 14.922 -5.781 1 94.56 338 MET B C 1
ATOM 5922 O O . MET B 1 338 ? -18.406 15.18 -6.648 1 94.56 338 MET B O 1
ATOM 5926 N N . LYS B 1 339 ? -19.969 15.766 -5.172 1 96 339 LYS B N 1
ATOM 5927 C CA . LYS B 1 339 ? -19.875 17.172 -5.523 1 96 339 LYS B CA 1
ATOM 5928 C C . LYS B 1 339 ? -18.562 17.781 -5.039 1 96 339 LYS B C 1
ATOM 5930 O O . LYS B 1 339 ? -18 17.344 -4.027 1 96 339 LYS B O 1
ATOM 5935 N N . ILE B 1 340 ? -18.094 18.781 -5.715 1 97.12 340 ILE B N 1
ATOM 5936 C CA . ILE B 1 340 ? -16.781 19.391 -5.445 1 97.12 340 ILE B CA 1
ATOM 5937 C C . ILE B 1 340 ? -16.781 20 -4.047 1 97.12 340 ILE B C 1
ATOM 5939 O O . ILE B 1 340 ? -15.727 20.078 -3.408 1 97.12 340 ILE B O 1
ATOM 5943 N N . ASN B 1 341 ? -17.938 20.453 -3.488 1 97.06 341 ASN B N 1
ATOM 5944 C CA . ASN B 1 341 ? -17.984 21.109 -2.186 1 97.06 341 ASN B CA 1
ATOM 5945 C C . ASN B 1 341 ? -18.406 20.141 -1.083 1 97.06 341 ASN B C 1
ATOM 5947 O O . ASN B 1 341 ? -18.734 20.562 0.028 1 97.06 341 ASN B O 1
ATOM 5951 N N . SER B 1 342 ? -18.5 18.844 -1.469 1 95.81 342 SER B N 1
ATOM 5952 C CA . SER B 1 342 ? -18.734 17.859 -0.423 1 95.81 342 SER B CA 1
ATOM 5953 C C . SER B 1 342 ? -17.547 17.766 0.527 1 95.81 342 SER B C 1
ATOM 5955 O O . SER B 1 342 ? -16.422 18.078 0.149 1 95.81 342 SER B O 1
ATOM 5957 N N . PRO B 1 343 ? -17.766 17.406 1.786 1 94.75 343 PRO B N 1
ATOM 5958 C CA . PRO B 1 343 ? -16.703 17.344 2.793 1 94.75 343 PRO B CA 1
ATOM 5959 C C . PRO B 1 343 ? -15.5 16.516 2.33 1 94.75 343 PRO B C 1
ATOM 5961 O O . PRO B 1 343 ? -14.359 16.984 2.383 1 94.75 343 PRO B O 1
ATOM 5964 N N . SER B 1 344 ? -15.766 15.328 1.844 1 93.75 344 SER B N 1
ATOM 5965 C CA . SER B 1 344 ? -14.688 14.43 1.424 1 93.75 344 SER B CA 1
ATOM 5966 C C . SER B 1 344 ? -13.914 15.008 0.25 1 93.75 344 SER B C 1
ATOM 5968 O O . SER B 1 344 ? -12.688 14.898 0.193 1 93.75 344 SER B O 1
ATOM 5970 N N . MET B 1 345 ? -14.602 15.648 -0.665 1 96.62 345 MET B N 1
ATOM 5971 C CA . MET B 1 345 ? -13.969 16.203 -1.854 1 96.62 345 MET B CA 1
ATOM 5972 C C . MET B 1 345 ? -13.094 17.406 -1.496 1 96.62 345 MET B C 1
ATOM 5974 O O . MET B 1 345 ? -11.961 17.531 -1.967 1 96.62 345 MET B O 1
ATOM 5978 N N . VAL B 1 346 ? -13.633 18.266 -0.65 1 97.56 346 VAL B N 1
ATOM 5979 C CA . VAL B 1 346 ? -12.891 19.453 -0.267 1 97.56 346 VAL B CA 1
ATOM 5980 C C . VAL B 1 346 ? -11.586 19.062 0.414 1 97.56 346 VAL B C 1
ATOM 5982 O O . VAL B 1 346 ? -10.516 19.578 0.069 1 97.56 346 VAL B O 1
ATOM 5985 N N . LEU B 1 347 ? -11.664 18.156 1.333 1 97.25 347 LEU B N 1
ATOM 5986 C CA . LEU B 1 347 ? -10.477 17.688 2.045 1 97.25 347 LEU B CA 1
ATOM 5987 C C . LEU B 1 347 ? -9.508 16.984 1.098 1 97.25 347 LEU B C 1
ATOM 5989 O O . LEU B 1 347 ? -8.297 17.203 1.164 1 97.25 347 LEU B O 1
ATOM 5993 N N . SER B 1 348 ? -10.047 16.156 0.207 1 97.62 348 SER B N 1
ATOM 5994 C CA . SER B 1 348 ? -9.211 15.438 -0.742 1 97.62 348 SER B CA 1
ATOM 5995 C C . SER B 1 348 ? -8.453 16.391 -1.654 1 97.62 348 SER B C 1
ATOM 5997 O O . SER B 1 348 ? -7.273 16.188 -1.944 1 97.62 348 SER B O 1
ATOM 5999 N N . ILE B 1 349 ? -9.117 17.406 -2.098 1 98.38 349 ILE B N 1
ATOM 6000 C CA . ILE B 1 349 ? -8.484 18.391 -2.984 1 98.38 349 ILE B CA 1
ATOM 6001 C C . ILE B 1 349 ? -7.387 19.125 -2.232 1 98.38 349 ILE B C 1
ATOM 6003 O O . ILE B 1 349 ? -6.258 19.234 -2.719 1 98.38 349 ILE B O 1
ATOM 6007 N N . MET B 1 350 ? -7.668 19.562 -1.053 1 98.31 350 MET B N 1
ATOM 6008 C CA . MET B 1 350 ? -6.703 20.328 -0.278 1 98.31 350 MET B CA 1
ATOM 6009 C C . MET B 1 350 ? -5.496 19.484 0.1 1 98.31 350 MET B C 1
ATOM 6011 O O . MET B 1 350 ? -4.355 19.922 -0.018 1 98.31 350 MET B O 1
ATOM 6015 N N . PHE B 1 351 ? -5.727 18.281 0.449 1 98.56 351 PHE B N 1
ATOM 6016 C CA . PHE B 1 351 ? -4.641 17.422 0.917 1 98.56 351 PHE B CA 1
ATOM 6017 C C . PHE B 1 351 ? -3.912 16.781 -0.258 1 98.56 351 PHE B C 1
ATOM 6019 O O . PHE B 1 351 ? -2.828 16.219 -0.091 1 98.56 351 PHE B O 1
ATOM 6026 N N . SER B 1 352 ? -4.422 16.922 -1.481 1 98.75 352 SER B N 1
ATOM 6027 C CA . SER B 1 352 ? -3.721 16.406 -2.65 1 98.75 352 SER B CA 1
ATOM 6028 C C . SER B 1 352 ? -2.365 17.078 -2.83 1 98.75 352 SER B C 1
ATOM 6030 O O . SER B 1 352 ? -1.474 16.531 -3.482 1 98.75 352 SER B O 1
ATOM 6032 N N . THR B 1 353 ? -2.189 18.203 -2.201 1 98.81 353 THR B N 1
ATOM 6033 C CA . THR B 1 353 ? -0.972 18.984 -2.346 1 98.81 353 THR B CA 1
ATOM 6034 C C . THR B 1 353 ? 0.202 18.297 -1.652 1 98.81 353 THR B C 1
ATOM 6036 O O . THR B 1 353 ? 1.347 18.75 -1.777 1 98.81 353 THR B O 1
ATOM 6039 N N . GLY B 1 354 ? -0.084 17.203 -0.912 1 98.75 354 GLY B N 1
ATOM 6040 C CA . GLY B 1 354 ? 1.014 16.359 -0.467 1 98.75 354 GLY B CA 1
ATOM 6041 C C . GLY B 1 354 ? 1.869 15.852 -1.607 1 98.75 354 GLY B C 1
ATOM 6042 O O . GLY B 1 354 ? 3.018 15.453 -1.399 1 98.75 354 GLY B O 1
ATOM 6043 N N . LEU B 1 355 ? 1.343 15.891 -2.846 1 98.88 355 LEU B N 1
ATOM 6044 C CA . LEU B 1 355 ? 2.037 15.406 -4.035 1 98.88 355 LEU B CA 1
ATOM 6045 C C . LEU B 1 355 ? 2.646 16.562 -4.812 1 98.88 355 LEU B C 1
ATOM 6047 O O . LEU B 1 355 ? 3.066 16.406 -5.961 1 98.88 355 LEU B O 1
ATOM 6051 N N . ALA B 1 356 ? 2.758 17.734 -4.188 1 98.81 356 ALA B N 1
ATOM 6052 C CA . ALA B 1 356 ? 3.291 18.938 -4.828 1 98.81 356 ALA B CA 1
ATOM 6053 C C . ALA B 1 356 ? 4.668 18.672 -5.434 1 98.81 356 ALA B C 1
ATOM 6055 O O . ALA B 1 356 ? 4.988 19.188 -6.508 1 98.81 356 ALA B O 1
ATOM 6056 N N . PRO B 1 357 ? 5.516 17.875 -4.812 1 98.44 357 PRO B N 1
ATOM 6057 C CA . PRO B 1 357 ? 6.84 17.609 -5.383 1 98.44 357 PRO B CA 1
ATOM 6058 C C . PRO B 1 357 ? 6.777 16.984 -6.77 1 98.44 357 PRO B C 1
ATOM 6060 O O . PRO B 1 357 ? 7.691 17.172 -7.578 1 98.44 357 PRO B O 1
ATOM 6063 N N . ILE B 1 358 ? 5.723 16.219 -7.074 1 98.44 358 ILE B N 1
ATOM 6064 C CA . ILE B 1 358 ? 5.59 15.625 -8.406 1 98.44 358 ILE B CA 1
ATOM 6065 C C . ILE B 1 358 ? 5.465 16.734 -9.445 1 98.44 358 ILE B C 1
ATOM 6067 O O . ILE B 1 358 ? 6.094 16.672 -10.5 1 98.44 358 ILE B O 1
ATOM 6071 N N . SER B 1 359 ? 4.641 17.719 -9.125 1 98.31 359 SER B N 1
ATOM 6072 C CA . SER B 1 359 ? 4.5 18.891 -9.984 1 98.31 359 SER B CA 1
ATOM 6073 C C . SER B 1 359 ? 5.809 19.672 -10.086 1 98.31 359 SER B C 1
ATOM 6075 O O . SER B 1 359 ? 6.223 20.062 -11.18 1 98.31 359 SER B O 1
ATOM 6077 N N . GLY B 1 360 ? 6.453 19.906 -8.969 1 97.81 360 GLY B N 1
ATOM 6078 C CA . GLY B 1 360 ? 7.688 20.672 -8.945 1 97.81 360 GLY B CA 1
ATOM 6079 C C . GLY B 1 360 ? 8.828 20 -9.68 1 97.81 360 GLY B C 1
ATOM 6080 O O . GLY B 1 360 ? 9.617 20.672 -10.352 1 97.81 360 GLY B O 1
ATOM 6081 N N . TYR B 1 361 ? 8.898 18.766 -9.586 1 96.5 361 TYR B N 1
ATOM 6082 C CA . TYR B 1 361 ? 10.047 18.047 -10.102 1 96.5 361 TYR B CA 1
ATOM 6083 C C . TYR B 1 361 ? 9.828 17.625 -11.547 1 96.5 361 TYR B C 1
ATOM 6085 O O . TYR B 1 361 ? 10.711 17.781 -12.398 1 96.5 361 TYR B O 1
ATOM 6093 N N . PHE B 1 362 ? 8.617 17.078 -11.875 1 96.44 362 PHE B N 1
ATOM 6094 C CA . PHE B 1 362 ? 8.375 16.5 -13.188 1 96.44 362 PHE B CA 1
ATOM 6095 C C . PHE B 1 362 ? 7.633 17.484 -14.086 1 96.44 362 PHE B C 1
ATOM 6097 O O . PHE B 1 362 ? 7.582 17.312 -15.305 1 96.44 362 PHE B O 1
ATOM 6104 N N . GLY B 1 363 ? 7.004 18.531 -13.469 1 97.38 363 GLY B N 1
ATOM 6105 C CA . GLY B 1 363 ? 6.293 19.516 -14.258 1 97.38 363 GLY B CA 1
ATOM 6106 C C . GLY B 1 363 ? 4.805 19.547 -13.977 1 97.38 363 GLY B C 1
ATOM 6107 O O . GLY B 1 363 ? 4.254 18.609 -13.398 1 97.38 363 GLY B O 1
ATOM 6108 N N . TRP B 1 364 ? 4.199 20.609 -14.398 1 98.12 364 TRP B N 1
ATOM 6109 C CA . TRP B 1 364 ? 2.822 20.922 -14.023 1 98.12 364 TRP B CA 1
ATOM 6110 C C . TRP B 1 364 ? 1.854 19.891 -14.594 1 98.12 364 TRP B C 1
ATOM 6112 O O . TRP B 1 364 ? 0.828 19.578 -13.984 1 98.12 364 TRP B O 1
ATOM 6122 N N . LYS B 1 365 ? 2.125 19.297 -15.742 1 98.19 365 LYS B N 1
ATOM 6123 C CA . LYS B 1 365 ? 1.237 18.297 -16.328 1 98.19 365 LYS B CA 1
ATOM 6124 C C . LYS B 1 365 ? 1.121 17.062 -15.43 1 98.19 365 LYS B C 1
ATOM 6126 O O . LYS B 1 365 ? 0.025 16.531 -15.227 1 98.19 365 LYS B O 1
ATOM 6131 N N . TYR B 1 366 ? 2.225 16.641 -14.898 1 98 366 TYR B N 1
ATOM 6132 C CA . TYR B 1 366 ? 2.225 15.484 -14.008 1 98 366 TYR B CA 1
ATOM 6133 C C . TYR B 1 366 ? 1.595 15.828 -12.664 1 98 366 TYR B C 1
ATOM 6135 O O . TYR B 1 366 ? 1.012 14.969 -12.008 1 98 366 TYR B O 1
ATOM 6143 N N . GLY B 1 367 ? 1.75 17.141 -12.281 1 98.69 367 GLY B N 1
ATOM 6144 C CA . GLY B 1 367 ? 1.021 17.594 -11.109 1 98.69 367 GLY B CA 1
ATOM 6145 C C . GLY B 1 367 ? -0.483 17.453 -11.242 1 98.69 367 GLY B C 1
ATOM 6146 O O . GLY B 1 367 ? -1.156 17.016 -10.312 1 98.69 367 GLY B O 1
ATOM 6147 N N . ILE B 1 368 ? -0.966 17.766 -12.398 1 98.81 368 ILE B N 1
ATOM 6148 C CA . ILE B 1 368 ? -2.395 17.672 -12.672 1 98.81 368 ILE B CA 1
ATOM 6149 C C . ILE B 1 368 ? -2.826 16.203 -12.609 1 98.81 368 ILE B C 1
ATOM 6151 O O . ILE B 1 368 ? -3.826 15.867 -11.969 1 98.81 368 ILE B O 1
ATOM 6155 N N . ILE B 1 369 ? -2.076 15.281 -13.172 1 98.56 369 ILE B N 1
ATOM 6156 C CA . ILE B 1 369 ? -2.379 13.859 -13.164 1 98.56 369 ILE B CA 1
ATOM 6157 C C . ILE B 1 369 ? -2.348 13.328 -11.734 1 98.56 369 ILE B C 1
ATOM 6159 O O . ILE B 1 369 ? -3.227 12.562 -11.336 1 98.56 369 ILE B O 1
ATOM 6163 N N . ALA B 1 370 ? -1.317 13.758 -11.008 1 98.75 370 ALA B N 1
ATOM 6164 C CA . ALA B 1 370 ? -1.174 13.32 -9.617 1 98.75 370 ALA B CA 1
ATOM 6165 C C . ALA B 1 370 ? -2.381 13.742 -8.781 1 98.75 370 ALA B C 1
ATOM 6167 O O . ALA B 1 370 ? -2.92 12.938 -8.016 1 98.75 370 ALA B O 1
ATOM 6168 N N . GLY B 1 371 ? -2.795 14.992 -8.953 1 98.75 371 GLY B N 1
ATOM 6169 C CA . GLY B 1 371 ? -3.965 15.461 -8.234 1 98.75 371 GLY B CA 1
ATOM 6170 C C . GLY B 1 371 ? -5.23 14.703 -8.586 1 98.75 371 GLY B C 1
ATOM 6171 O O . GLY B 1 371 ? -6.008 14.336 -7.699 1 98.75 371 GLY B O 1
ATOM 6172 N N . PHE B 1 372 ? -5.41 14.461 -9.867 1 98.5 372 PHE B N 1
ATOM 6173 C CA . PHE B 1 372 ? -6.574 13.727 -10.344 1 98.5 372 PHE B CA 1
ATOM 6174 C C . PHE B 1 372 ? -6.625 12.328 -9.727 1 98.5 372 PHE B C 1
ATOM 6176 O O . PHE B 1 372 ? -7.656 11.914 -9.203 1 98.5 372 PHE B O 1
ATOM 6183 N N . LEU B 1 373 ? -5.539 11.641 -9.695 1 98.31 373 LEU B N 1
ATOM 6184 C CA . LEU B 1 373 ? -5.457 10.281 -9.18 1 98.31 373 LEU B CA 1
ATOM 6185 C C . LEU B 1 373 ? -5.629 10.266 -7.66 1 98.31 373 LEU B C 1
ATOM 6187 O O . LEU B 1 373 ? -6.199 9.32 -7.105 1 98.31 373 LEU B O 1
ATOM 6191 N N . HIS B 1 374 ? -5.137 11.297 -7.047 1 98.69 374 HIS B N 1
ATOM 6192 C CA . HIS B 1 374 ? -5.211 11.375 -5.59 1 98.69 374 HIS B CA 1
ATOM 6193 C C . HIS B 1 374 ? -6.66 11.344 -5.109 1 98.69 374 HIS B C 1
ATOM 6195 O O . HIS B 1 374 ? -6.996 10.586 -4.199 1 98.69 374 HIS B O 1
ATOM 6201 N N . VAL B 1 375 ? -7.488 12.133 -5.715 1 98.12 375 VAL B N 1
ATOM 6202 C CA . VAL B 1 375 ? -8.883 12.219 -5.297 1 98.12 375 VAL B CA 1
ATOM 6203 C C . VAL B 1 375 ? -9.555 10.859 -5.453 1 98.12 375 VAL B C 1
ATOM 6205 O O . VAL B 1 375 ? -10.273 10.406 -4.559 1 98.12 375 VAL B O 1
ATOM 6208 N N . SER B 1 376 ? -9.289 10.18 -6.508 1 96.75 376 SER B N 1
ATOM 6209 C CA . SER B 1 376 ? -9.852 8.852 -6.727 1 96.75 376 SER B CA 1
ATOM 6210 C C . SER B 1 376 ? -9.352 7.859 -5.684 1 96.75 376 SER B C 1
ATOM 6212 O O . SER B 1 376 ? -10.125 7.039 -5.176 1 96.75 376 SER B O 1
ATOM 6214 N N . MET B 1 377 ? -8.102 7.953 -5.359 1 97.5 377 MET B N 1
ATOM 6215 C CA . MET B 1 377 ? -7.473 7.031 -4.418 1 97.5 377 MET B CA 1
ATOM 6216 C C . MET B 1 377 ? -8.055 7.207 -3.018 1 97.5 377 MET B C 1
ATOM 6218 O O . MET B 1 377 ? -8.297 6.227 -2.316 1 97.5 377 MET B O 1
ATOM 6222 N N . VAL B 1 378 ? -8.258 8.469 -2.609 1 95.81 378 VAL B N 1
ATOM 6223 C CA . VAL B 1 378 ? -8.727 8.781 -1.266 1 95.81 378 VAL B CA 1
ATOM 6224 C C . VAL B 1 378 ? -10.07 8.102 -1.018 1 95.81 378 VAL B C 1
ATOM 6226 O O . VAL B 1 378 ? -10.32 7.578 0.071 1 95.81 378 VAL B O 1
ATOM 6229 N N . MET B 1 379 ? -10.883 8 -1.95 1 88.25 379 MET B N 1
ATOM 6230 C CA . MET B 1 379 ? -12.234 7.465 -1.812 1 88.25 379 MET B CA 1
ATOM 6231 C C . MET B 1 379 ? -12.211 5.945 -1.686 1 88.25 379 MET B C 1
ATOM 6233 O O . MET B 1 379 ? -13.172 5.34 -1.215 1 88.25 379 MET B O 1
ATOM 6237 N N . ASN B 1 380 ? -11.148 5.391 -2.016 1 92.62 380 ASN B N 1
ATOM 6238 C CA . ASN B 1 380 ? -11.055 3.934 -2.074 1 92.62 380 ASN B CA 1
ATOM 6239 C C . ASN B 1 380 ? -10.227 3.375 -0.921 1 92.62 380 ASN B C 1
ATOM 6241 O O . ASN B 1 380 ? -10.531 2.301 -0.399 1 92.62 380 ASN B O 1
ATOM 6245 N N . ILE B 1 381 ? -9.258 4.098 -0.445 1 93.19 381 ILE B N 1
ATOM 6246 C CA . ILE B 1 381 ? -8.266 3.479 0.429 1 93.19 381 ILE B CA 1
ATOM 6247 C C . ILE B 1 381 ? -8.672 3.672 1.888 1 93.19 381 ILE B C 1
ATOM 6249 O O . ILE B 1 381 ? -8.141 3.012 2.781 1 93.19 381 ILE B O 1
ATOM 6253 N N . GLY B 1 382 ? -9.602 4.59 2.207 1 88.69 382 GLY B N 1
ATOM 6254 C CA . GLY B 1 382 ? -10.031 4.812 3.576 1 88.69 382 GLY B CA 1
ATOM 6255 C C . GLY B 1 382 ? -10.57 3.559 4.242 1 88.69 382 GLY B C 1
ATOM 6256 O O . GLY B 1 382 ? -10.422 3.379 5.453 1 88.69 382 GLY B O 1
ATOM 6257 N N . TYR B 1 383 ? -11.125 2.676 3.465 1 89.31 383 TYR B N 1
ATOM 6258 C CA . TYR B 1 383 ? -11.664 1.409 3.953 1 89.31 383 TYR B CA 1
ATOM 6259 C C . TYR B 1 383 ? -10.586 0.604 4.672 1 89.31 383 TYR B C 1
ATOM 6261 O O . TYR B 1 383 ? -10.867 -0.06 5.676 1 89.31 383 TYR B O 1
ATOM 6269 N N . LEU B 1 384 ? -9.422 0.701 4.254 1 92.69 384 LEU B N 1
ATOM 6270 C CA . LEU B 1 384 ? -8.336 -0.176 4.672 1 92.69 384 LEU B CA 1
ATOM 6271 C C . LEU B 1 384 ? -8.055 -0.017 6.164 1 92.69 384 LEU B C 1
ATOM 6273 O O . LEU B 1 384 ? -7.859 -1.007 6.871 1 92.69 384 LEU B O 1
ATOM 6277 N N . HIS B 1 385 ? -8 1.237 6.574 1 92.81 385 HIS B N 1
ATOM 6278 C CA . HIS B 1 385 ? -7.59 1.464 7.957 1 92.81 385 HIS B CA 1
ATOM 6279 C C . HIS B 1 385 ? -8.781 1.794 8.844 1 92.81 385 HIS B C 1
ATOM 6281 O O . HIS B 1 385 ? -8.625 2.002 10.047 1 92.81 385 HIS B O 1
ATOM 6287 N N . GLY B 1 386 ? -10 1.877 8.336 1 89.94 386 GLY B N 1
ATOM 6288 C CA . GLY B 1 386 ? -11.234 2.002 9.102 1 89.94 386 GLY B CA 1
ATOM 6289 C C . GLY B 1 386 ? -11.32 3.299 9.883 1 89.94 386 GLY B C 1
ATOM 6290 O O . GLY B 1 386 ? -11.867 3.328 10.992 1 89.94 386 GLY B O 1
ATOM 6291 N N . GLY B 1 387 ? -10.594 4.328 9.461 1 89.56 387 GLY B N 1
ATOM 6292 C CA . GLY B 1 387 ? -10.648 5.621 10.125 1 89.56 387 GLY B CA 1
ATOM 6293 C C . GLY B 1 387 ? -9.602 5.777 11.211 1 89.56 387 GLY B C 1
ATOM 6294 O O . GLY B 1 387 ? -9.531 6.824 11.859 1 89.56 387 GLY B O 1
ATOM 6295 N N . LEU B 1 388 ? -8.734 4.879 11.336 1 92.5 388 LEU B N 1
ATOM 6296 C CA . LEU B 1 388 ? -7.77 4.883 12.43 1 92.5 388 LEU B CA 1
ATOM 6297 C C . LEU B 1 388 ? -6.605 5.82 12.125 1 92.5 388 LEU B C 1
ATOM 6299 O O . LEU B 1 388 ? -5.852 6.199 13.023 1 92.5 388 LEU B O 1
ATOM 6303 N N . ASN B 1 389 ? -6.434 6.145 10.898 1 94.44 389 ASN B N 1
ATOM 6304 C CA . ASN B 1 389 ? -5.383 7.059 10.461 1 94.44 389 ASN B CA 1
ATOM 6305 C C . ASN B 1 389 ? -5.953 8.406 10.047 1 94.44 389 ASN B C 1
ATOM 6307 O O . ASN B 1 389 ? -6.609 8.523 9.016 1 94.44 389 ASN B O 1
ATOM 6311 N N . LEU B 1 390 ? -5.609 9.438 10.773 1 94 390 LEU B N 1
ATOM 6312 C CA . LEU B 1 390 ? -6.125 10.766 10.477 1 94 390 LEU B CA 1
ATOM 6313 C C . LEU B 1 390 ? -5.555 11.289 9.156 1 94 390 LEU B C 1
ATOM 6315 O O . LEU B 1 390 ? -6.223 12.039 8.445 1 94 390 LEU B O 1
ATOM 6319 N N . TYR B 1 391 ? -4.316 10.922 8.938 1 96.44 391 TYR B N 1
ATOM 6320 C CA . TYR B 1 391 ? -3.66 11.383 7.723 1 96.44 391 TYR B CA 1
ATOM 6321 C C . TYR B 1 391 ? -3.939 10.438 6.559 1 96.44 391 TYR B C 1
ATOM 6323 O O . TYR B 1 391 ? -3.018 10.031 5.852 1 96.44 391 TYR B O 1
ATOM 6331 N N . ASN B 1 392 ? -5.188 10.109 6.344 1 95.56 392 ASN B N 1
ATOM 6332 C CA . ASN B 1 392 ? -5.625 9.25 5.254 1 95.56 392 ASN B CA 1
ATOM 6333 C C . ASN B 1 392 ? -5.109 9.742 3.904 1 95.56 392 ASN B C 1
ATOM 6335 O O . ASN B 1 392 ? -4.758 8.938 3.035 1 95.56 392 ASN B O 1
ATOM 6339 N N . ASN B 1 393 ? -5.121 11.016 3.721 1 97.56 393 ASN B N 1
ATOM 6340 C CA . ASN B 1 393 ? -4.656 11.586 2.461 1 97.56 393 ASN B CA 1
ATOM 6341 C C . ASN B 1 393 ? -3.16 11.359 2.262 1 97.56 393 ASN B C 1
ATOM 6343 O O . ASN B 1 393 ? -2.684 11.305 1.127 1 97.56 393 ASN B O 1
ATOM 6347 N N . GLY B 1 394 ? -2.387 11.266 3.4 1 98 394 GLY B N 1
ATOM 6348 C CA . GLY B 1 394 ? -0.995 10.867 3.283 1 98 394 GLY B CA 1
ATOM 6349 C C . GLY B 1 394 ? -0.826 9.461 2.734 1 98 394 GLY B C 1
ATOM 6350 O O . GLY B 1 394 ? 0.068 9.211 1.924 1 98 394 GLY B O 1
ATOM 6351 N N . LEU B 1 395 ? -1.682 8.578 3.205 1 97.94 395 LEU B N 1
ATOM 6352 C CA . LEU B 1 395 ? -1.684 7.219 2.67 1 97.94 395 LEU B CA 1
ATOM 6353 C C . LEU B 1 395 ? -1.98 7.223 1.175 1 97.94 395 LEU B C 1
ATOM 6355 O O . LEU B 1 395 ? -1.275 6.574 0.396 1 97.94 395 LEU B O 1
ATOM 6359 N N . ALA B 1 396 ? -2.975 7.945 0.776 1 98.25 396 ALA B N 1
ATOM 6360 C CA . ALA B 1 396 ? -3.354 8.055 -0.63 1 98.25 396 ALA B CA 1
ATOM 6361 C C . ALA B 1 396 ? -2.209 8.617 -1.466 1 98.25 396 ALA B C 1
ATOM 6363 O O . ALA B 1 396 ? -1.925 8.125 -2.559 1 98.25 396 ALA B O 1
ATOM 6364 N N . CYS B 1 397 ? -1.581 9.688 -0.945 1 98.69 397 CYS B N 1
ATOM 6365 C CA . CYS B 1 397 ? -0.438 10.266 -1.641 1 98.69 397 CYS B CA 1
ATOM 6366 C C . CYS B 1 397 ? 0.653 9.227 -1.86 1 98.69 397 CYS B C 1
ATOM 6368 O O . CYS B 1 397 ? 1.287 9.195 -2.916 1 98.69 397 CYS B O 1
ATOM 6370 N N . GLY B 1 398 ? 0.838 8.453 -0.826 1 98.12 398 GLY B N 1
ATOM 6371 C CA . GLY B 1 398 ? 1.833 7.395 -0.948 1 98.12 398 GLY B CA 1
ATOM 6372 C C . GLY B 1 398 ? 1.531 6.418 -2.066 1 98.12 398 GLY B C 1
ATOM 6373 O O . GLY B 1 398 ? 2.42 6.059 -2.842 1 98.12 398 GLY B O 1
ATOM 6374 N N . PHE B 1 399 ? 0.322 6.016 -2.227 1 98 399 PHE B N 1
ATOM 6375 C CA . PHE B 1 399 ? -0.092 5.098 -3.283 1 98 399 PHE B CA 1
ATOM 6376 C C . PHE B 1 399 ? 0.099 5.73 -4.656 1 98 399 PHE B C 1
ATOM 6378 O O . PHE B 1 399 ? 0.583 5.078 -5.582 1 98 399 PHE B O 1
ATOM 6385 N N . VAL B 1 400 ? -0.284 6.973 -4.781 1 98.56 400 VAL B N 1
ATOM 6386 C CA . VAL B 1 400 ? -0.158 7.668 -6.059 1 98.56 400 VAL B CA 1
ATOM 6387 C C . VAL B 1 400 ? 1.316 7.789 -6.438 1 98.56 400 VAL B C 1
ATOM 6389 O O . VAL B 1 400 ? 1.692 7.543 -7.586 1 98.56 400 VAL B O 1
ATOM 6392 N N . ALA B 1 401 ? 2.146 8.164 -5.469 1 98.06 401 ALA B N 1
ATOM 6393 C CA . ALA B 1 401 ? 3.574 8.297 -5.738 1 98.06 401 ALA B CA 1
ATOM 6394 C C . ALA B 1 401 ? 4.191 6.957 -6.125 1 98.06 401 ALA B C 1
ATOM 6396 O O . ALA B 1 401 ? 5.016 6.883 -7.035 1 98.06 401 ALA B O 1
ATOM 6397 N N . MET B 1 402 ? 3.766 5.934 -5.438 1 96.31 402 MET B N 1
ATOM 6398 C CA . MET B 1 402 ? 4.27 4.586 -5.699 1 96.31 402 MET B CA 1
ATOM 6399 C C . MET B 1 402 ? 3.924 4.141 -7.113 1 96.31 402 MET B C 1
ATOM 6401 O O . MET B 1 402 ? 4.66 3.357 -7.719 1 96.31 402 MET B O 1
ATOM 6405 N N . LEU B 1 403 ? 2.869 4.633 -7.625 1 97.12 403 LEU B N 1
ATOM 6406 C CA . LEU B 1 403 ? 2.396 4.285 -8.961 1 97.12 403 LEU B CA 1
ATOM 6407 C C . LEU B 1 403 ? 3.02 5.195 -10.016 1 97.12 403 LEU B C 1
ATOM 6409 O O . LEU B 1 403 ? 3.621 4.719 -10.977 1 97.12 403 LEU B O 1
ATOM 6413 N N . LEU B 1 404 ? 3.006 6.48 -9.82 1 97.62 404 LEU B N 1
ATOM 6414 C CA . LEU B 1 404 ? 3.285 7.461 -10.867 1 97.62 404 LEU B CA 1
ATOM 6415 C C . LEU B 1 404 ? 4.785 7.672 -11.023 1 97.62 404 LEU B C 1
ATOM 6417 O O . LEU B 1 404 ? 5.281 7.844 -12.141 1 97.62 404 LEU B O 1
ATOM 6421 N N . VAL B 1 405 ? 5.535 7.688 -9.898 1 96.81 405 VAL B N 1
ATOM 6422 C CA . VAL B 1 405 ? 6.941 8.07 -9.938 1 96.81 405 VAL B CA 1
ATOM 6423 C C . VAL B 1 405 ? 7.73 7.074 -10.773 1 96.81 405 VAL B C 1
ATOM 6425 O O . VAL B 1 405 ? 8.484 7.461 -11.672 1 96.81 405 VAL B O 1
ATOM 6428 N N . PRO B 1 406 ? 7.531 5.734 -10.578 1 95.88 406 PRO B N 1
ATOM 6429 C CA . PRO B 1 406 ? 8.273 4.797 -11.43 1 95.88 406 PRO B CA 1
ATOM 6430 C C . PRO B 1 406 ? 7.848 4.875 -12.898 1 95.88 406 PRO B C 1
ATOM 6432 O O . PRO B 1 406 ? 8.68 4.695 -13.789 1 95.88 406 PRO B O 1
ATOM 6435 N N . ILE B 1 407 ? 6.586 5.113 -13.18 1 96.94 407 ILE B N 1
ATOM 6436 C CA . ILE B 1 407 ? 6.09 5.223 -14.547 1 96.94 407 ILE B CA 1
ATOM 6437 C C . ILE B 1 407 ? 6.742 6.418 -15.242 1 96.94 407 ILE B C 1
ATOM 6439 O O . ILE B 1 407 ? 7.324 6.273 -16.328 1 96.94 407 ILE B O 1
ATOM 6443 N N . ILE B 1 408 ? 6.699 7.621 -14.578 1 96.25 408 ILE B N 1
ATOM 6444 C CA . ILE B 1 408 ? 7.234 8.844 -15.172 1 96.25 408 ILE B CA 1
ATOM 6445 C C . ILE B 1 408 ? 8.742 8.703 -15.367 1 96.25 408 ILE B C 1
ATOM 6447 O O . ILE B 1 408 ? 9.273 9.062 -16.422 1 96.25 408 ILE B O 1
ATOM 6451 N N . SER B 1 409 ? 9.375 8.18 -14.352 1 93.06 409 SER B N 1
ATOM 6452 C CA . SER B 1 409 ? 10.828 8.039 -14.406 1 93.06 409 SER B CA 1
ATOM 6453 C C . SER B 1 409 ? 11.25 7.094 -15.531 1 93.06 409 SER B C 1
ATOM 6455 O O . SER B 1 409 ? 12.281 7.312 -16.172 1 93.06 409 SER B O 1
ATOM 6457 N N . SER B 1 410 ? 10.523 6.062 -15.734 1 92.5 410 SER B N 1
ATOM 6458 C CA . SER B 1 410 ? 10.867 5.082 -16.766 1 92.5 410 SER B CA 1
ATOM 6459 C C . SER B 1 410 ? 10.602 5.625 -18.156 1 92.5 410 SER B C 1
ATOM 6461 O O . SER B 1 410 ? 11.312 5.289 -19.109 1 92.5 410 SER B O 1
ATOM 6463 N N . LEU B 1 411 ? 9.656 6.453 -18.312 1 91.5 411 LEU B N 1
ATOM 6464 C CA . LEU B 1 411 ? 9.266 6.941 -19.625 1 91.5 411 LEU B CA 1
ATOM 6465 C C . LEU B 1 411 ? 10.039 8.195 -20 1 91.5 411 LEU B C 1
ATOM 6467 O O . LEU B 1 411 ? 10.094 8.578 -21.172 1 91.5 411 LEU B O 1
ATOM 6471 N N . SER B 1 412 ? 10.461 8.828 -18.984 1 82.5 412 SER B N 1
ATOM 6472 C CA . SER B 1 412 ? 11.227 10.039 -19.266 1 82.5 412 SER B CA 1
ATOM 6473 C C . SER B 1 412 ? 12.617 9.695 -19.781 1 82.5 412 SER B C 1
ATOM 6475 O O . SER B 1 412 ? 13.219 8.703 -19.375 1 82.5 412 SER B O 1
ATOM 6477 N N . LYS B 1 413 ? 13.023 10.039 -20.953 1 61.34 413 LYS B N 1
ATOM 6478 C CA . LYS B 1 413 ? 14.344 9.875 -21.547 1 61.34 413 LYS B CA 1
ATOM 6479 C C . LYS B 1 413 ? 15.438 10.422 -20.641 1 61.34 413 LYS B C 1
ATOM 6481 O O . LYS B 1 413 ? 16.562 9.898 -20.625 1 61.34 413 LYS B O 1
ATOM 6486 N N . LYS B 1 414 ? 15.211 11.508 -19.984 1 50.38 414 LYS B N 1
ATOM 6487 C CA . LYS B 1 414 ? 16.25 12.258 -19.297 1 50.38 414 LYS B CA 1
ATOM 6488 C C . LYS B 1 414 ? 16.594 11.633 -17.938 1 50.38 414 LYS B C 1
ATOM 6490 O O . LYS B 1 414 ? 17.672 11.844 -17.406 1 50.38 414 LYS B O 1
ATOM 6495 N N . THR B 1 415 ? 15.68 11.164 -17.125 1 50.62 415 THR B N 1
ATOM 6496 C CA . THR B 1 415 ? 15.852 10.961 -15.695 1 50.62 415 THR B CA 1
ATOM 6497 C C . THR B 1 415 ? 16.109 9.484 -15.383 1 50.62 415 THR B C 1
ATOM 6499 O O . THR B 1 415 ? 15.227 8.641 -15.586 1 50.62 415 THR B O 1
ATOM 6502 N N . ASP B 1 416 ? 17.188 9.047 -15.594 1 47.28 416 ASP B N 1
ATOM 6503 C CA . ASP B 1 416 ? 17.547 7.699 -15.164 1 47.28 416 ASP B CA 1
ATOM 6504 C C . ASP B 1 416 ? 17.094 7.445 -13.727 1 47.28 416 ASP B C 1
ATOM 6506 O O . ASP B 1 416 ? 17.219 8.32 -12.867 1 47.28 416 ASP B O 1
ATOM 6510 N N . TYR B 1 417 ? 16.188 6.535 -13.531 1 51.97 417 TYR B N 1
ATOM 6511 C CA . TYR B 1 417 ? 15.75 6.035 -12.234 1 51.97 417 TYR B CA 1
ATOM 6512 C C . TYR B 1 417 ? 16.875 6.121 -11.211 1 51.97 417 TYR B C 1
ATOM 6514 O O . TYR B 1 417 ? 16.625 6.355 -10.023 1 51.97 417 TYR B O 1
ATOM 6522 N N . SER B 1 418 ? 18 5.949 -11.703 1 52.47 418 SER B N 1
ATOM 6523 C CA . SER B 1 418 ? 19.141 5.91 -10.789 1 52.47 418 SER B CA 1
ATOM 6524 C C . SER B 1 418 ? 19.312 7.242 -10.062 1 52.47 418 SER B C 1
ATOM 6526 O O . SER B 1 418 ? 19.688 7.27 -8.891 1 52.47 418 SER B O 1
ATOM 6528 N N . HIS B 1 419 ? 18.906 8.312 -10.734 1 52.25 419 HIS B N 1
ATOM 6529 C CA . HIS B 1 419 ? 19.078 9.609 -10.086 1 52.25 419 HIS B CA 1
ATOM 6530 C C . HIS B 1 419 ? 18 9.859 -9.047 1 52.25 419 HIS B C 1
ATOM 6532 O O . HIS B 1 419 ? 18.203 10.609 -8.086 1 52.25 419 HIS B O 1
ATOM 6538 N N . ILE B 1 420 ? 16.891 9.328 -9.258 1 54.5 420 ILE B N 1
ATOM 6539 C CA . ILE B 1 420 ? 15.797 9.5 -8.305 1 54.5 420 ILE B CA 1
ATOM 6540 C C . ILE B 1 420 ? 16.031 8.609 -7.082 1 54.5 420 ILE B C 1
ATOM 6542 O O . ILE B 1 420 ? 15.695 8.992 -5.957 1 54.5 420 ILE B O 1
ATOM 6546 N N . ILE B 1 421 ? 16.594 7.426 -7.297 1 54.94 421 ILE B N 1
ATOM 6547 C CA . ILE B 1 421 ? 16.844 6.5 -6.195 1 54.94 421 ILE B CA 1
ATOM 6548 C C . ILE B 1 421 ? 17.938 7.059 -5.289 1 54.94 421 ILE B C 1
ATOM 6550 O O . ILE B 1 421 ? 17.969 6.773 -4.09 1 54.94 421 ILE B O 1
ATOM 6554 N N . ASP B 1 422 ? 18.828 7.875 -5.734 1 45 422 ASP B N 1
ATOM 6555 C CA . ASP B 1 422 ? 19.891 8.414 -4.895 1 45 422 ASP B CA 1
ATOM 6556 C C . ASP B 1 422 ? 19.344 9.461 -3.924 1 45 422 ASP B C 1
ATOM 6558 O O . ASP B 1 422 ? 19.344 10.656 -4.227 1 45 422 ASP B O 1
ATOM 6562 N N . ILE B 1 423 ? 18.422 9.07 -3.252 1 41.09 423 ILE B N 1
ATOM 6563 C CA . ILE B 1 423 ? 18.062 9.945 -2.145 1 41.09 423 ILE B CA 1
ATOM 6564 C C . ILE B 1 423 ? 19.234 10.102 -1.191 1 41.09 423 ILE B C 1
ATOM 6566 O O . ILE B 1 423 ? 19.578 9.164 -0.457 1 41.09 423 ILE B O 1
ATOM 6570 N N . LYS B 1 424 ? 20.484 10.602 -1.573 1 30.72 424 LYS B N 1
ATOM 6571 C CA . LYS B 1 424 ? 21.484 10.953 -0.574 1 30.72 424 LYS B CA 1
ATOM 6572 C C . LYS B 1 424 ? 20.969 12.023 0.378 1 30.72 424 LYS B C 1
ATOM 6574 O O . LYS B 1 424 ? 20.375 13.016 -0.057 1 30.72 424 LYS B O 1
#

Sequence (848 aa):
MDFKKKYFPYLIHIFLYVFFIIFAFIQNTPSEILKGLDKIISNSDILITDYIYTAGIGATFVNTSLLGLISIFLLLILKIEPNGSNIMSLWLITGFGMFGKNILNVWPIPIGVWLYSKYKGKPFKNYILTAILGTTLAPTVTQLSLASGLNFFEGLSIGFIIGIGIGFILPPITSHSMNIHFGFNLYNVGFAGGIIATALMSMLRAIGYNFDANFLWHSGSNELFGIFMIGLSLYFLLIGIFKINNWDKLKSNLIMINKETGRIPSDFLKKYGDIAYVNMGLLGIISTIFVLLIKGSLNGPTMGAIFTMIGFGCFGKNILNVIPVIIGSSLSAIVNIMKINSPSMVLSIMFSTGLAPISGYFGWKYGIIAGFLHVSMVMNIGYLHGGLNLYNNGLACGFVAMLLVPIISSLSKKTDYSHIIDIKMDFKKKYFPYLIHIFLYVFFIIFAFIQNTPSEILKGLDKIISNSDILITDYIYTAGIGATFVNTSLLGLISIFLLLILKIEPNGSNIMSLWLITGFGMFGKNILNVWPIPIGVWLYSKYKGKPFKNYILTAILGTTLAPTVTQLSLASGLNFFEGLSIGFIIGIGIGFILPPITSHSMNIHFGFNLYNVGFAGGIIATALMSMLRAIGYNFDANFLWHSGSNELFGIFMIGLSLYFLLIGIFKINNWDKLKSNLIMINKETGRIPSDFLKKYGDIAYVNMGLLGIISTIFVLLIKGSLNGPTMGAIFTMIGFGCFGKNILNVIPVIIGSSLSAIVNIMKINSPSMVLSIMFSTGLAPISGYFGWKYGIIAGFLHVSMVMNIGYLHGGLNLYNNGLACGFVAMLLVPIISSLSKKTDYSHIIDIK

Secondary structure (DSSP, 8-state):
--HHHHTHHHHHHHHHHHHHHHHHHHHS-HHHHHHHHHHHHHS---SEE-HHHHH-HHHHHHHHHHHHHHHHHHHHHTTPPP-HHHHHHHHHHHHGGGTT--TTTTTHHHHHHHHHHHHHT--GGGGHHHHHHGGGGHHHHHHHHT-TTS-HHHHHHHHHHHHHHHHHHHHHHHHHHHHHHTT--S-HHHHHHHHHHHHHHHHHHHTT---PPPEE---S-HHHHHHHHHHHHHHHHHHHHHHH--HHHHHHHHHHHHH---PSS-BHHHHHTTHHHHHHHHHHHHHHHHHHHTT---SHHHHHHHHHHHHGGGBT--HHHHHHHHHHHHHHHHHSSS-TTSHHHHHHHHHGGGGHHHHHHH-HHHHHHHHHHHHHHHHHHHHHHTT--TTHHHHHHHHHHHHHHHHHHHH-SS--HHHHH---/--HHHHTHHHHHHHHHHHHHHHHHHHHS-HHHHHHHHHHHHHS---SEE-HHHHH-HHHHHHHHHHHHHHHHHHHHHTTPPP-HHHHHHHHHHHHGGGTT--TTTTTHHHHHHHHHHHHHT--GGGGHHHHHHGGGGHHHHHHHHT-TTS-HHHHHHHHHHHHHHHHHHHHHHHHHHHHHHTT--S-HHHHHHHHHHHHHHHHHHHTT---PPPEE---S-HHHHHHHHHHHHHHHHHHHHHHH--HHHHHHHHHHHHH---PSS-BHHHHHTTHHHHHHHHHHHHHHHHHHHTT---SHHHHHHHHHHHHGGGBT--HHHHHHHHHHHHHHHHHSSS-TTSHHHHHHHHHGGGGHHHHHHH-HHHHHHHHHHHHHHHHHHHHHHTT--TTHHHHHHHHHHHHHHHHHHHH-SS--HHHHH---

Solvent-accessible surface area (backbone atoms only — not comparable to full-atom values): 39091 Å² total; per-residue (Å²): 130,60,65,64,71,62,40,37,73,55,51,59,48,51,54,47,32,50,48,35,38,53,53,14,57,72,71,30,51,72,68,53,23,54,55,13,44,51,44,59,72,74,46,75,26,36,49,48,31,16,27,42,55,73,25,29,63,18,18,23,32,41,42,12,24,49,47,35,52,52,51,51,49,53,38,54,74,63,67,54,74,73,40,14,66,58,51,22,44,42,26,42,49,26,16,35,17,19,32,40,38,47,89,70,45,35,52,33,21,34,53,10,32,43,50,37,23,58,73,69,73,42,66,49,74,83,44,45,66,58,22,59,50,44,30,37,43,14,19,43,20,44,47,44,20,63,37,83,91,46,54,64,66,56,8,42,50,51,7,42,51,50,24,22,52,50,17,40,53,38,60,43,34,35,58,51,41,43,69,53,33,58,23,31,32,72,34,43,49,25,25,30,44,31,55,52,26,24,53,51,38,13,48,38,44,34,56,68,44,82,70,80,86,43,84,42,76,44,72,88,41,44,69,64,47,47,52,50,48,45,51,54,14,46,52,31,28,47,53,15,50,62,72,62,70,40,68,69,59,50,54,54,50,51,52,53,53,45,66,48,30,26,39,59,88,32,44,34,30,68,75,59,38,53,56,19,33,30,45,16,11,51,42,25,40,53,46,52,51,50,41,52,70,59,62,33,59,46,31,27,58,47,46,17,44,36,31,38,47,23,19,27,17,16,38,28,45,36,70,65,18,30,49,31,10,39,52,15,15,52,55,40,29,70,63,28,73,54,53,59,45,35,72,69,41,43,50,36,31,57,44,28,40,34,36,14,16,41,10,35,67,74,30,53,71,52,6,22,52,49,7,26,50,26,43,23,33,43,76,45,54,50,68,43,23,60,30,23,29,69,36,46,51,18,28,24,32,37,54,47,32,48,53,47,52,40,43,51,32,67,68,40,86,81,47,55,57,67,64,58,68,58,73,122,131,60,64,64,71,64,40,38,72,56,51,59,48,51,53,49,32,51,48,36,38,54,53,14,59,71,71,30,52,73,69,53,24,54,53,11,43,52,45,60,72,74,44,75,26,37,48,50,31,16,27,40,54,73,24,29,62,18,16,23,32,41,43,13,26,48,47,34,50,52,50,51,50,53,37,53,76,63,68,55,74,74,40,14,66,60,51,22,46,43,25,43,51,26,16,35,17,19,30,42,39,48,86,70,44,34,51,32,19,33,53,10,31,43,51,36,24,60,74,70,72,43,68,49,74,82,43,44,68,58,22,60,50,43,29,36,42,15,20,44,21,43,48,45,20,62,37,83,92,48,54,66,67,56,8,41,50,51,8,40,52,51,25,20,52,50,17,39,52,39,60,43,33,36,58,51,41,44,70,53,35,59,24,29,32,72,34,43,48,25,24,29,44,31,56,52,25,24,55,51,37,12,49,38,43,35,55,67,44,81,71,80,83,43,84,42,76,46,72,88,43,43,69,64,46,46,52,50,47,45,50,54,15,46,53,31,28,47,53,14,52,62,72,63,68,41,69,67,58,50,53,53,50,52,53,52,54,45,66,48,31,26,39,57,88,32,43,34,29,70,74,58,38,54,56,18,32,31,44,16,10,51,41,24,41,53,46,51,50,50,41,52,71,59,62,33,59,46,34,26,57,48,46,17,44,36,31,40,46,23,19,26,16,16,36,28,42,37,70,65,19,30,48,32,10,39,51,14,16,52,54,39,29,72,61,28,74,54,53,60,45,36,72,70,42,43,50,37,31,57,45,26,40,32,35,12,15,41,9,35,66,75,29,53,70,52,6,21,52,50,6,26,51,26,42,22,32,43,78,43,53,49,67,43,24,61,30,25,28,70,33,46,53,17,28,23,31,37,54,46,34,48,53,47,51,40,44,52,32,66,68,40,88,81,46,53,58,66,64,57,67,59,72,122

pLDDT: mean 94.07, std 9.6, range [30.72, 98.88]

Nearest PDB structures (foldseek):
  7udm-assembly1_A  TM=1.687E-01  e=1.571E+00  synthetic construct
  7yub-assembly1_R  TM=1.232E-01  e=4.902E+00  Homo sapiens
  7udm-assembly1_A  TM=1.686E-01  e=1.661E+00  synthetic construct
  7yub-assembly1_R  TM=1.233E-01  e=3.977E+00  Homo sapiens

Radius of gyration: 28.23 Å; Cα contacts (8 Å, |Δi|>4): 1746; chains: 2; bounding box: 49×87×62 Å

Organism: NCBI:txid1533

InterPro domains:
  IPR011470 Protein of unknown function DUF1576 [PF07613] (30-205)
  IPR011470 Protein of unknown function DUF1576 [PF07613] (250-409)

Foldseek 3Di:
DPPCVQAVLLVLVLVVLVVLQVVLCVFDPPVLLVQLLVQVQQDQQFAWDFSCQRRNSNVLSNFLSVQLVVLSVVCVVLVHTDFLLSLLLSLLSSLCSRGRDGPPLLPLLLLLLCVLCVVVVHDSNVCSSLSSLLSLLSSQLNCQCPDPPDDNVVSNVVSSVVNSVCSNVQVVLLVVLCLLLLQLFLSSSLQSSLVSLLVVQVVCVVVPDADDDDDGDDADCLPVVLVVLLVVLVSLLCQLCVVVVDDVLLVVLLVVLLLALLGPADQQCVVRNSNLSNQLSVQSNVLSVVLVVLPAGDGSNSVSLSSSSSSCSRGRDGDQLQVLLLQLLQVLQVPDPDHCRDPLNSSQSSLLSSSSSLCSPLHSVSSSVSNNQLSVQLVPSCVSSNRSRNSSSSSSSSVSSSPVVVVSQVPDPPRPPVVSSPSD/DPPCVQAVLLVLLLVVLVVLQVVLCVFDPPVLLVQLLVQVQQDQQFAWDFSCQRRNSNNLSNFLSVQLVVLSVVCVVLVHTDFLLSLLLSLLSSLCSRGRDGPPLLPLLLLLLCVLCVVVVHDSNVCSSLSSLLSLLSSQLNCQCPDPPDDNVVSNVVSSVVNSVCSNVQVVLLVVLCLLLLQLFLSSSLQSSLVSLLVVQVVCVVVPDADDDDDGDDADCLPVVLVVLLVVLVSLLVQLCVVVVDDVLLVVLLVVLLLALLGPAAQQCVVRNSNLSNQLSVQSNVLSVVLVVLPAGDGSNSVSLSSSSSSCSRGRDGDQLQVLLLQLLQVLQVPDPDHCRDPLNSSQSSLLSSSSSLCSPLHSVSSSVSNNQLSVQLVPSCVSSNRSRNSSSSSSSSVSSSPVVVVSQVPDPPHPPVNSSPPD